Protein AF-A0A850LZK3-F1 (afdb_monomer)

Structure (mmCIF, N/CA/C/O backbone):
data_AF-A0A850LZK3-F1
#
_entry.id   AF-A0A850LZK3-F1
#
loop_
_atom_site.group_PDB
_atom_site.id
_atom_site.type_symbol
_atom_site.label_atom_id
_atom_site.label_alt_id
_atom_site.label_comp_id
_atom_site.label_asym_id
_atom_site.label_entity_id
_atom_site.label_seq_id
_atom_site.pdbx_PDB_ins_code
_atom_site.Cartn_x
_atom_site.Cartn_y
_atom_site.Cartn_z
_atom_site.occupancy
_atom_site.B_iso_or_equiv
_atom_site.auth_seq_id
_atom_site.auth_comp_id
_atom_site.auth_asym_id
_atom_site.auth_atom_id
_atom_site.pdbx_PDB_model_num
ATOM 1 N N . MET A 1 1 ? -70.711 -14.557 -32.798 1.00 45.50 1 MET A N 1
ATOM 2 C CA . MET A 1 1 ? -72.022 -15.246 -32.730 1.00 45.50 1 MET A CA 1
ATOM 3 C C . MET A 1 1 ? -72.463 -15.842 -34.086 1.00 45.50 1 MET A C 1
ATOM 5 O O . MET A 1 1 ? -73.583 -15.605 -34.508 1.00 45.50 1 MET A O 1
ATOM 9 N N . LYS A 1 2 ? -71.633 -16.660 -34.769 1.00 31.67 2 LYS A N 1
ATOM 10 C CA . LYS A 1 2 ? -72.102 -17.580 -35.842 1.0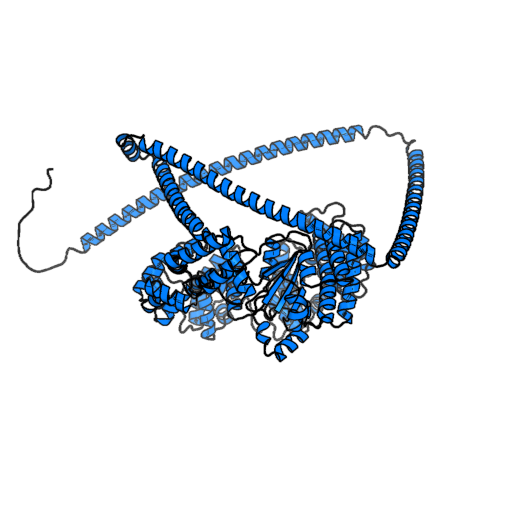0 31.67 2 LYS A CA 1
ATOM 11 C C . LYS A 1 2 ? -71.059 -18.641 -36.258 1.00 31.67 2 LYS A C 1
ATOM 13 O O . LYS A 1 2 ? -70.917 -18.945 -37.434 1.00 31.67 2 LYS A O 1
ATOM 18 N N . TRP A 1 3 ? -70.278 -19.153 -35.303 1.00 29.84 3 TRP A N 1
ATOM 19 C CA . TRP A 1 3 ? -69.275 -20.199 -35.582 1.00 29.84 3 TRP A CA 1
ATOM 20 C C . TRP A 1 3 ? -69.031 -21.139 -34.385 1.00 29.84 3 TRP A C 1
ATOM 22 O O . TRP A 1 3 ? -67.954 -21.688 -34.210 1.00 29.84 3 TRP A O 1
ATOM 32 N N . LEU A 1 4 ? -70.041 -21.278 -33.517 1.00 32.41 4 LEU A N 1
ATOM 33 C CA . LEU A 1 4 ? -69.989 -22.055 -32.269 1.00 32.41 4 LEU A CA 1
ATOM 34 C C . LEU A 1 4 ? -71.265 -22.896 -32.078 1.00 32.41 4 LEU A C 1
ATOM 36 O O . LEU A 1 4 ? -71.834 -22.929 -30.991 1.00 32.41 4 LEU A O 1
ATOM 40 N N . SER A 1 5 ? -71.763 -23.542 -33.137 1.00 36.53 5 SER A N 1
ATOM 41 C CA . SER A 1 5 ? -72.997 -24.339 -33.030 1.00 36.53 5 SER A CA 1
ATOM 42 C C . SER A 1 5 ? -72.999 -25.698 -33.718 1.00 36.53 5 SER A C 1
ATOM 44 O O . SER A 1 5 ? -74.019 -26.367 -33.646 1.00 36.53 5 SER A O 1
ATOM 46 N N . GLU A 1 6 ? -71.907 -26.172 -34.316 1.00 35.41 6 GLU A N 1
ATOM 47 C CA . GLU A 1 6 ? -71.921 -27.492 -34.960 1.00 35.41 6 GLU A CA 1
ATOM 48 C C . GLU A 1 6 ? -70.583 -28.199 -34.764 1.00 35.41 6 GLU A C 1
ATOM 50 O O . GLU A 1 6 ? -69.640 -27.951 -35.500 1.00 35.41 6 GLU A O 1
ATOM 55 N N . PHE A 1 7 ? -70.488 -29.014 -33.708 1.00 28.69 7 PHE A N 1
ATOM 56 C CA . PHE A 1 7 ? -70.006 -30.404 -33.772 1.00 28.69 7 PHE A CA 1
ATOM 57 C C . PHE A 1 7 ? -69.939 -30.992 -32.353 1.00 28.69 7 PHE A C 1
ATOM 59 O O . PHE A 1 7 ? -68.918 -30.968 -31.665 1.00 28.69 7 PHE A O 1
ATOM 66 N N . LYS A 1 8 ? -71.072 -31.537 -31.905 1.00 34.53 8 LYS A N 1
ATOM 67 C CA . LYS A 1 8 ? -71.104 -32.641 -30.946 1.00 34.53 8 LYS A CA 1
ATOM 68 C C . LYS A 1 8 ? -71.657 -33.859 -31.682 1.00 34.53 8 LYS A C 1
ATOM 70 O O . LYS A 1 8 ? -72.591 -33.723 -32.458 1.00 34.53 8 LYS A O 1
ATOM 75 N N . GLU A 1 9 ? -71.079 -35.006 -31.338 1.00 35.12 9 GLU A N 1
ATOM 76 C CA . GLU A 1 9 ? -71.478 -36.383 -31.662 1.00 35.12 9 GLU A CA 1
ATOM 77 C C . GLU A 1 9 ? -70.982 -36.986 -32.981 1.00 35.12 9 GLU A C 1
ATOM 79 O O . GLU A 1 9 ? -71.624 -36.914 -34.021 1.00 35.12 9 GLU A O 1
ATOM 84 N N . THR A 1 10 ? -69.909 -37.778 -32.877 1.00 29.41 10 THR A N 1
ATOM 85 C CA . THR A 1 10 ? -69.987 -39.195 -33.275 1.00 29.41 10 THR A CA 1
ATOM 86 C C . THR A 1 10 ? -68.928 -40.033 -32.545 1.00 29.41 10 THR A C 1
ATOM 88 O O . THR A 1 10 ? -67.729 -39.780 -32.634 1.00 29.41 10 THR A O 1
ATOM 91 N N . LYS A 1 11 ? -69.390 -41.037 -31.790 1.00 41.97 11 LYS A N 1
ATOM 92 C CA . LYS A 1 11 ? -68.617 -42.215 -31.358 1.00 41.97 11 LYS A CA 1
ATOM 93 C C . LYS A 1 11 ? -68.312 -43.074 -32.585 1.00 41.97 11 LYS A C 1
ATOM 95 O O . LYS A 1 11 ? -69.288 -43.404 -33.244 1.00 41.97 11 LYS A O 1
ATOM 100 N N . ILE A 1 12 ? -67.077 -43.556 -32.777 1.00 31.69 12 ILE A N 1
ATOM 101 C CA . ILE A 1 12 ? -66.782 -44.896 -33.336 1.00 31.69 12 ILE A CA 1
ATOM 102 C C . ILE A 1 12 ? -65.473 -45.434 -32.722 1.00 31.69 12 ILE A C 1
ATOM 104 O O . ILE A 1 12 ? -64.493 -44.711 -32.554 1.00 31.69 12 ILE A O 1
ATOM 108 N N . GLU A 1 13 ? -65.516 -46.711 -32.347 1.00 33.50 13 GLU A N 1
ATOM 109 C CA . GLU A 1 13 ? -64.462 -47.538 -31.759 1.00 33.50 13 GLU A CA 1
ATOM 110 C C . GLU A 1 13 ? -63.410 -48.034 -32.776 1.00 33.50 13 GLU A C 1
ATOM 112 O O . GLU A 1 13 ? -63.692 -48.201 -33.956 1.00 33.50 13 GLU A O 1
ATOM 117 N N . LYS A 1 14 ? -62.210 -48.321 -32.246 1.00 41.34 14 LYS A N 1
ATOM 118 C CA . LYS A 1 14 ? -61.139 -49.250 -32.684 1.00 41.34 14 LYS A CA 1
ATOM 119 C C . LYS A 1 14 ? -61.165 -49.827 -34.119 1.00 41.34 14 LYS A C 1
ATOM 121 O O . LYS A 1 14 ? -62.022 -50.651 -34.422 1.00 41.34 14 LYS A O 1
ATOM 126 N N . LYS A 1 15 ? -60.048 -49.647 -34.850 1.00 32.50 15 LYS A N 1
ATOM 127 C CA . LYS A 1 15 ? -59.153 -50.737 -35.326 1.00 32.50 15 LYS A CA 1
ATOM 128 C C . LYS A 1 15 ? -57.895 -50.216 -36.054 1.00 32.50 15 LYS A C 1
ATOM 130 O O . LYS A 1 15 ? -57.984 -49.301 -36.857 1.00 32.50 15 LYS A O 1
ATOM 135 N N . ASP A 1 16 ? -56.766 -50.826 -35.694 1.00 33.38 16 ASP A N 1
ATOM 136 C CA . ASP A 1 16 ? -55.547 -51.181 -36.442 1.00 33.38 16 ASP A CA 1
ATOM 137 C C . ASP A 1 16 ? -54.977 -50.275 -37.560 1.00 33.38 16 ASP A C 1
ATOM 139 O O . ASP A 1 16 ? -55.559 -50.135 -38.626 1.00 33.38 16 ASP A O 1
ATOM 143 N N . GLY A 1 17 ? -53.713 -49.860 -37.366 1.00 36.09 17 GLY A N 1
ATOM 144 C CA . GLY A 1 17 ? -52.654 -50.084 -38.364 1.00 36.09 17 GLY A CA 1
ATOM 145 C C . GLY A 1 17 ? -52.230 -48.946 -39.309 1.00 36.09 17 GLY A C 1
ATOM 146 O O . GLY A 1 17 ? -52.912 -48.658 -40.280 1.00 36.09 17 GLY A O 1
ATOM 147 N N . ILE A 1 18 ? -50.973 -48.515 -39.112 1.00 37.44 18 ILE A N 1
ATOM 148 C CA . ILE A 1 18 ? -49.975 -48.057 -40.110 1.00 37.44 18 ILE A CA 1
ATOM 149 C C . ILE A 1 18 ? -49.835 -46.537 -40.384 1.00 37.44 18 ILE A C 1
ATOM 151 O O . ILE A 1 18 ? -50.786 -45.809 -40.639 1.00 37.44 18 ILE A O 1
ATOM 155 N N . ASN A 1 19 ? -48.558 -46.132 -40.275 1.00 47.03 19 ASN A N 1
ATOM 156 C CA . ASN A 1 19 ? -47.835 -44.895 -40.598 1.00 47.03 19 ASN A CA 1
ATOM 157 C C . ASN A 1 19 ? -48.449 -43.948 -41.635 1.00 47.03 19 ASN A C 1
ATOM 159 O O . ASN A 1 19 ? -48.557 -44.337 -42.787 1.00 47.03 19 ASN A O 1
ATOM 163 N N . GLU A 1 20 ? -48.649 -42.678 -41.250 1.00 40.28 20 GLU A N 1
ATOM 164 C CA . GLU A 1 20 ? -48.544 -41.513 -42.165 1.00 40.28 20 GLU A CA 1
ATOM 165 C C . GLU A 1 20 ? -48.569 -40.138 -41.443 1.00 40.28 20 GLU A C 1
ATOM 167 O O . GLU A 1 20 ? -48.886 -39.106 -42.028 1.00 40.28 20 GLU A O 1
ATOM 172 N N . LYS A 1 21 ? -48.250 -40.072 -40.137 1.00 40.16 21 LYS A N 1
ATOM 173 C CA . LYS A 1 21 ? -48.418 -38.840 -39.327 1.00 40.16 21 LYS A CA 1
ATOM 174 C C . LYS A 1 21 ? -47.137 -38.148 -38.855 1.00 40.16 21 LYS A C 1
ATOM 176 O O . LYS A 1 21 ? -47.250 -37.116 -38.190 1.00 40.16 21 LYS A O 1
ATOM 181 N N . GLU A 1 22 ? -45.959 -38.668 -39.192 1.00 43.19 22 GLU A N 1
ATOM 182 C CA . GLU A 1 22 ? -44.680 -38.045 -38.811 1.00 43.19 22 GLU A CA 1
ATOM 183 C C . GLU A 1 22 ? -44.072 -37.175 -39.923 1.00 43.19 22 GLU A C 1
ATOM 185 O O . GLU A 1 22 ? -43.608 -36.082 -39.615 1.00 43.19 22 GLU A O 1
ATOM 190 N N . GLU A 1 23 ? -44.230 -37.520 -41.205 1.00 42.94 23 GLU A N 1
ATOM 191 C CA . GLU A 1 23 ? -43.674 -36.711 -42.310 1.00 42.94 23 GLU A CA 1
ATOM 192 C C . GLU A 1 23 ? -44.354 -35.334 -42.460 1.00 42.94 23 GLU A C 1
ATOM 194 O O . GLU A 1 23 ? -43.689 -34.316 -42.635 1.00 42.94 23 GLU A O 1
ATOM 199 N N . PHE A 1 24 ? -45.672 -35.240 -42.246 1.00 39.78 24 PHE A N 1
ATOM 200 C CA . PHE A 1 24 ? -46.406 -33.973 -42.411 1.00 39.78 24 PHE A CA 1
ATOM 201 C C . PHE A 1 24 ? -46.178 -32.952 -41.274 1.00 39.78 24 PHE A C 1
ATOM 203 O O . PHE A 1 24 ? -46.553 -31.777 -41.383 1.00 39.78 24 PHE A O 1
ATOM 210 N N . LYS A 1 25 ? -45.595 -33.392 -40.148 1.00 47.56 25 LYS A N 1
ATOM 211 C CA . LYS A 1 25 ? -45.276 -32.535 -38.992 1.00 47.56 25 LYS A CA 1
ATOM 212 C C . LYS A 1 25 ? -43.849 -32.001 -39.020 1.00 47.56 25 LYS A C 1
ATOM 214 O O . LYS A 1 25 ? -43.622 -30.935 -38.449 1.00 47.56 25 LYS A O 1
ATOM 219 N N . GLU A 1 26 ? -42.923 -32.693 -39.674 1.00 47.81 26 GLU A N 1
ATOM 220 C CA . GLU A 1 26 ? -41.546 -32.218 -39.838 1.00 47.81 26 GLU A CA 1
ATOM 221 C C . GLU A 1 26 ? -41.444 -31.166 -40.949 1.00 47.81 26 GLU A C 1
ATOM 223 O O . GLU A 1 26 ? -40.874 -30.098 -40.718 1.00 47.81 26 GLU A O 1
ATOM 228 N N . GLU A 1 27 ? -42.149 -31.359 -42.066 1.00 44.06 27 GLU A N 1
ATOM 229 C CA . GLU A 1 27 ? -42.139 -30.412 -43.192 1.00 44.06 27 GLU A CA 1
ATOM 230 C C . GLU A 1 27 ? -42.764 -29.047 -42.828 1.00 44.06 27 GLU A C 1
ATOM 232 O O . GLU A 1 27 ? -42.232 -27.985 -43.153 1.00 44.06 27 GLU A O 1
ATOM 237 N N . ASN A 1 28 ? -43.846 -29.039 -42.038 1.00 46.59 28 ASN A N 1
ATOM 238 C CA . ASN A 1 28 ? -44.460 -27.790 -41.566 1.00 46.59 28 ASN A CA 1
ATOM 239 C C . ASN A 1 28 ? -43.626 -27.068 -40.494 1.00 46.59 28 ASN A C 1
ATOM 241 O O . ASN A 1 28 ? -43.738 -25.848 -40.339 1.00 46.59 28 ASN A O 1
ATOM 245 N N . LYS A 1 29 ? -42.778 -27.790 -39.752 1.00 55.34 29 LYS A N 1
ATOM 246 C CA . LYS A 1 29 ? -41.906 -27.188 -38.739 1.00 55.34 29 LYS A CA 1
ATOM 247 C C . LYS A 1 29 ? -40.694 -26.515 -39.383 1.00 55.34 29 LYS A C 1
ATOM 249 O O . LYS A 1 29 ? -40.376 -25.389 -39.004 1.00 55.34 29 LYS A O 1
ATOM 254 N N . GLU A 1 30 ? -40.099 -27.136 -40.403 1.00 50.88 30 GLU A N 1
ATOM 255 C CA . GLU A 1 30 ? -39.008 -26.527 -41.175 1.00 50.88 30 GLU A CA 1
ATOM 256 C C . GLU A 1 30 ? -39.461 -25.273 -41.928 1.00 50.88 30 GLU A C 1
ATOM 258 O O . GLU A 1 30 ? -38.773 -24.253 -41.884 1.00 50.88 30 GLU A O 1
ATOM 263 N N . ILE A 1 31 ? -40.652 -25.279 -42.537 1.00 50.81 31 ILE A N 1
ATOM 264 C CA . ILE A 1 31 ? -41.169 -24.101 -43.256 1.00 50.81 31 ILE A CA 1
ATOM 265 C C . ILE A 1 31 ? -41.435 -22.931 -42.292 1.00 50.81 31 ILE A C 1
ATOM 267 O O . ILE A 1 31 ? -41.122 -21.779 -42.607 1.00 50.81 31 ILE A O 1
ATOM 271 N N . THR A 1 32 ? -41.944 -23.207 -41.087 1.00 51.22 32 THR A N 1
ATOM 272 C CA . THR A 1 32 ? -42.248 -22.159 -40.096 1.00 51.22 32 THR A CA 1
ATOM 273 C C . THR A 1 32 ? -40.978 -21.590 -39.444 1.00 51.22 32 THR A C 1
ATOM 275 O O . THR A 1 32 ? -40.886 -20.380 -39.220 1.00 51.22 32 THR A O 1
ATOM 278 N N . GLU A 1 33 ? -39.961 -22.422 -39.187 1.00 53.12 33 GLU A N 1
ATOM 279 C CA . GLU A 1 33 ? -38.666 -21.961 -38.662 1.00 53.12 33 GLU A CA 1
ATOM 280 C C . GLU A 1 33 ? -37.859 -21.183 -39.715 1.00 53.12 33 GLU A C 1
ATOM 282 O O . GLU A 1 33 ? -37.244 -20.165 -39.384 1.00 53.12 33 GLU A O 1
ATOM 287 N N . HIS A 1 34 ? -37.931 -21.576 -40.991 1.00 55.59 34 HIS A N 1
ATOM 288 C CA . HIS A 1 34 ? -37.198 -20.914 -42.073 1.00 55.59 34 HIS A CA 1
ATOM 289 C C . HIS A 1 34 ? -37.795 -19.550 -42.475 1.00 55.59 34 HIS A C 1
ATOM 291 O O . HIS A 1 34 ? -37.064 -18.637 -42.869 1.00 55.59 34 HIS A O 1
ATOM 297 N N . LEU A 1 35 ? -39.115 -19.371 -42.338 1.00 48.19 35 LEU A N 1
ATOM 298 C CA . LEU A 1 35 ? -39.772 -18.077 -42.566 1.00 48.19 35 LEU A CA 1
ATOM 299 C C . LEU A 1 35 ? -39.522 -17.094 -41.408 1.00 48.19 35 LEU A C 1
ATOM 301 O O . LEU A 1 35 ? -39.238 -15.921 -41.655 1.00 48.19 35 LEU A O 1
ATOM 305 N N . SER A 1 36 ? -39.502 -17.572 -40.155 1.00 53.59 36 SER A N 1
ATOM 306 C CA . SER A 1 36 ? -39.197 -16.722 -38.992 1.00 53.59 36 SER A CA 1
ATOM 307 C C . SER A 1 36 ? -37.738 -16.248 -38.950 1.00 53.59 36 SER A C 1
ATOM 309 O O . SER A 1 36 ? -37.473 -15.151 -38.446 1.00 53.59 36 SER A O 1
ATOM 311 N N . SER A 1 37 ? -36.785 -17.039 -39.458 1.00 52.47 37 SER A N 1
ATOM 312 C CA . SER A 1 37 ? -35.374 -16.640 -39.498 1.00 52.47 37 SER A CA 1
ATOM 313 C C . SER A 1 37 ? -35.107 -15.585 -40.573 1.00 52.47 37 SER A C 1
ATOM 315 O O . SER A 1 37 ? -34.412 -14.609 -40.296 1.00 52.47 37 SER A O 1
ATOM 317 N N . LYS A 1 38 ? -35.720 -15.713 -41.760 1.00 54.78 38 LYS A N 1
ATOM 318 C CA . LYS A 1 38 ? -35.546 -14.752 -42.863 1.00 54.78 38 LYS A CA 1
ATOM 319 C C . LYS A 1 38 ? -36.152 -13.377 -42.572 1.00 54.78 38 LYS A C 1
ATOM 321 O O . LYS A 1 38 ? -35.549 -12.373 -42.941 1.00 54.78 38 LYS A O 1
ATOM 326 N N . GLU A 1 39 ? -37.286 -13.298 -41.874 1.00 49.81 39 GLU A N 1
ATOM 327 C CA . GLU A 1 39 ? -37.854 -12.001 -41.463 1.00 49.81 39 GLU A CA 1
ATOM 328 C C . GLU A 1 39 ? -37.028 -11.310 -40.369 1.00 49.81 39 GLU A C 1
ATOM 330 O O . GLU A 1 39 ? -36.857 -10.091 -40.401 1.00 49.81 39 GLU A O 1
ATOM 335 N N . LYS A 1 40 ? -36.441 -12.070 -39.434 1.00 51.69 40 LYS A N 1
ATOM 336 C CA . LYS A 1 40 ? -35.540 -11.506 -38.412 1.00 51.69 40 LYS A CA 1
ATOM 337 C C . LYS A 1 40 ? -34.218 -11.022 -39.002 1.00 51.69 40 LYS A C 1
ATOM 339 O O . LYS A 1 40 ? -33.712 -9.985 -38.586 1.00 51.69 40 LYS A O 1
ATOM 344 N N . GLU A 1 41 ? -33.676 -11.742 -39.977 1.00 53.31 41 GLU A N 1
ATOM 345 C CA . GLU A 1 41 ? -32.428 -11.372 -40.648 1.00 53.31 41 GLU A CA 1
ATOM 346 C C . GLU A 1 41 ? -32.610 -10.148 -41.559 1.00 53.31 41 GLU A C 1
ATOM 348 O O . GLU A 1 41 ? -31.733 -9.288 -41.633 1.00 53.31 41 GLU A O 1
ATOM 353 N N . LYS A 1 42 ? -33.787 -10.001 -42.184 1.00 57.69 42 LYS A N 1
ATOM 354 C CA . LYS A 1 42 ? -34.125 -8.818 -42.985 1.00 57.69 42 LYS A CA 1
ATOM 355 C C . LYS A 1 42 ? -34.328 -7.567 -42.118 1.00 57.69 42 LYS A C 1
ATOM 357 O O . LYS A 1 42 ? -33.772 -6.524 -42.448 1.00 57.69 42 LYS A O 1
ATOM 362 N N . ASN A 1 43 ? -35.023 -7.691 -40.983 1.00 52.16 43 ASN A N 1
ATOM 363 C CA . ASN A 1 43 ? -35.255 -6.568 -40.066 1.00 52.16 43 ASN A CA 1
ATOM 364 C C . ASN A 1 43 ? -33.981 -6.112 -39.335 1.00 52.16 43 ASN A C 1
ATOM 366 O O . ASN A 1 43 ? -33.801 -4.916 -39.120 1.00 52.16 43 ASN A O 1
ATOM 370 N N . ASN A 1 44 ? -33.071 -7.030 -38.986 1.00 52.47 44 ASN A N 1
ATOM 371 C CA . ASN A 1 44 ? -31.794 -6.651 -38.370 1.00 52.47 44 ASN A CA 1
ATOM 372 C C . ASN A 1 44 ? -30.858 -5.957 -39.372 1.00 52.47 44 ASN A C 1
ATOM 374 O O . ASN A 1 44 ? -30.238 -4.958 -39.029 1.00 52.47 44 ASN A O 1
ATOM 378 N N . ASN A 1 45 ? -30.821 -6.415 -40.629 1.00 55.91 45 ASN A N 1
ATOM 379 C CA . ASN A 1 45 ? -30.001 -5.784 -41.667 1.00 55.91 45 ASN A CA 1
ATOM 380 C C . ASN A 1 45 ? -30.485 -4.377 -42.066 1.00 55.91 45 ASN A C 1
ATOM 382 O O . ASN A 1 45 ? -29.679 -3.573 -42.533 1.00 55.91 45 ASN A O 1
ATOM 386 N N . GLU A 1 46 ? -31.777 -4.064 -41.928 1.00 57.62 46 GLU A N 1
ATOM 387 C CA . GLU A 1 46 ? -32.286 -2.695 -42.115 1.00 57.62 46 GLU A CA 1
ATOM 388 C C . GLU A 1 46 ? -31.955 -1.792 -40.921 1.00 57.62 46 GLU A C 1
ATOM 390 O O . GLU A 1 46 ? -31.527 -0.655 -41.126 1.00 57.62 46 GLU A O 1
ATOM 395 N N . LEU A 1 47 ? -32.056 -2.315 -39.694 1.00 55.00 47 LEU A N 1
ATOM 396 C CA . LEU A 1 47 ? -31.718 -1.571 -38.480 1.00 55.00 47 LEU A CA 1
ATOM 397 C C . LEU A 1 47 ? -30.219 -1.228 -38.418 1.00 55.00 47 LEU A C 1
ATOM 399 O O . LEU A 1 47 ? -29.859 -0.091 -38.116 1.00 55.00 47 LEU A O 1
ATOM 403 N N . ASP A 1 48 ? -29.342 -2.172 -38.763 1.00 57.72 48 ASP A N 1
ATOM 404 C CA . ASP A 1 48 ? -27.891 -1.946 -38.766 1.00 57.72 48 ASP A CA 1
ATOM 405 C C . ASP A 1 48 ? -27.493 -0.894 -39.820 1.00 57.72 48 ASP A C 1
ATOM 407 O O . ASP A 1 48 ? -26.709 0.010 -39.533 1.00 57.72 48 ASP A O 1
ATOM 411 N N . LYS A 1 49 ? -28.136 -0.898 -40.998 1.00 65.56 49 LYS A N 1
ATOM 412 C CA . LYS A 1 49 ? -27.903 0.113 -42.049 1.00 65.56 49 LYS A CA 1
ATOM 413 C C . LYS A 1 49 ? -28.355 1.522 -41.664 1.00 65.56 49 LYS A C 1
ATOM 415 O O . LYS A 1 49 ? -27.710 2.491 -42.068 1.00 65.56 49 LYS A O 1
ATOM 420 N N . GLU A 1 50 ? -29.456 1.668 -40.926 1.00 64.06 50 GLU A N 1
ATOM 421 C CA . GLU A 1 50 ? -29.880 2.979 -40.411 1.00 64.06 50 GLU A CA 1
ATOM 422 C C . GLU A 1 50 ? -28.959 3.480 -39.295 1.00 64.06 50 GLU A C 1
ATOM 424 O O . GLU A 1 50 ? -28.660 4.676 -39.230 1.00 64.06 50 GLU A O 1
ATOM 429 N N . THR A 1 51 ? -28.463 2.568 -38.457 1.00 59.12 51 THR A N 1
ATOM 430 C CA . THR A 1 51 ? -27.561 2.906 -37.351 1.00 59.12 51 THR A CA 1
ATOM 431 C C . THR A 1 51 ? -26.195 3.361 -37.874 1.00 59.12 51 THR A C 1
ATOM 433 O O . THR A 1 51 ? -25.673 4.379 -37.415 1.00 59.12 51 THR A O 1
ATOM 436 N N . ASP A 1 52 ? -25.665 2.686 -38.897 1.00 65.62 52 ASP A N 1
ATOM 437 C CA . ASP A 1 52 ? -24.402 3.053 -39.545 1.00 65.62 52 ASP A CA 1
ATOM 438 C C . ASP A 1 52 ? -24.500 4.406 -40.267 1.00 65.62 52 ASP A C 1
ATOM 440 O O . ASP A 1 52 ? -23.631 5.262 -40.094 1.00 65.62 52 ASP A O 1
ATOM 444 N N . LYS A 1 53 ? -25.608 4.671 -40.978 1.00 74.81 53 LYS A N 1
ATOM 445 C CA . LYS A 1 53 ? -25.865 5.987 -41.597 1.00 74.81 53 LYS A CA 1
ATOM 446 C C . LYS A 1 53 ? -25.929 7.122 -40.576 1.00 74.81 53 LYS A C 1
ATOM 448 O O . LYS A 1 53 ? -25.449 8.223 -40.841 1.00 74.81 53 LYS A O 1
ATOM 453 N N . HIS A 1 54 ? -26.534 6.880 -39.414 1.00 62.31 54 HIS A N 1
ATOM 454 C CA . HIS A 1 54 ? -26.614 7.887 -38.357 1.00 62.31 54 HIS A CA 1
ATOM 455 C C . HIS A 1 54 ? -25.245 8.132 -37.697 1.00 62.31 54 HIS A C 1
ATOM 457 O O . HIS A 1 54 ? -24.932 9.264 -37.320 1.00 62.31 54 HIS A O 1
ATOM 463 N N . ALA A 1 55 ? -24.417 7.094 -37.553 1.00 59.22 55 ALA A N 1
ATOM 464 C CA . ALA A 1 55 ? -23.066 7.220 -37.014 1.00 59.22 55 ALA A CA 1
ATOM 465 C C . ALA A 1 55 ? -22.129 7.978 -37.971 1.00 59.22 55 ALA A C 1
ATOM 467 O O . ALA A 1 55 ? -21.339 8.809 -37.522 1.00 59.22 55 ALA A O 1
ATOM 468 N N . GLU A 1 56 ? -22.251 7.737 -39.278 1.00 70.88 56 GLU A N 1
ATOM 469 C CA . GLU A 1 56 ? -21.467 8.415 -40.315 1.00 70.88 56 GLU A CA 1
ATOM 470 C C . GLU A 1 56 ? -21.808 9.912 -40.387 1.00 70.88 56 GLU A C 1
ATOM 472 O O . GLU A 1 56 ? -20.910 10.752 -40.345 1.00 70.88 56 GLU A O 1
ATOM 477 N N . LYS A 1 57 ? -23.100 10.261 -40.314 1.00 75.38 57 LYS A N 1
ATOM 478 C CA . LYS A 1 57 ? -23.550 11.661 -40.264 1.00 75.38 57 LYS A CA 1
ATOM 479 C C . LYS A 1 57 ? -23.031 12.419 -39.031 1.00 75.38 57 LYS A C 1
ATOM 481 O O . LYS A 1 57 ? -22.559 13.546 -39.150 1.00 75.38 57 LYS A O 1
ATOM 486 N N . LEU A 1 58 ? -23.056 11.793 -37.850 1.00 59.69 58 LEU A N 1
ATOM 487 C CA . LEU A 1 58 ? -22.505 12.386 -36.620 1.00 59.69 58 LEU A CA 1
ATOM 488 C C . LEU A 1 58 ? -20.982 12.574 -36.680 1.00 59.69 58 LEU A C 1
ATOM 490 O O . LEU A 1 58 ? -20.435 13.441 -35.995 1.00 59.69 58 LEU A O 1
ATOM 494 N N . LYS A 1 59 ? -20.285 11.739 -37.455 1.00 68.50 59 LYS A N 1
ATOM 495 C CA . LYS A 1 59 ? -18.840 11.844 -37.650 1.00 68.50 59 LYS A CA 1
ATOM 496 C C . LYS A 1 59 ? -18.494 13.019 -38.568 1.00 68.50 59 LYS A C 1
ATOM 498 O O . LYS A 1 59 ? -17.612 13.796 -38.217 1.00 68.50 59 LYS A O 1
ATOM 503 N N . GLU A 1 60 ? -19.226 13.193 -39.667 1.00 73.69 60 GLU A N 1
ATOM 504 C CA . GLU A 1 60 ? -19.062 14.333 -40.582 1.00 73.69 60 GLU A CA 1
ATOM 505 C C . GLU A 1 60 ? -19.370 15.677 -39.901 1.00 73.69 60 GLU A C 1
ATOM 507 O O . GLU A 1 60 ? -18.624 16.644 -40.069 1.00 73.69 60 GLU A O 1
ATOM 512 N N . GLU A 1 61 ? -20.417 15.738 -39.069 1.00 71.44 61 GLU A N 1
ATOM 513 C CA . GLU A 1 61 ? -20.762 16.944 -38.301 1.00 71.44 61 GLU A CA 1
ATOM 514 C C . GLU A 1 61 ? -19.625 17.343 -37.338 1.00 71.44 61 GLU A C 1
ATOM 516 O O . GLU A 1 61 ? -19.225 18.508 -37.308 1.00 71.44 61 GLU A O 1
ATOM 521 N N . LYS A 1 62 ? -19.014 16.373 -36.640 1.00 61.44 62 LYS A N 1
ATOM 522 C CA . LYS A 1 62 ? -17.870 16.620 -35.741 1.00 61.44 62 LYS A CA 1
ATOM 523 C C . LYS A 1 62 ? -16.575 16.982 -36.462 1.00 61.44 62 LYS A C 1
ATOM 525 O O . LYS A 1 62 ? -15.797 17.787 -35.957 1.00 61.44 62 LYS A O 1
ATOM 530 N N . GLU A 1 63 ? -16.304 16.380 -37.617 1.00 67.31 63 GLU A N 1
ATOM 531 C CA . GLU A 1 63 ? -15.126 16.728 -38.422 1.00 67.31 63 GLU A CA 1
ATOM 532 C C . GLU A 1 63 ? -15.237 18.154 -38.982 1.00 67.31 63 GLU A C 1
ATOM 534 O O . GLU A 1 63 ? -14.237 18.869 -39.047 1.00 67.31 63 GLU A O 1
ATOM 539 N N . THR A 1 64 ? -16.454 18.597 -39.304 1.00 72.62 64 THR A N 1
ATOM 540 C CA . THR A 1 64 ? -16.721 19.966 -39.766 1.00 72.62 64 THR A CA 1
ATOM 541 C C . THR A 1 64 ? -16.589 20.987 -38.631 1.00 72.62 64 THR A C 1
ATOM 543 O O . THR A 1 64 ? -15.995 22.045 -38.829 1.00 72.62 64 THR A O 1
ATOM 546 N N . GLU A 1 65 ? -17.079 20.664 -37.430 1.00 63.25 65 GLU A N 1
ATOM 547 C CA . GLU A 1 65 ? -16.952 21.509 -36.232 1.00 63.25 65 GLU A CA 1
ATOM 548 C C . GLU A 1 65 ? -15.479 21.711 -35.831 1.00 63.25 65 GLU A C 1
ATOM 550 O O . GLU A 1 65 ? -15.020 22.847 -35.722 1.00 63.25 65 GLU A O 1
ATOM 555 N N . ASN A 1 66 ? -14.696 20.628 -35.763 1.00 61.19 66 ASN A N 1
ATOM 556 C CA . ASN A 1 66 ? -13.262 20.692 -35.446 1.00 61.19 66 ASN A CA 1
ATOM 557 C C . ASN A 1 66 ? -12.448 21.478 -36.485 1.00 61.19 66 ASN A C 1
ATOM 559 O O . ASN A 1 66 ? -11.459 22.124 -36.143 1.00 61.19 66 ASN A O 1
ATOM 563 N N . LYS A 1 67 ? -12.831 21.408 -37.766 1.00 74.81 67 LYS A N 1
ATOM 564 C CA . LYS A 1 67 ? -12.149 22.148 -38.833 1.00 74.81 67 LYS A CA 1
ATOM 565 C C . LYS A 1 67 ? -12.383 23.655 -38.709 1.00 74.81 67 LYS A C 1
ATOM 567 O O . LYS A 1 67 ? -11.441 24.424 -38.868 1.00 74.81 67 LYS A O 1
ATOM 572 N N . ASN A 1 68 ? -13.605 24.060 -38.369 1.00 71.00 68 ASN A N 1
ATOM 573 C CA . ASN A 1 68 ? -13.931 25.469 -38.155 1.00 71.00 68 ASN A CA 1
ATOM 574 C C . ASN A 1 68 ? -13.194 26.045 -36.934 1.00 71.00 68 ASN A C 1
ATOM 576 O O . ASN A 1 68 ? -12.686 27.161 -37.008 1.00 71.00 68 ASN A O 1
ATOM 580 N N . GLU A 1 69 ? -13.063 25.273 -35.847 1.00 62.25 69 GLU A N 1
ATOM 581 C CA . GLU A 1 69 ? -12.269 25.684 -34.678 1.00 62.25 69 GLU A CA 1
ATOM 582 C C . GLU A 1 69 ? -10.778 25.856 -35.011 1.00 62.25 69 GLU A C 1
ATOM 584 O O . GLU A 1 69 ? -10.146 26.803 -34.538 1.00 62.25 69 GLU A O 1
ATOM 589 N N . LEU A 1 70 ? -10.213 24.982 -35.854 1.00 62.81 70 LEU A N 1
ATOM 590 C CA . LEU A 1 70 ? -8.817 25.083 -36.292 1.00 62.81 70 LEU A CA 1
ATOM 591 C C . LEU A 1 70 ? -8.571 26.328 -37.158 1.00 62.81 70 LEU A C 1
ATOM 593 O O . LEU A 1 70 ? -7.591 27.043 -36.944 1.00 62.81 70 LEU A O 1
ATOM 597 N N . ASP A 1 71 ? -9.477 26.607 -38.097 1.00 74.12 71 ASP A N 1
ATOM 598 C CA . ASP A 1 71 ? -9.379 27.759 -38.999 1.00 74.12 71 ASP A CA 1
ATOM 599 C C . ASP A 1 71 ? -9.498 29.096 -38.238 1.00 74.12 71 ASP A C 1
ATOM 601 O O . ASP A 1 71 ? -8.854 30.088 -38.601 1.00 74.12 71 ASP A O 1
ATOM 605 N N . ASP A 1 72 ? -10.288 29.143 -37.160 1.00 70.31 72 ASP A N 1
ATOM 606 C CA . ASP A 1 72 ? -10.382 30.318 -36.288 1.00 70.31 72 ASP A CA 1
ATOM 607 C C . ASP A 1 72 ? -9.122 30.504 -35.423 1.00 70.31 72 ASP A C 1
ATOM 609 O O . ASP A 1 72 ? -8.668 31.641 -35.237 1.00 70.31 72 ASP A O 1
ATOM 613 N N . LEU A 1 73 ? -8.499 29.408 -34.971 1.00 60.16 73 LEU A N 1
ATOM 614 C CA . LEU A 1 73 ? -7.250 29.441 -34.203 1.00 60.16 73 LEU A CA 1
ATOM 615 C C . LEU A 1 73 ? -6.064 29.933 -35.051 1.00 60.16 73 LEU A C 1
ATOM 617 O O . LEU A 1 73 ? -5.290 30.788 -34.609 1.00 60.16 73 LEU A O 1
ATOM 621 N N . ASP A 1 74 ? -5.953 29.462 -36.295 1.00 67.25 74 ASP A N 1
ATOM 622 C CA . ASP A 1 74 ? -4.931 29.921 -37.244 1.00 67.25 74 ASP A CA 1
ATOM 623 C C . ASP A 1 74 ? -5.111 31.407 -37.591 1.00 67.25 74 ASP A C 1
ATOM 625 O O . ASP A 1 74 ? -4.136 32.162 -37.702 1.00 67.25 74 ASP A O 1
ATOM 629 N N . ARG A 1 75 ? -6.363 31.878 -37.673 1.00 74.12 75 ARG A N 1
ATOM 630 C CA . ARG A 1 75 ? -6.670 33.298 -37.888 1.00 74.12 75 ARG A CA 1
ATOM 631 C C . ARG A 1 75 ? -6.261 34.165 -36.689 1.00 74.12 75 ARG A C 1
ATOM 633 O O . ARG A 1 75 ? -5.813 35.299 -36.888 1.00 74.12 75 ARG A O 1
ATOM 640 N N . GLU A 1 76 ? -6.383 33.671 -35.456 1.00 68.38 76 GLU A N 1
ATOM 641 C CA . GLU A 1 76 ? -5.872 34.362 -34.261 1.00 68.38 76 GLU A CA 1
ATOM 642 C C . GLU A 1 76 ? -4.339 34.377 -34.190 1.00 68.38 76 GLU A C 1
ATOM 644 O O . GLU A 1 76 ? -3.748 35.412 -33.855 1.00 68.38 76 GLU A O 1
ATOM 649 N N . LEU A 1 77 ? -3.683 33.268 -34.540 1.00 63.16 77 LEU A N 1
ATOM 650 C CA . LEU A 1 77 ? -2.221 33.174 -34.565 1.00 63.16 77 LEU A CA 1
ATOM 651 C C . LEU A 1 77 ? -1.609 34.108 -35.615 1.00 63.16 77 LEU A C 1
ATOM 653 O O . LEU A 1 77 ? -0.631 34.798 -35.314 1.00 63.16 77 LEU A O 1
ATOM 657 N N . GLY A 1 78 ? -2.233 34.227 -36.791 1.00 78.12 78 GLY A N 1
ATOM 658 C CA . GLY A 1 78 ? -1.847 35.204 -37.812 1.00 78.12 78 GLY A CA 1
ATOM 659 C C . GLY A 1 78 ? -1.881 36.645 -37.288 1.00 78.12 78 GLY A C 1
ATOM 660 O O . GLY A 1 78 ? -0.890 37.368 -37.392 1.00 78.12 78 GLY A O 1
ATOM 661 N N . LYS A 1 79 ? -2.970 37.036 -36.608 1.00 71.81 79 LYS A N 1
ATOM 662 C CA . LYS A 1 79 ? -3.108 38.375 -35.996 1.00 71.81 79 LYS A CA 1
ATOM 663 C C . LYS A 1 79 ? -2.067 38.645 -34.902 1.00 71.81 79 LYS A C 1
ATOM 665 O O . LYS A 1 79 ? -1.636 39.786 -34.728 1.00 71.81 79 LYS A O 1
ATOM 670 N N . ARG A 1 80 ? -1.665 37.620 -34.140 1.00 62.41 80 ARG A N 1
ATOM 671 C CA . ARG A 1 80 ? -0.604 37.729 -33.120 1.00 62.41 80 ARG A CA 1
ATOM 672 C C . ARG A 1 80 ? 0.782 37.872 -33.743 1.00 62.41 80 ARG A C 1
ATOM 674 O O . ARG A 1 80 ? 1.560 38.698 -33.273 1.00 62.41 80 ARG A O 1
ATOM 681 N N . SER A 1 81 ? 1.069 37.118 -34.801 1.00 64.12 81 SER A N 1
ATOM 682 C CA . SER A 1 81 ? 2.342 37.203 -35.521 1.00 64.12 81 SER A CA 1
ATOM 683 C C . SER A 1 81 ? 2.533 38.563 -36.195 1.00 64.12 81 SER A C 1
ATOM 685 O O . SER A 1 81 ? 3.642 39.090 -36.202 1.00 64.12 81 SER A O 1
ATOM 687 N N . GLU A 1 82 ? 1.463 39.152 -36.727 1.00 66.75 82 GLU A N 1
ATOM 688 C CA . GLU A 1 82 ? 1.500 40.475 -37.359 1.00 66.75 82 GLU A CA 1
ATOM 689 C C . GLU A 1 82 ? 1.703 41.599 -36.326 1.00 66.75 82 GLU A C 1
ATOM 691 O O . GLU A 1 82 ? 2.480 42.524 -36.551 1.00 66.75 82 GLU A O 1
ATOM 696 N N . LYS A 1 83 ? 1.109 41.470 -35.128 1.00 67.62 83 LYS A N 1
ATOM 697 C CA . LYS A 1 83 ? 1.390 42.369 -33.994 1.00 67.62 83 LYS A CA 1
ATOM 698 C C . LYS A 1 83 ? 2.839 42.292 -33.504 1.00 67.62 83 LYS A C 1
ATOM 700 O O . LYS A 1 83 ? 3.383 43.321 -33.120 1.00 67.62 83 LYS A O 1
ATOM 705 N N . LEU A 1 84 ? 3.448 41.105 -33.513 1.00 60.47 84 LEU A N 1
ATOM 706 C CA . LEU A 1 84 ? 4.851 40.916 -33.124 1.00 60.47 84 LEU A CA 1
ATOM 707 C C . LEU A 1 84 ? 5.816 41.512 -34.155 1.00 60.47 84 LEU A C 1
ATOM 709 O O . LEU A 1 84 ? 6.729 42.230 -33.766 1.00 60.47 84 LEU A O 1
ATOM 713 N N . LYS A 1 85 ? 5.553 41.325 -35.454 1.00 67.12 85 LYS A N 1
ATOM 714 C CA . LYS A 1 85 ? 6.335 41.971 -36.522 1.00 67.12 85 LYS A CA 1
ATOM 715 C C . LYS A 1 85 ? 6.302 43.495 -36.439 1.00 67.12 85 LYS A C 1
ATOM 717 O O . LYS A 1 85 ? 7.337 44.138 -36.556 1.00 67.12 85 LYS A O 1
ATOM 722 N N . ASN A 1 86 ? 5.131 44.068 -36.168 1.00 61.59 86 ASN A N 1
ATOM 723 C CA . ASN A 1 86 ? 5.003 45.516 -36.013 1.00 61.59 86 ASN A CA 1
ATOM 724 C C . ASN A 1 86 ? 5.708 46.030 -34.742 1.00 61.59 86 ASN A C 1
ATOM 726 O O . ASN A 1 86 ? 6.187 47.161 -34.730 1.00 61.59 86 ASN A O 1
ATOM 730 N N . ALA A 1 87 ? 5.808 45.218 -33.683 1.00 56.44 87 ALA A N 1
ATOM 731 C CA . ALA A 1 87 ? 6.580 45.561 -32.487 1.00 56.44 87 ALA A CA 1
ATOM 732 C C . ALA A 1 87 ? 8.098 45.529 -32.758 1.00 56.44 87 ALA A C 1
ATOM 734 O O . ALA A 1 87 ? 8.789 46.475 -32.389 1.00 56.44 87 ALA A O 1
ATOM 735 N N . GLU A 1 88 ? 8.592 44.522 -33.487 1.00 52.94 88 GLU A N 1
ATOM 736 C CA . GLU A 1 88 ? 10.007 44.404 -33.884 1.00 52.94 88 GLU A CA 1
ATOM 737 C C . GLU A 1 88 ? 10.447 45.505 -34.871 1.00 52.94 88 GLU A C 1
ATOM 739 O O . GLU A 1 88 ? 11.560 46.022 -34.779 1.00 52.94 88 GLU A O 1
ATOM 744 N N . GLU A 1 89 ? 9.570 45.945 -35.781 1.00 53.53 89 GLU A N 1
ATOM 745 C CA . GLU A 1 89 ? 9.850 47.079 -36.682 1.00 53.53 89 GLU A CA 1
ATOM 746 C C . GLU A 1 89 ? 9.865 48.439 -35.962 1.00 53.53 89 GLU A C 1
ATOM 748 O O . GLU A 1 89 ? 10.469 49.395 -36.455 1.00 53.53 89 GLU A O 1
ATOM 753 N N . THR A 1 90 ? 9.246 48.532 -34.780 1.00 51.25 90 THR A N 1
ATOM 754 C CA . THR A 1 90 ? 9.282 49.746 -33.948 1.00 51.25 90 THR A CA 1
ATOM 755 C C . THR A 1 90 ? 10.554 49.810 -33.088 1.00 51.25 90 THR A C 1
ATOM 757 O O . THR A 1 90 ? 10.974 50.898 -32.697 1.00 51.25 90 THR A O 1
ATOM 760 N N . GLU A 1 91 ? 11.209 48.670 -32.844 1.00 46.06 91 GLU A N 1
ATOM 761 C CA . GLU A 1 91 ? 12.422 48.561 -32.019 1.00 46.06 91 GLU A CA 1
ATOM 762 C C . GLU A 1 91 ? 13.722 48.782 -32.827 1.00 46.06 91 GLU A C 1
ATOM 764 O O . GLU A 1 91 ? 14.717 49.255 -32.288 1.00 46.06 91 GLU A O 1
ATOM 769 N N . ASN A 1 92 ? 13.699 48.577 -34.150 1.00 42.72 92 ASN A N 1
ATOM 770 C CA . ASN A 1 92 ? 14.874 48.687 -35.036 1.00 42.72 92 ASN A CA 1
ATOM 771 C C . ASN A 1 92 ? 15.094 50.071 -35.691 1.00 42.72 92 ASN A C 1
ATOM 773 O O . ASN A 1 92 ? 15.595 50.156 -36.814 1.00 42.72 92 ASN A O 1
ATOM 777 N N . LYS A 1 93 ? 14.730 51.182 -35.032 1.00 46.25 93 LYS A N 1
ATOM 778 C CA . LYS A 1 93 ? 14.865 52.535 -35.625 1.00 46.25 93 LYS A CA 1
ATOM 779 C C . LYS A 1 93 ? 15.729 53.549 -34.874 1.00 46.25 93 LYS A C 1
ATOM 781 O O . LYS A 1 93 ? 15.630 54.739 -35.160 1.00 46.25 93 LYS A O 1
ATOM 786 N N . PHE A 1 94 ? 16.619 53.101 -33.992 1.00 43.41 94 PHE A N 1
ATOM 787 C CA . PHE A 1 94 ? 17.653 53.957 -33.400 1.00 43.41 94 PHE A CA 1
ATOM 788 C C . PHE A 1 94 ? 18.997 53.222 -33.313 1.00 43.41 94 PHE A C 1
ATOM 790 O O . PHE A 1 94 ? 19.335 52.641 -32.289 1.00 43.41 94 PHE A O 1
ATOM 797 N N . GLU A 1 95 ? 19.782 53.293 -34.388 1.00 47.41 95 GLU A N 1
ATOM 798 C CA . GLU A 1 95 ? 21.230 53.075 -34.340 1.00 47.41 95 GLU A CA 1
ATOM 799 C C . GLU A 1 95 ? 21.938 54.416 -34.578 1.00 47.41 95 GLU A C 1
ATOM 801 O O . GLU A 1 95 ? 21.826 55.021 -35.645 1.00 47.41 95 GLU A O 1
ATOM 806 N N . SER A 1 96 ? 22.673 54.883 -33.567 1.00 44.97 96 SER A N 1
ATOM 807 C CA . SER A 1 96 ? 23.817 55.777 -33.748 1.00 44.97 96 SER A CA 1
ATOM 808 C C . SER A 1 96 ? 24.893 55.399 -32.730 1.00 44.97 96 SER A C 1
ATOM 810 O O . SER A 1 96 ? 24.643 55.421 -31.523 1.00 44.97 96 SER A O 1
ATOM 812 N N . ASP A 1 97 ? 26.075 55.061 -33.239 1.00 46.88 97 ASP A N 1
ATOM 813 C CA . ASP A 1 97 ? 27.179 54.349 -32.579 1.00 46.88 97 ASP A CA 1
ATOM 814 C C . ASP A 1 97 ? 27.906 55.072 -31.423 1.00 46.88 97 ASP A C 1
ATOM 816 O O . ASP A 1 97 ? 28.901 54.559 -30.913 1.00 46.88 97 ASP A O 1
ATOM 820 N N . ASP A 1 98 ? 27.412 56.210 -30.930 1.00 50.53 98 ASP A N 1
ATOM 821 C CA . ASP A 1 98 ? 28.085 56.969 -29.861 1.00 50.53 98 ASP A CA 1
ATOM 822 C C . ASP A 1 98 ? 27.487 56.783 -28.448 1.00 50.53 98 ASP A C 1
ATOM 824 O O . ASP A 1 98 ? 28.079 57.241 -27.473 1.00 50.53 98 ASP A O 1
ATOM 828 N N . LEU A 1 99 ? 26.377 56.046 -28.280 1.00 46.25 99 LEU A N 1
ATOM 829 C CA . LEU A 1 99 ? 25.731 55.851 -26.963 1.00 46.25 99 LEU A CA 1
ATOM 830 C C . LEU A 1 99 ? 26.172 54.594 -26.184 1.00 46.25 99 LEU A C 1
ATOM 832 O O . LEU A 1 99 ? 25.991 54.529 -24.965 1.00 46.25 99 LEU A O 1
ATOM 836 N N . ASN A 1 100 ? 26.795 53.601 -26.825 1.00 51.09 100 ASN A N 1
ATOM 837 C CA . ASN A 1 100 ? 27.103 52.327 -26.154 1.00 51.09 100 ASN A CA 1
ATOM 838 C C . ASN A 1 100 ? 28.246 52.423 -25.127 1.00 51.09 100 ASN A C 1
ATOM 840 O O . ASN A 1 100 ? 28.254 51.686 -24.147 1.00 51.09 100 ASN A O 1
ATOM 844 N N . LYS A 1 101 ? 29.167 53.388 -25.254 1.00 51.69 101 LYS A N 1
ATOM 845 C CA . LYS A 1 101 ? 30.277 53.534 -24.290 1.00 51.69 101 LYS A CA 1
ATOM 846 C C . LYS A 1 101 ? 29.900 54.229 -22.982 1.00 51.69 101 LYS A C 1
ATOM 848 O O . LYS A 1 101 ? 30.550 53.976 -21.970 1.00 51.69 101 LYS A O 1
ATOM 853 N N . GLU A 1 102 ? 28.883 55.091 -22.971 1.00 48.94 102 GLU A N 1
ATOM 854 C CA . GLU A 1 102 ? 28.380 55.685 -21.722 1.00 48.94 102 GLU A CA 1
ATOM 855 C C . GLU A 1 102 ? 27.391 54.763 -21.010 1.00 48.94 102 GLU A C 1
ATOM 857 O O . GLU A 1 102 ? 27.412 54.683 -19.782 1.00 48.94 102 GLU A O 1
ATOM 862 N N . THR A 1 103 ? 26.592 54.008 -21.766 1.00 51.41 103 THR A N 1
ATOM 863 C CA . THR A 1 103 ? 25.586 53.098 -21.204 1.00 51.41 103 THR A CA 1
ATOM 864 C C . THR A 1 103 ? 26.233 51.917 -20.476 1.00 51.41 103 THR A C 1
ATOM 866 O O . THR A 1 103 ? 25.824 51.596 -19.360 1.00 51.41 103 THR A O 1
ATOM 869 N N . ASP A 1 104 ? 27.317 51.353 -21.019 1.00 55.62 104 ASP A N 1
ATOM 870 C CA . ASP A 1 104 ? 28.068 50.277 -20.356 1.00 55.62 104 ASP A CA 1
ATOM 871 C C . ASP A 1 104 ? 28.761 50.762 -19.074 1.00 55.62 104 ASP A C 1
ATOM 873 O O . ASP A 1 104 ? 28.731 50.088 -18.045 1.00 55.62 104 ASP A O 1
ATOM 877 N N . LYS A 1 105 ? 29.300 51.986 -19.086 1.00 63.34 105 LYS A N 1
ATOM 878 C CA . LYS A 1 105 ? 29.960 52.593 -17.920 1.00 63.34 105 LYS A CA 1
ATOM 879 C C . LYS A 1 105 ? 28.966 52.955 -16.810 1.00 63.34 105 LYS A C 1
ATOM 881 O O . LYS A 1 105 ? 29.295 52.880 -15.627 1.00 63.34 105 LYS A O 1
ATOM 886 N N . TYR A 1 106 ? 27.746 53.339 -17.186 1.00 54.84 106 TYR A N 1
ATOM 887 C CA . TYR A 1 106 ? 26.658 53.621 -16.251 1.00 54.84 106 TYR A CA 1
ATOM 888 C C . TYR A 1 106 ? 26.050 52.329 -15.682 1.00 54.84 106 TYR A C 1
ATOM 890 O O . TYR A 1 106 ? 25.729 52.277 -14.496 1.00 54.84 106 TYR A O 1
ATOM 898 N N . ALA A 1 107 ? 25.960 51.264 -16.485 1.00 57.00 107 ALA A N 1
ATOM 899 C CA . ALA A 1 107 ? 25.498 49.946 -16.051 1.00 57.00 107 ALA A CA 1
ATOM 900 C C . ALA A 1 107 ? 26.476 49.267 -15.078 1.00 57.00 107 ALA A C 1
ATOM 902 O O . ALA A 1 107 ? 26.036 48.651 -14.107 1.00 57.00 107 ALA A O 1
ATOM 903 N N . GLU A 1 108 ? 27.787 49.414 -15.290 1.00 68.00 108 GLU A N 1
ATOM 904 C CA . GLU A 1 108 ? 28.816 48.886 -14.383 1.00 68.00 108 GLU A CA 1
ATOM 905 C C . GLU A 1 108 ? 28.785 49.607 -13.025 1.00 68.00 108 GLU A C 1
ATOM 907 O O . GLU A 1 108 ? 28.774 48.963 -11.976 1.00 68.00 108 GLU A O 1
ATOM 912 N N . LYS A 1 109 ? 28.613 50.935 -13.040 1.00 68.75 109 LYS A N 1
ATOM 913 C CA . LYS A 1 109 ? 28.454 51.748 -11.828 1.00 68.75 109 LYS A CA 1
ATOM 914 C C . LYS A 1 109 ? 27.164 51.426 -11.058 1.00 68.75 109 LYS A C 1
ATOM 916 O O . LYS A 1 109 ? 27.202 51.276 -9.842 1.00 68.75 109 LYS A O 1
ATOM 921 N N . LEU A 1 110 ? 26.039 51.239 -11.755 1.00 56.56 110 LEU A N 1
ATOM 922 C CA . LEU A 1 110 ? 24.769 50.800 -11.154 1.00 56.56 110 LEU A CA 1
ATOM 923 C C . LEU A 1 110 ? 24.855 49.394 -10.550 1.00 56.56 110 LEU A C 1
ATOM 925 O O . LEU A 1 110 ? 24.131 49.082 -9.604 1.00 56.56 110 LEU A O 1
ATOM 929 N N . LYS A 1 111 ? 25.709 48.532 -11.107 1.00 67.19 111 LYS A N 1
ATOM 930 C CA . LYS A 1 111 ? 25.929 47.179 -10.600 1.00 67.19 111 LYS A CA 1
ATOM 931 C C . LYS A 1 111 ? 26.770 47.196 -9.325 1.00 67.19 111 LYS A C 1
ATOM 933 O O . LYS A 1 111 ? 26.388 46.536 -8.365 1.00 67.19 111 LYS A O 1
ATOM 938 N N . GLU A 1 112 ? 27.832 48.000 -9.281 1.00 66.94 112 GLU A N 1
ATOM 939 C CA . GLU A 1 112 ? 28.627 48.210 -8.063 1.00 66.94 112 GLU A CA 1
ATOM 940 C C . GLU A 1 112 ? 27.811 48.896 -6.958 1.00 66.94 112 GLU A C 1
ATOM 942 O O . GLU A 1 112 ? 27.846 48.460 -5.807 1.00 66.94 112 GLU A O 1
ATOM 947 N N . GLU A 1 113 ? 27.009 49.913 -7.289 1.00 62.66 113 GLU A N 1
ATOM 948 C CA . GLU A 1 113 ? 26.138 50.594 -6.322 1.00 62.66 113 GLU A CA 1
ATOM 949 C C . GLU A 1 113 ? 25.080 49.635 -5.748 1.00 62.66 113 GLU A C 1
ATOM 951 O O . GLU A 1 113 ? 24.935 49.560 -4.528 1.00 62.66 113 GLU A O 1
ATOM 956 N N . LYS A 1 114 ? 24.439 48.799 -6.582 1.00 59.31 114 LYS A N 1
ATOM 957 C CA . LYS A 1 114 ? 23.476 47.782 -6.116 1.00 59.31 114 LYS A CA 1
ATOM 958 C C . LYS A 1 114 ? 24.110 46.629 -5.342 1.00 59.31 114 LYS A C 1
ATOM 960 O O . LYS A 1 114 ? 23.476 46.086 -4.441 1.00 59.31 114 LYS A O 1
ATOM 965 N N . GLU A 1 115 ? 25.326 46.207 -5.679 1.00 63.84 115 GLU A N 1
ATOM 966 C CA . GLU A 1 115 ? 26.037 45.178 -4.907 1.00 63.84 115 GLU A CA 1
ATOM 967 C C . GLU A 1 115 ? 26.467 45.710 -3.534 1.00 63.84 115 GLU A C 1
ATOM 969 O O . GLU A 1 115 ? 26.417 44.975 -2.547 1.00 63.84 115 GLU A O 1
ATOM 974 N N . THR A 1 116 ? 26.811 46.996 -3.446 1.00 67.94 116 THR A N 1
ATOM 975 C CA . THR A 1 116 ? 27.171 47.646 -2.180 1.00 67.94 116 THR A CA 1
ATOM 976 C C . THR A 1 116 ? 25.937 47.914 -1.311 1.00 67.94 116 THR A C 1
ATOM 978 O O . THR A 1 116 ? 25.976 47.674 -0.106 1.00 67.94 116 THR A O 1
ATOM 981 N N . GLU A 1 117 ? 24.822 48.333 -1.915 1.00 62.09 117 GLU A N 1
ATOM 982 C CA . GLU A 1 117 ? 23.537 48.550 -1.236 1.00 62.09 117 GLU A CA 1
ATOM 983 C C . GLU A 1 117 ? 22.958 47.232 -0.693 1.00 62.09 117 GLU A C 1
ATOM 985 O O . GLU A 1 117 ? 22.675 47.139 0.500 1.00 62.09 117 GLU A O 1
ATOM 990 N N . ASN A 1 118 ? 22.938 46.163 -1.501 1.00 61.19 118 ASN A N 1
ATOM 991 C CA . ASN A 1 118 ? 22.498 44.833 -1.053 1.00 61.19 118 ASN A CA 1
ATOM 992 C C . ASN A 1 118 ? 23.393 44.246 0.049 1.00 61.19 118 ASN A C 1
ATOM 994 O O . ASN A 1 118 ? 22.915 43.515 0.916 1.00 61.19 118 ASN A O 1
ATOM 998 N N . LYS A 1 119 ? 24.702 44.530 0.027 1.00 72.56 119 LYS A N 1
ATOM 999 C CA . LYS A 1 119 ? 25.625 44.061 1.067 1.00 72.56 119 LYS A CA 1
ATOM 1000 C C . LYS A 1 119 ? 25.405 44.795 2.390 1.00 72.56 119 LYS A C 1
ATOM 1002 O O . LYS A 1 119 ? 25.428 44.156 3.437 1.00 72.56 119 LYS A O 1
ATOM 1007 N N . ASN A 1 120 ? 25.146 46.100 2.338 1.00 68.56 120 ASN A N 1
ATOM 1008 C CA . ASN A 1 120 ? 24.833 46.891 3.525 1.00 68.56 120 ASN A CA 1
ATOM 1009 C C . ASN A 1 120 ? 23.468 46.502 4.114 1.00 68.56 120 ASN A C 1
ATOM 1011 O O . ASN A 1 120 ? 23.373 46.323 5.325 1.00 68.56 120 ASN A O 1
ATOM 1015 N N . GLU A 1 121 ? 22.451 46.267 3.275 1.00 62.59 121 GLU A N 1
ATOM 1016 C CA . GLU A 1 121 ? 21.157 45.740 3.730 1.00 62.59 121 GLU A CA 1
ATOM 1017 C C . GLU A 1 121 ? 21.302 44.362 4.386 1.00 62.59 121 GLU A C 1
ATOM 1019 O O . GLU A 1 121 ? 20.701 44.116 5.429 1.00 62.59 121 GLU A O 1
ATOM 1024 N N . LEU A 1 122 ? 22.133 43.472 3.829 1.00 56.28 122 LEU A N 1
ATOM 1025 C CA . LEU A 1 122 ? 22.377 42.147 4.401 1.00 56.28 122 LEU A CA 1
ATOM 1026 C C . LEU A 1 122 ? 23.121 42.220 5.746 1.00 56.28 122 LEU A C 1
ATOM 1028 O O . LEU A 1 122 ? 22.782 41.485 6.674 1.00 56.28 122 LEU A O 1
ATOM 1032 N N . ASP A 1 123 ? 24.109 43.107 5.873 1.00 71.44 123 ASP A N 1
ATOM 1033 C CA . ASP A 1 123 ? 24.847 43.314 7.124 1.00 71.44 123 ASP A CA 1
ATOM 1034 C C . ASP A 1 123 ? 23.967 43.955 8.211 1.00 71.44 123 ASP A C 1
ATOM 1036 O O . ASP A 1 123 ? 24.071 43.585 9.386 1.00 71.44 123 ASP A O 1
ATOM 1040 N N . ASP A 1 124 ? 23.060 44.862 7.842 1.00 70.44 124 ASP A N 1
ATOM 1041 C CA . ASP A 1 124 ? 22.089 45.447 8.768 1.00 70.44 124 ASP A CA 1
ATOM 1042 C C . ASP A 1 124 ? 21.011 44.433 9.180 1.00 70.44 124 ASP A C 1
ATOM 1044 O O . ASP A 1 124 ? 20.666 44.357 10.365 1.00 70.44 124 ASP A O 1
ATOM 1048 N N . LEU A 1 125 ? 20.563 43.569 8.258 1.00 57.81 125 LEU A N 1
ATOM 1049 C CA . LEU A 1 125 ? 19.642 42.472 8.566 1.00 57.81 125 LEU A CA 1
ATOM 1050 C C . LEU A 1 125 ? 20.278 41.458 9.525 1.00 57.81 125 LEU A C 1
ATOM 1052 O O . LEU A 1 125 ? 19.625 41.012 10.467 1.00 57.81 125 LEU A O 1
ATOM 1056 N N . ASN A 1 126 ? 21.557 41.126 9.322 1.00 61.66 126 ASN A N 1
ATOM 1057 C CA . ASN A 1 126 ? 22.304 40.222 10.197 1.00 61.66 126 ASN A CA 1
ATOM 1058 C C . ASN A 1 126 ? 22.499 40.824 11.596 1.00 61.66 126 ASN A C 1
ATOM 1060 O O . ASN A 1 126 ? 22.269 40.139 12.591 1.00 61.66 126 ASN A O 1
ATOM 1064 N N . LYS A 1 127 ? 22.814 42.124 11.700 1.00 75.88 127 LYS A N 1
ATOM 1065 C CA . LYS A 1 127 ? 22.878 42.824 12.998 1.00 75.88 127 LYS A CA 1
ATOM 1066 C C . LYS A 1 127 ? 21.529 42.869 13.710 1.00 75.88 127 LYS A C 1
ATOM 1068 O O . LYS A 1 127 ? 21.483 42.791 14.940 1.00 75.88 127 LYS A O 1
ATOM 1073 N N . GLU A 1 128 ? 20.429 43.026 12.973 1.00 63.88 128 GLU A N 1
ATOM 1074 C CA . GLU A 1 128 ? 19.090 42.961 13.557 1.00 63.88 128 GLU A CA 1
ATOM 1075 C C . GLU A 1 128 ? 18.755 41.538 14.024 1.00 63.88 128 GLU A C 1
ATOM 1077 O O . GLU A 1 128 ? 18.179 41.371 15.104 1.00 63.88 128 GLU A O 1
ATOM 1082 N N . LEU A 1 129 ? 19.172 40.518 13.267 1.00 55.97 129 LEU A N 1
ATOM 1083 C CA . LEU A 1 129 ? 19.027 39.112 13.634 1.00 55.97 129 LEU A CA 1
ATOM 1084 C C . LEU A 1 129 ? 19.777 38.792 14.934 1.00 55.97 129 LEU A C 1
ATOM 1086 O O . LEU A 1 129 ? 19.184 38.231 15.854 1.00 55.97 129 LEU A O 1
ATOM 1090 N N . ASP A 1 130 ? 21.034 39.223 15.053 1.00 66.62 130 ASP A N 1
ATOM 1091 C CA . ASP A 1 130 ? 21.859 39.017 16.249 1.00 66.62 130 ASP A CA 1
ATOM 1092 C C . ASP A 1 130 ? 21.262 39.725 17.477 1.00 66.62 130 ASP A C 1
ATOM 1094 O O . ASP A 1 130 ? 21.183 39.151 18.565 1.00 66.62 130 ASP A O 1
ATOM 1098 N N . LYS A 1 131 ? 20.726 40.944 17.302 1.00 72.44 131 LYS A N 1
ATOM 1099 C CA . LYS A 1 131 ? 19.972 41.648 18.357 1.00 72.44 131 LYS A CA 1
ATOM 1100 C C . LYS A 1 131 ? 18.703 40.908 18.780 1.00 72.44 131 LYS A C 1
ATOM 1102 O O . LYS A 1 131 ? 18.330 40.974 19.952 1.00 72.44 131 LYS A O 1
ATOM 1107 N N . ARG A 1 132 ? 18.001 40.252 17.849 1.00 59.22 132 ARG A N 1
ATOM 1108 C CA . ARG A 1 132 ? 16.820 39.431 18.166 1.00 59.22 132 ARG A CA 1
ATOM 1109 C C . ARG A 1 132 ? 17.213 38.148 18.895 1.00 59.22 132 ARG A C 1
ATOM 1111 O O . ARG A 1 132 ? 16.498 37.763 19.814 1.00 59.22 132 ARG A O 1
ATOM 1118 N N . PHE A 1 133 ? 18.342 37.538 18.540 1.00 58.06 133 PHE A N 1
ATOM 1119 C CA . PHE A 1 133 ? 18.870 36.363 19.233 1.00 58.06 133 PHE A CA 1
ATOM 1120 C C . PHE A 1 133 ? 19.267 36.661 20.682 1.00 58.06 133 PHE A C 1
ATOM 1122 O O . PHE A 1 133 ? 18.869 35.909 21.566 1.00 58.06 133 PHE A O 1
ATOM 1129 N N . GLU A 1 134 ? 19.953 37.774 20.954 1.00 67.62 134 GLU A N 1
ATOM 1130 C CA . GLU A 1 134 ? 20.272 38.161 22.340 1.00 67.62 134 GLU A CA 1
ATOM 1131 C C . GLU A 1 134 ? 19.008 38.482 23.156 1.00 67.62 134 GLU A C 1
ATOM 1133 O O . GLU A 1 134 ? 18.860 38.000 24.274 1.00 67.62 134 GLU A O 1
ATOM 1138 N N . LYS A 1 135 ? 18.007 39.163 22.574 1.00 60.78 135 LYS A N 1
ATOM 1139 C CA . LYS A 1 135 ? 16.717 39.390 23.261 1.00 60.78 135 LYS A CA 1
ATOM 1140 C C . LYS A 1 135 ? 15.957 38.103 23.585 1.00 60.78 135 LYS A C 1
ATOM 1142 O O . LYS A 1 135 ? 15.255 38.054 24.590 1.00 60.78 135 LYS A O 1
ATOM 1147 N N . LEU A 1 136 ? 16.041 37.089 22.723 1.00 50.94 136 LEU A N 1
ATOM 1148 C CA . LEU A 1 136 ? 15.426 35.783 22.974 1.00 50.94 136 LEU A CA 1
ATOM 1149 C C . LEU A 1 136 ? 16.152 35.032 24.089 1.00 50.94 136 LEU A C 1
ATOM 1151 O O . LEU A 1 136 ? 15.502 34.385 24.900 1.00 50.94 136 LEU A O 1
ATOM 1155 N N . LYS A 1 137 ? 17.474 35.177 24.168 1.00 58.91 137 LYS A N 1
ATOM 1156 C CA . LYS A 1 137 ? 18.301 34.600 25.227 1.00 58.91 137 LYS A CA 1
ATOM 1157 C C . LYS A 1 137 ? 18.023 35.250 26.587 1.00 58.91 137 LYS A C 1
ATOM 1159 O O . LYS A 1 137 ? 17.856 34.541 27.574 1.00 58.91 137 LYS A O 1
ATOM 1164 N N . ASP A 1 138 ? 17.857 36.574 26.612 1.00 58.53 138 ASP A N 1
ATOM 1165 C CA . ASP A 1 138 ? 17.415 37.321 27.797 1.00 58.53 138 ASP A CA 1
ATOM 1166 C C . ASP A 1 138 ? 15.987 36.926 28.220 1.00 58.53 138 ASP A C 1
ATOM 1168 O O . ASP A 1 138 ? 15.687 36.812 29.411 1.00 58.53 138 ASP A O 1
ATOM 1172 N N . ALA A 1 139 ? 15.089 36.685 27.256 1.00 48.91 139 ALA A N 1
ATOM 1173 C CA . ALA A 1 139 ? 13.731 36.211 27.524 1.00 48.91 139 ALA A CA 1
ATOM 1174 C C . ALA A 1 139 ? 13.723 34.781 28.093 1.00 48.91 139 ALA A C 1
ATOM 1176 O O . ALA A 1 139 ? 12.999 34.525 29.050 1.00 48.91 139 ALA A O 1
ATOM 1177 N N . GLU A 1 140 ? 14.576 33.891 27.582 1.00 47.97 140 GLU A N 1
ATOM 1178 C CA . GLU A 1 140 ? 14.749 32.515 28.065 1.00 47.97 140 GLU A CA 1
ATOM 1179 C C . GLU A 1 140 ? 15.389 32.480 29.473 1.00 47.97 140 GLU A C 1
ATOM 1181 O O . GLU A 1 140 ? 15.007 31.675 30.324 1.00 47.97 140 GLU A O 1
ATOM 1186 N N . GLU A 1 141 ? 16.301 33.407 29.792 1.00 52.88 141 GLU A N 1
ATOM 1187 C CA . GLU A 1 141 ? 16.820 33.597 31.159 1.00 52.88 141 GLU A CA 1
ATOM 1188 C C . GLU A 1 141 ? 15.782 34.192 32.128 1.00 52.88 141 GLU A C 1
ATOM 1190 O O . GLU A 1 141 ? 15.819 33.904 33.329 1.00 52.88 141 GLU A O 1
ATOM 1195 N N . THR A 1 142 ? 14.842 34.996 31.622 1.00 48.88 142 THR A N 1
ATOM 1196 C CA . THR A 1 142 ? 13.743 35.578 32.411 1.00 48.88 142 THR A CA 1
ATOM 1197 C C . THR A 1 142 ? 12.621 34.559 32.648 1.00 48.88 142 THR A C 1
ATOM 1199 O O . THR A 1 142 ? 12.057 34.505 33.740 1.00 48.88 142 THR A O 1
ATOM 1202 N N . GLU A 1 143 ? 12.355 33.688 31.673 1.00 43.69 143 GLU A N 1
ATOM 1203 C CA . GLU A 1 143 ? 11.410 32.568 31.769 1.00 43.69 143 GLU A CA 1
ATOM 1204 C C . GLU A 1 143 ? 11.889 31.507 32.776 1.00 43.69 143 GLU A C 1
ATOM 1206 O O . GLU A 1 143 ? 11.088 30.942 33.515 1.00 43.69 143 GLU A O 1
ATOM 1211 N N . ASN A 1 144 ? 13.207 31.339 32.932 1.00 47.91 144 ASN A N 1
ATOM 1212 C CA . ASN A 1 144 ? 13.803 30.489 33.970 1.00 47.91 144 ASN A CA 1
ATOM 1213 C C . ASN A 1 144 ? 13.793 31.103 35.391 1.00 47.91 144 ASN A C 1
ATOM 1215 O O . ASN A 1 144 ? 14.240 30.452 36.338 1.00 47.91 144 ASN A O 1
ATOM 1219 N N . LYS A 1 145 ? 13.302 32.340 35.567 1.00 44.94 145 LYS A N 1
ATOM 1220 C CA . LYS A 1 145 ? 13.256 33.055 36.861 1.00 44.94 145 LYS A CA 1
ATOM 1221 C C . LYS A 1 145 ? 11.848 33.361 37.383 1.00 44.94 145 LYS A C 1
ATOM 1223 O O . LYS A 1 145 ? 11.736 33.922 38.472 1.00 44.94 145 LYS A O 1
ATOM 1228 N N . LEU A 1 146 ? 10.789 33.000 36.660 1.00 41.78 146 LEU A N 1
ATOM 1229 C CA . LEU A 1 146 ? 9.409 33.202 37.110 1.00 41.78 146 LEU A CA 1
ATOM 1230 C C . LEU A 1 146 ? 8.887 31.948 37.827 1.00 41.78 146 LEU A C 1
ATOM 1232 O O . LEU A 1 146 ? 8.769 30.875 37.239 1.00 41.78 146 LEU A O 1
ATOM 1236 N N . GLU A 1 147 ? 8.610 32.092 39.125 1.00 51.97 147 GLU A N 1
ATOM 1237 C CA . GLU A 1 147 ? 8.043 31.049 39.986 1.00 51.97 147 GLU A CA 1
ATOM 1238 C C . GLU A 1 147 ? 6.672 30.562 39.477 1.00 51.97 147 GLU A C 1
ATOM 1240 O O . GLU A 1 147 ? 5.878 31.315 38.911 1.00 51.97 147 GLU A O 1
ATOM 1245 N N . SER A 1 148 ? 6.397 29.274 39.706 1.00 54.03 148 SER A N 1
ATOM 1246 C CA . SER A 1 148 ? 5.337 28.459 39.091 1.00 54.03 148 SER A CA 1
ATOM 1247 C C . SER A 1 148 ? 3.889 28.922 39.287 1.00 54.03 148 SER A C 1
ATOM 1249 O O . SER A 1 148 ? 2.978 28.357 38.682 1.00 54.03 148 SER A O 1
ATOM 1251 N N . ASP A 1 149 ? 3.639 29.912 40.134 1.00 46.56 149 ASP A N 1
ATOM 1252 C CA . ASP A 1 149 ? 2.296 30.169 40.658 1.00 46.56 149 ASP A CA 1
ATOM 1253 C C . ASP A 1 149 ? 1.466 31.109 39.775 1.00 46.56 149 ASP A C 1
ATOM 1255 O O . ASP A 1 149 ? 0.240 30.967 39.702 1.00 46.56 149 ASP A O 1
ATOM 1259 N N . ASP A 1 150 ? 2.111 32.008 39.030 1.00 52.56 150 ASP A N 1
ATOM 1260 C CA . ASP A 1 150 ? 1.417 32.899 38.092 1.00 52.56 150 ASP A CA 1
ATOM 1261 C C . ASP A 1 150 ? 1.072 32.191 36.772 1.00 52.56 150 ASP A C 1
ATOM 1263 O O . ASP A 1 150 ? 0.009 32.433 36.193 1.00 52.56 150 ASP A O 1
ATOM 1267 N N . LEU A 1 151 ? 1.897 31.226 36.344 1.00 48.72 151 LEU A N 1
ATOM 1268 C CA . LEU A 1 151 ? 1.640 30.420 35.146 1.00 48.72 151 LEU A CA 1
ATOM 1269 C C . LEU A 1 151 ? 0.424 29.495 35.332 1.00 48.72 151 LEU A C 1
ATOM 1271 O O . LEU A 1 151 ? -0.402 29.359 34.429 1.00 48.72 151 LEU A O 1
ATOM 1275 N N . ASN A 1 152 ? 0.276 28.907 36.523 1.00 54.78 152 ASN A N 1
ATOM 1276 C CA . ASN A 1 152 ? -0.850 28.028 36.845 1.00 54.78 152 ASN A CA 1
ATOM 1277 C C . ASN A 1 152 ? -2.188 28.789 36.875 1.00 54.78 152 ASN A C 1
ATOM 1279 O O . ASN A 1 152 ? -3.186 28.299 36.350 1.00 54.78 152 ASN A O 1
ATOM 1283 N N . LYS A 1 153 ? -2.207 30.033 37.378 1.00 59.50 153 LYS A N 1
ATOM 1284 C CA . LYS A 1 153 ? -3.417 30.881 37.357 1.00 59.50 153 LYS A CA 1
ATOM 1285 C C . LYS A 1 153 ? -3.844 31.295 35.948 1.00 59.50 153 LYS A C 1
ATOM 1287 O O . LYS A 1 153 ? -5.042 31.411 35.681 1.00 59.50 153 LYS A O 1
ATOM 1292 N N . GLU A 1 154 ? -2.890 31.541 35.054 1.00 53.16 154 GLU A N 1
ATOM 1293 C CA . GLU A 1 154 ? -3.162 31.871 33.649 1.00 53.16 154 GLU A CA 1
ATOM 1294 C C . GLU A 1 154 ? -3.718 30.644 32.891 1.00 53.16 154 GLU A C 1
ATOM 1296 O O . GLU A 1 154 ? -4.641 30.771 32.079 1.00 53.16 154 GLU A O 1
ATOM 1301 N N . LEU A 1 155 ? -3.204 29.447 33.204 1.00 51.50 155 LEU A N 1
ATOM 1302 C CA . LEU A 1 155 ? -3.659 28.160 32.665 1.00 51.50 155 LEU A CA 1
ATOM 1303 C C . LEU A 1 155 ? -5.090 27.817 33.100 1.00 51.50 155 LEU A C 1
ATOM 1305 O O . LEU A 1 155 ? -5.920 27.525 32.238 1.00 51.50 155 LEU A O 1
ATOM 1309 N N . ASP A 1 156 ? -5.416 27.948 34.387 1.00 58.34 156 ASP A N 1
ATOM 1310 C CA . ASP A 1 156 ? -6.769 27.682 34.901 1.00 58.34 156 ASP A CA 1
ATOM 1311 C C . ASP A 1 156 ? -7.820 28.606 34.258 1.00 58.34 156 ASP A C 1
ATOM 1313 O O . ASP A 1 156 ? -8.910 28.175 33.875 1.00 58.34 156 ASP A O 1
ATOM 1317 N N . LYS A 1 157 ? -7.466 29.878 34.026 1.00 61.06 157 LYS A N 1
ATOM 1318 C CA . LYS A 1 157 ? -8.327 30.841 33.315 1.00 61.06 157 LYS A CA 1
ATOM 1319 C C . LYS A 1 157 ? -8.561 30.482 31.848 1.00 61.06 157 LYS A C 1
ATOM 1321 O O . LYS A 1 157 ? -9.610 30.823 31.298 1.00 61.06 157 LYS A O 1
ATOM 1326 N N . ARG A 1 158 ? -7.583 29.856 31.186 1.00 53.91 158 ARG A N 1
ATOM 1327 C CA . ARG A 1 158 ? -7.720 29.393 29.796 1.00 53.91 158 ARG A CA 1
ATOM 1328 C C . ARG A 1 158 ? -8.548 28.114 29.707 1.00 53.91 158 ARG A C 1
ATOM 1330 O O . ARG A 1 158 ? -9.312 27.986 28.755 1.00 53.91 158 ARG A O 1
ATOM 1337 N N . PHE A 1 159 ? -8.455 27.227 30.697 1.00 52.62 159 PHE A N 1
ATOM 1338 C CA . PHE A 1 159 ? -9.268 26.010 30.758 1.00 52.62 159 PHE A CA 1
ATOM 1339 C C . PHE A 1 159 ? -10.766 26.299 30.902 1.00 52.62 159 PHE A C 1
ATOM 1341 O O . PHE A 1 159 ? -11.556 25.704 30.173 1.00 52.62 159 PHE A O 1
ATOM 1348 N N . GLU A 1 160 ? -11.167 27.254 31.747 1.00 58.22 160 GLU A N 1
ATOM 1349 C CA . GLU A 1 160 ? -12.590 27.624 31.863 1.00 58.22 160 GLU A CA 1
ATOM 1350 C C . GLU A 1 160 ? -13.145 28.234 30.564 1.00 58.22 160 GLU A C 1
ATOM 1352 O O . GLU A 1 160 ? -14.222 27.861 30.108 1.00 58.22 160 GLU A O 1
ATOM 1357 N N . LYS A 1 161 ? -12.366 29.074 29.865 1.00 54.44 161 LYS A N 1
ATOM 1358 C CA . LYS A 1 161 ? -12.789 29.633 28.566 1.00 54.44 161 LYS A CA 1
ATOM 1359 C C . LYS A 1 161 ? -12.953 28.584 27.463 1.00 54.44 161 LYS A C 1
ATOM 1361 O O . LYS A 1 161 ? -13.760 28.781 26.559 1.00 54.44 161 LYS A O 1
ATOM 1366 N N . LEU A 1 162 ? -12.170 27.505 27.500 1.00 44.72 162 LEU A N 1
ATOM 1367 C CA . LEU A 1 162 ? -12.280 26.409 26.532 1.00 44.72 162 LEU A CA 1
ATOM 1368 C C . LEU A 1 162 ? -13.519 25.546 26.790 1.00 44.72 162 LEU A C 1
ATOM 1370 O O . LEU A 1 162 ? -14.154 25.099 25.841 1.00 44.72 162 LEU A O 1
ATOM 1374 N N . LYS A 1 163 ? -13.902 25.380 28.057 1.00 50.03 163 LYS A N 1
ATOM 1375 C CA . LYS A 1 163 ? -15.094 24.630 28.461 1.00 50.03 163 LYS A CA 1
ATOM 1376 C C . LYS A 1 163 ? -16.390 25.313 28.005 1.00 50.03 163 LYS A C 1
ATOM 1378 O O . LYS A 1 163 ? -17.272 24.653 27.462 1.00 50.03 163 LYS A O 1
ATOM 1383 N N . ASP A 1 164 ? -16.451 26.640 28.123 1.00 48.88 164 ASP A N 1
ATOM 1384 C CA . ASP A 1 164 ? -17.571 27.450 27.619 1.00 48.88 164 ASP A CA 1
ATOM 1385 C C . ASP A 1 164 ? -17.675 27.415 26.077 1.00 48.88 164 ASP A C 1
ATOM 1387 O O . ASP A 1 164 ? -18.770 27.445 25.503 1.00 48.88 164 ASP A O 1
ATOM 1391 N N . ALA A 1 165 ? -16.536 27.325 25.381 1.00 43.81 165 ALA A N 1
ATOM 1392 C CA . ALA A 1 165 ? -16.495 27.213 23.922 1.00 43.81 165 ALA A CA 1
ATOM 1393 C C . ALA A 1 165 ? -16.981 25.833 23.434 1.00 43.81 165 ALA A C 1
ATOM 1395 O O . ALA A 1 165 ? -17.759 25.764 22.483 1.00 43.81 165 ALA A O 1
ATOM 1396 N N . GLU A 1 166 ? -16.605 24.754 24.128 1.00 39.56 166 GLU A N 1
ATOM 1397 C CA . GLU A 1 166 ? -17.015 23.377 23.816 1.00 39.56 166 GLU A CA 1
ATOM 1398 C C . GLU A 1 166 ? -18.529 23.156 24.032 1.00 39.56 166 GLU A C 1
ATOM 1400 O O . GLU A 1 166 ? -19.187 22.477 23.239 1.00 39.56 166 GLU A O 1
ATOM 1405 N N . GLU A 1 167 ? -19.135 23.778 25.052 1.00 43.69 167 GLU A N 1
ATOM 1406 C CA . GLU A 1 167 ? -20.600 23.771 25.229 1.00 43.69 167 GLU A CA 1
ATOM 1407 C C . GLU A 1 167 ? -21.339 24.524 24.111 1.00 43.69 167 GLU A C 1
ATOM 1409 O O . GLU A 1 167 ? -22.452 24.145 23.731 1.00 43.69 167 GLU A O 1
ATOM 1414 N N . THR A 1 168 ? -20.717 25.559 23.545 1.00 46.88 168 THR A N 1
ATOM 1415 C CA . THR A 1 168 ? -21.293 26.352 22.450 1.00 46.88 168 THR A CA 1
ATOM 1416 C C . THR A 1 168 ? -21.211 25.606 21.110 1.00 46.88 168 THR A C 1
ATOM 1418 O O . THR A 1 168 ? -22.168 25.625 20.335 1.00 46.88 168 THR A O 1
ATOM 1421 N N . GLU A 1 169 ? -20.116 24.885 20.861 1.00 36.50 169 GLU A N 1
ATOM 1422 C CA . GLU A 1 169 ? -19.892 24.087 19.645 1.00 36.50 169 GLU A CA 1
ATOM 1423 C C . GLU A 1 169 ? -20.816 22.856 19.574 1.00 36.50 169 GLU A C 1
ATOM 1425 O O . GLU A 1 169 ? -21.470 22.627 18.557 1.00 36.50 169 GLU A O 1
ATOM 1430 N N . ASN A 1 170 ? -21.005 22.144 20.694 1.00 37.00 170 ASN A N 1
ATOM 1431 C CA . ASN A 1 170 ? -21.950 21.020 20.781 1.00 37.00 170 ASN A CA 1
ATOM 1432 C C . ASN A 1 170 ? -23.414 21.431 20.517 1.00 37.00 170 ASN A C 1
ATOM 1434 O O . ASN A 1 170 ? -24.233 20.614 20.087 1.00 37.00 170 ASN A O 1
ATOM 1438 N N . LYS A 1 171 ? -23.762 22.694 20.792 1.00 41.47 171 LYS A N 1
ATOM 1439 C CA . LYS A 1 171 ? -25.096 23.245 20.532 1.00 41.47 171 LYS A CA 1
ATOM 1440 C C . LYS A 1 171 ? -25.288 23.583 19.049 1.00 41.47 171 LYS A C 1
ATOM 1442 O O . LYS A 1 171 ? -26.356 23.317 18.508 1.00 41.47 171 LYS A O 1
ATOM 1447 N N . LEU A 1 172 ? -24.242 24.083 18.390 1.00 40.62 172 LEU A N 1
ATOM 1448 C CA . LEU A 1 172 ? -24.235 24.391 16.956 1.00 40.62 172 LEU A CA 1
ATOM 1449 C C . LEU A 1 172 ? -24.311 23.124 16.083 1.00 40.62 172 LEU A C 1
ATOM 1451 O O . LEU A 1 172 ? -25.110 23.085 15.151 1.00 40.62 172 LEU A O 1
ATOM 1455 N N . GLU A 1 173 ? -23.590 22.051 16.430 1.00 40.31 173 GLU A N 1
ATOM 1456 C CA . GLU A 1 173 ? -23.640 20.781 15.674 1.00 40.31 173 GLU A CA 1
ATOM 1457 C C . GLU A 1 173 ? -25.018 20.089 15.726 1.00 40.31 173 GLU A C 1
ATOM 1459 O O . GLU A 1 173 ? -25.439 19.425 14.775 1.00 40.31 173 GLU A O 1
ATOM 1464 N N . SER A 1 174 ? -25.743 20.245 16.838 1.00 42.94 174 SER A N 1
ATOM 1465 C CA . SER A 1 174 ? -27.124 19.768 16.989 1.00 42.94 174 SER A CA 1
ATOM 1466 C C . SER A 1 174 ? -28.077 20.482 16.025 1.00 42.94 174 SER A C 1
ATOM 1468 O O . SER A 1 174 ? -28.937 19.846 15.409 1.00 42.94 174 SER A O 1
ATOM 1470 N N . ASP A 1 175 ? -27.921 21.796 15.888 1.00 48.00 175 ASP A N 1
ATOM 1471 C CA . ASP A 1 175 ? -28.832 22.639 15.117 1.00 48.00 175 ASP A CA 1
ATOM 1472 C C . ASP A 1 175 ? -28.610 22.482 13.603 1.00 48.00 175 ASP A C 1
ATOM 1474 O O . ASP A 1 175 ? -29.584 22.409 12.849 1.00 48.00 175 ASP A O 1
ATOM 1478 N N . ASP A 1 176 ? -27.361 22.305 13.159 1.00 46.75 176 ASP A N 1
ATOM 1479 C CA . ASP A 1 176 ? -27.034 22.071 11.745 1.00 46.75 176 ASP A CA 1
ATOM 1480 C C . ASP A 1 176 ? -27.549 20.716 11.231 1.00 46.75 176 ASP A C 1
ATOM 1482 O O . ASP A 1 176 ? -28.055 20.622 10.109 1.00 46.75 176 ASP A O 1
ATOM 1486 N N . LEU A 1 177 ? -27.512 19.665 12.057 1.00 44.53 177 LEU A N 1
ATOM 1487 C CA . LEU A 1 177 ? -28.038 18.355 11.663 1.00 44.53 177 LEU A CA 1
ATOM 1488 C C . LEU A 1 177 ? -29.573 18.320 11.650 1.00 44.53 177 LEU A C 1
ATOM 1490 O O . LEU A 1 177 ? -30.170 17.686 10.777 1.00 44.53 177 LEU A O 1
ATOM 1494 N N . ASN A 1 178 ? -30.226 18.992 12.603 1.00 49.31 178 ASN A N 1
ATOM 1495 C CA . ASN A 1 178 ? -31.686 19.125 12.593 1.00 49.31 178 ASN A CA 1
ATOM 1496 C C . ASN A 1 178 ? -32.149 19.899 11.353 1.00 49.31 178 ASN A C 1
ATOM 1498 O O . ASN A 1 178 ? -33.114 19.497 10.706 1.00 49.31 178 ASN A O 1
ATOM 1502 N N . LYS A 1 179 ? -31.394 20.925 10.954 1.00 59.34 179 LYS A N 1
ATOM 1503 C CA . LYS A 1 179 ? -31.620 21.653 9.707 1.00 59.34 179 LYS A CA 1
ATOM 1504 C C . LYS A 1 179 ? -31.462 20.764 8.468 1.00 59.34 179 LYS A C 1
ATOM 1506 O O . LYS A 1 179 ? -32.305 20.827 7.579 1.00 59.34 179 LYS A O 1
ATOM 1511 N N . GLU A 1 180 ? -30.448 19.897 8.410 1.00 48.97 180 GLU A N 1
ATOM 1512 C CA . GLU A 1 180 ? -30.262 18.960 7.287 1.00 48.97 180 GLU A CA 1
ATOM 1513 C C . GLU A 1 180 ? -31.418 17.943 7.179 1.00 48.97 180 GLU A C 1
ATOM 1515 O O . GLU A 1 180 ? -31.883 17.627 6.079 1.00 48.97 180 GLU A O 1
ATOM 1520 N N . ILE A 1 181 ? -31.927 17.463 8.320 1.00 48.91 181 ILE A N 1
ATOM 1521 C CA . ILE A 1 181 ? -33.102 16.581 8.379 1.00 48.91 181 ILE A CA 1
ATOM 1522 C C . ILE A 1 181 ? -34.358 17.316 7.894 1.00 48.91 181 ILE A C 1
ATOM 1524 O O . ILE A 1 181 ? -35.095 16.777 7.063 1.00 48.91 181 ILE A O 1
ATOM 1528 N N . ASP A 1 182 ? -34.582 18.547 8.352 1.00 60.41 182 ASP A N 1
ATOM 1529 C CA . ASP A 1 182 ? -35.731 19.360 7.944 1.00 60.41 182 ASP A CA 1
ATOM 1530 C C . ASP A 1 182 ? -35.689 19.701 6.442 1.00 60.41 182 ASP A C 1
ATOM 1532 O O . ASP A 1 182 ? -36.710 19.618 5.752 1.00 60.41 182 ASP A O 1
ATOM 1536 N N . GLU A 1 183 ? -34.505 19.985 5.889 1.00 58.53 183 GLU A N 1
ATOM 1537 C CA . GLU A 1 183 ? -34.305 20.191 4.448 1.00 58.53 183 GLU A CA 1
ATOM 1538 C C . GLU A 1 183 ? -34.608 18.926 3.628 1.00 58.53 183 GLU A C 1
ATOM 1540 O O . GLU A 1 183 ? -35.171 19.005 2.529 1.00 58.53 183 GLU A O 1
ATOM 1545 N N . HIS A 1 184 ? -34.262 17.746 4.147 1.00 51.72 184 HIS A N 1
ATOM 1546 C CA . HIS A 1 184 ? -34.588 16.471 3.510 1.00 51.72 184 HIS A CA 1
ATOM 1547 C C . HIS A 1 184 ? -36.093 16.179 3.517 1.00 51.72 184 HIS A C 1
ATOM 1549 O O . HIS A 1 184 ? -36.636 15.753 2.491 1.00 51.72 184 HIS A O 1
ATOM 1555 N N . ILE A 1 185 ? -36.770 16.459 4.634 1.00 57.59 185 ILE A N 1
ATOM 1556 C CA . ILE A 1 185 ? -38.226 16.327 4.766 1.00 57.59 185 ILE A CA 1
ATOM 1557 C C . ILE A 1 185 ? -38.939 17.240 3.763 1.00 57.59 185 ILE A C 1
ATOM 1559 O O . ILE A 1 185 ? -39.903 16.823 3.115 1.00 57.59 185 ILE A O 1
ATOM 1563 N N . GLU A 1 186 ? -38.465 18.472 3.588 1.00 66.31 186 GLU A N 1
ATOM 1564 C CA . GLU A 1 186 ? -39.124 19.417 2.688 1.00 66.31 186 GLU A CA 1
ATOM 1565 C C . GLU A 1 186 ? -38.941 19.040 1.208 1.00 66.31 186 GLU A C 1
ATOM 1567 O O . GLU A 1 186 ? -39.914 19.055 0.449 1.00 66.31 186 GLU A O 1
ATOM 1572 N N . LYS A 1 187 ? -37.753 18.558 0.811 1.00 59.62 187 LYS A N 1
ATOM 1573 C CA . LYS A 1 187 ? -37.510 18.017 -0.544 1.00 59.62 187 LYS A CA 1
ATOM 1574 C C . LYS A 1 187 ? -38.427 16.839 -0.880 1.00 59.62 187 LYS A C 1
ATOM 1576 O O . LYS A 1 187 ? -38.875 16.710 -2.021 1.00 59.62 187 LYS A O 1
ATOM 1581 N N . LEU A 1 188 ? -38.730 15.981 0.094 1.00 55.25 188 LEU A N 1
ATOM 1582 C CA . LEU A 1 188 ? -39.655 14.862 -0.099 1.00 55.25 188 LEU A CA 1
ATOM 1583 C C . LEU A 1 188 ? -41.095 15.339 -0.310 1.00 55.25 188 LEU A C 1
ATOM 1585 O O . LEU A 1 188 ? -41.750 14.876 -1.245 1.00 55.25 188 LEU A O 1
ATOM 1589 N N . LYS A 1 189 ? -41.565 16.322 0.467 1.00 68.62 189 LYS A N 1
ATOM 1590 C CA . LYS A 1 189 ? -42.895 16.925 0.265 1.00 68.62 189 LYS A CA 1
ATOM 1591 C C . LYS A 1 189 ? -43.035 17.589 -1.106 1.00 68.62 189 LYS A C 1
ATOM 1593 O O . LYS A 1 189 ? -44.111 17.547 -1.706 1.00 68.62 189 LYS A O 1
ATOM 1598 N N . GLU A 1 190 ? -41.976 18.210 -1.624 1.00 66.00 190 GLU A N 1
ATOM 1599 C CA . GLU A 1 190 ? -41.978 18.767 -2.983 1.00 66.00 190 GLU A CA 1
ATOM 1600 C C . GLU A 1 190 ? -42.105 17.676 -4.052 1.00 66.00 190 GLU A C 1
ATOM 1602 O O . GLU A 1 190 ? -42.884 17.816 -5.001 1.00 66.00 190 GLU A O 1
ATOM 1607 N N . LEU A 1 191 ? -41.396 16.560 -3.869 1.00 60.41 191 LEU A N 1
ATOM 1608 C CA . LEU A 1 191 ? -41.470 15.401 -4.757 1.00 60.41 191 LEU A CA 1
ATOM 1609 C C . LEU A 1 191 ? -42.868 14.764 -4.747 1.00 60.41 191 LEU A C 1
ATOM 1611 O O . LEU A 1 191 ? -43.387 14.393 -5.801 1.00 60.41 191 LEU A O 1
ATOM 1615 N N . GLU A 1 192 ? -43.510 14.702 -3.581 1.00 63.53 192 GLU A N 1
ATOM 1616 C CA . GLU A 1 192 ? -44.892 14.236 -3.429 1.00 63.53 192 GLU A CA 1
ATOM 1617 C C . GLU A 1 192 ? -45.880 15.135 -4.171 1.00 63.53 192 GLU A C 1
ATOM 1619 O O . GLU A 1 192 ? -46.669 14.647 -4.981 1.00 63.53 192 GLU A O 1
ATOM 1624 N N . LYS A 1 193 ? -45.776 16.459 -3.997 1.00 71.31 193 LYS A N 1
ATOM 1625 C CA . LYS A 1 193 ? -46.599 17.422 -4.748 1.00 71.31 193 LYS A CA 1
ATOM 1626 C C . LYS A 1 193 ? -46.425 17.259 -6.258 1.00 71.31 193 LYS A C 1
ATOM 1628 O O . LYS A 1 193 ? -47.401 17.371 -7.005 1.00 71.31 193 LYS A O 1
ATOM 1633 N N . ALA A 1 194 ? -45.204 16.992 -6.724 1.00 65.81 194 ALA A N 1
ATOM 1634 C CA . ALA A 1 194 ? -44.932 16.761 -8.138 1.00 65.81 194 ALA A CA 1
ATOM 1635 C C . ALA A 1 194 ? -45.601 15.472 -8.650 1.00 65.81 194 ALA A C 1
ATOM 1637 O O . ALA A 1 194 ? -46.230 15.487 -9.711 1.00 65.81 194 ALA A O 1
ATOM 1638 N N . VAL A 1 195 ? -45.528 14.377 -7.888 1.00 62.59 195 VAL A N 1
ATOM 1639 C CA . VAL A 1 195 ? -46.165 13.099 -8.247 1.00 62.59 195 VAL A CA 1
ATOM 1640 C C . VAL A 1 195 ? -47.688 13.189 -8.204 1.00 62.59 195 VAL A C 1
ATOM 1642 O O . VAL A 1 195 ? -48.342 12.728 -9.140 1.00 62.59 195 VAL A O 1
ATOM 1645 N N . ASP A 1 196 ? -48.265 13.848 -7.204 1.00 68.88 196 ASP A N 1
ATOM 1646 C CA . ASP A 1 196 ? -49.714 14.046 -7.109 1.00 68.88 196 ASP A CA 1
ATOM 1647 C C . ASP A 1 196 ? -50.248 14.926 -8.241 1.00 68.88 196 ASP A C 1
ATOM 1649 O O . ASP A 1 196 ? -51.312 14.651 -8.801 1.00 68.88 196 ASP A O 1
ATOM 1653 N N . LYS A 1 197 ? -49.490 15.950 -8.654 1.00 71.56 197 LYS A N 1
ATOM 1654 C CA . LYS A 1 197 ? -49.828 16.768 -9.826 1.00 71.56 197 LYS A CA 1
ATOM 1655 C C . LYS A 1 197 ? -49.847 15.925 -11.104 1.00 71.56 197 LYS A C 1
ATOM 1657 O O . LYS A 1 197 ? -50.770 16.063 -11.905 1.00 71.56 197 LYS A O 1
ATOM 1662 N N . LEU A 1 198 ? -48.880 15.021 -11.274 1.00 65.25 198 LEU A N 1
ATOM 1663 C CA . LEU A 1 198 ? -48.815 14.104 -12.417 1.00 65.25 198 LEU A CA 1
ATOM 1664 C C . LEU A 1 198 ? -49.935 13.051 -12.390 1.00 65.25 198 LEU A C 1
ATOM 1666 O O . LEU A 1 198 ? -50.525 12.750 -13.429 1.00 65.25 198 LEU A O 1
ATOM 1670 N N . LEU A 1 199 ? -50.289 12.532 -11.213 1.00 64.31 199 LEU A N 1
ATOM 1671 C CA . LEU A 1 199 ? -51.411 11.606 -11.053 1.00 64.31 199 LEU A CA 1
ATOM 1672 C C . LEU A 1 199 ? -52.755 12.293 -11.316 1.00 64.31 199 LEU A C 1
ATOM 1674 O O . LEU A 1 199 ? -53.593 11.730 -12.014 1.00 64.31 199 LEU A O 1
ATOM 1678 N N . ASN A 1 200 ? -52.952 13.527 -10.851 1.00 69.75 200 ASN A N 1
ATOM 1679 C CA . ASN A 1 200 ? -54.154 14.305 -11.162 1.00 69.75 200 ASN A CA 1
ATOM 1680 C C . ASN A 1 200 ? -54.305 14.589 -12.661 1.00 69.75 200 ASN A C 1
ATOM 1682 O O . ASN A 1 200 ? -55.427 14.643 -13.159 1.00 69.75 200 ASN A O 1
ATOM 1686 N N . ILE A 1 201 ? -53.197 14.739 -13.394 1.00 66.88 201 ILE A N 1
ATOM 1687 C CA . ILE A 1 201 ? -53.229 14.822 -14.859 1.00 66.88 201 ILE A CA 1
ATOM 1688 C C . ILE A 1 201 ? -53.684 13.478 -15.450 1.00 66.88 201 ILE A C 1
ATOM 1690 O O . ILE A 1 201 ? -54.583 13.473 -16.285 1.00 66.88 201 ILE A O 1
ATOM 1694 N N . LYS A 1 202 ? -53.166 12.339 -14.960 1.00 65.81 202 LYS A N 1
ATOM 1695 C CA . LYS A 1 202 ? -53.601 10.987 -15.377 1.00 65.81 202 LYS A CA 1
ATOM 1696 C C . LYS A 1 202 ? -55.103 10.756 -15.149 1.00 65.81 202 LYS A C 1
ATOM 1698 O O . LYS A 1 202 ? -55.757 10.193 -16.018 1.00 65.81 202 LYS A O 1
ATOM 1703 N N . TYR A 1 203 ? -55.656 11.205 -14.018 1.00 63.12 203 TYR A N 1
ATOM 1704 C CA . TYR A 1 203 ? -57.074 11.008 -13.670 1.00 63.12 203 TYR A CA 1
ATOM 1705 C C . TYR A 1 203 ? -58.046 11.990 -14.343 1.00 63.12 203 TYR A C 1
ATOM 1707 O O . TYR A 1 203 ? -59.249 11.746 -14.334 1.00 63.12 203 TYR A O 1
ATOM 1715 N N . LYS A 1 204 ? -57.551 13.084 -14.936 1.00 65.56 204 LYS A N 1
ATOM 1716 C CA . LYS A 1 204 ? -58.371 14.033 -15.710 1.00 65.56 204 LYS A CA 1
ATOM 1717 C C . LYS A 1 204 ? -58.477 13.686 -17.193 1.00 65.56 204 LYS A C 1
ATOM 1719 O O . LYS A 1 204 ? -59.274 14.308 -17.889 1.00 65.56 204 LYS A O 1
ATOM 1724 N N . ILE A 1 205 ? -57.699 12.719 -17.677 1.00 63.59 205 ILE A N 1
ATOM 1725 C CA . ILE A 1 205 ? -57.827 12.209 -19.042 1.00 63.59 205 ILE A CA 1
ATOM 1726 C C . ILE A 1 205 ? -59.003 11.219 -19.054 1.00 63.59 205 ILE A C 1
ATOM 1728 O O . ILE A 1 205 ? -58.939 10.217 -18.336 1.00 63.59 205 ILE A O 1
ATOM 1732 N N . PRO A 1 206 ? -60.074 11.468 -19.835 1.00 74.81 206 PRO A N 1
ATOM 1733 C CA . PRO A 1 206 ? -61.185 10.530 -19.959 1.00 74.81 206 PRO A CA 1
ATOM 1734 C C . PRO A 1 206 ? -60.675 9.147 -20.370 1.00 74.81 206 PRO A C 1
ATOM 1736 O O . PRO A 1 206 ? -59.788 9.030 -21.218 1.00 74.81 206 PRO A O 1
ATOM 1739 N N . THR A 1 207 ? -61.225 8.085 -19.778 1.00 65.81 207 THR A N 1
ATOM 1740 C CA . THR A 1 207 ? -60.772 6.703 -20.019 1.00 65.81 207 THR A CA 1
ATOM 1741 C C . THR A 1 207 ? -60.830 6.326 -21.504 1.00 65.81 207 THR A C 1
ATOM 1743 O O . THR A 1 207 ? -59.964 5.602 -21.988 1.00 65.81 207 THR A O 1
ATOM 1746 N N . GLU A 1 208 ? -61.783 6.891 -22.247 1.00 69.88 208 GLU A N 1
ATOM 1747 C CA . GLU A 1 208 ? -61.906 6.751 -23.703 1.00 69.88 208 GLU A CA 1
ATOM 1748 C C . GLU A 1 208 ? -60.722 7.382 -24.455 1.00 69.88 208 GLU A C 1
ATOM 1750 O O . GLU A 1 208 ? -60.163 6.754 -25.352 1.00 69.88 208 GLU A O 1
ATOM 1755 N N . THR A 1 209 ? -60.257 8.565 -24.039 1.00 64.62 209 THR A N 1
ATOM 1756 C CA . THR A 1 209 ? -59.063 9.217 -24.603 1.00 64.62 209 THR A CA 1
ATOM 1757 C C . THR A 1 209 ? -57.796 8.418 -24.293 1.00 64.62 209 THR A C 1
ATOM 1759 O O . THR A 1 209 ? -56.961 8.217 -25.172 1.00 64.62 209 THR A O 1
ATOM 1762 N N . LEU A 1 210 ? -57.669 7.892 -23.070 1.00 60.47 210 LEU A N 1
ATOM 1763 C CA . LEU A 1 210 ? -56.522 7.069 -22.675 1.00 60.47 210 LEU A CA 1
ATOM 1764 C C . LEU A 1 210 ? -56.444 5.758 -23.478 1.00 60.47 210 LEU A C 1
ATOM 1766 O O . LEU A 1 210 ? -55.352 5.323 -23.836 1.00 60.47 210 LEU A O 1
ATOM 1770 N N . ASN A 1 211 ? -57.589 5.141 -23.777 1.00 66.62 211 ASN A N 1
ATOM 1771 C CA . ASN A 1 211 ? -57.649 3.928 -24.591 1.00 66.62 211 ASN A CA 1
ATOM 1772 C C . ASN A 1 211 ? -57.358 4.227 -26.069 1.00 66.62 211 ASN A C 1
ATOM 1774 O O . ASN A 1 211 ? -56.556 3.519 -26.671 1.00 66.62 211 ASN A O 1
ATOM 1778 N N . SER A 1 212 ? -57.881 5.333 -26.613 1.00 63.75 212 SER A N 1
ATOM 1779 C CA . SER A 1 212 ? -57.560 5.762 -27.984 1.00 63.75 212 SER A CA 1
ATOM 1780 C C . SER A 1 212 ? -56.070 6.091 -28.186 1.00 63.75 212 SER A C 1
ATOM 1782 O O . SER A 1 212 ? -55.514 5.806 -29.241 1.00 63.75 212 SER A O 1
ATOM 1784 N N . LEU A 1 213 ? -55.394 6.617 -27.154 1.00 59.41 213 LEU A N 1
ATOM 1785 C CA . LEU A 1 213 ? -53.951 6.899 -27.170 1.00 59.41 213 LEU A CA 1
ATOM 1786 C C . LEU A 1 213 ? -53.080 5.640 -27.027 1.00 59.41 213 LEU A C 1
ATOM 1788 O O . LEU A 1 213 ? -51.936 5.632 -27.467 1.00 59.41 213 LEU A O 1
ATOM 1792 N N . LYS A 1 214 ? -53.597 4.569 -26.415 1.00 61.50 214 LYS A N 1
ATOM 1793 C CA . LYS A 1 214 ? -52.919 3.261 -26.407 1.00 61.50 214 LYS A CA 1
ATOM 1794 C C . LYS A 1 214 ? -53.055 2.552 -27.751 1.00 61.50 214 LYS A C 1
ATOM 1796 O O . LYS A 1 214 ? -52.130 1.882 -28.195 1.00 61.50 214 LYS A O 1
ATOM 1801 N N . GLU A 1 215 ? -54.191 2.732 -28.418 1.00 64.12 215 GLU A N 1
ATOM 1802 C CA . GLU A 1 215 ? -54.442 2.183 -29.752 1.00 64.12 215 GLU A CA 1
ATOM 1803 C C . GLU A 1 215 ? -53.685 2.939 -30.860 1.00 64.12 215 GLU A C 1
ATOM 1805 O O . GLU A 1 215 ? -53.397 2.353 -31.903 1.00 64.12 215 GLU A O 1
ATOM 1810 N N . SER A 1 216 ? -53.281 4.199 -30.635 1.00 60.44 216 SER A N 1
ATOM 1811 C CA . SER A 1 216 ? -52.556 5.014 -31.624 1.00 60.44 216 SER A CA 1
ATOM 1812 C C . SER A 1 216 ? -51.069 4.661 -31.805 1.00 60.44 216 SER A C 1
ATOM 1814 O O . SER A 1 216 ? -50.391 5.295 -32.612 1.00 60.44 216 SER A O 1
ATOM 1816 N N . ASN A 1 217 ? -50.542 3.633 -31.122 1.00 52.06 217 ASN A N 1
ATOM 1817 C CA . ASN A 1 217 ? -49.142 3.179 -31.229 1.00 52.06 217 ASN A CA 1
ATOM 1818 C C . ASN A 1 217 ? -48.080 4.252 -30.881 1.00 52.06 217 ASN A C 1
ATOM 1820 O O . ASN A 1 217 ? -46.888 4.087 -31.173 1.00 52.06 217 ASN A O 1
ATOM 1824 N N . GLU A 1 218 ? -48.469 5.340 -30.213 1.00 52.88 218 GLU A N 1
ATOM 1825 C CA . GLU A 1 218 ? -47.547 6.374 -29.749 1.00 52.88 218 GLU A CA 1
ATOM 1826 C C . GLU A 1 218 ? -46.778 5.900 -28.498 1.00 52.88 218 GLU A C 1
ATOM 1828 O O . GLU A 1 218 ? -47.084 6.236 -27.350 1.00 52.88 218 GLU A O 1
ATOM 1833 N N . LYS A 1 219 ? -45.680 5.168 -28.744 1.00 55.28 219 LYS A N 1
ATOM 1834 C CA . LYS A 1 219 ? -44.661 4.745 -27.756 1.00 55.28 219 LYS A CA 1
ATOM 1835 C C . LYS A 1 219 ? -44.230 5.804 -26.712 1.00 55.28 219 LYS A C 1
ATOM 1837 O O . LYS A 1 219 ? -43.805 5.389 -25.629 1.00 55.28 219 LYS A O 1
ATOM 1842 N N . PRO A 1 220 ? -44.253 7.132 -26.967 1.00 65.62 220 PRO A N 1
ATOM 1843 C CA . PRO A 1 220 ? -43.832 8.117 -25.971 1.00 65.62 220 PRO A CA 1
ATOM 1844 C C . PRO A 1 220 ? -44.706 8.154 -24.711 1.00 65.62 220 PRO A C 1
ATOM 1846 O O . PRO A 1 220 ? -44.169 8.348 -23.621 1.00 65.62 220 PRO A O 1
ATOM 1849 N N . ILE A 1 221 ? -46.022 7.950 -24.832 1.00 60.59 221 ILE A N 1
ATOM 1850 C CA . ILE A 1 221 ? -46.959 8.122 -23.708 1.00 60.59 221 ILE A CA 1
ATOM 1851 C C . ILE A 1 221 ? -46.940 6.901 -22.786 1.00 60.59 221 ILE A C 1
ATOM 1853 O O . ILE A 1 221 ? -46.875 7.058 -21.567 1.00 60.59 221 ILE A O 1
ATOM 1857 N N . GLU A 1 222 ? -46.899 5.686 -23.341 1.00 61.41 222 GLU A N 1
ATOM 1858 C CA . GLU A 1 222 ? -46.749 4.463 -22.540 1.00 61.41 222 GLU A CA 1
ATOM 1859 C C . GLU A 1 222 ? -45.451 4.479 -21.730 1.00 61.41 222 GLU A C 1
ATOM 1861 O O . GLU A 1 222 ? -45.485 4.227 -20.528 1.00 61.41 222 GLU A O 1
ATOM 1866 N N . LYS A 1 223 ? -44.331 4.908 -22.332 1.00 67.38 223 LYS A N 1
ATOM 1867 C CA . LYS A 1 223 ? -43.062 5.094 -21.608 1.00 67.38 223 LYS A CA 1
ATOM 1868 C C . LYS A 1 223 ? -43.162 6.126 -20.486 1.00 67.38 223 LYS A C 1
ATOM 1870 O O . LYS A 1 223 ? -42.513 5.965 -19.454 1.00 67.38 223 LYS A O 1
ATOM 1875 N N . GLN A 1 224 ? -43.939 7.196 -20.662 1.00 67.56 224 GLN A N 1
ATOM 1876 C CA . GLN A 1 224 ? -44.146 8.192 -19.606 1.00 67.56 224 GLN A CA 1
ATOM 1877 C C . GLN A 1 224 ? -44.996 7.634 -18.457 1.00 67.56 224 GLN A C 1
ATOM 1879 O O . GLN A 1 224 ? -44.661 7.868 -17.296 1.00 67.56 224 GLN A O 1
ATOM 1884 N N . ILE A 1 225 ? -46.036 6.849 -18.756 1.00 68.31 225 ILE A N 1
ATOM 1885 C CA . ILE A 1 225 ? -46.856 6.164 -17.744 1.00 68.31 225 ILE A CA 1
ATOM 1886 C C . ILE A 1 225 ? -46.017 5.133 -16.980 1.00 68.31 225 ILE A C 1
ATOM 1888 O O . ILE A 1 225 ? -46.046 5.118 -15.750 1.00 68.31 225 ILE A O 1
ATOM 1892 N N . GLU A 1 226 ? -45.215 4.336 -17.686 1.00 71.44 226 GLU A N 1
ATOM 1893 C CA . GLU A 1 226 ? -44.319 3.337 -17.099 1.00 71.44 226 GLU A CA 1
ATOM 1894 C C . GLU A 1 226 ? -43.263 4.003 -16.200 1.00 71.44 226 GLU A C 1
ATOM 1896 O O . GLU A 1 226 ? -42.996 3.542 -15.089 1.00 71.44 226 GLU A O 1
ATOM 1901 N N . LYS A 1 227 ? -42.732 5.163 -16.616 1.00 71.00 227 LYS A N 1
ATOM 1902 C CA . LYS A 1 227 ? -41.820 5.983 -15.805 1.00 71.00 227 LYS A CA 1
ATOM 1903 C C . LYS A 1 227 ? -42.499 6.524 -14.543 1.00 71.00 227 LYS A C 1
ATOM 1905 O O . LYS A 1 227 ? -41.877 6.522 -13.485 1.00 71.00 227 LYS A O 1
ATOM 1910 N N . ILE A 1 228 ? -43.761 6.952 -14.621 1.00 69.81 228 ILE A N 1
ATOM 1911 C CA . ILE A 1 228 ? -44.532 7.423 -13.457 1.00 69.81 228 ILE A CA 1
ATOM 1912 C C . ILE A 1 228 ? -44.810 6.271 -12.480 1.00 69.81 228 ILE A C 1
ATOM 1914 O O . ILE A 1 228 ? -44.626 6.434 -11.275 1.00 69.81 228 ILE A O 1
ATOM 1918 N N . GLU A 1 229 ? -45.210 5.098 -12.972 1.00 71.75 229 GLU A N 1
ATOM 1919 C CA . GLU A 1 229 ? -45.479 3.917 -12.138 1.00 71.75 229 GLU A CA 1
ATOM 1920 C C . GLU A 1 229 ? -44.198 3.360 -11.499 1.00 71.75 229 GLU A C 1
ATOM 1922 O O . GLU A 1 229 ? -44.200 2.977 -10.323 1.00 71.75 229 GLU A O 1
ATOM 1927 N N . HIS A 1 230 ? -43.077 3.408 -12.223 1.00 71.12 230 HIS A N 1
ATOM 1928 C CA . HIS A 1 230 ? -41.758 3.085 -11.687 1.00 71.12 230 HIS A CA 1
ATOM 1929 C C . HIS A 1 230 ? -41.334 4.067 -10.586 1.00 71.12 230 HIS A C 1
ATOM 1931 O O . HIS A 1 230 ? -40.935 3.633 -9.504 1.00 71.12 230 HIS A O 1
ATOM 1937 N N . SER A 1 231 ? -41.479 5.376 -10.819 1.00 67.25 231 SER A N 1
ATOM 1938 C CA . SER A 1 231 ? -41.180 6.414 -9.824 1.00 67.25 231 SER A CA 1
ATOM 1939 C C . SER A 1 231 ? -42.062 6.299 -8.583 1.00 67.25 231 SER A C 1
ATOM 1941 O O . SER A 1 231 ? -41.559 6.444 -7.473 1.00 67.25 231 SER A O 1
ATOM 1943 N N . LYS A 1 232 ? -43.348 5.960 -8.740 1.00 71.75 232 LYS A N 1
ATOM 1944 C CA . LYS A 1 232 ? -44.260 5.710 -7.615 1.00 71.75 232 LYS A CA 1
ATOM 1945 C C . LYS A 1 232 ? -43.834 4.487 -6.804 1.00 71.75 232 LYS A C 1
ATOM 1947 O O . LYS A 1 232 ? -43.703 4.573 -5.593 1.00 71.75 232 LYS A O 1
ATOM 1952 N N . THR A 1 233 ? -43.514 3.380 -7.473 1.00 70.94 233 THR A N 1
ATOM 1953 C CA . THR A 1 233 ? -43.008 2.166 -6.808 1.00 70.94 233 THR A CA 1
ATOM 1954 C C . THR A 1 233 ? -41.681 2.424 -6.086 1.00 70.94 233 THR A C 1
ATOM 1956 O O . THR A 1 233 ? -41.400 1.825 -5.048 1.00 70.94 233 THR A O 1
ATOM 1959 N N . HIS A 1 234 ? -40.833 3.295 -6.637 1.00 66.56 234 HIS A N 1
ATOM 1960 C CA . HIS A 1 234 ? -39.590 3.716 -6.000 1.00 66.56 234 HIS A CA 1
ATOM 1961 C C . HIS A 1 234 ? -39.851 4.590 -4.765 1.00 66.56 234 HIS A C 1
ATOM 1963 O O . HIS A 1 234 ? -39.261 4.329 -3.722 1.00 66.56 234 HIS A O 1
ATOM 1969 N N . LEU A 1 235 ? -40.781 5.546 -4.850 1.00 61.50 235 LEU A N 1
ATOM 1970 C CA . LEU A 1 235 ? -41.235 6.374 -3.727 1.00 61.50 235 LEU A CA 1
ATOM 1971 C C . LEU A 1 235 ? -41.886 5.557 -2.611 1.00 61.50 235 LEU A C 1
ATOM 1973 O O . LEU A 1 235 ? -41.560 5.768 -1.451 1.00 61.50 235 LEU A O 1
ATOM 1977 N N . ASP A 1 236 ? -42.731 4.580 -2.938 1.00 66.00 236 ASP A N 1
ATOM 1978 C CA . ASP A 1 236 ? -43.349 3.693 -1.946 1.00 66.00 236 ASP A CA 1
ATOM 1979 C C . ASP A 1 236 ? -42.285 2.853 -1.215 1.00 66.00 236 ASP A C 1
ATOM 1981 O O . ASP A 1 236 ? -42.362 2.661 -0.003 1.00 66.00 236 ASP A O 1
ATOM 1985 N N . LYS A 1 237 ? -41.232 2.413 -1.923 1.00 66.19 237 LYS A N 1
ATOM 1986 C CA . LYS A 1 237 ? -40.070 1.736 -1.317 1.00 66.19 237 LYS A CA 1
ATOM 1987 C C . LYS A 1 237 ? -39.203 2.673 -0.482 1.00 66.19 237 LYS A C 1
ATOM 1989 O O . LYS A 1 237 ? -38.632 2.227 0.510 1.00 66.19 237 LYS A O 1
ATOM 1994 N N . LEU A 1 238 ? -39.065 3.934 -0.892 1.00 59.72 238 LEU A N 1
ATOM 1995 C CA . LEU A 1 238 ? -38.371 4.955 -0.112 1.00 59.72 238 LEU A CA 1
ATOM 1996 C C . LEU A 1 238 ? -39.149 5.258 1.167 1.00 59.72 238 LEU A C 1
ATOM 1998 O O . LEU A 1 238 ? -38.537 5.192 2.220 1.00 59.72 238 LEU A O 1
ATOM 2002 N N . ARG A 1 239 ? -40.477 5.419 1.107 1.00 55.94 239 ARG A N 1
ATOM 2003 C CA . ARG A 1 239 ? -41.363 5.547 2.276 1.00 55.94 239 ARG A CA 1
ATOM 2004 C C . ARG A 1 239 ? -41.309 4.328 3.186 1.00 55.94 239 ARG A C 1
ATOM 2006 O O . ARG A 1 239 ? -41.152 4.485 4.385 1.00 55.94 239 ARG A O 1
ATOM 2013 N N . GLU A 1 240 ? -41.361 3.107 2.652 1.00 59.22 240 GLU A N 1
ATOM 2014 C CA . GLU A 1 240 ? -41.190 1.901 3.474 1.00 59.22 240 GLU A CA 1
ATOM 2015 C C . GLU A 1 240 ? -39.804 1.830 4.121 1.00 59.22 240 GLU A C 1
ATOM 2017 O O . GLU A 1 240 ? -39.684 1.336 5.240 1.00 59.22 240 GLU A O 1
ATOM 2022 N N . ASN A 1 241 ? -38.754 2.293 3.438 1.00 56.47 241 ASN A N 1
ATOM 2023 C CA . ASN A 1 241 ? -37.423 2.393 4.025 1.00 56.47 241 ASN A CA 1
ATOM 2024 C C . ASN A 1 241 ? -37.331 3.541 5.024 1.00 56.47 241 ASN A C 1
ATOM 2026 O O . ASN A 1 241 ? -36.620 3.385 6.002 1.00 56.47 241 ASN A O 1
ATOM 2030 N N . GLU A 1 242 ? -38.029 4.649 4.822 1.00 51.66 242 GLU A N 1
ATOM 2031 C CA . GLU A 1 242 ? -37.979 5.853 5.644 1.00 51.66 242 GLU A CA 1
ATOM 2032 C C . GLU A 1 242 ? -38.846 5.704 6.892 1.00 51.66 242 GLU A C 1
ATOM 2034 O O . GLU A 1 242 ? -38.311 5.835 7.975 1.00 51.66 242 GLU A O 1
ATOM 2039 N N . ASP A 1 243 ? -40.100 5.253 6.803 1.00 49.50 243 ASP A N 1
ATOM 2040 C CA . ASP A 1 243 ? -40.932 4.863 7.956 1.00 49.50 243 ASP A CA 1
ATOM 2041 C C . ASP A 1 243 ? -40.253 3.787 8.809 1.00 49.50 243 ASP A C 1
ATOM 2043 O O . ASP A 1 243 ? -40.439 3.701 10.027 1.00 49.50 243 ASP A O 1
ATOM 2047 N N . ARG A 1 244 ? -39.455 2.932 8.166 1.00 51.28 244 ARG A N 1
ATOM 2048 C CA . ARG A 1 244 ? -38.659 1.908 8.834 1.00 51.28 244 ARG A CA 1
ATOM 2049 C C . ARG A 1 244 ? -37.357 2.461 9.395 1.00 51.28 244 ARG A C 1
ATOM 2051 O O . ARG A 1 244 ? -37.004 2.054 10.489 1.00 51.28 244 ARG A O 1
ATOM 2058 N N . THR A 1 245 ? -36.698 3.395 8.716 1.00 46.84 245 THR A N 1
ATOM 2059 C CA . THR A 1 245 ? -35.508 4.111 9.201 1.00 46.84 245 THR A CA 1
ATOM 2060 C C . THR A 1 245 ? -35.886 5.017 10.370 1.00 46.84 245 THR A C 1
ATOM 2062 O O . THR A 1 245 ? -35.198 5.002 11.372 1.00 46.84 245 THR A O 1
ATOM 2065 N N . ILE A 1 246 ? -37.036 5.686 10.326 1.00 44.22 246 ILE A N 1
ATOM 2066 C CA . ILE A 1 246 ? -37.661 6.476 11.394 1.00 44.22 246 ILE A CA 1
ATOM 2067 C C . ILE A 1 246 ? -38.046 5.569 12.573 1.00 44.22 246 ILE A C 1
ATOM 2069 O O . ILE A 1 246 ? -37.754 5.906 13.717 1.00 44.22 246 ILE A O 1
ATOM 2073 N N . LYS A 1 247 ? -38.592 4.366 12.325 1.00 47.53 247 LYS A N 1
ATOM 2074 C CA . LYS A 1 247 ? -38.804 3.343 13.375 1.00 47.53 247 LYS A CA 1
ATOM 2075 C C . LYS A 1 247 ? -37.506 2.726 13.914 1.00 47.53 247 LYS A C 1
ATOM 2077 O O . LYS A 1 247 ? -37.467 2.331 15.075 1.00 47.53 247 LYS A O 1
ATOM 2082 N N . GLU A 1 248 ? -36.452 2.633 13.105 1.00 49.34 248 GLU A N 1
ATOM 2083 C CA . GLU A 1 248 ? -35.114 2.149 13.488 1.00 49.34 248 GLU A CA 1
ATOM 2084 C C . GLU A 1 248 ? -34.282 3.243 14.196 1.00 49.34 248 GLU A C 1
ATOM 2086 O O . GLU A 1 248 ? -33.430 2.916 15.022 1.00 49.34 248 GLU A O 1
ATOM 2091 N N . ILE A 1 249 ? -34.589 4.523 13.958 1.00 47.72 249 ILE A N 1
ATOM 2092 C CA . ILE A 1 249 ? -34.109 5.723 14.671 1.00 47.72 249 ILE A CA 1
ATOM 2093 C C . ILE A 1 249 ? -34.838 5.900 16.015 1.00 47.72 249 ILE A C 1
ATOM 2095 O O . ILE A 1 249 ? -34.371 6.615 16.899 1.00 47.72 249 ILE A O 1
ATOM 2099 N N . GLU A 1 250 ? -35.956 5.205 16.221 1.00 51.12 250 GLU A N 1
ATOM 2100 C CA . GLU A 1 250 ? -36.808 5.405 17.390 1.00 51.12 250 GLU A CA 1
ATOM 2101 C C . GLU A 1 250 ? -36.307 4.715 18.673 1.00 51.12 250 GLU A C 1
ATOM 2103 O O . GLU A 1 250 ? -36.870 4.937 19.746 1.00 51.12 250 GLU A O 1
ATOM 2108 N N . ILE A 1 251 ? -35.211 3.945 18.630 1.00 57.88 251 ILE A N 1
ATOM 2109 C CA . ILE A 1 251 ? -34.350 3.890 19.818 1.00 57.88 251 ILE A CA 1
ATOM 2110 C C . ILE A 1 251 ? -33.588 5.205 19.788 1.00 57.88 251 ILE A C 1
ATOM 2112 O O . ILE A 1 251 ? -32.580 5.304 19.087 1.00 57.88 251 ILE A O 1
ATOM 2116 N N . SER A 1 252 ? -34.109 6.211 20.501 1.00 66.94 252 SER A N 1
ATOM 2117 C CA . SER A 1 252 ? -33.518 7.548 20.501 1.00 66.94 252 SER A CA 1
ATOM 2118 C C . SER A 1 252 ? -32.002 7.435 20.655 1.00 66.94 252 SER A C 1
ATOM 2120 O O . SER A 1 252 ? -31.508 6.626 21.451 1.00 66.94 252 SER A O 1
ATOM 2122 N N . ARG A 1 253 ? -31.243 8.199 19.859 1.00 74.31 253 ARG A N 1
ATOM 2123 C CA . ARG A 1 253 ? -29.770 8.217 19.946 1.00 74.31 253 ARG A CA 1
ATOM 2124 C C . ARG A 1 253 ? -29.311 8.373 21.400 1.00 74.31 253 ARG A C 1
ATOM 2126 O O . ARG A 1 253 ? -28.340 7.735 21.802 1.00 74.31 253 ARG A O 1
ATOM 2133 N N . ASP A 1 254 ? -30.083 9.117 22.187 1.00 81.44 254 ASP A N 1
ATOM 2134 C CA . ASP A 1 254 ? -29.955 9.258 23.635 1.00 81.44 254 ASP A CA 1
ATOM 2135 C C . ASP A 1 254 ? -30.021 7.916 24.373 1.00 81.44 254 ASP A C 1
ATOM 2137 O O . ASP A 1 254 ? -29.100 7.580 25.114 1.00 81.44 254 ASP A O 1
ATOM 2141 N N . LEU A 1 255 ? -31.048 7.092 24.140 1.00 86.56 255 LEU A N 1
ATOM 2142 C CA . LEU A 1 255 ? -31.164 5.775 24.767 1.00 86.56 255 LEU A CA 1
ATOM 2143 C C . LEU A 1 255 ? -30.025 4.834 24.341 1.00 86.56 255 LEU A C 1
ATOM 2145 O O . LEU A 1 255 ? -29.490 4.109 25.179 1.00 86.56 255 LEU A O 1
ATOM 2149 N N . LEU A 1 256 ? -29.585 4.879 23.078 1.00 85.50 256 LEU A N 1
ATOM 2150 C CA . LEU A 1 256 ? -28.402 4.126 22.627 1.00 85.50 256 LEU A CA 1
ATOM 2151 C C . LEU A 1 256 ? -27.123 4.592 23.338 1.00 85.50 256 LEU A C 1
ATOM 2153 O O . LEU A 1 256 ? -26.295 3.765 23.736 1.00 85.50 256 LEU A O 1
ATOM 2157 N N . LYS A 1 257 ? -26.955 5.909 23.514 1.00 88.44 257 LYS A N 1
ATOM 2158 C CA . LYS A 1 257 ? -25.841 6.511 24.259 1.00 88.44 257 LYS A CA 1
ATOM 2159 C C . LYS A 1 257 ? -25.873 6.050 25.718 1.00 88.44 257 LYS A C 1
ATOM 2161 O O . LYS A 1 257 ? -24.848 5.601 26.228 1.00 88.44 257 LYS A O 1
ATOM 2166 N N . LEU A 1 258 ? -27.050 6.029 26.344 1.00 92.12 258 LEU A N 1
ATOM 2167 C CA . LEU A 1 258 ? -27.249 5.517 27.702 1.00 92.12 258 LEU A CA 1
ATOM 2168 C C . LEU A 1 258 ? -26.922 4.027 27.828 1.00 92.12 258 LEU A C 1
ATOM 2170 O O . LEU A 1 258 ? -26.220 3.642 28.758 1.00 92.12 258 LEU A O 1
ATOM 2174 N N . MET A 1 259 ? -27.353 3.185 26.884 1.00 92.94 259 MET A N 1
ATOM 2175 C CA . MET A 1 259 ? -27.017 1.754 26.893 1.00 92.94 259 MET A CA 1
ATOM 2176 C C . MET A 1 259 ? -25.506 1.518 26.792 1.00 92.94 259 MET A C 1
ATOM 2178 O O . MET A 1 259 ? -24.960 0.654 27.484 1.00 92.94 259 MET A O 1
ATOM 2182 N N . LYS A 1 260 ? -24.815 2.303 25.955 1.00 89.25 260 LYS A N 1
ATOM 2183 C CA . LYS A 1 260 ? -23.353 2.252 25.832 1.00 89.25 260 LYS A CA 1
ATOM 2184 C C . LYS A 1 260 ? -22.667 2.723 27.114 1.00 89.25 260 LYS A C 1
ATOM 2186 O O . LYS A 1 260 ? -21.731 2.059 27.552 1.00 89.25 260 LYS A O 1
ATOM 2191 N N . ASN A 1 261 ? -23.137 3.811 27.724 1.00 90.88 261 ASN A N 1
ATOM 2192 C CA . ASN A 1 261 ? -22.595 4.327 28.984 1.00 90.88 261 ASN A CA 1
ATOM 2193 C C . ASN A 1 261 ? -22.782 3.323 30.126 1.00 90.88 261 ASN A C 1
ATOM 2195 O O . ASN A 1 261 ? -21.815 2.983 30.799 1.00 90.88 261 ASN A O 1
ATOM 2199 N N . TYR A 1 262 ? -23.976 2.742 30.256 1.00 94.31 262 TYR A N 1
ATOM 2200 C CA . TYR A 1 262 ? -24.253 1.690 31.233 1.00 94.31 262 TYR A CA 1
ATOM 2201 C C . TYR A 1 262 ? -23.295 0.503 31.110 1.00 94.31 262 TYR A C 1
ATOM 2203 O O . TYR A 1 262 ? -22.795 -0.002 32.118 1.00 94.31 262 TYR A O 1
ATOM 2211 N N . TYR A 1 263 ? -22.997 0.064 29.882 1.00 91.88 263 TYR A N 1
ATOM 2212 C CA . TYR A 1 263 ? -22.035 -1.014 29.666 1.00 91.88 263 TYR A CA 1
ATOM 2213 C C . TYR A 1 263 ? -20.610 -0.624 30.069 1.00 91.88 263 TYR A C 1
ATOM 2215 O O . TYR A 1 263 ? -19.920 -1.442 30.677 1.00 91.88 263 TYR A O 1
ATOM 2223 N N . ARG A 1 264 ? -20.176 0.608 29.769 1.00 87.19 264 ARG A N 1
ATOM 2224 C CA . ARG A 1 264 ? -18.854 1.111 30.180 1.00 87.19 264 ARG A CA 1
ATOM 2225 C C . ARG A 1 264 ? -18.721 1.163 31.700 1.00 87.19 264 ARG A C 1
ATOM 2227 O O . ARG A 1 264 ? -17.722 0.692 32.226 1.00 87.19 264 ARG A O 1
ATOM 2234 N N . GLU A 1 265 ? -19.736 1.681 32.386 1.00 92.00 265 GLU A N 1
ATOM 2235 C CA . GLU A 1 265 ? -19.711 1.869 33.839 1.00 92.00 265 GLU A CA 1
ATOM 2236 C C . GLU A 1 265 ? -19.846 0.552 34.613 1.00 92.00 265 GLU A C 1
ATOM 2238 O O . GLU A 1 265 ? -19.186 0.352 35.628 1.00 92.00 265 GLU A O 1
ATOM 2243 N N . THR A 1 266 ? -20.702 -0.365 34.153 1.00 93.81 266 THR A N 1
ATOM 2244 C CA . THR A 1 266 ? -21.077 -1.550 34.948 1.00 93.81 266 THR A CA 1
ATOM 2245 C C . THR A 1 266 ? -20.511 -2.868 34.423 1.00 93.81 266 THR A C 1
ATOM 2247 O O . THR A 1 266 ? -20.612 -3.896 35.098 1.00 93.81 266 THR A O 1
ATOM 2250 N N . GLY A 1 267 ? -19.996 -2.892 33.190 1.00 90.50 267 GLY A N 1
ATOM 2251 C CA . GLY A 1 267 ? -19.645 -4.120 32.468 1.00 90.50 267 GLY A CA 1
ATOM 2252 C C . GLY A 1 267 ? -20.848 -5.010 32.112 1.00 90.50 267 GLY A C 1
ATOM 2253 O O . GLY A 1 267 ? -20.671 -6.120 31.596 1.00 90.50 267 GLY A O 1
ATOM 2254 N N . LYS A 1 268 ? -22.082 -4.560 32.384 1.00 93.56 268 LYS A N 1
ATOM 2255 C CA . LYS A 1 268 ? -23.332 -5.287 32.126 1.00 93.56 268 LYS A CA 1
ATOM 2256 C C . LYS A 1 268 ? -24.055 -4.683 30.926 1.00 93.56 268 LYS A C 1
ATOM 2258 O O . LYS A 1 268 ? -23.999 -3.489 30.676 1.00 93.56 268 LYS A O 1
ATOM 2263 N N . TRP A 1 269 ? -24.729 -5.528 30.153 1.00 93.19 269 TRP A N 1
ATOM 2264 C CA . TRP A 1 269 ? -25.482 -5.083 28.978 1.00 93.19 269 TRP A CA 1
ATOM 2265 C C . TRP A 1 269 ? -26.890 -4.661 29.377 1.00 93.19 269 TRP A C 1
ATOM 2267 O O . TRP A 1 269 ? -27.489 -5.285 30.254 1.00 93.19 269 TRP A O 1
ATOM 2277 N N . ALA A 1 270 ? -27.429 -3.646 28.699 1.00 92.38 270 ALA A N 1
ATOM 2278 C CA . ALA A 1 270 ? -28.760 -3.114 28.981 1.00 92.38 270 ALA A CA 1
ATOM 2279 C C . ALA A 1 270 ? -29.877 -4.158 28.799 1.00 92.38 270 ALA A C 1
ATOM 2281 O O . ALA A 1 270 ? -30.926 -4.077 29.436 1.00 92.38 270 ALA A O 1
ATOM 2282 N N . ASN A 1 271 ? -29.639 -5.177 27.969 1.00 95.75 271 ASN A N 1
ATOM 2283 C CA . ASN A 1 271 ? -30.569 -6.256 27.671 1.00 95.75 271 ASN A CA 1
ATOM 2284 C C . ASN A 1 271 ? -30.023 -7.646 28.059 1.00 95.75 271 ASN A C 1
ATOM 2286 O O . ASN A 1 271 ? -28.819 -7.907 28.080 1.00 95.75 271 ASN A O 1
ATOM 2290 N N . ARG A 1 272 ? -30.946 -8.589 28.275 1.00 94.12 272 ARG A N 1
ATOM 2291 C CA . ARG A 1 272 ? -30.674 -10.028 28.372 1.00 94.12 272 ARG A CA 1
ATOM 2292 C C . ARG A 1 272 ? -31.457 -10.756 27.284 1.00 94.12 272 ARG A C 1
ATOM 2294 O O . ARG A 1 272 ? -32.640 -11.057 27.433 1.00 94.12 272 ARG A O 1
ATOM 2301 N N . GLY A 1 273 ? -30.786 -11.067 26.175 1.00 94.00 273 GLY A N 1
ATOM 2302 C CA . GLY A 1 273 ? -31.439 -11.687 25.023 1.00 94.00 273 GLY A CA 1
ATOM 2303 C C . GLY A 1 273 ? -32.356 -10.689 24.316 1.00 94.00 273 GLY A C 1
ATOM 2304 O O . GLY A 1 273 ? -31.877 -9.679 23.821 1.00 94.00 273 GLY A O 1
ATOM 2305 N N . LEU A 1 274 ? -33.659 -10.962 24.261 1.00 95.12 274 LEU A N 1
ATOM 2306 C CA . LEU A 1 274 ? -34.630 -10.129 23.532 1.00 95.12 274 LEU A CA 1
ATOM 2307 C C . LEU A 1 274 ? -35.306 -9.054 24.400 1.00 95.12 274 LEU A C 1
ATOM 2309 O O . LEU A 1 274 ? -36.228 -8.407 23.918 1.00 95.12 274 LEU A O 1
ATOM 2313 N N . LYS A 1 275 ? -34.897 -8.899 25.669 1.00 96.38 275 LYS A N 1
ATOM 2314 C CA . LYS A 1 275 ? -35.531 -7.976 26.622 1.00 96.38 275 LYS A CA 1
ATOM 2315 C C . LYS A 1 275 ? -34.528 -7.042 27.289 1.00 96.38 275 LYS A C 1
ATOM 2317 O O . LYS A 1 275 ? -33.475 -7.512 27.726 1.00 96.38 275 LYS A O 1
ATOM 2322 N N . ILE A 1 276 ? -34.875 -5.765 27.411 1.00 95.38 276 ILE A N 1
ATOM 2323 C CA . ILE A 1 276 ? -34.219 -4.792 28.289 1.00 95.38 276 ILE A CA 1
ATOM 2324 C C . ILE A 1 276 ? -34.370 -5.251 29.742 1.00 95.38 276 ILE A C 1
ATOM 2326 O O . ILE A 1 276 ? -35.377 -5.853 30.115 1.00 95.38 276 ILE A O 1
ATOM 2330 N N . THR A 1 277 ? -33.325 -5.059 30.541 1.00 96.50 277 THR A N 1
ATOM 2331 C CA . THR A 1 277 ? -33.273 -5.528 31.927 1.00 96.50 277 THR A CA 1
ATOM 2332 C C . THR A 1 277 ? -33.744 -4.456 32.899 1.00 96.50 277 THR A C 1
ATOM 2334 O O . THR A 1 277 ? -33.378 -3.291 32.760 1.00 96.50 277 THR A O 1
ATOM 2337 N N . LYS A 1 278 ? -34.436 -4.871 33.969 1.00 97.06 278 LYS A N 1
ATOM 2338 C CA . LYS A 1 278 ? -34.830 -3.952 35.046 1.00 97.06 278 LYS A CA 1
ATOM 2339 C C . LYS A 1 278 ? -33.625 -3.291 35.726 1.00 97.06 278 LYS A C 1
ATOM 2341 O O . LYS A 1 278 ? -33.704 -2.168 36.191 1.00 97.06 278 LYS A O 1
ATOM 2346 N N . THR A 1 279 ? -32.469 -3.959 35.730 1.00 96.69 279 THR A N 1
ATOM 2347 C CA . THR A 1 279 ? -31.217 -3.391 36.249 1.00 96.69 279 THR A CA 1
ATOM 2348 C C . THR A 1 279 ? -30.752 -2.162 35.464 1.00 96.69 279 THR A C 1
ATOM 2350 O O . THR A 1 279 ? -30.182 -1.257 36.063 1.00 96.69 279 THR A O 1
ATOM 2353 N N . PHE A 1 280 ? -30.988 -2.114 34.150 1.00 96.94 280 PHE A N 1
ATOM 2354 C CA . PHE A 1 280 ? -30.676 -0.938 33.337 1.00 96.94 280 PHE A CA 1
ATOM 2355 C C . PHE A 1 280 ? -31.671 0.201 33.581 1.00 96.94 280 PHE A C 1
ATOM 2357 O O . PHE A 1 280 ? -31.251 1.339 33.752 1.00 96.94 280 PHE A O 1
ATOM 2364 N N . GLU A 1 281 ? -32.965 -0.104 33.685 1.00 97.19 281 GLU A N 1
ATOM 2365 C CA . GLU A 1 281 ? -33.991 0.886 34.052 1.00 97.19 281 GLU A CA 1
ATOM 2366 C C . GLU A 1 281 ? -33.708 1.511 35.424 1.00 97.19 281 GLU A C 1
ATOM 2368 O O . GLU A 1 281 ? -33.687 2.731 35.547 1.00 97.19 281 GLU A O 1
ATOM 2373 N N . ASN A 1 282 ? -33.367 0.694 36.426 1.00 97.38 282 ASN A N 1
ATOM 2374 C CA . ASN A 1 282 ? -32.980 1.187 37.749 1.00 97.38 282 ASN A CA 1
ATOM 2375 C C . ASN A 1 282 ? -31.704 2.047 37.687 1.00 97.38 282 ASN A C 1
ATOM 2377 O O . ASN A 1 282 ? -31.544 2.978 38.472 1.00 97.38 282 ASN A O 1
ATOM 2381 N N . TRP A 1 283 ? -30.766 1.746 36.783 1.00 97.62 283 TRP A N 1
ATOM 2382 C CA . TRP A 1 283 ? -29.587 2.595 36.585 1.00 97.62 283 TRP A CA 1
ATOM 2383 C C . TRP A 1 283 ? -29.973 3.948 35.976 1.00 97.62 283 TRP A C 1
ATOM 2385 O O . TRP A 1 283 ? -29.465 4.961 36.440 1.00 97.62 283 TRP A O 1
ATOM 2395 N N . ILE A 1 284 ? -30.914 3.992 35.023 1.00 96.81 284 ILE A N 1
ATOM 2396 C CA . ILE A 1 284 ? -31.462 5.253 34.490 1.00 96.81 284 ILE A CA 1
ATOM 2397 C C . ILE A 1 284 ? -32.131 6.063 35.611 1.00 96.81 284 ILE A C 1
ATOM 2399 O O . ILE A 1 284 ? -31.830 7.245 35.764 1.00 96.81 284 ILE A O 1
ATOM 2403 N N . GLU A 1 285 ? -32.988 5.433 36.420 1.00 97.00 285 GLU A N 1
ATOM 2404 C CA . GLU A 1 285 ? -33.664 6.045 37.580 1.00 97.00 285 GLU A CA 1
ATOM 2405 C C . GLU A 1 285 ? -32.678 6.743 38.530 1.00 97.00 285 GLU A C 1
ATOM 2407 O O . GLU A 1 285 ? -32.907 7.878 38.955 1.00 97.00 285 GLU A O 1
ATOM 2412 N N . ASN A 1 286 ? -31.549 6.091 38.809 1.00 96.62 286 ASN A N 1
ATOM 2413 C CA . ASN A 1 286 ? -30.550 6.568 39.765 1.00 96.62 286 ASN A CA 1
ATOM 2414 C C . ASN A 1 286 ? -29.441 7.431 39.138 1.00 96.62 286 ASN A C 1
ATOM 2416 O O . ASN A 1 286 ? -28.588 7.933 39.862 1.00 96.62 286 ASN A O 1
ATOM 2420 N N . ASN A 1 287 ? -29.422 7.628 37.816 1.00 94.25 287 ASN A N 1
ATOM 2421 C CA . ASN A 1 287 ? -28.365 8.405 37.170 1.00 94.25 287 ASN A CA 1
ATOM 2422 C C . ASN A 1 287 ? -28.593 9.913 37.376 1.00 94.25 287 ASN A C 1
ATOM 2424 O O . ASN A 1 287 ? -29.513 10.492 36.802 1.00 94.25 287 ASN A O 1
ATOM 2428 N N . GLU A 1 288 ? -27.760 10.558 38.191 1.00 94.12 288 GLU A N 1
ATOM 2429 C CA . GLU A 1 288 ? -27.869 11.990 38.520 1.00 94.12 288 GLU A CA 1
ATOM 2430 C C . GLU A 1 288 ? -27.668 12.916 37.311 1.00 94.12 288 GLU A C 1
ATOM 2432 O O . GLU A 1 288 ? -28.153 14.043 37.313 1.00 94.12 288 GLU A O 1
ATOM 2437 N N . LYS A 1 289 ? -27.016 12.434 36.243 1.00 92.56 289 LYS A N 1
ATOM 2438 C CA . LYS A 1 289 ? -26.748 13.217 35.026 1.00 92.56 289 LYS A CA 1
ATOM 2439 C C . LYS A 1 289 ? -27.954 13.316 34.085 1.00 92.56 289 LYS A C 1
ATOM 2441 O O . LYS A 1 289 ? -27.871 13.994 33.066 1.00 92.56 289 LYS A O 1
ATOM 2446 N N . ILE A 1 290 ? -29.051 12.612 34.373 1.00 92.00 290 ILE A N 1
ATOM 2447 C CA . ILE A 1 290 ? -30.259 12.584 33.538 1.00 92.00 290 ILE A CA 1
ATOM 2448 C C . ILE A 1 290 ? -31.368 13.348 34.264 1.00 92.00 290 ILE A C 1
ATOM 2450 O O . ILE A 1 290 ? -31.656 13.067 35.427 1.00 92.00 290 ILE A O 1
ATOM 2454 N N . SER A 1 291 ? -32.033 14.286 33.585 1.00 94.06 291 SER A N 1
ATOM 2455 C CA . SER A 1 291 ? -33.180 14.989 34.172 1.00 94.06 291 SER A CA 1
ATOM 2456 C C . SER A 1 291 ? -34.331 14.022 34.479 1.00 94.06 291 SER A C 1
ATOM 2458 O O . SER A 1 291 ? -34.518 13.015 33.793 1.00 94.06 291 SER A O 1
ATOM 2460 N N . ASN A 1 292 ? -35.140 14.321 35.501 1.00 94.88 292 ASN A N 1
ATOM 2461 C CA . ASN A 1 292 ? -36.253 13.450 35.907 1.00 94.88 292 ASN A CA 1
ATOM 2462 C C . ASN A 1 292 ? -37.254 13.189 34.767 1.00 94.88 292 ASN A C 1
ATOM 2464 O O . ASN A 1 292 ? -37.731 12.067 34.608 1.00 94.88 292 ASN A O 1
ATOM 2468 N N . GLU A 1 293 ? -37.522 14.195 33.935 1.00 93.12 293 GLU A N 1
ATOM 2469 C CA . GLU A 1 293 ? -38.377 14.071 32.748 1.00 93.12 293 GLU A CA 1
ATOM 2470 C C . GLU A 1 293 ? -37.797 13.069 31.741 1.00 93.12 293 GLU A C 1
ATOM 2472 O O . GLU A 1 293 ? -38.495 12.151 31.300 1.00 93.12 293 GLU A O 1
ATOM 2477 N N . LYS A 1 294 ? -36.493 13.177 31.449 1.00 92.75 294 LYS A N 1
ATOM 2478 C CA . LYS A 1 294 ? -35.787 12.260 30.545 1.00 92.75 294 LYS A CA 1
ATOM 2479 C C . LYS A 1 294 ? -35.702 10.843 31.104 1.00 92.75 294 LYS A C 1
ATOM 2481 O O . LYS A 1 294 ? -35.854 9.888 30.346 1.00 92.75 294 LYS A O 1
ATOM 2486 N N . LYS A 1 295 ? -35.535 10.669 32.420 1.00 95.50 295 LYS A N 1
ATOM 2487 C CA . LYS A 1 295 ? -35.574 9.341 33.062 1.00 95.50 295 LYS A CA 1
ATOM 2488 C C . LYS A 1 295 ? -36.895 8.627 32.778 1.00 95.50 295 LYS A C 1
ATOM 2490 O O . LYS A 1 295 ? -36.885 7.489 32.309 1.00 95.50 295 LYS A O 1
ATOM 2495 N N . ILE A 1 296 ? -38.020 9.310 33.005 1.00 94.25 296 ILE A N 1
ATOM 2496 C CA . ILE A 1 296 ? -39.365 8.767 32.758 1.00 94.25 296 ILE A CA 1
ATOM 2497 C C . ILE A 1 296 ? -39.546 8.426 31.273 1.00 94.25 296 ILE A C 1
ATOM 2499 O O . ILE A 1 296 ? -40.071 7.360 30.946 1.00 94.25 296 ILE A O 1
ATOM 2503 N N . GLU A 1 297 ? -39.101 9.306 30.372 1.00 93.06 297 GLU A N 1
ATOM 2504 C CA . GLU A 1 297 ? -39.153 9.087 28.922 1.00 93.06 297 GLU A CA 1
ATOM 2505 C C . GLU A 1 297 ? -38.377 7.823 28.507 1.00 93.06 297 GLU A C 1
ATOM 2507 O O . GLU A 1 297 ? -38.915 6.945 27.824 1.00 93.06 297 GLU A O 1
ATOM 2512 N N . HIS A 1 298 ? -37.130 7.687 28.964 1.00 94.19 298 HIS A N 1
ATOM 2513 C CA . HIS A 1 298 ? -36.269 6.554 28.627 1.00 94.19 298 HIS A CA 1
ATOM 2514 C C . HIS A 1 298 ? -36.784 5.226 29.185 1.00 94.19 298 HIS A C 1
ATOM 2516 O O . HIS A 1 298 ? -36.707 4.208 28.493 1.00 94.19 298 HIS A O 1
ATOM 2522 N N . ILE A 1 299 ? -37.346 5.223 30.395 1.00 95.62 299 ILE A N 1
ATOM 2523 C CA . ILE A 1 299 ? -37.928 4.017 31.001 1.00 95.62 299 ILE A CA 1
ATOM 2524 C C . ILE A 1 299 ? -39.162 3.572 30.220 1.00 95.62 299 ILE A C 1
ATOM 2526 O O . ILE A 1 299 ? -39.218 2.423 29.785 1.00 95.62 299 ILE A O 1
ATOM 2530 N N . LYS A 1 300 ? -40.078 4.497 29.896 1.00 93.44 300 LYS A N 1
ATOM 2531 C CA . LYS A 1 300 ? -41.230 4.196 29.028 1.00 93.44 300 LYS A CA 1
ATOM 2532 C C . LYS A 1 300 ? -40.801 3.640 27.668 1.00 93.44 300 LYS A C 1
ATOM 2534 O O . LYS A 1 300 ? -41.493 2.798 27.094 1.00 93.44 300 LYS A O 1
ATOM 2539 N N . ARG A 1 301 ? -39.662 4.088 27.124 1.00 91.62 301 ARG A N 1
ATOM 2540 C CA . ARG A 1 301 ? -39.119 3.529 25.878 1.00 91.62 301 ARG A CA 1
ATOM 2541 C C . ARG A 1 301 ? -38.557 2.118 26.068 1.00 91.62 301 ARG A C 1
ATOM 2543 O O . ARG A 1 301 ? -38.760 1.282 25.189 1.00 91.62 301 ARG A O 1
ATOM 2550 N N . CYS A 1 302 ? -37.895 1.834 27.188 1.00 93.50 302 CYS A N 1
ATOM 2551 C CA . CYS A 1 302 ? -37.446 0.479 27.527 1.00 93.50 302 CYS A CA 1
ATOM 2552 C C . CYS A 1 302 ? -38.630 -0.498 27.604 1.00 93.50 302 CYS A C 1
ATOM 2554 O O . CYS A 1 302 ? -38.572 -1.574 26.998 1.00 93.50 302 CYS A O 1
ATOM 2556 N N . ASP A 1 303 ? -39.721 -0.086 28.255 1.00 92.62 303 ASP A N 1
ATOM 2557 C CA . ASP A 1 303 ? -40.970 -0.852 28.329 1.00 92.62 303 ASP A CA 1
ATOM 2558 C C . ASP A 1 303 ? -41.546 -1.104 26.933 1.00 92.62 303 ASP A C 1
ATOM 2560 O O . ASP A 1 303 ? -41.789 -2.251 26.555 1.00 92.62 303 ASP A O 1
ATOM 2564 N N . ARG A 1 304 ? -41.641 -0.058 26.103 1.00 90.81 304 ARG A N 1
ATOM 2565 C CA . ARG A 1 304 ? -42.128 -0.168 24.721 1.00 90.81 304 ARG A CA 1
ATOM 2566 C C . ARG A 1 304 ? -41.313 -1.161 23.886 1.00 90.81 304 ARG A C 1
ATOM 2568 O O . ARG A 1 304 ? -41.901 -2.000 23.206 1.00 90.81 304 ARG A O 1
ATOM 2575 N N . ILE A 1 305 ? -39.978 -1.115 23.958 1.00 90.62 305 ILE A N 1
ATOM 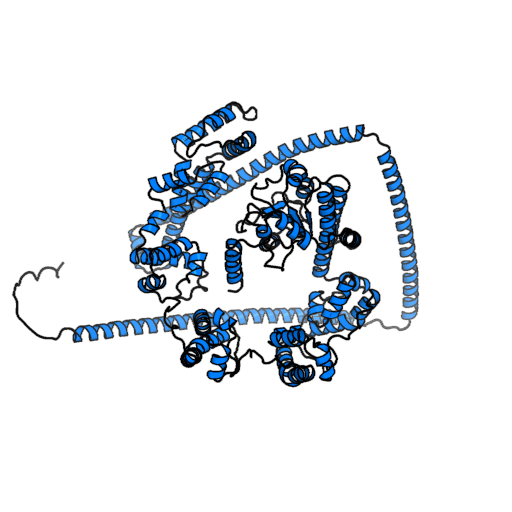2576 C CA . ILE A 1 305 ? -39.087 -2.055 23.247 1.00 90.62 305 ILE A CA 1
ATOM 2577 C C . ILE A 1 305 ? -39.409 -3.504 23.637 1.00 90.62 305 ILE A C 1
ATOM 2579 O O . ILE A 1 305 ? -39.469 -4.392 22.774 1.00 90.62 305 ILE A O 1
ATOM 2583 N N . ASN A 1 306 ? -39.627 -3.741 24.934 1.00 93.44 306 ASN A N 1
ATOM 2584 C CA . ASN A 1 306 ? -39.969 -5.049 25.486 1.00 93.44 306 ASN A CA 1
ATOM 2585 C C . ASN A 1 306 ? -41.362 -5.520 25.046 1.00 93.44 306 ASN A C 1
ATOM 2587 O O . ASN A 1 306 ? -41.499 -6.654 24.575 1.00 93.44 306 ASN A O 1
ATOM 2591 N N . GLU A 1 307 ? -42.377 -4.665 25.175 1.00 92.12 307 GLU A N 1
ATOM 2592 C CA . GLU A 1 307 ? -43.772 -4.943 24.813 1.00 92.12 307 GLU A CA 1
ATOM 2593 C C . GLU A 1 307 ? -43.917 -5.229 23.314 1.00 92.12 307 GLU A C 1
ATOM 2595 O O . GLU A 1 307 ? -44.497 -6.242 22.909 1.00 92.12 307 GLU A O 1
ATOM 2600 N N . ASN A 1 308 ? -43.291 -4.399 22.478 1.00 91.00 308 ASN A N 1
ATOM 2601 C CA . ASN A 1 308 ? -43.348 -4.515 21.025 1.00 91.00 308 ASN A CA 1
ATOM 2602 C C . ASN A 1 308 ? -42.423 -5.592 20.452 1.00 91.00 308 ASN A C 1
ATOM 2604 O O . ASN A 1 308 ? -42.486 -5.853 19.242 1.00 91.00 308 ASN A O 1
ATOM 2608 N N . LYS A 1 309 ? -41.582 -6.221 21.286 1.00 93.88 309 LYS A N 1
ATOM 2609 C CA . LYS A 1 309 ? -40.560 -7.203 20.888 1.00 93.88 309 LYS A CA 1
ATOM 2610 C C . LYS A 1 309 ? -39.655 -6.670 19.771 1.00 93.88 309 LYS A C 1
ATOM 2612 O O . LYS A 1 309 ? -39.373 -7.382 18.804 1.00 93.88 309 LYS A O 1
ATOM 2617 N N . GLU A 1 310 ? -39.215 -5.417 19.878 1.00 91.38 310 GLU A N 1
ATOM 2618 C CA . GLU A 1 310 ? -38.496 -4.724 18.794 1.00 91.38 310 GLU A CA 1
ATOM 2619 C C . GLU A 1 310 ? -37.193 -5.446 18.422 1.00 91.38 310 GLU A C 1
ATOM 2621 O O . GLU A 1 310 ? -36.967 -5.714 17.247 1.00 91.38 310 GLU A O 1
ATOM 2626 N N . ILE A 1 311 ? -36.412 -5.914 19.407 1.00 92.75 311 ILE A N 1
ATOM 2627 C CA . ILE A 1 311 ? -35.173 -6.683 19.164 1.00 92.75 311 ILE A CA 1
ATOM 2628 C C . ILE A 1 311 ? -35.451 -7.961 18.345 1.00 92.75 311 ILE A C 1
ATOM 2630 O O . ILE A 1 311 ? -34.698 -8.302 17.433 1.00 92.75 311 ILE A O 1
ATOM 2634 N N . GLU A 1 312 ? -36.544 -8.677 18.642 1.00 95.12 312 GLU A N 1
ATOM 2635 C CA . GLU A 1 312 ? -36.943 -9.882 17.897 1.00 95.12 312 GLU A CA 1
ATOM 2636 C C . GLU A 1 312 ? -37.319 -9.539 16.451 1.00 95.12 312 GLU A C 1
ATOM 2638 O O . GLU A 1 312 ? -36.858 -10.201 15.518 1.00 95.12 312 GLU A O 1
ATOM 2643 N N . LYS A 1 313 ? -38.122 -8.484 16.264 1.00 92.12 313 LYS A N 1
ATOM 2644 C CA . LYS A 1 313 ? -38.548 -8.003 14.943 1.00 92.12 313 LYS A CA 1
ATOM 2645 C C . LYS A 1 313 ? -37.357 -7.559 14.097 1.00 92.12 313 LYS A C 1
ATOM 2647 O O . LYS A 1 313 ? -37.308 -7.911 12.921 1.00 92.12 313 LYS A O 1
ATOM 2652 N N . THR A 1 314 ? -36.373 -6.886 14.690 1.00 88.44 314 THR A N 1
ATOM 2653 C CA . THR A 1 314 ? -35.132 -6.492 14.011 1.00 88.44 314 THR A CA 1
ATOM 2654 C C . THR A 1 314 ? -34.344 -7.713 13.539 1.00 88.44 314 THR A C 1
ATOM 2656 O O . THR A 1 314 ? -33.919 -7.758 12.387 1.00 88.44 314 THR A O 1
ATOM 2659 N N . ILE A 1 315 ? -34.212 -8.761 14.363 1.00 91.56 315 ILE A N 1
ATOM 2660 C CA . ILE A 1 315 ? -33.553 -10.015 13.949 1.00 91.56 315 ILE A CA 1
ATOM 2661 C C . ILE A 1 315 ? -34.269 -10.641 12.745 1.00 91.56 315 ILE A C 1
ATOM 2663 O O . ILE A 1 315 ? -33.627 -10.965 11.745 1.00 91.56 315 ILE A O 1
ATOM 2667 N N . VAL A 1 316 ? -35.594 -10.804 12.829 1.00 91.06 316 VAL A N 1
ATOM 2668 C CA . VAL A 1 316 ? -36.425 -11.363 11.745 1.00 91.06 316 VAL A CA 1
ATOM 2669 C C . VAL A 1 316 ? -36.260 -10.545 10.474 1.00 91.06 316 VAL A C 1
ATOM 2671 O O . VAL A 1 316 ? -36.045 -11.101 9.398 1.00 91.06 316 VAL A O 1
ATOM 2674 N N . TYR A 1 317 ? -36.326 -9.224 10.607 1.00 84.88 317 TYR A N 1
ATOM 2675 C CA . TYR A 1 317 ? -36.189 -8.297 9.503 1.00 84.88 317 TYR A CA 1
ATOM 2676 C C . TYR A 1 317 ? -34.847 -8.467 8.785 1.00 84.88 317 TYR A C 1
ATOM 2678 O O . TYR A 1 317 ? -34.827 -8.683 7.568 1.00 84.88 317 TYR A O 1
ATOM 2686 N N . ARG A 1 318 ? -33.745 -8.450 9.544 1.00 83.81 318 ARG A N 1
ATOM 2687 C CA . ARG A 1 318 ? -32.387 -8.556 9.002 1.00 83.81 318 ARG A CA 1
ATOM 2688 C C . ARG A 1 318 ? -32.140 -9.891 8.305 1.00 83.81 318 ARG A C 1
ATOM 2690 O O . ARG A 1 318 ? -31.638 -9.925 7.181 1.00 83.81 318 ARG A O 1
ATOM 2697 N N . LEU A 1 319 ? -32.567 -10.986 8.933 1.00 84.50 319 LEU A N 1
ATOM 2698 C CA . LEU A 1 319 ? -32.443 -12.326 8.360 1.00 84.50 319 LEU A CA 1
ATOM 2699 C C . LEU A 1 319 ? -33.282 -12.490 7.084 1.00 84.50 319 LEU A C 1
ATOM 2701 O O . LEU A 1 319 ? -32.795 -13.059 6.110 1.00 84.50 319 LEU A O 1
ATOM 2705 N N . LYS A 1 320 ? -34.521 -11.982 7.066 1.00 80.38 320 LYS A N 1
ATOM 2706 C CA . LYS A 1 320 ? -35.456 -12.166 5.946 1.00 80.38 320 LYS A CA 1
ATOM 2707 C C . LYS A 1 320 ? -35.118 -11.299 4.730 1.00 80.38 320 LYS A C 1
ATOM 2709 O O . LYS A 1 320 ? -35.218 -11.785 3.608 1.00 80.38 320 LYS A O 1
ATOM 2714 N N . ASN A 1 321 ? -34.746 -10.035 4.938 1.00 72.25 321 ASN A N 1
ATOM 2715 C CA . ASN A 1 321 ? -34.667 -9.054 3.846 1.00 72.25 321 ASN A CA 1
ATOM 2716 C C . ASN A 1 321 ? -33.243 -8.826 3.339 1.00 72.25 321 ASN A C 1
ATOM 2718 O O . ASN A 1 321 ? -33.056 -8.595 2.148 1.00 72.25 321 ASN A O 1
ATOM 2722 N N . PHE A 1 322 ? -32.233 -8.957 4.204 1.00 68.38 322 PHE A N 1
ATOM 2723 C CA . PHE A 1 322 ? -30.833 -8.754 3.815 1.00 68.38 322 PHE A CA 1
ATOM 2724 C C . PHE A 1 322 ? -30.046 -10.056 3.667 1.00 68.38 322 PHE A C 1
ATOM 2726 O O . PHE A 1 322 ? -28.889 -10.025 3.252 1.00 68.38 322 PHE A O 1
ATOM 2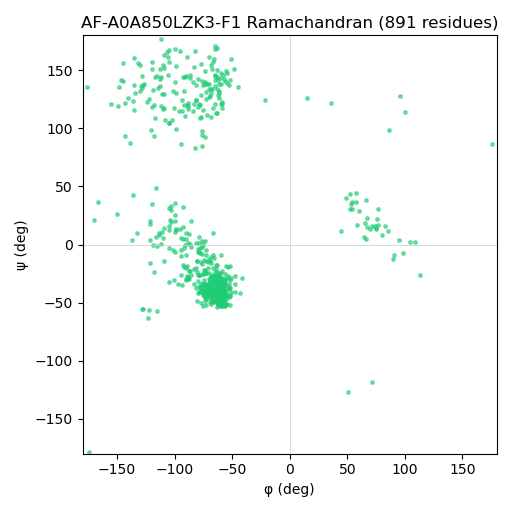733 N N . ASN A 1 323 ? -30.661 -11.211 3.964 1.00 70.62 323 ASN A N 1
ATOM 2734 C CA . ASN A 1 323 ? -29.972 -12.506 3.989 1.00 70.62 323 ASN A CA 1
ATOM 2735 C C . ASN A 1 323 ? -28.736 -12.487 4.911 1.00 70.62 323 ASN A C 1
ATOM 2737 O O . ASN A 1 323 ? -27.743 -13.182 4.667 1.00 70.62 323 ASN A O 1
ATOM 2741 N N . ASP A 1 324 ? -28.780 -11.668 5.964 1.00 76.31 324 ASP A N 1
ATOM 2742 C CA . ASP A 1 324 ? -27.644 -11.504 6.856 1.00 76.31 324 ASP A CA 1
ATOM 2743 C C . ASP A 1 324 ? -27.303 -12.816 7.559 1.00 76.31 324 ASP A C 1
ATOM 2745 O O . ASP A 1 324 ? -28.160 -13.617 7.937 1.00 76.31 324 ASP A O 1
ATOM 2749 N N . SER A 1 325 ? -26.007 -13.042 7.765 1.00 82.00 325 SER A N 1
ATOM 2750 C CA . SER A 1 325 ? -25.583 -14.129 8.639 1.00 82.00 325 SER A CA 1
ATOM 2751 C C . SER A 1 325 ? -25.980 -13.826 10.086 1.00 82.00 325 SER A C 1
ATOM 2753 O O . SER A 1 325 ? -25.996 -12.669 10.497 1.00 82.00 325 SER A O 1
ATOM 2755 N N . GLN A 1 326 ? -26.230 -14.862 10.889 1.00 85.38 326 GLN A N 1
ATOM 2756 C CA . GLN A 1 326 ? -26.523 -14.685 12.317 1.00 85.38 326 GLN A CA 1
ATOM 2757 C C . GLN A 1 326 ? -25.400 -13.935 13.057 1.00 85.38 326 GLN A C 1
ATOM 2759 O O . GLN A 1 326 ? -25.690 -13.162 13.964 1.00 85.38 326 GLN A O 1
ATOM 2764 N N . ILE A 1 327 ? -24.142 -14.116 12.628 1.00 82.31 327 ILE A N 1
ATOM 2765 C CA . ILE A 1 327 ? -22.975 -13.373 13.130 1.00 82.31 327 ILE A CA 1
ATOM 2766 C C . ILE A 1 327 ? -23.119 -11.881 12.824 1.00 82.31 327 ILE A C 1
ATOM 2768 O O . ILE A 1 327 ? -23.011 -11.068 13.728 1.00 82.31 327 ILE A O 1
ATOM 2772 N N . ARG A 1 328 ? -23.457 -11.519 11.582 1.00 80.56 328 ARG A N 1
ATOM 2773 C CA . ARG A 1 328 ? -23.659 -10.113 11.205 1.00 80.56 328 ARG A CA 1
ATOM 2774 C C . ARG A 1 328 ? -24.813 -9.470 11.975 1.00 80.56 328 ARG A C 1
ATOM 2776 O O . ARG A 1 328 ? -24.650 -8.381 12.501 1.00 80.56 328 ARG A O 1
ATOM 2783 N N . VAL A 1 329 ? -25.946 -10.166 12.103 1.00 84.81 329 VAL A N 1
ATOM 2784 C CA . VAL A 1 329 ? -27.084 -9.680 12.907 1.00 84.81 329 VAL A CA 1
ATOM 2785 C C . VAL A 1 329 ? -26.675 -9.464 14.364 1.00 84.81 329 VAL A C 1
ATOM 2787 O O . VAL A 1 329 ? -27.063 -8.471 14.971 1.00 84.81 329 VAL A O 1
ATOM 2790 N N . LYS A 1 330 ? -25.879 -10.376 14.932 1.00 91.88 330 LYS A N 1
ATOM 2791 C CA . LYS A 1 330 ? -25.325 -10.225 16.280 1.00 91.88 330 LYS A CA 1
ATOM 2792 C C . LYS A 1 330 ? -24.442 -8.982 16.378 1.00 91.88 330 LYS A C 1
ATOM 2794 O O . LYS A 1 330 ? -24.640 -8.203 17.304 1.00 91.88 330 LYS A O 1
ATOM 2799 N N . ASP A 1 331 ? -23.495 -8.813 15.461 1.00 81.06 331 ASP A N 1
ATOM 2800 C CA . ASP A 1 331 ? -22.541 -7.703 15.489 1.00 81.06 331 ASP A CA 1
ATOM 2801 C C . ASP A 1 331 ? -23.264 -6.352 15.356 1.00 81.06 331 ASP A C 1
ATOM 2803 O O . ASP A 1 331 ? -22.990 -5.426 16.117 1.00 81.06 331 ASP A O 1
ATOM 2807 N N . ASP A 1 332 ? -24.263 -6.258 14.474 1.00 82.00 332 ASP A N 1
ATOM 2808 C CA . ASP A 1 332 ? -25.078 -5.050 14.306 1.00 82.00 332 ASP A CA 1
ATOM 2809 C C . ASP A 1 332 ? -25.884 -4.720 15.569 1.00 82.00 332 ASP A C 1
ATOM 2811 O O . ASP A 1 332 ? -25.889 -3.575 16.022 1.00 82.00 332 ASP A O 1
ATOM 2815 N N . LEU A 1 333 ? -26.501 -5.723 16.200 1.00 88.44 333 LEU A N 1
ATOM 2816 C CA . LEU A 1 333 ? -27.189 -5.538 17.479 1.00 88.44 333 LEU A CA 1
ATOM 2817 C C . LEU A 1 333 ? -26.219 -5.098 18.583 1.00 88.44 333 LEU A C 1
ATOM 2819 O O . LEU A 1 333 ? -26.561 -4.223 19.374 1.00 88.44 333 LEU A O 1
ATOM 2823 N N . GLN A 1 334 ? -24.994 -5.633 18.612 1.00 86.81 334 GLN A N 1
ATOM 2824 C CA . GLN A 1 334 ? -23.964 -5.201 19.564 1.00 86.81 334 GLN A CA 1
ATOM 2825 C C . GLN A 1 334 ? -23.537 -3.751 19.336 1.00 86.81 334 GLN A C 1
ATOM 2827 O O . GLN A 1 334 ? -23.358 -3.015 20.307 1.00 86.81 334 GLN A O 1
ATOM 2832 N N . ASN A 1 335 ? -23.444 -3.312 18.081 1.00 77.56 335 ASN A N 1
ATOM 2833 C CA . ASN A 1 335 ? -23.159 -1.916 17.739 1.00 77.56 335 ASN A CA 1
ATOM 2834 C C . ASN A 1 335 ? -24.290 -0.966 18.175 1.00 77.56 335 ASN A C 1
ATOM 2836 O O . ASN A 1 335 ? -24.027 0.179 18.558 1.00 77.56 335 ASN A O 1
ATOM 2840 N N . MET A 1 336 ? -25.527 -1.469 18.193 1.00 78.69 336 MET A N 1
ATOM 2841 C CA . MET A 1 336 ? -26.704 -0.811 18.775 1.00 78.69 336 MET A CA 1
ATOM 2842 C C . MET A 1 336 ? -26.771 -0.935 20.312 1.00 78.69 336 MET A C 1
ATOM 2844 O O . MET A 1 336 ? -27.761 -0.550 20.917 1.00 78.69 336 MET A O 1
ATOM 2848 N N . GLY A 1 337 ? -25.746 -1.471 20.982 1.00 81.69 337 GLY A N 1
ATOM 2849 C CA . GLY A 1 337 ? -25.736 -1.610 22.443 1.00 81.69 337 GLY A CA 1
ATOM 2850 C C . GLY A 1 337 ? -26.522 -2.814 22.979 1.00 81.69 337 GLY A C 1
ATOM 2851 O O . GLY A 1 337 ? -26.657 -2.960 24.193 1.00 81.69 337 GLY A O 1
ATOM 2852 N N . PHE A 1 338 ? -26.994 -3.712 22.109 1.00 88.44 338 PHE A N 1
ATOM 2853 C CA . PHE A 1 338 ? -27.681 -4.943 22.495 1.00 88.44 338 PHE A CA 1
ATOM 2854 C C . PHE A 1 338 ? -26.759 -6.161 22.465 1.00 88.44 338 PHE A C 1
ATOM 2856 O O . PHE A 1 338 ? -26.153 -6.497 21.451 1.00 88.44 338 PHE A O 1
ATOM 2863 N N . ARG A 1 339 ? -26.751 -6.953 23.537 1.00 93.69 339 ARG A N 1
ATOM 2864 C CA . ARG A 1 339 ? -26.129 -8.281 23.534 1.00 93.69 339 ARG A CA 1
ATOM 2865 C C . ARG A 1 339 ? -27.157 -9.373 23.322 1.00 93.69 339 ARG A C 1
ATOM 2867 O O . ARG A 1 339 ? -27.816 -9.832 24.256 1.00 93.69 339 ARG A O 1
ATOM 2874 N N . VAL A 1 340 ? -27.239 -9.848 22.086 1.00 93.38 340 VAL A N 1
ATOM 2875 C CA . VAL A 1 340 ? -28.039 -11.023 21.731 1.00 93.38 340 VAL A CA 1
ATOM 2876 C C . VAL A 1 340 ? -27.106 -12.180 21.391 1.00 93.38 340 VAL A C 1
ATOM 2878 O O . VAL A 1 340 ? -26.309 -12.107 20.462 1.00 93.38 340 VAL A O 1
ATOM 2881 N N . ALA A 1 341 ? -27.173 -13.264 22.165 1.00 92.12 341 ALA A N 1
ATOM 2882 C CA . ALA A 1 341 ? -26.384 -14.458 21.874 1.00 92.12 341 ALA A CA 1
ATOM 2883 C C . ALA A 1 341 ? -26.830 -15.093 20.546 1.00 92.12 341 ALA A C 1
ATOM 2885 O O . ALA A 1 341 ? -28.024 -15.144 20.249 1.00 92.12 341 ALA A O 1
ATOM 2886 N N . GLU A 1 342 ? -25.894 -15.666 19.787 1.00 89.19 342 GLU A N 1
ATOM 2887 C CA . GLU A 1 342 ? -26.193 -16.327 18.507 1.00 89.19 342 GLU A CA 1
ATOM 2888 C C . GLU A 1 342 ? -27.233 -17.448 18.667 1.00 89.19 342 GLU A C 1
ATOM 2890 O O . GLU A 1 342 ? -28.125 -17.592 17.839 1.00 89.19 342 GLU A O 1
ATOM 2895 N N . GLY A 1 343 ? -27.219 -18.165 19.797 1.00 90.38 343 GLY A N 1
ATOM 2896 C CA . GLY A 1 343 ? -28.248 -19.156 20.125 1.00 90.38 343 GLY A CA 1
ATOM 2897 C C . GLY A 1 343 ? -29.668 -18.575 20.232 1.00 90.38 343 GLY A C 1
ATOM 2898 O O . GLY A 1 343 ? -30.632 -19.261 19.893 1.00 90.38 343 GLY A O 1
ATOM 2899 N N . VAL A 1 344 ? -29.816 -17.315 20.657 1.00 95.12 344 VAL A N 1
ATOM 2900 C CA . VAL A 1 344 ? -31.106 -16.601 20.682 1.00 95.12 344 VAL A CA 1
ATOM 2901 C C . VAL A 1 344 ? -31.513 -16.209 19.265 1.00 95.12 344 VAL A C 1
ATOM 2903 O O . VAL A 1 344 ? -32.644 -16.487 18.877 1.00 95.12 344 VAL A O 1
ATOM 2906 N N . ILE A 1 345 ? -30.586 -15.674 18.463 1.00 92.75 345 ILE A N 1
ATOM 2907 C CA . ILE A 1 345 ? -30.824 -15.366 17.041 1.00 92.75 345 ILE A CA 1
ATOM 2908 C C . ILE A 1 345 ? -31.243 -16.633 16.286 1.00 92.75 345 ILE A C 1
ATOM 2910 O O . ILE A 1 345 ? -32.232 -16.618 15.569 1.00 92.75 345 ILE A O 1
ATOM 2914 N N . SER A 1 346 ? -30.568 -17.759 16.517 1.00 88.38 346 SER A N 1
ATOM 2915 C CA . SER A 1 346 ? -30.926 -19.079 15.987 1.00 88.38 346 SER A CA 1
ATOM 2916 C C . SER A 1 346 ? -32.318 -19.551 16.419 1.00 88.38 346 SER A C 1
ATOM 2918 O O . SER A 1 346 ? -33.018 -20.200 15.642 1.00 88.38 346 SER A O 1
ATOM 2920 N N . LYS A 1 347 ? -32.738 -19.280 17.662 1.00 92.44 347 LYS A N 1
ATOM 2921 C CA . LYS A 1 347 ? -34.100 -19.598 18.129 1.00 92.44 347 LYS A CA 1
ATOM 2922 C C . LYS A 1 347 ? -35.142 -18.730 17.421 1.00 92.44 347 LYS A C 1
ATOM 2924 O O . LYS A 1 347 ? -36.146 -19.272 16.976 1.00 92.44 347 LYS A O 1
ATOM 2929 N N . VAL A 1 348 ? -34.881 -17.429 17.267 1.00 94.00 348 VAL A N 1
ATOM 2930 C CA . VAL A 1 348 ? -35.742 -16.517 16.495 1.00 94.00 348 VAL A CA 1
ATOM 2931 C C . VAL A 1 348 ? -35.803 -16.965 15.035 1.00 94.00 348 VAL A C 1
ATOM 2933 O O . VAL A 1 348 ? -36.888 -17.167 14.511 1.00 94.00 348 VAL A O 1
ATOM 2936 N N . ALA A 1 349 ? -34.663 -17.239 14.402 1.00 89.12 349 ALA A N 1
ATOM 2937 C CA . ALA A 1 349 ? -34.606 -17.716 13.025 1.00 89.12 349 ALA A CA 1
ATOM 2938 C C . ALA A 1 349 ? -35.451 -18.982 12.822 1.00 89.12 349 ALA A C 1
ATOM 2940 O O . ALA A 1 349 ? -36.253 -19.031 11.899 1.00 89.12 349 ALA A O 1
ATOM 2941 N N . ARG A 1 350 ? -35.334 -19.975 13.714 1.00 86.50 350 ARG A N 1
ATOM 2942 C CA . ARG A 1 350 ? -36.153 -21.199 13.663 1.00 86.50 350 ARG A CA 1
ATOM 2943 C C . ARG A 1 350 ? -37.641 -20.932 13.876 1.00 86.50 350 ARG A C 1
ATOM 2945 O O . ARG A 1 350 ? -38.455 -21.510 13.170 1.00 86.50 350 ARG A O 1
ATOM 2952 N N . LYS A 1 351 ? -37.996 -20.043 14.809 1.00 93.12 351 LYS A N 1
ATOM 2953 C CA . LYS A 1 351 ? -39.392 -19.669 15.086 1.00 93.12 351 LYS A CA 1
ATOM 2954 C C . LYS A 1 351 ? -40.112 -19.111 13.849 1.00 93.12 351 LYS A C 1
ATOM 2956 O O . LYS A 1 351 ? -41.311 -19.322 13.725 1.00 93.12 351 LYS A O 1
ATOM 2961 N N . TYR A 1 352 ? -39.396 -18.424 12.956 1.00 88.62 352 TYR A N 1
ATOM 2962 C CA . TYR A 1 352 ? -39.956 -17.817 11.739 1.00 88.62 352 TYR A CA 1
ATOM 2963 C C . TYR A 1 352 ? -39.537 -18.527 10.438 1.00 88.62 352 TYR A C 1
ATOM 2965 O O . TYR A 1 352 ? -39.687 -17.947 9.368 1.00 88.62 352 TYR A O 1
ATOM 2973 N N . ASP A 1 353 ? -38.988 -19.745 10.520 1.00 83.69 353 ASP A N 1
ATOM 2974 C CA . ASP A 1 353 ? -38.492 -20.519 9.366 1.00 83.69 353 ASP A CA 1
ATOM 2975 C C . ASP A 1 353 ? -37.466 -19.761 8.486 1.00 83.69 353 ASP A C 1
ATOM 2977 O O . ASP A 1 353 ? -37.416 -19.860 7.263 1.00 83.69 353 ASP A O 1
ATOM 2981 N N . LEU A 1 354 ? -36.611 -18.962 9.133 1.00 79.50 354 LEU A N 1
ATOM 2982 C CA . LEU A 1 354 ? -35.544 -18.165 8.511 1.00 79.50 354 LEU A CA 1
ATOM 2983 C C . LEU A 1 354 ? -34.168 -18.835 8.616 1.00 79.50 354 LEU A C 1
ATOM 2985 O O . LEU A 1 354 ? -33.132 -18.203 8.385 1.00 79.50 354 LEU A O 1
ATOM 2989 N N . ASN A 1 355 ? -34.112 -20.102 9.029 1.00 67.12 355 ASN A N 1
ATOM 2990 C CA . ASN A 1 355 ? -32.846 -20.778 9.254 1.00 67.12 355 ASN A CA 1
ATOM 2991 C C . ASN A 1 355 ? -32.213 -21.177 7.916 1.00 67.12 355 ASN A C 1
ATOM 2993 O O . ASN A 1 355 ? -32.520 -22.213 7.330 1.00 67.12 355 ASN A O 1
ATOM 2997 N N . ILE A 1 356 ? -31.277 -20.350 7.446 1.00 62.41 356 ILE A N 1
ATOM 2998 C CA . ILE A 1 356 ? -30.563 -20.560 6.181 1.00 62.41 356 ILE A CA 1
ATOM 2999 C C . ILE A 1 356 ? -29.943 -21.968 6.122 1.00 62.41 356 ILE A C 1
ATOM 3001 O O . ILE A 1 356 ? -29.924 -22.554 5.049 1.00 62.41 356 ILE A O 1
ATOM 3005 N N . ARG A 1 357 ? -29.484 -22.545 7.249 1.00 59.03 357 ARG A N 1
ATOM 3006 C CA . ARG A 1 357 ? -28.921 -23.912 7.298 1.00 59.03 357 ARG A CA 1
ATOM 3007 C C . ARG A 1 357 ? -29.920 -24.993 6.865 1.00 59.03 357 ARG A C 1
ATOM 3009 O O . ARG A 1 357 ? -29.560 -25.821 6.034 1.00 59.03 357 ARG A O 1
ATOM 3016 N N . ASP A 1 358 ? -31.166 -24.920 7.326 1.00 61.91 358 ASP A N 1
ATOM 3017 C CA . ASP A 1 358 ? -32.191 -25.930 7.020 1.00 61.91 358 ASP A CA 1
ATOM 3018 C C . ASP A 1 358 ? -32.605 -25.884 5.538 1.00 61.91 358 ASP A C 1
ATOM 3020 O O . ASP A 1 358 ? -32.916 -26.916 4.939 1.00 61.91 358 ASP A O 1
ATOM 3024 N N . LYS A 1 359 ? -32.506 -24.704 4.904 1.00 66.88 359 LYS A N 1
ATOM 3025 C CA . LYS A 1 359 ? -32.712 -24.537 3.455 1.00 66.88 359 LYS A CA 1
ATOM 3026 C C . LYS A 1 359 ? -31.682 -25.318 2.625 1.00 66.88 359 LYS A C 1
ATOM 3028 O O . LYS A 1 359 ? -32.023 -25.840 1.568 1.00 66.88 359 LYS A O 1
ATOM 3033 N N . TRP A 1 360 ? -30.435 -25.415 3.092 1.00 71.06 360 TRP A N 1
ATOM 3034 C CA . TRP A 1 360 ? -29.346 -26.112 2.389 1.00 71.06 360 TRP A CA 1
ATOM 3035 C C . TRP A 1 360 ? -29.278 -27.604 2.708 1.00 71.06 360 TRP A C 1
ATOM 3037 O O . TRP A 1 360 ? -28.881 -28.403 1.861 1.00 71.06 360 TRP A O 1
ATOM 3047 N N . ASP A 1 361 ? -29.698 -28.006 3.906 1.00 72.69 361 ASP A N 1
ATOM 3048 C CA . ASP A 1 361 ? -29.718 -29.418 4.291 1.00 72.69 361 ASP A CA 1
ATOM 3049 C C . ASP A 1 361 ? -30.784 -30.225 3.533 1.00 72.69 361 ASP A C 1
ATOM 3051 O O . ASP A 1 361 ? -30.690 -31.451 3.475 1.00 72.69 361 ASP A O 1
ATOM 3055 N N . LYS A 1 362 ? -31.738 -29.563 2.871 1.00 81.44 362 LYS A N 1
ATOM 3056 C CA . LYS A 1 362 ? -32.709 -30.180 1.950 1.00 81.44 362 LYS A CA 1
ATOM 3057 C C . LYS A 1 362 ? -32.402 -29.917 0.470 1.00 81.44 362 LYS A C 1
ATOM 3059 O O . LYS A 1 362 ? -33.255 -30.164 -0.377 1.00 81.44 362 LYS A O 1
ATOM 3064 N N . LEU A 1 363 ? -31.209 -29.408 0.152 1.00 86.69 363 LEU A N 1
ATOM 3065 C CA . LEU A 1 363 ? -30.838 -29.086 -1.223 1.00 86.69 363 LEU A CA 1
ATOM 3066 C C . LEU A 1 363 ? -30.780 -30.364 -2.077 1.00 86.69 363 LEU A C 1
ATOM 3068 O O . LEU A 1 363 ? -30.013 -31.285 -1.797 1.00 86.69 363 LEU A O 1
ATOM 3072 N N . THR A 1 364 ? -31.598 -30.387 -3.121 1.00 93.56 364 THR A N 1
ATOM 3073 C CA . THR A 1 364 ? -31.623 -31.369 -4.212 1.00 93.56 364 THR A CA 1
ATOM 3074 C C . THR A 1 364 ? -31.052 -30.730 -5.478 1.00 93.56 364 THR A C 1
ATOM 3076 O O . THR A 1 364 ? -30.938 -29.505 -5.549 1.00 93.56 364 THR A O 1
ATOM 3079 N N . LEU A 1 365 ? -30.720 -31.520 -6.506 1.00 94.69 365 LEU A N 1
ATOM 3080 C CA . LEU A 1 365 ? -30.281 -30.969 -7.797 1.00 94.69 365 LEU A CA 1
ATOM 3081 C C . LEU A 1 365 ? -31.314 -29.974 -8.357 1.00 94.69 365 LEU A C 1
ATOM 3083 O O . LEU A 1 365 ? -30.959 -28.876 -8.767 1.00 94.69 365 LEU A O 1
ATOM 3087 N N . GLU A 1 366 ? -32.598 -30.316 -8.295 1.00 95.12 366 GLU A N 1
ATOM 3088 C CA . GLU A 1 366 ? -33.691 -29.498 -8.827 1.00 95.12 366 GLU A CA 1
ATOM 3089 C C . GLU A 1 366 ? -33.848 -28.158 -8.084 1.00 95.12 366 GLU A C 1
ATOM 3091 O O . GLU A 1 366 ? -33.941 -27.090 -8.697 1.00 95.12 366 GLU A O 1
ATOM 3096 N N . THR A 1 367 ? -33.786 -28.180 -6.748 1.00 92.06 367 THR A N 1
ATOM 3097 C CA . THR A 1 367 ? -33.836 -26.949 -5.938 1.00 92.06 367 THR A CA 1
ATOM 3098 C C . THR A 1 367 ? -32.561 -26.118 -6.077 1.00 92.06 367 THR A C 1
ATOM 3100 O O . THR A 1 367 ? -32.644 -24.888 -6.114 1.00 92.06 367 THR A O 1
ATOM 3103 N N . ALA A 1 368 ? -31.397 -26.757 -6.239 1.00 93.81 368 ALA A N 1
ATOM 3104 C CA . ALA A 1 368 ? -30.148 -26.081 -6.569 1.00 93.81 368 ALA A CA 1
ATOM 3105 C C . ALA A 1 368 ? -30.220 -25.379 -7.930 1.00 93.81 368 ALA A C 1
ATOM 3107 O O . ALA A 1 368 ? -29.834 -24.218 -8.018 1.00 93.81 368 ALA A O 1
ATOM 3108 N N . VAL A 1 369 ? -30.756 -26.039 -8.962 1.00 94.81 369 VAL A N 1
ATOM 3109 C CA . VAL A 1 369 ? -30.950 -25.479 -10.311 1.00 94.81 369 VAL A CA 1
ATOM 3110 C C . VAL A 1 369 ? -31.885 -24.276 -10.276 1.00 94.81 369 VAL A C 1
ATOM 3112 O O . VAL A 1 369 ? -31.571 -23.237 -10.860 1.00 94.81 369 VAL A O 1
ATOM 3115 N N . LYS A 1 370 ? -33.008 -24.380 -9.555 1.00 93.38 370 LYS A N 1
ATOM 3116 C CA . LYS A 1 370 ? -33.961 -23.275 -9.396 1.00 93.38 370 LYS A CA 1
ATOM 3117 C C . LYS A 1 370 ? -33.322 -22.068 -8.707 1.00 93.38 370 LYS A C 1
ATOM 3119 O O . LYS A 1 370 ? -33.467 -20.944 -9.182 1.00 93.38 370 LYS A O 1
ATOM 3124 N N . ASP A 1 371 ? -32.595 -22.292 -7.613 1.00 89.25 371 ASP A N 1
ATOM 3125 C CA . ASP A 1 371 ? -31.903 -21.222 -6.884 1.00 89.25 371 ASP A CA 1
ATOM 3126 C C . ASP A 1 371 ? -30.768 -20.609 -7.723 1.00 89.25 371 ASP A C 1
ATOM 3128 O O . ASP A 1 371 ? -30.578 -19.391 -7.736 1.00 89.25 371 ASP A O 1
ATOM 3132 N N . PHE A 1 372 ? -30.064 -21.442 -8.494 1.00 92.81 372 PHE A N 1
ATOM 3133 C CA . PHE A 1 372 ? -29.011 -21.013 -9.404 1.00 92.81 372 PHE A CA 1
ATOM 3134 C C . PHE A 1 372 ? -29.539 -20.090 -10.509 1.00 92.81 372 PHE A C 1
ATOM 3136 O O . PHE A 1 372 ? -29.024 -18.983 -10.673 1.00 92.81 372 PHE A O 1
ATOM 3143 N N . LYS A 1 373 ? -30.606 -20.509 -11.206 1.00 92.81 373 LYS A N 1
ATOM 3144 C CA . LYS A 1 373 ? -31.270 -19.741 -12.273 1.00 92.81 373 LYS A CA 1
ATOM 3145 C C . LYS A 1 373 ? -31.867 -18.432 -11.778 1.00 92.81 373 LYS A C 1
ATOM 3147 O O . LYS A 1 373 ? -31.648 -17.392 -12.387 1.00 92.81 373 LYS A O 1
ATOM 3152 N N . ASN A 1 374 ? -32.634 -18.494 -10.694 1.00 89.12 374 ASN A N 1
ATOM 3153 C CA . ASN A 1 374 ? -33.532 -17.397 -10.336 1.00 89.12 374 ASN A CA 1
ATOM 3154 C C . ASN A 1 374 ? -32.888 -16.379 -9.397 1.00 89.12 374 ASN A C 1
ATOM 3156 O O . ASN A 1 374 ? -33.391 -15.267 -9.271 1.00 89.12 374 ASN A O 1
ATOM 3160 N N . ARG A 1 375 ? -31.806 -16.752 -8.705 1.00 89.75 375 ARG A N 1
ATOM 3161 C CA . ARG A 1 375 ? -31.193 -15.902 -7.680 1.00 89.75 375 ARG A CA 1
ATOM 3162 C C . ARG A 1 375 ? -29.706 -15.693 -7.903 1.00 89.75 375 ARG A C 1
ATOM 3164 O O . ARG A 1 375 ? -29.269 -14.552 -7.988 1.00 89.75 375 ARG A O 1
ATOM 3171 N N . ILE A 1 376 ? -28.937 -16.776 -8.003 1.00 88.62 376 ILE A N 1
ATOM 3172 C CA . ILE A 1 376 ? -27.469 -16.691 -8.014 1.00 88.62 376 ILE A CA 1
ATOM 3173 C C . ILE A 1 376 ? -26.967 -16.035 -9.298 1.00 88.62 376 ILE A C 1
ATOM 3175 O O . ILE A 1 376 ? -26.209 -15.073 -9.223 1.00 88.62 376 ILE A O 1
ATOM 3179 N N . ILE A 1 377 ? -27.405 -16.514 -10.466 1.00 89.12 377 ILE A N 1
ATOM 3180 C CA . ILE A 1 377 ? -26.983 -15.940 -11.749 1.00 89.12 377 ILE A CA 1
ATOM 3181 C C . ILE A 1 377 ? -27.386 -14.464 -11.876 1.00 89.12 377 ILE A C 1
ATOM 3183 O O . ILE A 1 377 ? -26.492 -13.665 -12.148 1.00 89.12 377 ILE A O 1
ATOM 3187 N N . PRO A 1 378 ? -28.655 -14.061 -11.658 1.00 86.56 378 PRO A N 1
ATOM 3188 C CA . PRO A 1 378 ? -29.051 -12.659 -11.776 1.00 86.56 378 PRO A CA 1
ATOM 3189 C C . PRO A 1 378 ? -28.285 -11.736 -10.825 1.00 86.56 378 PRO A C 1
ATOM 3191 O O . PRO A 1 378 ? -27.848 -10.662 -11.229 1.00 86.56 378 PRO A O 1
ATOM 3194 N N . ASP A 1 379 ? -28.066 -12.155 -9.576 1.00 81.88 379 ASP A N 1
ATOM 3195 C CA . ASP A 1 379 ? -27.334 -11.337 -8.608 1.00 81.88 379 ASP A CA 1
ATOM 3196 C C . ASP A 1 379 ? -25.846 -11.210 -8.955 1.00 81.88 379 ASP A C 1
ATOM 3198 O O . ASP A 1 379 ? -25.288 -10.119 -8.859 1.00 81.88 379 ASP A O 1
ATOM 3202 N N . ILE A 1 380 ? -25.204 -12.296 -9.401 1.00 83.50 380 ILE A N 1
ATOM 3203 C CA . ILE A 1 380 ? -23.809 -12.246 -9.856 1.00 83.50 380 ILE A CA 1
ATOM 3204 C C . ILE A 1 380 ? -23.689 -11.403 -11.130 1.00 83.50 380 ILE A C 1
ATOM 3206 O O . ILE A 1 380 ? -22.784 -10.579 -11.214 1.00 83.50 380 ILE A O 1
ATOM 3210 N N . ARG A 1 381 ? -24.626 -11.539 -12.079 1.00 84.00 381 ARG A N 1
ATOM 3211 C CA . ARG A 1 381 ? -24.694 -10.710 -13.294 1.00 84.00 381 ARG A CA 1
ATOM 3212 C C . ARG A 1 381 ? -24.859 -9.232 -12.989 1.00 84.00 381 ARG A C 1
ATOM 3214 O O . ARG A 1 381 ? -24.220 -8.425 -13.636 1.00 84.00 381 ARG A O 1
ATOM 3221 N N . ARG A 1 382 ? -25.664 -8.879 -11.988 1.00 79.75 382 ARG A N 1
ATOM 3222 C CA . ARG A 1 382 ? -25.825 -7.489 -11.542 1.00 79.75 382 ARG A CA 1
ATOM 3223 C C . ARG A 1 382 ? -24.553 -6.926 -10.898 1.00 79.75 382 ARG A C 1
ATOM 3225 O O . ARG A 1 382 ? -24.317 -5.726 -10.962 1.00 79.75 382 ARG A O 1
ATOM 3232 N N . LYS A 1 383 ? -23.772 -7.772 -10.218 1.00 78.31 383 LYS A N 1
ATOM 3233 C CA . LYS A 1 383 ? -22.549 -7.373 -9.498 1.00 78.31 383 LYS A CA 1
ATOM 3234 C C . LYS A 1 383 ? -21.302 -7.348 -10.382 1.00 78.31 383 LYS A C 1
ATOM 3236 O O . LYS A 1 383 ? -20.351 -6.642 -10.056 1.00 78.31 383 LYS A O 1
ATOM 3241 N N . LEU A 1 384 ? -21.275 -8.141 -11.446 1.00 76.00 384 LEU A N 1
ATOM 3242 C CA . LEU A 1 384 ? -20.262 -8.062 -12.493 1.00 76.00 384 LEU A CA 1
ATOM 3243 C C . LEU A 1 384 ? -20.688 -6.976 -13.482 1.00 76.00 384 LEU A C 1
ATOM 3245 O O . LEU A 1 384 ? -21.871 -6.859 -13.789 1.00 76.00 384 LEU A O 1
ATOM 3249 N N . LYS A 1 385 ? -19.758 -6.155 -13.980 1.00 66.12 385 LYS A N 1
ATOM 3250 C CA . LYS A 1 385 ? -20.107 -5.283 -15.108 1.00 66.12 385 LYS A CA 1
ATOM 3251 C C . LYS A 1 385 ? -20.490 -6.215 -16.258 1.00 66.12 385 LYS A C 1
ATOM 3253 O O . LYS A 1 385 ? -19.838 -7.234 -16.458 1.00 66.12 385 LYS A O 1
ATOM 3258 N N . GLU A 1 386 ? -21.542 -5.889 -17.004 1.00 53.66 386 GLU A N 1
ATOM 3259 C CA . GLU A 1 386 ? -22.134 -6.758 -18.043 1.00 53.66 386 GLU A CA 1
ATOM 3260 C C . GLU A 1 386 ? -21.113 -7.260 -19.091 1.00 53.66 386 GLU A C 1
ATOM 3262 O O . GLU A 1 386 ? -21.325 -8.273 -19.744 1.00 53.66 386 GLU A O 1
ATOM 3267 N N . LYS A 1 387 ? -19.964 -6.580 -19.191 1.00 52.97 387 LYS A N 1
ATOM 3268 C CA . LYS A 1 387 ? -18.813 -6.895 -20.046 1.00 52.97 387 LYS A CA 1
ATOM 3269 C C . LYS A 1 387 ? -17.971 -8.093 -19.561 1.00 52.97 387 LYS A C 1
ATOM 3271 O O . LYS A 1 387 ? -17.296 -8.720 -20.371 1.00 52.97 387 LYS A O 1
ATOM 3276 N N . ASP A 1 388 ? -18.011 -8.424 -18.268 1.00 59.38 388 ASP A N 1
ATOM 3277 C CA . ASP A 1 388 ? -17.121 -9.418 -17.638 1.00 59.38 388 ASP A CA 1
ATOM 3278 C C . ASP A 1 388 ? -17.686 -10.846 -17.663 1.00 59.38 388 ASP A C 1
ATOM 3280 O O . ASP A 1 388 ? -16.949 -11.829 -17.539 1.00 59.38 388 ASP A O 1
ATOM 3284 N N . LEU A 1 389 ? -19.002 -10.978 -17.835 1.00 60.00 389 LEU A N 1
ATOM 3285 C CA . LEU A 1 389 ? -19.645 -12.240 -18.171 1.00 60.00 389 LEU A CA 1
ATOM 3286 C C . LEU A 1 389 ? -19.915 -12.212 -19.669 1.00 60.00 389 LEU A C 1
ATOM 3288 O O . LEU A 1 389 ? -20.691 -11.387 -20.137 1.00 60.00 389 LEU A O 1
ATOM 3292 N N . LYS A 1 390 ? -19.311 -13.134 -20.433 1.00 57.66 390 LYS A N 1
ATOM 3293 C CA . LYS A 1 390 ? -19.743 -13.366 -21.821 1.00 57.66 390 LYS A CA 1
ATOM 3294 C C . LYS A 1 390 ? -21.273 -13.516 -21.842 1.00 57.66 390 LYS A C 1
ATOM 3296 O O . LYS A 1 390 ? -21.843 -14.007 -20.867 1.00 57.66 390 LYS A O 1
ATOM 3301 N N . LYS A 1 391 ? -21.925 -13.150 -22.950 1.00 49.09 391 LYS A N 1
ATOM 3302 C CA . LYS A 1 391 ? -23.393 -13.207 -23.137 1.00 49.09 391 LYS A CA 1
ATOM 3303 C C . LYS A 1 391 ? -24.009 -14.558 -22.694 1.00 49.09 391 LYS A C 1
ATOM 3305 O O . LYS A 1 391 ? -25.113 -14.586 -22.156 1.00 49.09 391 LYS A O 1
ATOM 3310 N N . ASP A 1 392 ? -23.208 -15.630 -22.754 1.00 58.91 392 ASP A N 1
ATOM 3311 C CA . ASP A 1 392 ? -23.567 -17.010 -22.378 1.00 58.91 392 ASP A CA 1
ATOM 3312 C C . ASP A 1 392 ? -22.768 -17.572 -21.179 1.00 58.91 392 ASP A C 1
ATOM 3314 O O . ASP A 1 392 ? -22.846 -18.755 -20.844 1.00 58.91 392 ASP A O 1
ATOM 3318 N N . GLY A 1 393 ? -21.957 -16.735 -20.534 1.00 67.75 393 GLY A N 1
ATOM 3319 C CA . GLY A 1 393 ? -21.042 -17.108 -19.464 1.00 67.75 393 GLY A CA 1
ATOM 3320 C C . GLY A 1 393 ? -21.772 -17.425 -18.164 1.00 67.75 393 GLY A C 1
ATOM 3321 O O . GLY A 1 393 ? -22.526 -16.612 -17.622 1.00 67.75 393 GLY A O 1
ATOM 3322 N N . VAL A 1 394 ? -21.507 -18.613 -17.635 1.00 84.12 394 VAL A N 1
ATOM 3323 C CA . VAL A 1 394 ? -21.909 -19.014 -16.288 1.00 84.12 394 VAL A CA 1
ATOM 3324 C C . VAL A 1 394 ? -20.825 -18.563 -15.311 1.00 84.12 394 VAL A C 1
ATOM 3326 O O . VAL A 1 394 ? -19.648 -18.656 -15.655 1.00 84.12 394 VAL A O 1
ATOM 3329 N N . PRO A 1 395 ? -21.147 -18.118 -14.087 1.00 83.81 395 PRO A N 1
ATOM 3330 C CA . PRO A 1 395 ? -20.128 -17.846 -13.077 1.00 83.81 395 PRO A CA 1
ATOM 3331 C C . PRO A 1 395 ? -19.241 -19.077 -12.806 1.00 83.81 395 PRO A C 1
ATOM 3333 O O . PRO A 1 395 ? -19.719 -20.211 -12.753 1.00 83.81 395 PRO A O 1
ATOM 3336 N N . ARG A 1 396 ? -17.935 -18.901 -12.606 1.00 82.38 396 ARG A N 1
ATOM 3337 C CA . ARG A 1 396 ? -17.049 -19.968 -12.104 1.00 82.38 396 ARG A CA 1
ATOM 3338 C C . ARG A 1 396 ? -17.365 -20.271 -10.634 1.00 82.38 396 ARG A C 1
ATOM 3340 O O . ARG A 1 396 ? -17.947 -19.444 -9.929 1.00 82.38 396 ARG A O 1
ATOM 3347 N N . LYS A 1 397 ? -16.950 -21.443 -10.131 1.00 84.50 397 LYS A N 1
ATOM 3348 C CA . LYS A 1 397 ? -17.135 -21.814 -8.710 1.00 84.50 397 LYS A CA 1
ATOM 3349 C C . LYS A 1 397 ? -16.536 -20.758 -7.777 1.00 84.50 397 LYS A C 1
ATOM 3351 O O . LYS A 1 397 ? -17.107 -20.451 -6.732 1.00 84.50 397 LYS A O 1
ATOM 3356 N N . GLU A 1 398 ? -15.394 -20.208 -8.169 1.00 76.88 398 GLU A N 1
ATOM 3357 C CA . GLU A 1 398 ? -14.663 -19.160 -7.463 1.00 76.88 398 GLU A CA 1
ATOM 3358 C C . GLU A 1 398 ? -15.470 -17.860 -7.434 1.00 76.88 398 GLU A C 1
ATOM 3360 O O . GLU A 1 398 ? -15.604 -17.250 -6.378 1.00 76.88 398 GLU A O 1
ATOM 3365 N N . GLU A 1 399 ? -16.097 -17.485 -8.551 1.00 79.81 399 GLU A N 1
ATOM 3366 C CA . GLU A 1 399 ? -16.940 -16.288 -8.655 1.00 79.81 399 GLU A CA 1
ATOM 3367 C C . GLU A 1 399 ? -18.201 -16.430 -7.789 1.00 79.81 399 GLU A C 1
ATOM 3369 O O . GLU A 1 399 ? -18.533 -15.528 -7.024 1.00 79.81 399 GLU A O 1
ATOM 3374 N N . ILE A 1 400 ? -18.847 -17.600 -7.788 1.00 84.56 400 ILE A N 1
ATOM 3375 C CA . ILE A 1 400 ? -19.982 -17.892 -6.892 1.00 84.56 400 ILE A CA 1
ATOM 3376 C C . ILE A 1 400 ? -19.566 -17.751 -5.425 1.00 84.56 400 ILE A C 1
ATOM 3378 O O . ILE A 1 400 ? -20.253 -17.097 -4.636 1.00 84.56 400 ILE A O 1
ATOM 3382 N N . LYS A 1 401 ? -18.417 -18.327 -5.046 1.00 80.75 401 LYS A N 1
ATOM 3383 C CA . LYS A 1 401 ? -17.871 -18.209 -3.683 1.00 80.75 401 LYS A CA 1
ATOM 3384 C C . LYS A 1 401 ? -17.589 -16.741 -3.328 1.00 80.75 401 LYS A C 1
ATOM 3386 O O . LYS A 1 401 ? -18.008 -16.309 -2.254 1.00 80.75 401 LYS A O 1
ATOM 3391 N N . LYS A 1 402 ? -16.959 -15.990 -4.236 1.00 75.62 402 LYS A N 1
ATOM 3392 C CA . LYS A 1 402 ? -16.606 -14.570 -4.088 1.00 75.62 402 LYS A CA 1
ATOM 3393 C C . LYS A 1 402 ? -17.832 -13.679 -3.868 1.00 75.62 402 LYS A C 1
ATOM 3395 O O . LYS A 1 402 ? -17.814 -12.824 -2.991 1.00 75.62 402 LYS A O 1
ATOM 3400 N N . TYR A 1 403 ? -18.923 -13.905 -4.598 1.00 78.31 403 TYR A N 1
ATOM 3401 C CA . TYR A 1 403 ? -20.124 -13.059 -4.531 1.00 78.31 403 TYR A CA 1
ATOM 3402 C C . TYR A 1 403 ? -21.120 -13.438 -3.420 1.00 78.31 403 TYR A C 1
ATOM 3404 O O . TYR A 1 403 ? -22.283 -13.033 -3.459 1.00 78.31 403 TYR A O 1
ATOM 3412 N N . GLY A 1 404 ? -20.661 -14.171 -2.398 1.00 76.44 404 GLY A N 1
ATOM 3413 C CA . GLY A 1 404 ? -21.432 -14.467 -1.185 1.00 76.44 404 GLY A CA 1
ATOM 3414 C C . GLY A 1 404 ? -22.186 -15.799 -1.206 1.00 76.44 404 GLY A C 1
ATOM 3415 O O . GLY A 1 404 ? -22.861 -16.139 -0.235 1.00 76.44 404 GLY A O 1
ATOM 3416 N N . TYR A 1 405 ? -22.032 -16.607 -2.258 1.00 86.88 405 TYR A N 1
ATOM 3417 C CA . TYR A 1 405 ? -22.713 -17.898 -2.409 1.00 86.88 405 TYR A CA 1
ATOM 3418 C C . TYR A 1 405 ? -21.827 -19.094 -2.032 1.00 86.88 405 TYR A C 1
ATOM 3420 O O . TYR A 1 405 ? -22.112 -20.239 -2.383 1.00 86.88 405 TYR A O 1
ATOM 3428 N N . GLY A 1 406 ? -20.766 -18.871 -1.249 1.00 81.81 406 GLY A N 1
ATOM 3429 C CA . GLY A 1 406 ? -19.878 -19.948 -0.805 1.00 81.81 406 GLY A CA 1
ATOM 3430 C C . GLY A 1 406 ? -20.573 -21.036 0.021 1.00 81.81 406 GLY A C 1
ATOM 3431 O O . GLY A 1 406 ? -20.221 -22.206 -0.101 1.00 81.81 406 GLY A O 1
ATOM 3432 N N . LYS A 1 407 ? -21.607 -20.679 0.795 1.00 81.31 407 LYS A N 1
ATOM 3433 C CA . LYS A 1 407 ? -22.432 -21.653 1.533 1.00 81.31 407 LYS A CA 1
ATOM 3434 C C . LYS A 1 407 ? -23.302 -22.514 0.608 1.00 81.31 407 LYS A C 1
ATOM 3436 O O . LYS A 1 407 ? -23.456 -23.694 0.896 1.00 81.31 407 LYS A O 1
ATOM 3441 N N . TRP A 1 408 ? -23.808 -21.956 -0.500 1.00 89.88 408 TRP A N 1
ATOM 3442 C CA . TRP A 1 408 ? -24.522 -22.720 -1.538 1.00 89.88 408 TRP A CA 1
ATOM 3443 C C . TRP A 1 408 ? -23.578 -23.745 -2.178 1.00 89.88 408 TRP A C 1
ATOM 3445 O O . TRP A 1 408 ? -23.898 -24.927 -2.233 1.00 89.88 408 TRP A O 1
ATOM 3455 N N . MET A 1 409 ? -22.365 -23.320 -2.554 1.00 91.00 409 MET A N 1
ATOM 3456 C CA . MET A 1 409 ? -21.343 -24.223 -3.102 1.00 91.00 409 MET A CA 1
ATOM 3457 C C . MET A 1 409 ? -20.951 -25.336 -2.129 1.00 91.00 409 MET A C 1
ATOM 3459 O O . MET A 1 409 ? -20.854 -26.492 -2.525 1.00 91.00 409 MET A O 1
ATOM 3463 N N . TRP A 1 410 ? -20.748 -25.001 -0.855 1.00 83.81 410 TRP A N 1
ATOM 3464 C CA . TRP A 1 410 ? -20.446 -25.997 0.171 1.00 83.81 410 TRP A CA 1
ATOM 3465 C C . TRP A 1 410 ? -21.602 -26.986 0.374 1.00 83.81 410 TRP A C 1
ATOM 3467 O O . TRP A 1 410 ? -21.370 -28.176 0.571 1.00 83.81 410 TRP A O 1
ATOM 3477 N N . ALA A 1 411 ? -22.851 -26.518 0.287 1.00 86.94 411 ALA A N 1
ATOM 3478 C CA . ALA A 1 411 ? -24.023 -27.382 0.357 1.00 86.94 411 ALA A CA 1
ATOM 3479 C C . ALA A 1 411 ? -24.087 -28.361 -0.824 1.00 86.94 411 ALA A C 1
ATOM 3481 O O . ALA A 1 411 ? -24.340 -29.543 -0.599 1.00 86.94 411 ALA A O 1
ATOM 3482 N N . LEU A 1 412 ? -23.792 -27.907 -2.050 1.00 91.62 412 LEU A N 1
ATOM 3483 C CA . LEU A 1 412 ? -23.663 -28.794 -3.211 1.00 91.62 412 LEU A CA 1
ATOM 3484 C C . LEU A 1 412 ? -22.622 -29.889 -2.969 1.00 91.62 412 LEU A C 1
ATOM 3486 O O . LEU A 1 412 ? -22.933 -31.070 -3.104 1.00 91.62 412 LEU A O 1
ATOM 3490 N N . GLU A 1 413 ? -21.414 -29.492 -2.556 1.00 86.88 413 GLU A N 1
ATOM 3491 C CA . GLU A 1 413 ? -20.299 -30.403 -2.271 1.00 86.88 413 GLU A CA 1
ATOM 3492 C C . GLU A 1 413 ? -20.697 -31.442 -1.204 1.00 86.88 413 GLU A C 1
ATOM 3494 O O . GLU A 1 413 ? -20.511 -32.640 -1.405 1.00 86.88 413 GLU A O 1
ATOM 3499 N N . ARG A 1 414 ? -21.336 -31.010 -0.107 1.00 87.12 414 ARG A N 1
ATOM 3500 C CA . ARG A 1 414 ? -21.800 -31.897 0.975 1.00 87.12 414 ARG A CA 1
ATOM 3501 C C . ARG A 1 414 ? -22.904 -32.863 0.534 1.00 87.12 414 ARG A C 1
ATOM 3503 O O . ARG A 1 414 ? -22.999 -33.960 1.078 1.00 87.12 414 ARG A O 1
ATOM 3510 N N . LYS A 1 415 ? -23.756 -32.454 -0.407 1.00 91.44 415 LYS A N 1
ATOM 3511 C CA . LYS A 1 415 ? -24.838 -33.283 -0.958 1.00 91.44 415 LYS A CA 1
ATOM 3512 C C . LYS A 1 415 ? -24.391 -34.161 -2.127 1.00 91.44 415 LYS A C 1
ATOM 3514 O O . LYS A 1 415 ? -25.220 -34.877 -2.675 1.00 91.44 415 LYS A O 1
ATOM 3519 N N . GLY A 1 416 ? -23.114 -34.103 -2.512 1.00 90.19 416 GLY A N 1
ATOM 3520 C CA . GLY A 1 416 ? -22.607 -34.810 -3.687 1.00 90.19 416 GLY A CA 1
ATOM 3521 C C . GLY A 1 416 ? -23.204 -34.297 -5.002 1.00 90.19 416 GLY A C 1
ATOM 3522 O O . GLY A 1 416 ? -23.148 -34.994 -6.008 1.00 90.19 416 GLY A O 1
ATOM 3523 N N . ILE A 1 417 ? -23.785 -33.093 -5.012 1.00 93.19 417 ILE A N 1
ATOM 3524 C CA . ILE A 1 417 ? -24.355 -32.492 -6.217 1.00 93.19 417 ILE A CA 1
ATOM 3525 C C . ILE A 1 417 ? -23.215 -31.815 -6.975 1.00 93.19 417 ILE A C 1
ATOM 3527 O O . ILE A 1 417 ? -22.616 -30.847 -6.496 1.00 93.19 417 ILE A O 1
ATOM 3531 N N . ASN A 1 418 ? -22.902 -32.302 -8.174 1.00 89.19 418 ASN A N 1
ATOM 3532 C CA . ASN A 1 418 ? -21.869 -31.683 -8.989 1.00 89.19 418 ASN A CA 1
ATOM 3533 C C .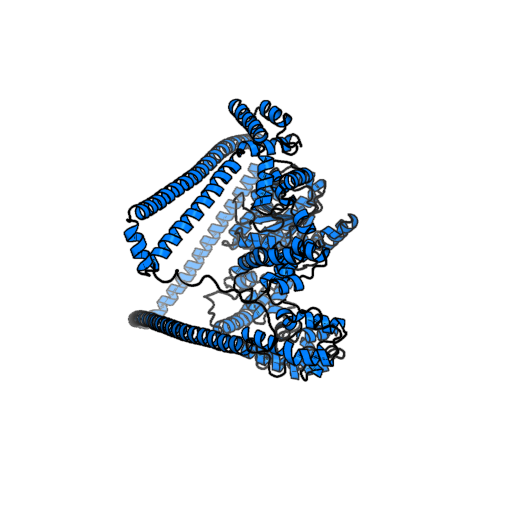 ASN A 1 418 ? -22.358 -30.320 -9.498 1.00 89.19 418 ASN A C 1
ATOM 3535 O O . ASN A 1 418 ? -23.406 -30.206 -10.128 1.00 89.19 418 ASN A O 1
ATOM 3539 N N . TYR A 1 419 ? -21.568 -29.274 -9.261 1.00 91.19 419 TYR A N 1
ATOM 3540 C CA . TYR A 1 419 ? -21.842 -27.936 -9.786 1.00 91.19 419 TYR A CA 1
ATOM 3541 C C . TYR A 1 419 ? -22.101 -27.935 -11.297 1.00 91.19 419 TYR A C 1
ATOM 3543 O O . TYR A 1 419 ? -23.019 -27.268 -11.758 1.00 91.19 419 TYR A O 1
ATOM 3551 N N . ASN A 1 420 ? -21.333 -28.706 -12.068 1.00 87.81 420 ASN A N 1
ATOM 3552 C CA . ASN A 1 420 ? -21.521 -28.768 -13.513 1.00 87.81 420 ASN A CA 1
ATOM 3553 C C . ASN A 1 420 ? -22.875 -29.376 -13.891 1.00 87.81 420 ASN A C 1
ATOM 3555 O O . ASN A 1 420 ? -23.448 -28.954 -14.889 1.00 87.81 420 ASN A O 1
ATOM 3559 N N . ASP A 1 421 ? -23.410 -30.301 -13.093 1.00 90.88 421 ASP A N 1
ATOM 3560 C CA . ASP A 1 421 ? -24.742 -30.867 -13.323 1.00 90.88 421 ASP A CA 1
ATOM 3561 C C . ASP A 1 421 ? -25.819 -29.822 -13.045 1.00 90.88 421 ASP A C 1
ATOM 3563 O O . ASP A 1 421 ? -26.768 -29.706 -13.816 1.00 90.88 421 ASP A O 1
ATOM 3567 N N . VAL A 1 422 ? -25.637 -28.988 -12.014 1.00 92.81 422 VAL A N 1
ATOM 3568 C CA . VAL A 1 422 ? -26.511 -27.830 -11.767 1.00 92.81 422 VAL A CA 1
ATOM 3569 C C . VAL A 1 422 ? -26.488 -26.879 -12.961 1.00 92.81 422 VAL A C 1
ATOM 3571 O O . VAL A 1 422 ? -27.540 -26.465 -13.435 1.00 92.81 422 VAL A O 1
ATOM 3574 N N . VAL A 1 423 ? -25.302 -26.550 -13.475 1.00 90.88 423 VAL A N 1
ATOM 3575 C CA . VAL A 1 423 ? -25.136 -25.628 -14.607 1.00 90.88 423 VAL A CA 1
ATOM 3576 C C . VAL A 1 423 ? -25.764 -26.183 -15.889 1.00 90.88 423 VAL A C 1
ATOM 3578 O O . VAL A 1 423 ? -26.551 -25.485 -16.530 1.00 90.88 423 VAL A O 1
ATOM 3581 N N . LYS A 1 424 ? -25.480 -27.451 -16.217 1.00 89.44 424 LYS A N 1
ATOM 3582 C CA . LYS A 1 424 ? -26.045 -28.152 -17.380 1.00 89.44 424 LYS A CA 1
ATOM 3583 C C . LYS A 1 424 ? -27.564 -28.258 -17.289 1.00 89.44 424 LYS A C 1
ATOM 3585 O O . LYS A 1 424 ? -28.261 -27.883 -18.224 1.00 89.44 424 LYS A O 1
ATOM 3590 N N . THR A 1 425 ? -28.089 -28.702 -16.146 1.00 93.25 425 THR A N 1
ATOM 3591 C CA . THR A 1 425 ? -29.541 -28.824 -15.909 1.00 93.25 425 THR A CA 1
ATOM 3592 C C . THR A 1 425 ? -30.218 -27.451 -15.900 1.00 93.25 425 THR A C 1
ATOM 3594 O O . THR A 1 425 ? -31.380 -27.298 -16.276 1.00 93.25 425 THR A O 1
ATOM 3597 N N . ALA A 1 426 ? -29.478 -26.404 -15.534 1.00 91.88 426 ALA A N 1
ATOM 3598 C CA . ALA A 1 426 ? -29.924 -25.031 -15.675 1.00 91.88 426 ALA A CA 1
ATOM 3599 C C . ALA A 1 426 ? -29.915 -24.518 -17.137 1.00 91.88 426 ALA A C 1
ATOM 3601 O O . ALA A 1 426 ? -30.293 -23.374 -17.370 1.00 91.88 426 ALA A O 1
ATOM 3602 N N . GLY A 1 427 ? -29.571 -25.340 -18.129 1.00 91.56 427 GLY A N 1
ATOM 3603 C CA . GLY A 1 427 ? -29.577 -24.956 -19.542 1.00 91.56 427 GLY A CA 1
ATOM 3604 C C . GLY A 1 427 ? -28.392 -24.082 -19.946 1.00 91.56 427 GLY A C 1
ATOM 3605 O O . GLY A 1 427 ? -28.447 -23.436 -20.986 1.00 91.56 427 GLY A O 1
ATOM 3606 N N . TYR A 1 428 ? -27.331 -24.046 -19.137 1.00 87.56 428 TYR A N 1
ATOM 3607 C CA . TYR A 1 428 ? -26.115 -23.321 -19.475 1.00 87.56 428 TYR A CA 1
ATOM 3608 C C . TYR A 1 428 ? -24.954 -24.273 -19.779 1.00 87.56 428 TYR A C 1
ATOM 3610 O O . TYR A 1 428 ? -24.881 -25.391 -19.262 1.00 87.56 428 TYR A O 1
ATOM 3618 N N . LYS A 1 429 ? -23.991 -23.803 -20.578 1.00 81.31 429 LYS A N 1
ATOM 3619 C CA . LYS A 1 429 ? -22.759 -24.542 -20.863 1.00 81.31 429 LYS A CA 1
ATOM 3620 C C . LYS A 1 429 ? -21.794 -24.410 -19.672 1.00 81.31 429 LYS A C 1
ATOM 3622 O O . LYS A 1 429 ? -21.433 -23.288 -19.316 1.00 81.31 429 LYS A O 1
ATOM 3627 N N . PRO A 1 430 ? -21.376 -25.507 -19.016 1.00 77.31 430 PRO A N 1
ATOM 3628 C CA . PRO A 1 430 ? -20.419 -25.423 -17.921 1.00 77.31 430 PRO A CA 1
ATOM 3629 C C . PRO A 1 430 ? -19.069 -24.915 -18.425 1.00 77.31 430 PRO A C 1
ATOM 3631 O O . PRO A 1 430 ? -18.593 -25.323 -19.480 1.00 77.31 430 PRO A O 1
ATOM 3634 N N . ASN A 1 431 ? -18.418 -24.076 -17.620 1.00 66.94 431 ASN A N 1
ATOM 3635 C CA . ASN A 1 431 ? -17.080 -23.555 -17.924 1.00 66.94 431 ASN A CA 1
ATOM 3636 C C . ASN A 1 431 ? -15.988 -24.642 -17.929 1.00 66.94 431 ASN A C 1
ATOM 3638 O O . ASN A 1 431 ? -14.865 -24.360 -18.331 1.00 66.94 431 ASN A O 1
ATOM 3642 N N . TYR A 1 432 ? -16.297 -25.851 -17.443 1.00 67.12 432 TYR A N 1
ATOM 3643 C CA . TYR A 1 432 ? -15.357 -26.959 -17.289 1.00 67.12 432 TYR A CA 1
ATOM 3644 C C . TYR A 1 432 ? -16.008 -28.290 -17.672 1.00 67.12 432 TYR A C 1
ATOM 3646 O O . TYR A 1 432 ? -17.010 -28.686 -17.072 1.00 67.12 432 TYR A O 1
ATOM 3654 N N . GLU A 1 433 ? -15.390 -29.037 -18.584 1.00 61.19 433 GLU A N 1
ATOM 3655 C CA . GLU A 1 433 ? -15.711 -30.445 -18.837 1.00 61.19 433 GLU A CA 1
ATOM 3656 C C . GLU A 1 433 ? -14.763 -31.334 -18.023 1.00 61.19 433 GLU A C 1
ATOM 3658 O O . GLU A 1 433 ? -13.697 -31.748 -18.481 1.00 61.19 433 GLU A O 1
ATOM 3663 N N . PHE A 1 434 ? -15.133 -31.604 -16.766 1.00 49.66 434 PHE A N 1
ATOM 3664 C CA . PHE A 1 434 ? -14.423 -32.585 -15.939 1.00 49.66 434 PHE A CA 1
ATOM 3665 C C . PHE A 1 434 ? -14.483 -33.952 -16.644 1.00 49.66 434 PHE A C 1
ATOM 3667 O O . PHE A 1 434 ? -15.574 -34.424 -16.952 1.00 49.66 434 PHE A O 1
ATOM 3674 N N . GLY A 1 435 ? -13.319 -34.533 -16.950 1.00 64.19 435 GLY A N 1
ATOM 3675 C CA . GLY A 1 435 ? -13.181 -35.795 -17.692 1.00 64.19 435 GLY A CA 1
ATOM 3676 C C . GLY A 1 435 ? -12.535 -35.658 -19.076 1.00 64.19 435 GLY A C 1
ATOM 3677 O O . GLY A 1 435 ? -11.852 -36.580 -19.516 1.00 64.19 435 GLY A O 1
ATOM 3678 N N . LYS A 1 436 ? -12.630 -34.490 -19.735 1.00 75.00 436 LYS A N 1
ATOM 3679 C CA . LYS A 1 436 ? -12.056 -34.276 -21.084 1.00 75.00 436 LYS A CA 1
ATOM 3680 C C . LYS A 1 436 ? -10.544 -34.545 -21.152 1.00 75.00 436 LYS A C 1
ATOM 3682 O O . LYS A 1 436 ? -10.011 -34.963 -22.180 1.00 75.00 436 LYS A O 1
ATOM 3687 N N . TRP A 1 437 ? -9.861 -34.322 -20.030 1.00 78.94 437 TRP A N 1
ATOM 3688 C CA . TRP A 1 437 ? -8.406 -34.375 -19.900 1.00 78.94 437 TRP A CA 1
ATOM 3689 C C . TRP A 1 437 ? -7.888 -35.558 -19.067 1.00 78.94 437 TRP A C 1
ATOM 3691 O O . TRP A 1 437 ? -6.715 -35.573 -18.684 1.00 78.94 437 TRP A O 1
ATOM 3701 N N . GLU A 1 438 ? -8.743 -36.528 -18.737 1.00 76.62 438 GLU A N 1
ATOM 3702 C CA . GLU A 1 438 ? -8.305 -37.747 -18.053 1.00 76.62 438 GLU A CA 1
ATOM 3703 C C . GLU A 1 438 ? -7.480 -38.625 -19.009 1.00 76.62 438 GLU A C 1
ATOM 3705 O O . GLU A 1 438 ? -7.800 -38.760 -20.191 1.00 76.62 438 GLU A O 1
ATOM 3710 N N . ASN A 1 439 ? -6.384 -39.207 -18.509 1.00 85.44 439 ASN A N 1
ATOM 3711 C CA . ASN A 1 439 ? -5.472 -40.063 -19.283 1.00 85.44 439 ASN A CA 1
ATOM 3712 C C . ASN A 1 439 ? -4.865 -39.374 -20.527 1.00 85.44 439 ASN A C 1
ATOM 3714 O O . ASN A 1 439 ? -4.813 -39.944 -21.628 1.00 85.44 439 ASN A O 1
ATOM 3718 N N . LEU A 1 440 ? -4.414 -38.125 -20.366 1.00 92.38 440 LEU A N 1
ATOM 3719 C CA . LEU A 1 440 ? -3.660 -37.409 -21.394 1.00 92.38 440 LEU A CA 1
ATOM 3720 C C . LEU A 1 440 ? -2.302 -38.082 -21.611 1.00 92.38 440 LEU A C 1
ATOM 3722 O O . LEU A 1 440 ? -1.456 -38.092 -20.726 1.00 92.38 440 LEU A O 1
ATOM 3726 N N . THR A 1 441 ? -2.074 -38.587 -22.822 1.00 95.44 441 THR A N 1
ATOM 3727 C CA . THR A 1 441 ? -0.734 -38.924 -23.320 1.00 95.44 441 THR A CA 1
ATOM 3728 C C . THR A 1 441 ? -0.123 -37.707 -24.014 1.00 95.44 441 THR A C 1
ATOM 3730 O O . THR A 1 441 ? -0.860 -36.814 -24.439 1.00 95.44 441 THR A O 1
ATOM 3733 N N . LEU A 1 442 ? 1.204 -37.673 -24.201 1.00 95.94 442 LEU A N 1
ATOM 3734 C CA . LEU A 1 442 ? 1.872 -36.580 -24.926 1.00 95.94 442 LEU A CA 1
ATOM 3735 C C . LEU A 1 442 ? 1.226 -36.335 -26.302 1.00 95.94 442 LEU A C 1
ATOM 3737 O O . LEU A 1 442 ? 0.903 -35.200 -26.635 1.00 95.94 442 LEU A O 1
ATOM 3741 N N . LYS A 1 443 ? 0.927 -37.401 -27.059 1.00 96.75 443 LYS A N 1
ATOM 3742 C CA . LYS A 1 443 ? 0.252 -37.315 -28.367 1.00 96.75 443 LYS A CA 1
ATOM 3743 C C . LYS A 1 443 ? -1.129 -36.652 -28.280 1.00 96.75 443 LYS A C 1
ATOM 3745 O O . LYS A 1 443 ? -1.445 -35.792 -29.099 1.00 96.75 443 LYS A O 1
ATOM 3750 N N . LYS A 1 444 ? -1.953 -37.028 -27.292 1.00 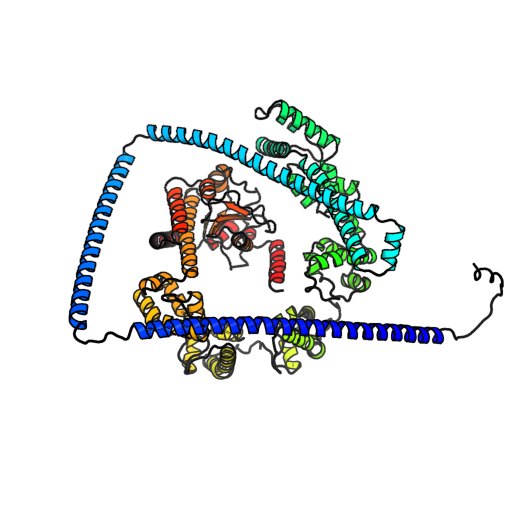95.88 444 LYS A N 1
ATOM 3751 C CA . LYS A 1 444 ? -3.270 -36.400 -27.081 1.00 95.88 444 LYS A CA 1
ATOM 3752 C C . LYS A 1 444 ? -3.115 -34.939 -26.661 1.00 95.88 444 LYS A C 1
ATOM 3754 O O . LYS A 1 444 ? -3.798 -34.084 -27.212 1.00 95.88 444 LYS A O 1
ATOM 3759 N N . ALA A 1 445 ? -2.190 -34.650 -25.745 1.00 95.88 445 ALA A N 1
ATOM 3760 C CA . ALA A 1 445 ? -1.898 -33.293 -25.291 1.00 95.88 445 ALA A CA 1
ATOM 3761 C C . ALA A 1 445 ? -1.476 -32.377 -26.448 1.00 95.88 445 ALA A C 1
ATOM 3763 O O . ALA A 1 445 ? -1.992 -31.270 -26.543 1.00 95.88 445 ALA A O 1
ATOM 3764 N N . VAL A 1 446 ? -0.613 -32.857 -27.350 1.00 96.56 446 VAL A N 1
ATOM 3765 C CA . VAL A 1 446 ? -0.186 -32.150 -28.572 1.00 96.56 446 VAL A CA 1
ATOM 3766 C C . VAL A 1 446 ? -1.360 -31.879 -29.504 1.00 96.56 446 VAL A C 1
ATOM 3768 O O . VAL A 1 446 ? -1.549 -30.743 -29.927 1.00 96.56 446 VAL A O 1
ATOM 3771 N N . ASN A 1 447 ? -2.191 -32.889 -29.771 1.00 95.75 447 ASN A N 1
ATOM 3772 C CA . ASN A 1 447 ? -3.362 -32.731 -30.633 1.00 95.75 447 ASN A CA 1
ATOM 3773 C C . ASN A 1 447 ? -4.348 -31.691 -30.072 1.00 95.75 447 ASN A C 1
ATOM 3775 O O . ASN A 1 447 ? -4.830 -30.844 -30.816 1.00 95.75 447 ASN A O 1
ATOM 3779 N N . TYR A 1 448 ? -4.609 -31.708 -28.763 1.00 94.69 448 TYR A N 1
ATOM 3780 C CA . TYR A 1 448 ? -5.450 -30.695 -28.120 1.00 94.69 448 TYR A CA 1
ATOM 3781 C C . TYR A 1 448 ? -4.802 -29.315 -28.092 1.00 94.69 448 TYR A C 1
ATOM 3783 O O . TYR A 1 448 ? -5.482 -28.310 -28.296 1.00 94.69 448 TYR A O 1
ATOM 3791 N N . PHE A 1 449 ? -3.487 -29.263 -27.879 1.00 95.44 449 PHE A N 1
ATOM 3792 C CA . PHE A 1 449 ? -2.746 -28.017 -27.935 1.00 95.44 449 PHE A CA 1
ATOM 3793 C C . PHE A 1 449 ? -2.901 -27.355 -29.305 1.00 95.44 449 PHE A C 1
ATOM 3795 O O . PHE A 1 449 ? -3.311 -26.206 -29.370 1.00 95.44 449 PHE A O 1
ATOM 3802 N N . GLN A 1 450 ? -2.661 -28.094 -30.389 1.00 95.31 450 GLN A N 1
ATOM 3803 C CA . GLN A 1 450 ? -2.737 -27.575 -31.757 1.00 95.31 450 GLN A CA 1
ATOM 3804 C C . GLN A 1 450 ? -4.165 -27.243 -32.208 1.00 95.31 450 GLN A C 1
ATOM 3806 O O . GLN A 1 450 ? -4.359 -26.246 -32.896 1.00 95.31 450 GLN A O 1
ATOM 3811 N N . LYS A 1 451 ? -5.158 -28.068 -31.850 1.00 95.62 451 LYS A N 1
ATOM 3812 C CA . LYS A 1 451 ? -6.529 -27.927 -32.371 1.00 95.62 451 LYS A CA 1
ATOM 3813 C C . LYS A 1 451 ? -7.427 -27.008 -31.557 1.00 95.62 451 LYS A C 1
ATOM 3815 O O . LYS A 1 451 ? -8.375 -26.471 -32.112 1.00 95.62 451 LYS A O 1
ATOM 3820 N N . GLU A 1 452 ? -7.168 -26.858 -30.261 1.00 93.44 452 GLU A N 1
ATOM 3821 C CA . GLU A 1 452 ? -8.092 -26.162 -29.360 1.00 93.44 452 GLU A CA 1
ATOM 3822 C C . GLU A 1 452 ? -7.403 -25.066 -28.552 1.00 93.44 452 GLU A C 1
ATOM 3824 O O . GLU A 1 452 ? -7.816 -23.911 -28.604 1.00 93.44 452 GLU A O 1
ATOM 3829 N N . VAL A 1 453 ? -6.341 -25.408 -27.818 1.00 93.06 453 VAL A N 1
ATOM 3830 C CA . VAL A 1 453 ? -5.716 -24.481 -26.861 1.00 93.06 453 VAL A CA 1
ATOM 3831 C C . VAL A 1 453 ? -5.005 -23.339 -27.584 1.00 93.06 453 VAL A C 1
ATOM 3833 O O . VAL A 1 453 ? -5.192 -22.174 -27.247 1.00 93.06 453 VAL A O 1
ATOM 3836 N N . LEU A 1 454 ? -4.174 -23.659 -28.575 1.00 93.56 454 LEU A N 1
ATOM 3837 C CA . LEU A 1 454 ? -3.353 -22.683 -29.280 1.00 93.56 454 LEU A CA 1
ATOM 3838 C C . LEU A 1 454 ? -4.190 -21.713 -30.137 1.00 93.56 454 LEU A C 1
ATOM 3840 O O . LEU A 1 454 ? -3.968 -20.511 -29.984 1.00 93.56 454 LEU A O 1
ATOM 3844 N N . PRO A 1 455 ? -5.161 -22.159 -30.965 1.00 94.25 455 PRO A N 1
ATOM 3845 C CA . PRO A 1 455 ? -5.988 -21.245 -31.757 1.00 94.25 455 PRO A CA 1
ATOM 3846 C C . PRO A 1 455 ? -6.781 -20.254 -30.897 1.00 94.25 455 PRO A C 1
ATOM 3848 O O . PRO A 1 455 ? -6.710 -19.052 -31.143 1.00 94.25 455 PRO A O 1
ATOM 3851 N N . ASP A 1 456 ? -7.447 -20.734 -29.839 1.00 90.62 456 ASP A N 1
ATOM 3852 C CA . ASP A 1 456 ? -8.249 -19.887 -28.943 1.00 90.62 456 ASP A CA 1
ATOM 3853 C C . ASP A 1 456 ? -7.385 -18.855 -28.195 1.00 90.62 456 ASP A C 1
ATOM 3855 O O . ASP A 1 456 ? -7.792 -17.710 -27.996 1.00 90.62 456 ASP A O 1
ATOM 3859 N N . ILE A 1 457 ? -6.157 -19.215 -27.803 1.00 89.88 457 ILE A N 1
ATOM 3860 C CA . ILE A 1 457 ? -5.256 -18.254 -27.157 1.00 89.88 457 ILE A CA 1
ATOM 3861 C C . ILE A 1 457 ? -4.691 -17.246 -28.158 1.00 89.88 457 ILE A C 1
ATOM 3863 O O . ILE A 1 457 ? -4.550 -16.078 -27.804 1.00 89.88 457 ILE A O 1
ATOM 3867 N N . ILE A 1 458 ? -4.356 -17.664 -29.383 1.00 90.69 458 ILE A N 1
ATOM 3868 C CA . ILE A 1 458 ? -3.880 -16.746 -30.427 1.00 90.69 458 ILE A CA 1
ATOM 3869 C C . ILE A 1 458 ? -4.948 -15.696 -30.730 1.00 90.69 458 ILE A C 1
ATOM 3871 O O . ILE A 1 458 ? -4.621 -14.514 -30.800 1.00 90.69 458 ILE A O 1
ATOM 3875 N N . GLU A 1 459 ? -6.207 -16.107 -30.873 1.00 89.94 459 GLU A N 1
ATOM 3876 C CA . GLU A 1 459 ? -7.336 -15.199 -31.092 1.00 89.94 459 GLU A CA 1
ATOM 3877 C C . GLU A 1 459 ? -7.445 -14.171 -29.958 1.00 89.94 459 GLU A C 1
ATOM 3879 O O . GLU A 1 459 ? -7.359 -12.968 -30.198 1.00 89.94 459 GLU A O 1
ATOM 3884 N N . LYS A 1 460 ? -7.466 -14.632 -28.702 1.00 84.62 460 LYS A N 1
ATOM 3885 C CA . LYS A 1 460 ? -7.529 -13.747 -27.527 1.00 84.62 460 LYS A CA 1
ATOM 3886 C C . LYS A 1 460 ? -6.309 -12.844 -27.375 1.00 84.62 460 LYS A C 1
ATOM 3888 O O . LYS A 1 460 ? -6.417 -11.729 -26.871 1.00 84.62 460 LYS A O 1
ATOM 3893 N N . LEU A 1 461 ? -5.120 -13.303 -27.755 1.00 82.19 461 LEU A N 1
ATOM 3894 C CA . LEU A 1 461 ? -3.922 -12.465 -27.743 1.00 82.19 461 LEU A CA 1
ATOM 3895 C C . LEU A 1 461 ? -4.012 -11.375 -28.816 1.00 82.19 461 LEU A C 1
ATOM 3897 O O . LEU A 1 461 ? -3.714 -10.223 -28.502 1.00 82.19 461 LEU A O 1
ATOM 3901 N N . LYS A 1 462 ? -4.509 -11.697 -30.018 1.00 87.19 462 LYS A N 1
ATOM 3902 C CA . LYS A 1 462 ? -4.760 -10.718 -31.087 1.00 87.19 462 LYS A CA 1
ATOM 3903 C C . LYS A 1 462 ? -5.789 -9.666 -30.675 1.00 87.19 462 LYS A C 1
ATOM 3905 O O . LYS A 1 462 ? -5.525 -8.485 -30.876 1.00 87.19 462 LYS A O 1
ATOM 3910 N N . GLU A 1 463 ? -6.886 -10.065 -30.029 1.00 81.88 463 GLU A N 1
ATOM 3911 C CA . GLU A 1 463 ? -7.883 -9.137 -29.458 1.00 81.88 463 GLU A CA 1
ATOM 3912 C C . GLU A 1 463 ? -7.259 -8.143 -28.460 1.00 81.88 463 GLU A C 1
ATOM 3914 O O . GLU A 1 463 ? -7.716 -7.013 -28.332 1.00 81.88 463 GLU A O 1
ATOM 3919 N N . ASN A 1 464 ? -6.178 -8.540 -27.780 1.00 75.06 464 ASN A N 1
ATOM 3920 C CA . ASN A 1 464 ? -5.430 -7.701 -26.840 1.00 75.06 464 ASN A CA 1
ATOM 3921 C C . ASN A 1 464 ? -4.212 -6.995 -27.476 1.00 75.06 464 ASN A C 1
ATOM 3923 O O . ASN A 1 464 ? -3.340 -6.508 -26.755 1.00 75.06 464 ASN A O 1
ATOM 3927 N N . GLY A 1 465 ? -4.105 -6.971 -28.809 1.00 82.00 465 GLY A N 1
ATOM 3928 C CA . GLY A 1 465 ? -2.994 -6.339 -29.531 1.00 82.00 465 GLY A CA 1
ATOM 3929 C C . GLY A 1 465 ? -1.655 -7.082 -29.423 1.00 82.00 465 GLY A C 1
ATOM 3930 O O . GLY A 1 465 ? -0.605 -6.516 -29.725 1.00 82.00 465 GLY A O 1
ATOM 3931 N N . ILE A 1 466 ? -1.658 -8.345 -28.988 1.00 76.38 466 ILE A N 1
ATOM 3932 C CA . ILE A 1 466 ? -0.459 -9.180 -28.861 1.00 76.38 466 ILE A CA 1
ATOM 3933 C C . ILE A 1 466 ? -0.407 -10.146 -30.044 1.00 76.38 466 ILE A C 1
ATOM 3935 O O . ILE A 1 466 ? -1.139 -11.132 -30.098 1.00 76.38 466 ILE A O 1
ATOM 3939 N N . ASN A 1 467 ? 0.503 -9.896 -30.982 1.00 81.62 467 ASN A N 1
ATOM 3940 C CA . ASN A 1 467 ? 0.741 -10.810 -32.092 1.00 81.62 467 ASN A CA 1
ATOM 3941 C C . ASN A 1 467 ? 1.847 -11.812 -31.722 1.00 81.62 467 ASN A C 1
ATOM 3943 O O . ASN A 1 467 ? 3.018 -11.442 -31.584 1.00 81.62 467 ASN A O 1
ATOM 3947 N N . LEU A 1 468 ? 1.482 -13.083 -31.536 1.00 75.81 468 LEU A N 1
ATOM 3948 C CA . LEU A 1 468 ? 2.464 -14.160 -31.463 1.00 75.81 468 LEU A CA 1
ATOM 3949 C C . LEU A 1 468 ? 3.008 -14.371 -32.878 1.00 75.81 468 LEU A C 1
ATOM 3951 O O . LEU A 1 468 ? 2.274 -14.801 -33.760 1.00 75.81 468 LEU A O 1
ATOM 3955 N N . GLY A 1 469 ? 4.281 -14.030 -33.104 1.00 73.06 469 GLY A N 1
ATOM 3956 C CA . GLY A 1 469 ? 4.949 -14.334 -34.374 1.00 73.06 469 GLY A CA 1
ATOM 3957 C C . GLY A 1 469 ? 4.802 -15.813 -34.759 1.00 73.06 469 GLY A C 1
ATOM 3958 O O . GLY A 1 469 ? 4.563 -16.651 -33.894 1.00 73.06 469 GLY A O 1
ATOM 3959 N N . GLU A 1 470 ? 4.991 -16.124 -36.040 1.00 66.44 470 GLU A N 1
ATOM 3960 C CA . GLU A 1 470 ? 4.644 -17.400 -36.702 1.00 66.44 470 GLU A CA 1
ATOM 3961 C C . GLU A 1 470 ? 5.172 -18.682 -36.013 1.00 66.44 470 GLU A C 1
ATOM 3963 O O . GLU A 1 470 ? 4.622 -19.763 -36.196 1.00 66.44 470 GLU A O 1
ATOM 3968 N N . TYR A 1 471 ? 6.179 -18.557 -35.141 1.00 68.50 471 TYR A N 1
ATOM 3969 C CA . TYR A 1 471 ? 6.804 -19.664 -34.406 1.00 68.50 471 TYR A CA 1
ATOM 3970 C C . TYR A 1 471 ? 6.753 -19.535 -32.875 1.00 68.50 471 TYR A C 1
ATOM 3972 O O . TYR A 1 471 ? 7.318 -20.375 -32.171 1.00 68.50 471 TYR A O 1
ATOM 3980 N N . ASN A 1 472 ? 6.101 -18.497 -32.344 1.00 77.44 472 ASN A N 1
ATOM 3981 C CA . ASN A 1 472 ? 5.975 -18.272 -30.907 1.00 77.44 472 ASN A CA 1
ATOM 3982 C C . ASN A 1 472 ? 4.694 -18.921 -30.377 1.00 77.44 472 ASN A C 1
ATOM 3984 O O . ASN A 1 472 ? 3.607 -18.704 -30.905 1.00 77.44 472 ASN A O 1
ATOM 3988 N N . VAL A 1 473 ? 4.806 -19.672 -29.283 1.00 88.38 473 VAL A N 1
ATOM 3989 C CA . VAL A 1 473 ? 3.637 -20.212 -28.570 1.00 88.38 473 VAL A CA 1
ATOM 3990 C C . VAL A 1 473 ? 3.235 -19.307 -27.407 1.00 88.38 473 VAL A C 1
ATOM 3992 O O . VAL A 1 473 ? 4.009 -18.444 -27.007 1.00 88.38 473 VAL A O 1
ATOM 3995 N N . PRO A 1 474 ? 2.054 -19.475 -26.802 1.00 88.44 474 PRO A N 1
ATOM 3996 C CA . PRO A 1 474 ? 1.718 -18.790 -25.565 1.00 88.44 474 PRO A CA 1
ATOM 3997 C C . PRO A 1 474 ? 2.615 -19.229 -24.397 1.00 88.44 474 PRO A C 1
ATOM 3999 O O . PRO A 1 474 ? 3.005 -20.394 -24.266 1.00 88.44 474 PRO A O 1
ATOM 4002 N N . LYS A 1 475 ? 2.923 -18.317 -23.478 1.00 86.06 475 LYS A N 1
ATOM 4003 C CA . LYS A 1 475 ? 3.518 -18.649 -22.176 1.00 86.06 475 LYS A CA 1
ATOM 4004 C C . LYS A 1 475 ? 2.492 -19.389 -21.319 1.00 86.06 475 LYS A C 1
ATOM 4006 O O . LYS A 1 475 ? 1.291 -19.153 -21.410 1.00 86.06 475 LYS A O 1
ATOM 4011 N N . ARG A 1 476 ? 2.958 -20.204 -20.366 1.00 85.69 476 ARG A N 1
ATOM 4012 C CA . ARG A 1 476 ? 2.075 -20.921 -19.421 1.00 85.69 476 ARG A CA 1
ATOM 4013 C C . ARG A 1 476 ? 1.075 -19.997 -18.711 1.00 85.69 476 ARG A C 1
ATOM 4015 O O . ARG A 1 476 ? -0.074 -20.372 -18.509 1.00 85.69 476 ARG A O 1
ATOM 4022 N N . ASN A 1 477 ? 1.493 -18.779 -18.367 1.00 76.25 477 ASN A N 1
ATOM 4023 C CA . ASN A 1 477 ? 0.614 -17.796 -17.733 1.00 76.25 477 ASN A CA 1
ATOM 4024 C C . ASN A 1 477 ? -0.468 -17.260 -18.681 1.00 76.25 477 ASN A C 1
ATOM 4026 O O . ASN A 1 477 ? -1.573 -16.998 -18.222 1.00 76.25 477 ASN A O 1
ATOM 4030 N N . GLU A 1 478 ? -0.188 -17.141 -19.979 1.00 85.06 478 GLU A N 1
ATOM 4031 C CA . GLU A 1 478 ? -1.177 -16.740 -20.989 1.00 85.06 478 GLU A CA 1
ATOM 4032 C C . GLU A 1 478 ? -2.213 -17.854 -21.177 1.00 85.06 478 GLU A C 1
ATOM 4034 O O . GLU A 1 478 ? -3.409 -17.588 -21.118 1.00 85.06 478 GLU A O 1
ATOM 4039 N N . ILE A 1 479 ? -1.775 -19.117 -21.245 1.00 88.69 479 ILE A N 1
ATOM 4040 C CA . ILE A 1 479 ? -2.670 -20.287 -21.290 1.00 88.69 479 ILE A CA 1
ATOM 4041 C C . ILE A 1 479 ? -3.610 -20.317 -20.075 1.00 88.69 479 ILE A C 1
ATOM 4043 O O . ILE A 1 479 ? -4.820 -20.494 -20.225 1.00 88.69 479 ILE A O 1
ATOM 4047 N N . ARG A 1 480 ? -3.084 -20.071 -18.864 1.00 81.06 480 ARG A N 1
ATOM 4048 C CA . ARG A 1 480 ? -3.916 -19.954 -17.651 1.00 81.06 480 ARG A CA 1
ATOM 4049 C C . ARG A 1 480 ? -4.884 -18.774 -17.728 1.00 81.06 480 ARG A C 1
ATOM 4051 O O . ARG A 1 480 ? -6.059 -18.946 -17.407 1.00 81.06 480 ARG A O 1
ATOM 4058 N N . LYS A 1 481 ? -4.396 -17.596 -18.137 1.00 79.12 481 LYS A N 1
ATOM 4059 C CA . LYS A 1 481 ? -5.182 -16.354 -18.229 1.00 79.12 481 LYS A CA 1
ATOM 4060 C C . LYS A 1 481 ? -6.386 -16.533 -19.154 1.00 79.12 481 LYS A C 1
ATOM 4062 O O . LYS A 1 481 ? -7.488 -16.121 -18.804 1.00 79.12 481 LYS A O 1
ATOM 4067 N N . TYR A 1 482 ? -6.188 -17.197 -20.287 1.00 82.25 482 TYR A N 1
ATOM 4068 C CA . TYR A 1 482 ? -7.191 -17.313 -21.342 1.00 82.25 482 TYR A CA 1
ATOM 4069 C C . TYR A 1 482 ? -8.081 -18.559 -21.254 1.00 82.25 482 TYR A C 1
ATOM 4071 O O . TYR A 1 482 ? -8.842 -18.827 -22.178 1.00 82.25 482 TYR A O 1
ATOM 4079 N N . GLY A 1 483 ? -8.085 -19.249 -20.109 1.00 79.38 483 GLY A N 1
ATOM 4080 C CA . GLY A 1 483 ? -9.111 -20.245 -19.777 1.00 79.38 483 GLY A CA 1
ATOM 4081 C C . GLY A 1 483 ? -8.685 -21.708 -19.890 1.00 79.38 483 GLY A C 1
ATOM 4082 O O . GLY A 1 483 ? -9.496 -22.564 -19.574 1.00 79.38 483 GLY A O 1
ATOM 4083 N N . HIS A 1 484 ? -7.424 -21.997 -20.223 1.00 88.00 484 HIS A N 1
ATOM 4084 C CA . HIS A 1 484 ? -6.895 -23.363 -20.396 1.00 88.00 484 HIS A CA 1
ATOM 4085 C C . HIS A 1 484 ? -6.015 -23.814 -19.217 1.00 88.00 484 HIS A C 1
ATOM 4087 O O . HIS A 1 484 ? -5.024 -24.537 -19.364 1.00 88.00 484 HIS A O 1
ATOM 4093 N N . CYS A 1 485 ? -6.326 -23.329 -18.012 1.00 83.06 485 CYS A N 1
ATOM 4094 C CA . CYS A 1 485 ? -5.605 -23.710 -16.792 1.00 83.06 485 CYS A CA 1
ATOM 4095 C C . CYS A 1 485 ? -5.780 -25.204 -16.474 1.00 83.06 485 CYS A C 1
ATOM 4097 O O . CYS A 1 485 ? -4.853 -25.858 -16.006 1.00 83.06 485 CYS A O 1
ATOM 4099 N N . ASP A 1 486 ? -6.957 -25.744 -16.773 1.00 81.00 486 ASP A N 1
ATOM 4100 C CA . ASP A 1 486 ? -7.318 -27.149 -16.621 1.00 81.00 486 ASP A CA 1
ATOM 4101 C C . ASP A 1 486 ? -6.481 -28.066 -17.519 1.00 81.00 486 ASP A C 1
ATOM 4103 O O . ASP A 1 486 ? -5.945 -29.058 -17.025 1.00 81.00 486 ASP A O 1
ATOM 4107 N N . TRP A 1 487 ? -6.293 -27.702 -18.791 1.00 92.50 487 TRP A N 1
ATOM 4108 C CA . TRP A 1 487 ? -5.409 -28.418 -19.706 1.00 92.50 487 TRP A CA 1
ATOM 4109 C C . TRP A 1 487 ? -3.965 -28.421 -19.189 1.00 92.50 487 TRP A C 1
ATOM 4111 O O . TRP A 1 487 ? -3.338 -29.479 -19.118 1.00 92.50 487 TRP A O 1
ATOM 4121 N N . LEU A 1 488 ? -3.458 -27.269 -18.723 1.00 90.94 488 LEU A N 1
ATOM 4122 C CA . LEU A 1 488 ? -2.124 -27.180 -18.115 1.00 90.94 488 LEU A CA 1
ATOM 4123 C C . LEU A 1 488 ? -1.977 -28.072 -16.880 1.00 90.94 488 LEU A C 1
ATOM 4125 O O . LEU A 1 488 ? -0.994 -28.799 -16.755 1.00 90.94 488 LEU A O 1
ATOM 4129 N N . SER A 1 489 ? -2.941 -28.024 -15.963 1.00 84.50 489 SER A N 1
ATOM 4130 C CA . SER A 1 489 ? -2.932 -28.881 -14.779 1.00 84.50 489 SER A CA 1
ATOM 4131 C C . SER A 1 489 ? -3.070 -30.356 -15.146 1.00 84.50 489 SER A C 1
ATOM 4133 O O . SER A 1 489 ? -2.547 -31.219 -14.445 1.00 84.50 489 SER A O 1
ATOM 4135 N N . ALA A 1 490 ? -3.770 -30.680 -16.231 1.00 88.94 490 ALA A N 1
ATOM 4136 C CA . ALA A 1 490 ? -3.920 -32.050 -16.680 1.00 88.94 490 ALA A CA 1
ATOM 4137 C C . ALA A 1 490 ? -2.630 -32.600 -17.300 1.00 88.94 490 ALA A C 1
ATOM 4139 O O . ALA A 1 490 ? -2.234 -33.701 -16.922 1.00 88.94 490 ALA A O 1
ATOM 4140 N N . ILE A 1 491 ? -1.922 -31.848 -18.153 1.00 94.19 491 ILE A N 1
ATOM 4141 C CA . ILE A 1 491 ? -0.612 -32.300 -18.656 1.00 94.19 491 ILE A CA 1
ATOM 4142 C C . ILE A 1 491 ? 0.390 -32.484 -17.503 1.00 94.19 491 ILE A C 1
ATOM 4144 O O . ILE A 1 491 ? 1.072 -33.503 -17.459 1.00 94.19 491 ILE A O 1
ATOM 4148 N N . GLU A 1 492 ? 0.399 -31.588 -16.506 1.00 88.19 492 GLU A N 1
ATOM 4149 C CA . GLU A 1 492 ? 1.277 -31.706 -15.331 1.00 88.19 492 GLU A CA 1
ATOM 4150 C C . GLU A 1 492 ? 0.965 -32.937 -14.480 1.00 88.19 492 GLU A C 1
ATOM 4152 O O . GLU A 1 492 ? 1.881 -33.670 -14.110 1.00 88.19 492 GLU A O 1
ATOM 4157 N N . ARG A 1 493 ? -0.318 -33.201 -14.197 1.00 88.00 493 ARG A N 1
ATOM 4158 C CA . ARG A 1 493 ? -0.740 -34.396 -13.444 1.00 88.00 493 ARG A CA 1
ATOM 4159 C C . ARG A 1 493 ? -0.358 -35.702 -14.140 1.00 88.00 493 ARG A C 1
ATOM 4161 O O . ARG A 1 493 ? -0.135 -36.692 -13.457 1.00 88.00 493 ARG A O 1
ATOM 4168 N N . ASN A 1 494 ? -0.269 -35.698 -15.470 1.00 91.19 494 ASN A N 1
ATOM 4169 C CA . ASN A 1 494 ? 0.167 -36.849 -16.265 1.00 91.19 494 ASN A CA 1
ATOM 4170 C C . ASN A 1 494 ? 1.693 -36.864 -16.506 1.00 91.19 494 ASN A C 1
ATOM 4172 O O . ASN A 1 494 ? 2.174 -37.641 -17.325 1.00 91.19 494 ASN A O 1
ATOM 4176 N N . GLY A 1 495 ? 2.466 -36.000 -15.832 1.00 91.56 495 GLY A N 1
ATOM 4177 C CA . GLY A 1 495 ? 3.926 -35.942 -15.966 1.00 91.56 495 GLY A CA 1
ATOM 4178 C C . GLY A 1 495 ? 4.425 -35.403 -17.313 1.00 91.56 495 GLY A C 1
ATOM 4179 O O . GLY A 1 495 ? 5.607 -35.529 -17.624 1.00 91.56 495 GLY A O 1
ATOM 4180 N N . ILE A 1 496 ? 3.552 -34.796 -18.119 1.00 94.31 496 ILE A N 1
ATOM 4181 C CA . ILE A 1 496 ? 3.887 -34.241 -19.432 1.00 94.31 496 ILE A CA 1
ATOM 4182 C C . ILE A 1 496 ? 4.350 -32.794 -19.256 1.00 94.31 496 ILE A C 1
ATOM 4184 O O . ILE A 1 496 ? 3.590 -31.929 -18.807 1.00 94.31 496 ILE A O 1
ATOM 4188 N N . LYS A 1 497 ? 5.591 -32.489 -19.650 1.00 90.62 497 LYS A N 1
ATOM 4189 C CA . LYS A 1 497 ? 6.095 -31.113 -19.600 1.00 90.62 497 LYS A CA 1
ATOM 4190 C C . LYS A 1 497 ? 5.490 -30.300 -20.741 1.00 90.62 497 LYS A C 1
ATOM 4192 O O . LYS A 1 497 ? 5.462 -30.738 -21.888 1.00 90.62 497 LYS A O 1
ATOM 4197 N N . TYR A 1 498 ? 5.084 -29.065 -20.446 1.00 92.06 498 TYR A N 1
ATOM 4198 C CA . TYR A 1 498 ? 4.595 -28.125 -21.463 1.00 92.06 498 TYR A CA 1
ATOM 4199 C C . TYR A 1 498 ? 5.586 -27.952 -22.627 1.00 92.06 498 TYR A C 1
ATOM 4201 O O . TYR A 1 498 ? 5.183 -27.899 -23.784 1.00 92.06 498 TYR A O 1
ATOM 4209 N N . THR A 1 499 ? 6.888 -27.936 -22.332 1.00 88.56 499 THR A N 1
ATOM 4210 C CA . THR A 1 499 ? 7.950 -27.856 -23.343 1.00 88.56 499 THR A CA 1
ATOM 4211 C C . THR A 1 499 ? 7.924 -29.024 -24.319 1.00 88.56 499 THR A C 1
ATOM 4213 O O . THR A 1 499 ? 8.170 -28.820 -25.502 1.00 88.56 499 THR A O 1
ATOM 4216 N N . ASP A 1 500 ? 7.596 -30.226 -23.849 1.00 93.12 500 ASP A N 1
ATOM 4217 C CA . ASP A 1 500 ? 7.571 -31.428 -24.683 1.00 93.12 500 ASP A CA 1
ATOM 4218 C C . ASP A 1 500 ? 6.362 -31.390 -25.615 1.00 93.12 500 ASP A C 1
ATOM 4220 O O . ASP A 1 500 ? 6.482 -31.732 -26.790 1.00 93.12 500 ASP A O 1
ATOM 4224 N N . VAL A 1 501 ? 5.221 -30.883 -25.128 1.00 94.25 501 VAL A N 1
ATOM 4225 C CA . VAL A 1 501 ? 4.039 -30.626 -25.963 1.00 94.25 501 VAL A CA 1
ATOM 4226 C C . VAL A 1 501 ? 4.379 -29.640 -27.077 1.00 94.25 501 VAL A C 1
ATOM 4228 O O . VAL A 1 501 ? 4.129 -29.927 -28.241 1.00 94.25 501 VAL A O 1
ATOM 4231 N N . VAL A 1 502 ? 4.983 -28.502 -26.734 1.00 92.75 502 VAL A N 1
ATOM 4232 C CA . VAL A 1 502 ? 5.326 -27.441 -27.692 1.00 92.75 502 VAL A CA 1
ATOM 4233 C C . VAL A 1 502 ? 6.318 -27.935 -28.748 1.00 92.75 502 VAL A C 1
ATOM 4235 O O . VAL A 1 502 ? 6.063 -27.757 -29.938 1.00 92.75 502 VAL A O 1
ATOM 4238 N N . LYS A 1 503 ? 7.397 -28.617 -28.329 1.00 90.12 503 LYS A N 1
ATOM 4239 C CA . LYS A 1 503 ? 8.391 -29.205 -29.246 1.00 90.12 503 LYS A CA 1
ATOM 4240 C C . LYS A 1 503 ? 7.754 -30.234 -30.177 1.00 90.12 503 LYS A C 1
ATOM 4242 O O . LYS A 1 503 ? 7.958 -30.181 -31.384 1.00 90.12 503 LYS A O 1
ATOM 4247 N N . THR A 1 504 ? 6.956 -31.148 -29.624 1.00 95.00 504 THR A N 1
ATOM 4248 C CA . THR A 1 504 ? 6.295 -32.210 -30.404 1.00 95.00 504 THR A CA 1
ATOM 4249 C C . THR A 1 504 ? 5.238 -31.642 -31.356 1.00 95.00 504 THR A C 1
ATOM 4251 O O . THR A 1 504 ? 5.001 -32.207 -32.418 1.00 95.00 504 THR A O 1
ATOM 4254 N N . ALA A 1 505 ? 4.631 -30.505 -31.011 1.00 93.56 505 ALA A N 1
ATOM 4255 C CA . ALA A 1 505 ? 3.701 -29.773 -31.865 1.00 93.56 505 ALA A CA 1
ATOM 4256 C C . ALA A 1 505 ? 4.385 -28.989 -33.008 1.00 93.56 505 ALA A C 1
ATOM 4258 O O . ALA A 1 505 ? 3.683 -28.348 -33.787 1.00 93.56 505 ALA A O 1
ATOM 4259 N N . GLY A 1 506 ? 5.719 -29.031 -33.118 1.00 92.19 506 GLY A N 1
ATOM 4260 C CA . GLY A 1 506 ? 6.481 -28.347 -34.168 1.00 92.19 506 GLY A CA 1
ATOM 4261 C C . GLY A 1 506 ? 6.810 -26.883 -33.866 1.00 92.19 506 GLY A C 1
ATOM 4262 O O . GLY A 1 506 ? 7.274 -26.171 -34.751 1.00 92.19 506 GLY A O 1
ATOM 4263 N N . TYR A 1 507 ? 6.598 -26.425 -32.630 1.00 88.62 507 TYR A N 1
ATOM 4264 C CA . TYR A 1 507 ? 6.880 -25.049 -32.230 1.00 88.62 507 TYR A CA 1
ATOM 4265 C C . TYR A 1 507 ? 8.152 -24.943 -31.385 1.00 88.62 507 TYR A C 1
ATOM 4267 O O . TYR A 1 507 ? 8.563 -25.884 -30.698 1.00 88.62 507 TYR A O 1
ATOM 4275 N N . LYS A 1 508 ? 8.757 -23.751 -31.374 1.00 81.25 508 LYS A N 1
ATOM 4276 C CA . LYS A 1 508 ? 9.905 -23.453 -30.516 1.00 81.25 508 LYS A CA 1
ATOM 4277 C C . LYS A 1 508 ? 9.414 -23.098 -29.104 1.00 81.25 508 LYS A C 1
ATOM 4279 O O . LYS A 1 508 ? 8.607 -22.181 -28.959 1.00 81.25 508 LYS A O 1
ATOM 4284 N N . PRO A 1 509 ? 9.879 -23.775 -28.039 1.00 76.88 509 PRO A N 1
ATOM 4285 C CA . PRO A 1 509 ? 9.530 -23.390 -26.680 1.00 76.88 509 PRO A CA 1
ATOM 4286 C C . PRO A 1 509 ? 10.021 -21.988 -26.360 1.00 76.88 509 PRO A C 1
ATOM 4288 O O . PRO A 1 509 ? 11.200 -21.681 -26.507 1.00 76.88 509 PRO A O 1
ATOM 4291 N N . ASN A 1 510 ? 9.136 -21.175 -25.795 1.00 67.56 510 ASN A N 1
ATOM 4292 C CA . ASN A 1 510 ? 9.507 -19.874 -25.235 1.00 67.56 510 ASN A CA 1
ATOM 4293 C C . ASN A 1 510 ? 10.416 -19.991 -23.999 1.00 67.56 510 ASN A C 1
ATOM 4295 O O . ASN A 1 510 ? 10.864 -18.980 -23.465 1.00 67.56 510 ASN A O 1
ATOM 4299 N N . TYR A 1 511 ? 10.597 -21.207 -23.481 1.00 66.06 511 TYR A N 1
ATOM 4300 C CA . TYR A 1 511 ? 11.396 -21.516 -22.308 1.00 66.06 511 TYR A CA 1
ATOM 4301 C C . TYR A 1 511 ? 11.977 -22.922 -22.458 1.00 66.06 511 TYR A C 1
ATOM 4303 O O . TYR A 1 511 ? 11.228 -23.896 -22.557 1.00 66.06 511 TYR A O 1
ATOM 4311 N N . GLU A 1 512 ? 13.301 -23.034 -22.477 1.00 64.12 512 GLU A N 1
ATOM 4312 C CA . GLU A 1 512 ? 14.008 -24.311 -22.545 1.00 64.12 512 GLU A CA 1
ATOM 4313 C C . GLU A 1 512 ? 14.661 -24.606 -21.194 1.00 64.12 512 GLU A C 1
ATOM 4315 O O . GLU A 1 512 ? 15.647 -23.980 -20.804 1.00 64.12 512 GLU A O 1
ATOM 4320 N N . PHE A 1 513 ? 14.095 -25.570 -20.464 1.00 56.62 513 PHE A N 1
ATOM 4321 C CA . PHE A 1 513 ? 14.703 -26.069 -19.233 1.00 56.62 513 PHE A CA 1
ATOM 4322 C C . PHE A 1 513 ? 16.074 -26.672 -19.574 1.00 56.62 513 PHE A C 1
ATOM 4324 O O . PHE A 1 513 ? 16.162 -27.502 -20.478 1.00 56.62 513 PHE A O 1
ATOM 4331 N N . GLY A 1 514 ? 17.129 -26.226 -18.892 1.00 64.88 514 GLY A N 1
ATOM 4332 C CA . GLY A 1 514 ? 18.499 -26.687 -19.129 1.00 64.88 514 GLY A CA 1
ATOM 4333 C C . GLY A 1 514 ? 19.316 -25.888 -20.154 1.00 64.88 514 GLY A C 1
ATOM 4334 O O . GLY A 1 514 ? 20.530 -26.061 -20.193 1.00 64.88 514 GLY A O 1
ATOM 4335 N N . LYS A 1 515 ? 18.721 -24.947 -20.915 1.00 77.25 515 LYS A N 1
ATOM 4336 C CA . LYS A 1 515 ? 19.444 -24.135 -21.933 1.00 77.25 515 LYS A CA 1
ATOM 4337 C C . LYS A 1 515 ? 20.682 -23.416 -21.375 1.00 77.25 515 LYS A C 1
ATOM 4339 O O . LYS A 1 515 ? 21.625 -23.126 -22.105 1.00 77.25 515 LYS A O 1
ATOM 4344 N N . TRP A 1 516 ? 20.671 -23.127 -20.076 1.00 83.25 516 TRP A N 1
ATOM 4345 C CA . TRP A 1 516 ? 21.702 -22.355 -19.390 1.00 83.25 516 TRP A CA 1
ATOM 4346 C C . TRP A 1 516 ? 22.509 -23.163 -18.359 1.00 83.25 516 TRP A C 1
ATOM 4348 O O . TRP A 1 516 ? 23.258 -22.579 -17.573 1.00 83.25 516 TRP A O 1
ATOM 4358 N N . GLU A 1 517 ? 22.356 -24.491 -18.309 1.00 82.06 517 GLU A N 1
ATOM 4359 C CA . GLU A 1 517 ? 23.037 -25.331 -17.309 1.00 82.06 517 GLU A CA 1
ATOM 4360 C C . GLU A 1 517 ? 24.563 -25.296 -17.444 1.00 82.06 517 GLU A C 1
ATOM 4362 O O . GLU A 1 517 ? 25.275 -25.265 -16.437 1.00 82.06 517 GLU A O 1
ATOM 4367 N N . ASP A 1 518 ? 25.068 -25.208 -18.671 1.00 88.56 518 ASP A N 1
ATOM 4368 C CA . ASP A 1 518 ? 26.489 -25.190 -19.020 1.00 88.56 518 ASP A CA 1
ATOM 4369 C C . ASP A 1 518 ? 27.002 -23.782 -19.381 1.00 88.56 518 ASP A C 1
ATOM 4371 O O . ASP A 1 518 ? 28.035 -23.632 -20.045 1.00 88.56 518 ASP A O 1
ATOM 4375 N N . LEU A 1 519 ? 26.270 -22.743 -18.963 1.00 92.81 519 LEU A N 1
ATOM 4376 C CA . LEU A 1 519 ? 26.558 -21.356 -19.304 1.00 92.81 519 LEU A CA 1
ATOM 4377 C C . LEU A 1 519 ? 27.910 -20.915 -18.715 1.00 92.81 519 LEU A C 1
ATOM 4379 O O . LEU A 1 519 ? 28.071 -20.799 -17.500 1.00 92.81 519 LEU A O 1
ATOM 4383 N N . THR A 1 520 ? 28.877 -20.651 -19.595 1.00 96.19 520 THR A N 1
ATOM 4384 C CA . THR A 1 520 ? 30.173 -20.022 -19.289 1.00 96.19 520 THR A CA 1
ATOM 4385 C C . THR A 1 520 ? 30.177 -18.571 -19.764 1.00 96.19 520 THR A C 1
ATOM 4387 O O . THR A 1 520 ? 29.319 -18.191 -20.559 1.00 96.19 520 THR A O 1
ATOM 4390 N N . LEU A 1 521 ? 31.163 -17.762 -19.353 1.00 96.25 521 LEU A N 1
ATOM 4391 C CA . LEU A 1 521 ? 31.304 -16.386 -19.848 1.00 96.25 521 LEU A CA 1
ATOM 4392 C C . LEU A 1 521 ? 31.322 -16.335 -21.391 1.00 96.25 521 LEU A C 1
ATOM 4394 O O . LEU A 1 521 ? 30.575 -15.562 -21.974 1.00 96.25 521 LEU A O 1
ATOM 4398 N N . ASN A 1 522 ? 32.070 -17.221 -22.063 1.00 96.94 522 ASN A N 1
ATOM 4399 C CA . ASN A 1 522 ? 32.119 -17.280 -23.536 1.00 96.94 522 ASN A CA 1
ATOM 4400 C C . ASN A 1 522 ? 30.755 -17.589 -24.164 1.00 96.94 522 ASN A C 1
ATOM 4402 O O . ASN A 1 522 ? 30.364 -16.956 -25.147 1.00 96.94 522 ASN A O 1
ATOM 4406 N N . LYS A 1 523 ? 30.029 -18.566 -23.606 1.00 95.75 523 LYS A N 1
ATOM 4407 C CA . LYS A 1 523 ? 28.694 -18.928 -24.095 1.00 95.75 523 LYS A CA 1
ATOM 4408 C C . LYS A 1 523 ? 27.708 -17.794 -23.846 1.00 95.75 523 LYS A C 1
ATOM 4410 O O . LYS A 1 523 ? 26.972 -17.436 -24.755 1.00 95.75 523 LYS A O 1
ATOM 4415 N N . ALA A 1 524 ? 27.741 -17.182 -22.664 1.00 95.81 524 ALA A N 1
ATOM 4416 C CA . ALA A 1 524 ? 26.910 -16.032 -22.328 1.00 95.81 524 ALA A CA 1
ATOM 4417 C C . ALA A 1 524 ? 27.168 -14.845 -23.271 1.00 95.81 524 ALA A C 1
ATOM 4419 O O . ALA A 1 524 ? 26.207 -14.292 -23.791 1.00 95.81 524 ALA A O 1
ATOM 4420 N N . THR A 1 525 ? 28.432 -14.517 -23.565 1.00 96.81 525 THR A N 1
ATOM 4421 C CA . THR A 1 525 ? 28.828 -13.511 -24.571 1.00 96.81 525 THR A CA 1
ATOM 4422 C C . THR A 1 525 ? 28.308 -13.860 -25.959 1.00 96.81 525 THR A C 1
ATOM 4424 O O . THR A 1 525 ? 27.726 -13.010 -26.626 1.00 96.81 525 THR A O 1
ATOM 4427 N N . THR A 1 526 ? 28.442 -15.120 -26.375 1.00 96.00 526 THR A N 1
ATOM 4428 C CA . THR A 1 526 ? 27.958 -15.577 -27.685 1.00 96.00 526 THR A CA 1
ATOM 4429 C C . THR A 1 526 ? 26.440 -15.441 -27.797 1.00 96.00 526 THR A C 1
ATOM 4431 O O . THR A 1 526 ? 25.948 -14.890 -28.779 1.00 96.00 526 THR A O 1
ATOM 4434 N N . TYR A 1 527 ? 25.692 -15.893 -26.785 1.00 94.25 527 TYR A N 1
ATOM 4435 C CA . TYR A 1 527 ? 24.238 -15.729 -26.725 1.00 94.25 527 TYR A CA 1
ATOM 4436 C C . TYR A 1 527 ? 23.842 -14.257 -26.715 1.00 94.25 527 TYR A C 1
ATOM 4438 O O . TYR A 1 527 ? 22.919 -13.858 -27.424 1.00 94.25 527 TYR A O 1
ATOM 4446 N N . PHE A 1 528 ? 24.565 -13.443 -25.948 1.00 95.44 528 PHE A N 1
ATOM 4447 C CA . PHE A 1 528 ? 24.327 -12.016 -25.887 1.00 95.44 528 PHE A CA 1
ATOM 4448 C C . PHE A 1 528 ? 24.478 -11.361 -27.265 1.00 95.44 528 PHE A C 1
ATOM 4450 O O . PHE A 1 528 ? 23.547 -10.711 -27.721 1.00 95.44 528 PHE A O 1
ATOM 4457 N N . GLN A 1 529 ? 25.588 -11.592 -27.968 1.00 96.00 529 GLN A N 1
ATOM 4458 C CA . GLN A 1 529 ? 25.849 -11.000 -29.285 1.00 96.00 529 GLN A CA 1
ATOM 4459 C C . GLN A 1 529 ? 24.922 -11.524 -30.388 1.00 96.00 529 GLN A C 1
ATOM 4461 O O . GLN A 1 529 ? 24.496 -10.749 -31.239 1.00 96.00 529 GLN A O 1
ATOM 4466 N N . LYS A 1 530 ? 24.647 -12.835 -30.411 1.00 95.31 530 LYS A N 1
ATOM 4467 C CA . LYS A 1 530 ? 23.950 -13.482 -31.535 1.00 95.31 530 LYS A CA 1
ATOM 4468 C C . LYS A 1 530 ? 22.432 -13.510 -31.393 1.00 95.31 530 LYS A C 1
ATOM 4470 O O . LYS A 1 530 ? 21.744 -13.504 -32.405 1.00 95.31 530 LYS A O 1
ATOM 4475 N N . GLU A 1 531 ? 21.915 -13.573 -30.167 1.00 92.12 531 GLU A N 1
ATOM 4476 C CA . GLU A 1 531 ? 20.475 -13.719 -29.912 1.00 92.12 531 GLU A CA 1
ATOM 4477 C C . GLU A 1 531 ? 19.910 -12.491 -29.194 1.00 92.12 531 GLU A C 1
ATOM 4479 O O . GLU A 1 531 ? 19.001 -11.837 -29.703 1.00 92.12 531 GLU A O 1
ATOM 4484 N N . ILE A 1 532 ? 20.460 -12.154 -28.025 1.00 93.06 532 ILE A N 1
ATOM 4485 C CA . ILE A 1 532 ? 19.833 -11.188 -27.111 1.00 93.06 532 ILE A CA 1
ATOM 4486 C C . ILE A 1 532 ? 19.955 -9.761 -27.643 1.00 93.06 532 ILE A C 1
ATOM 4488 O O . ILE A 1 532 ? 18.960 -9.048 -27.723 1.00 93.06 532 ILE A O 1
ATOM 4492 N N . LEU A 1 533 ? 21.160 -9.323 -28.000 1.00 94.69 533 LEU A N 1
ATOM 4493 C CA . LEU A 1 533 ? 21.419 -7.950 -28.414 1.00 94.69 533 LEU A CA 1
ATOM 4494 C C . LEU A 1 533 ? 20.640 -7.575 -29.687 1.00 94.69 533 LEU A C 1
ATOM 4496 O O . LEU A 1 533 ? 19.971 -6.543 -29.638 1.00 94.69 533 LEU A O 1
ATOM 4500 N N . PRO A 1 534 ? 20.620 -8.375 -30.774 1.00 93.81 534 PRO A N 1
ATOM 4501 C CA . PRO A 1 534 ? 19.830 -8.049 -31.963 1.00 93.81 534 PRO A CA 1
ATOM 4502 C C . PRO A 1 534 ? 18.321 -7.988 -31.680 1.00 93.81 534 PRO A C 1
ATOM 4504 O O . PRO A 1 534 ? 17.659 -7.033 -32.088 1.00 93.81 534 PRO A O 1
ATOM 4507 N N . ASP A 1 535 ? 17.781 -8.960 -30.936 1.00 89.88 535 ASP A N 1
ATOM 4508 C CA . ASP A 1 535 ? 16.348 -9.025 -30.618 1.00 89.88 535 ASP A CA 1
ATOM 4509 C C . ASP A 1 535 ? 15.910 -7.876 -29.698 1.00 89.88 535 ASP A C 1
ATOM 4511 O O . ASP A 1 535 ? 14.946 -7.159 -29.983 1.00 89.88 535 ASP A O 1
ATOM 4515 N N . VAL A 1 536 ? 16.639 -7.651 -28.601 1.00 89.56 536 VAL A N 1
ATOM 4516 C CA . VAL A 1 536 ? 16.318 -6.583 -27.649 1.00 89.56 536 VAL A CA 1
ATOM 4517 C C . VAL A 1 536 ? 16.489 -5.214 -28.307 1.00 89.56 536 VAL A C 1
ATOM 4519 O O . VAL A 1 536 ? 15.591 -4.387 -28.180 1.00 89.56 536 VAL A O 1
ATOM 4522 N N . SER A 1 537 ? 17.566 -4.981 -29.063 1.00 89.94 537 SER A N 1
ATOM 4523 C CA . SER A 1 537 ? 17.774 -3.711 -29.779 1.00 89.94 537 SER A CA 1
ATOM 4524 C C . SER A 1 537 ? 16.665 -3.433 -30.793 1.00 89.94 537 SER A C 1
ATOM 4526 O O . SER A 1 537 ? 16.154 -2.316 -30.845 1.00 89.94 537 SER A O 1
ATOM 4528 N N . GLY A 1 538 ? 16.229 -4.448 -31.549 1.00 86.19 538 GLY A N 1
ATOM 4529 C CA . GLY A 1 538 ? 15.109 -4.315 -32.484 1.00 86.19 538 GLY A CA 1
ATOM 4530 C C . GLY A 1 538 ? 13.804 -3.927 -31.781 1.00 86.19 538 GLY A C 1
ATOM 4531 O O . GLY A 1 538 ? 13.123 -2.985 -32.188 1.00 86.19 538 GLY A O 1
ATOM 4532 N N . LYS A 1 539 ? 13.485 -4.590 -30.662 1.00 84.44 539 LYS A N 1
ATOM 4533 C CA . LYS A 1 539 ? 12.301 -4.271 -29.843 1.00 84.44 539 LYS A CA 1
ATOM 4534 C C . LYS A 1 539 ? 12.374 -2.889 -29.195 1.00 84.44 539 LYS A C 1
ATOM 4536 O O . LYS A 1 539 ? 11.339 -2.242 -29.047 1.00 84.44 539 LYS A O 1
ATOM 4541 N N . LEU A 1 540 ? 13.561 -2.445 -28.783 1.00 81.50 540 LEU A N 1
ATOM 4542 C CA . LEU A 1 540 ? 13.773 -1.109 -28.224 1.00 81.50 540 LEU A CA 1
ATOM 4543 C C . LEU A 1 540 ? 13.593 -0.029 -29.291 1.00 81.50 540 LEU A C 1
ATOM 4545 O O . LEU A 1 540 ? 12.860 0.928 -29.047 1.00 81.50 540 LEU A O 1
ATOM 4549 N N . LYS A 1 541 ? 14.145 -0.233 -30.492 1.00 84.44 541 LYS A N 1
ATOM 4550 C CA . LYS A 1 541 ? 13.967 0.680 -31.628 1.00 84.44 541 LYS A CA 1
ATOM 4551 C C . LYS A 1 541 ? 12.488 0.874 -31.965 1.00 84.44 541 LYS A C 1
ATOM 4553 O O . LYS A 1 541 ? 12.041 2.007 -32.103 1.00 84.44 541 LYS A O 1
ATOM 4558 N N . ASN A 1 542 ? 11.707 -0.207 -31.981 1.00 74.56 542 ASN A N 1
ATOM 4559 C CA . ASN A 1 542 ? 10.255 -0.151 -32.207 1.00 74.56 542 ASN A CA 1
ATOM 4560 C C . ASN A 1 542 ? 9.484 0.598 -31.103 1.00 74.56 542 ASN A C 1
ATOM 4562 O O . ASN A 1 542 ? 8.345 0.997 -31.314 1.00 74.56 542 ASN A O 1
ATOM 4566 N N . LYS A 1 543 ? 10.091 0.790 -29.926 1.00 73.69 543 LYS A N 1
ATOM 4567 C CA . LYS A 1 543 ? 9.551 1.582 -28.808 1.00 73.69 543 LYS A CA 1
ATOM 4568 C C . LYS A 1 543 ? 10.137 3.000 -28.752 1.00 73.69 543 LYS A C 1
ATOM 4570 O O . LYS A 1 543 ? 10.007 3.663 -27.726 1.00 73.69 543 LYS A O 1
ATOM 4575 N N . GLY A 1 544 ? 10.826 3.441 -29.807 1.00 74.75 544 GLY A N 1
ATOM 4576 C CA . GLY A 1 544 ? 11.479 4.749 -29.866 1.00 74.75 544 GLY A CA 1
ATOM 4577 C C . GLY A 1 544 ? 12.763 4.854 -29.038 1.00 74.75 544 GLY A C 1
ATOM 4578 O O . GLY A 1 544 ? 13.210 5.958 -28.755 1.00 74.75 544 GLY A O 1
ATOM 4579 N N . ARG A 1 545 ? 13.367 3.732 -28.616 1.00 79.12 545 ARG A N 1
ATOM 4580 C CA . ARG A 1 545 ? 14.672 3.718 -27.941 1.00 79.12 545 ARG A CA 1
ATOM 4581 C C . ARG A 1 545 ? 15.755 3.224 -28.893 1.00 79.12 545 ARG A C 1
ATOM 4583 O O . ARG A 1 545 ? 15.864 2.027 -29.152 1.00 79.12 545 ARG A O 1
ATOM 4590 N N . ILE A 1 546 ? 16.561 4.154 -29.393 1.00 79.31 546 ILE A N 1
ATOM 4591 C CA . ILE A 1 546 ? 17.701 3.873 -30.267 1.00 79.31 546 ILE A CA 1
ATOM 4592 C C . ILE A 1 546 ? 18.951 3.748 -29.390 1.00 79.31 546 ILE A C 1
ATOM 4594 O O . ILE A 1 546 ? 19.247 4.642 -28.605 1.00 79.31 546 ILE A O 1
ATOM 4598 N N . LEU A 1 547 ? 19.656 2.619 -29.484 1.00 78.56 547 LEU A N 1
ATOM 4599 C CA . LEU A 1 547 ? 20.956 2.443 -28.833 1.00 78.56 547 LEU A CA 1
ATOM 4600 C C . LEU A 1 547 ? 22.044 3.097 -29.695 1.00 78.56 547 LEU A C 1
ATOM 4602 O O . LEU A 1 547 ? 22.027 2.936 -30.918 1.00 78.56 547 LEU A O 1
ATOM 4606 N N . GLY A 1 548 ? 22.981 3.818 -29.076 1.00 76.19 548 GLY A N 1
ATOM 4607 C CA . GLY A 1 548 ? 24.143 4.374 -29.761 1.00 76.19 548 GLY A CA 1
ATOM 4608 C C . GLY A 1 548 ? 25.062 3.295 -30.346 1.00 76.19 548 GLY A C 1
ATOM 4609 O O . GLY A 1 548 ? 24.945 2.109 -30.042 1.00 76.19 548 GLY A O 1
ATOM 4610 N N . LYS A 1 549 ? 26.023 3.715 -31.182 1.00 74.75 549 LYS A N 1
ATOM 4611 C CA . LYS A 1 549 ? 26.905 2.836 -31.985 1.00 74.75 549 LYS A CA 1
ATOM 4612 C C . LYS A 1 549 ? 27.692 1.788 -31.172 1.00 74.75 549 LYS A C 1
ATOM 4614 O O . LYS A 1 549 ? 28.138 0.810 -31.755 1.00 74.75 549 LYS A O 1
ATOM 4619 N N . ASN A 1 550 ? 27.826 1.965 -29.856 1.00 81.62 550 ASN A N 1
ATOM 4620 C CA . ASN A 1 550 ? 28.488 1.030 -28.938 1.00 81.62 550 ASN A CA 1
ATOM 4621 C C . ASN A 1 550 ? 27.668 0.741 -27.667 1.00 81.62 550 ASN A C 1
ATOM 4623 O O . ASN A 1 550 ? 28.198 0.137 -26.731 1.00 81.62 550 ASN A O 1
ATOM 4627 N N . ASP A 1 551 ? 26.412 1.186 -27.620 1.00 82.06 551 ASP A N 1
ATOM 4628 C CA . ASP A 1 551 ? 25.553 0.993 -26.458 1.00 82.06 551 ASP A CA 1
ATOM 4629 C C . ASP A 1 551 ? 24.907 -0.385 -26.495 1.00 82.06 551 ASP A C 1
ATOM 4631 O O . ASP A 1 551 ? 24.644 -0.960 -27.555 1.00 82.06 551 ASP A O 1
ATOM 4635 N N . VAL A 1 552 ? 24.587 -0.901 -25.314 1.00 91.44 552 VAL A N 1
ATOM 4636 C CA . VAL A 1 552 ? 23.896 -2.176 -25.166 1.00 91.44 552 VAL A CA 1
ATOM 4637 C C . VAL A 1 552 ? 22.695 -2.046 -24.225 1.00 91.44 552 VAL A C 1
ATOM 4639 O O . VAL A 1 552 ? 22.675 -1.181 -23.350 1.00 91.44 552 VAL A O 1
ATOM 4642 N N . PRO A 1 553 ? 21.666 -2.904 -24.344 1.00 89.75 553 PRO A N 1
ATOM 4643 C CA . PRO A 1 553 ? 20.508 -2.855 -23.458 1.00 89.75 553 PRO A CA 1
ATOM 4644 C C . PRO A 1 553 ? 20.911 -3.002 -21.987 1.00 89.75 553 PRO A C 1
ATOM 4646 O O . PRO A 1 553 ? 21.783 -3.801 -21.646 1.00 89.75 553 PRO A O 1
ATOM 4649 N N . SER A 1 554 ? 20.255 -2.284 -21.079 1.00 85.62 554 SER A N 1
ATOM 4650 C CA . SER A 1 554 ? 20.393 -2.521 -19.637 1.00 85.62 554 SER A CA 1
ATOM 4651 C C . SER A 1 554 ? 19.839 -3.897 -19.243 1.00 85.62 554 SER A C 1
ATOM 4653 O O . SER A 1 554 ? 18.999 -4.469 -19.940 1.00 85.62 554 SER A O 1
ATOM 4655 N N . MET A 1 555 ? 20.247 -4.429 -18.083 1.00 87.12 555 MET A N 1
ATOM 4656 C CA . MET A 1 555 ? 19.677 -5.686 -17.565 1.00 87.12 555 MET A CA 1
ATOM 4657 C C . MET A 1 555 ? 18.147 -5.626 -17.447 1.00 87.12 555 MET A C 1
ATOM 4659 O O . MET A 1 555 ? 17.468 -6.624 -17.676 1.00 87.12 555 MET A O 1
ATOM 4663 N N . ASP A 1 556 ? 17.583 -4.467 -17.107 1.00 79.94 556 ASP A N 1
ATOM 4664 C CA . ASP A 1 556 ? 16.133 -4.293 -17.007 1.00 79.94 556 ASP A CA 1
ATOM 4665 C C . ASP A 1 556 ? 15.449 -4.371 -18.372 1.00 79.94 556 ASP A C 1
ATOM 4667 O O . ASP A 1 556 ? 14.366 -4.945 -18.489 1.00 79.94 556 ASP A O 1
ATOM 4671 N N . GLU A 1 557 ? 16.082 -3.858 -19.422 1.00 86.56 557 GLU A N 1
ATOM 4672 C CA . GLU A 1 557 ? 15.577 -3.977 -20.789 1.00 86.56 557 GLU A CA 1
ATOM 4673 C C . GLU A 1 557 ? 15.691 -5.400 -21.317 1.00 86.56 557 GLU A C 1
ATOM 4675 O O . GLU A 1 557 ? 14.732 -5.904 -21.900 1.00 86.56 557 GLU A O 1
ATOM 4680 N N . VAL A 1 558 ? 16.805 -6.083 -21.046 1.00 89.69 558 VAL A N 1
ATOM 4681 C CA . VAL A 1 558 ? 16.965 -7.515 -21.337 1.00 89.69 558 VAL A CA 1
ATOM 4682 C C . VAL A 1 558 ? 15.857 -8.318 -20.640 1.00 89.69 558 VAL A C 1
ATOM 4684 O O . VAL A 1 558 ? 15.179 -9.134 -21.271 1.00 89.69 558 VAL A O 1
ATOM 4687 N N . ARG A 1 559 ? 15.572 -8.016 -19.364 1.00 86.88 559 ARG A N 1
ATOM 4688 C CA . ARG A 1 559 ? 14.497 -8.655 -18.588 1.00 86.88 559 ARG A CA 1
ATOM 4689 C C . ARG A 1 559 ? 13.116 -8.395 -19.192 1.00 86.88 559 ARG A C 1
ATOM 4691 O O . ARG A 1 559 ? 12.361 -9.342 -19.410 1.00 86.88 559 ARG A O 1
ATOM 4698 N N . LYS A 1 560 ? 12.783 -7.129 -19.473 1.00 80.50 560 LYS A N 1
ATOM 4699 C CA . LYS A 1 560 ? 11.483 -6.709 -20.033 1.00 80.50 560 LYS A CA 1
ATOM 4700 C C . LYS A 1 560 ? 11.222 -7.288 -21.425 1.00 80.50 560 LYS A C 1
ATOM 4702 O O . LYS A 1 560 ? 10.065 -7.428 -21.807 1.00 80.50 560 LYS A O 1
ATOM 4707 N N . ASN A 1 561 ? 12.272 -7.648 -22.162 1.00 82.88 561 ASN A N 1
ATOM 4708 C CA . ASN A 1 561 ? 12.168 -8.209 -23.509 1.00 82.88 561 ASN A CA 1
ATOM 4709 C C . ASN A 1 561 ? 12.277 -9.744 -23.564 1.00 82.88 561 ASN A C 1
ATOM 4711 O O . ASN A 1 561 ? 12.361 -10.300 -24.657 1.00 82.88 561 ASN A O 1
ATOM 4715 N N . GLY A 1 562 ? 12.173 -10.428 -22.416 1.00 80.62 562 GLY A N 1
ATOM 4716 C CA . GLY A 1 562 ? 11.938 -11.876 -22.353 1.00 80.62 562 GLY A CA 1
ATOM 4717 C C . GLY A 1 562 ? 13.117 -12.729 -21.890 1.00 80.62 562 GLY A C 1
ATOM 4718 O O . GLY A 1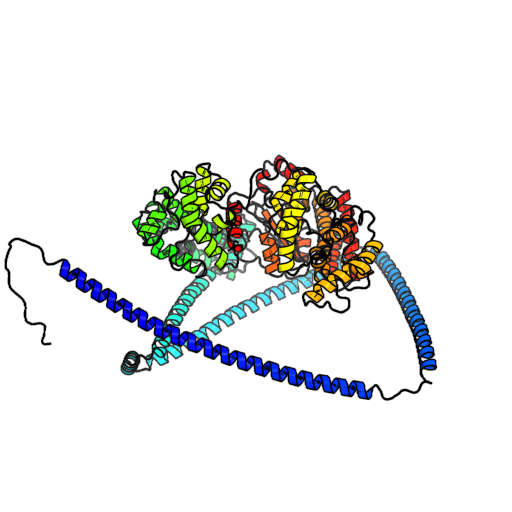 562 ? 12.946 -13.936 -21.791 1.00 80.62 562 GLY A O 1
ATOM 4719 N N . TYR A 1 563 ? 14.256 -12.128 -21.541 1.00 88.50 563 TYR A N 1
ATOM 4720 C CA . TYR A 1 563 ? 15.486 -12.844 -21.164 1.00 88.50 563 TYR A CA 1
ATOM 4721 C C . TYR A 1 563 ? 15.735 -12.847 -19.647 1.00 88.50 563 TYR A C 1
ATOM 4723 O O . TYR A 1 563 ? 16.871 -12.771 -19.172 1.00 88.50 563 TYR A O 1
ATOM 4731 N N . SER A 1 564 ? 14.666 -12.881 -18.845 1.00 85.06 564 SER A N 1
ATOM 4732 C CA . SER A 1 564 ? 14.774 -12.923 -17.381 1.00 85.06 564 SER A CA 1
ATOM 4733 C C . SER A 1 564 ? 15.475 -14.187 -16.880 1.00 85.06 564 SER A C 1
ATOM 4735 O O . SER A 1 564 ? 16.195 -14.141 -15.890 1.00 85.06 564 SER A O 1
ATOM 4737 N N . ASP A 1 565 ? 15.268 -15.303 -17.570 1.00 83.31 565 ASP A N 1
ATOM 4738 C CA . ASP A 1 565 ? 15.869 -16.604 -17.292 1.00 83.31 565 ASP A CA 1
ATOM 4739 C C . ASP A 1 565 ? 17.378 -16.619 -17.568 1.00 83.31 565 ASP A C 1
ATOM 4741 O O . ASP A 1 565 ? 18.140 -17.098 -16.730 1.00 83.31 565 ASP A O 1
ATOM 4745 N N . TRP A 1 566 ? 17.819 -16.023 -18.679 1.00 92.50 566 TRP A N 1
ATOM 4746 C CA . TRP A 1 566 ? 19.240 -15.845 -18.978 1.00 92.50 566 TRP A CA 1
ATOM 4747 C C . TRP A 1 566 ? 19.923 -14.961 -17.928 1.00 92.50 566 TRP A C 1
ATOM 4749 O O . TRP A 1 566 ? 20.984 -15.319 -17.419 1.00 92.50 566 TRP A O 1
ATOM 4759 N N . LEU A 1 567 ? 19.281 -13.855 -17.522 1.00 90.81 567 LEU A N 1
ATOM 4760 C CA . LEU A 1 567 ? 19.783 -12.991 -16.445 1.00 90.81 567 LEU A CA 1
ATOM 4761 C C . LEU A 1 567 ? 19.901 -13.739 -15.109 1.00 90.81 567 LEU A C 1
ATOM 4763 O O . LEU A 1 567 ? 20.885 -13.578 -14.385 1.00 90.81 567 LEU A O 1
ATOM 4767 N N . SER A 1 568 ? 18.914 -14.573 -14.776 1.00 84.56 568 SER A N 1
ATOM 4768 C CA . SER A 1 568 ? 18.991 -15.449 -13.606 1.00 84.56 568 SER A CA 1
ATOM 4769 C C . SER A 1 568 ? 20.129 -16.461 -13.732 1.00 84.56 568 SER A C 1
ATOM 4771 O O . SER A 1 568 ? 20.841 -16.691 -12.757 1.00 84.56 568 SER A O 1
ATOM 4773 N N . ALA A 1 569 ? 20.346 -17.030 -14.918 1.00 89.75 569 ALA A N 1
ATOM 4774 C CA . ALA A 1 569 ? 21.400 -18.008 -15.145 1.00 89.75 569 ALA A CA 1
ATOM 4775 C C . ALA A 1 569 ? 22.807 -17.407 -15.018 1.00 89.75 569 ALA A C 1
ATOM 4777 O O . ALA A 1 569 ? 23.623 -17.966 -14.285 1.00 89.75 569 ALA A O 1
ATOM 4778 N N . ILE A 1 570 ? 23.088 -16.255 -15.645 1.00 94.88 570 ILE A N 1
ATOM 4779 C CA . ILE A 1 570 ? 24.401 -15.595 -15.504 1.00 94.88 570 ILE A CA 1
ATOM 4780 C C . ILE A 1 570 ? 24.675 -15.241 -14.038 1.00 94.88 570 ILE A C 1
ATOM 4782 O O . ILE A 1 570 ? 25.770 -15.499 -13.543 1.00 94.88 570 ILE A O 1
ATOM 4786 N N . LYS A 1 571 ? 23.652 -14.773 -13.303 1.00 89.56 571 LYS A N 1
ATOM 4787 C CA . LYS A 1 571 ? 23.754 -14.473 -11.870 1.00 89.56 571 LYS A CA 1
ATOM 4788 C C . LYS A 1 5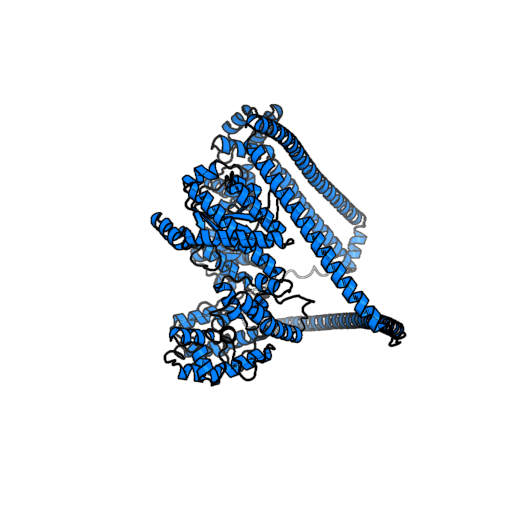71 ? 24.083 -15.726 -11.058 1.00 89.56 571 LYS A C 1
ATOM 4790 O O . LYS A 1 571 ? 24.995 -15.688 -10.238 1.00 89.56 571 LYS A O 1
ATOM 4795 N N . ASN A 1 572 ? 23.384 -16.835 -11.304 1.00 85.56 572 ASN A N 1
ATOM 4796 C CA . ASN A 1 572 ? 23.614 -18.106 -10.609 1.00 85.56 572 ASN A CA 1
ATOM 4797 C C . ASN A 1 572 ? 25.002 -18.697 -10.898 1.00 85.56 572 ASN A C 1
ATOM 4799 O O . ASN A 1 572 ? 25.544 -19.422 -10.069 1.00 85.56 572 ASN A O 1
ATOM 4803 N N . LYS A 1 573 ? 25.586 -18.380 -12.058 1.00 92.25 573 LYS A N 1
ATOM 4804 C CA . LYS A 1 573 ? 26.948 -18.776 -12.441 1.00 92.25 573 LYS A CA 1
ATOM 4805 C C . LYS A 1 573 ? 28.025 -17.778 -11.998 1.00 92.25 573 LYS A C 1
ATOM 4807 O O . LYS A 1 573 ? 29.193 -17.986 -12.307 1.00 92.25 573 LYS A O 1
ATOM 4812 N N . GLY A 1 574 ? 27.654 -16.695 -11.309 1.00 90.31 574 GLY A N 1
ATOM 4813 C CA . GLY A 1 574 ? 28.585 -15.636 -10.908 1.00 90.31 574 GLY A CA 1
ATOM 4814 C C . GLY A 1 574 ? 29.169 -14.835 -12.079 1.00 90.31 574 GLY A C 1
ATOM 4815 O O . GLY A 1 574 ? 30.153 -14.125 -11.896 1.00 90.31 574 GLY A O 1
ATOM 4816 N N . ILE A 1 575 ? 28.579 -14.934 -13.274 1.00 93.38 575 ILE A N 1
ATOM 4817 C CA . ILE A 1 575 ? 29.003 -14.197 -14.465 1.00 93.38 575 ILE A CA 1
ATOM 4818 C C . ILE A 1 575 ? 28.379 -12.802 -14.401 1.00 93.38 575 ILE A C 1
ATOM 4820 O O . ILE A 1 575 ? 27.152 -12.663 -14.364 1.00 93.38 575 ILE A O 1
ATOM 4824 N N . LYS A 1 576 ? 29.204 -11.751 -14.395 1.00 90.62 576 LYS A N 1
ATOM 4825 C CA . LYS A 1 576 ? 28.696 -10.376 -14.367 1.00 90.62 576 LYS A CA 1
ATOM 4826 C C . LYS A 1 576 ? 28.254 -9.955 -15.763 1.00 90.62 576 LYS A C 1
ATOM 4828 O O . LYS A 1 576 ? 28.905 -10.260 -16.756 1.00 90.62 576 LYS A O 1
ATOM 4833 N N . TYR A 1 577 ? 27.163 -9.196 -15.827 1.00 92.38 577 TYR A N 1
ATOM 4834 C CA . TYR A 1 577 ? 26.642 -8.668 -17.087 1.00 92.38 577 TYR A CA 1
ATOM 4835 C C . TYR A 1 577 ? 27.670 -7.790 -17.822 1.00 92.38 577 TYR A C 1
ATOM 4837 O O . TYR A 1 577 ? 27.810 -7.905 -19.032 1.00 92.38 577 TYR A O 1
ATOM 4845 N N . ASN A 1 578 ? 28.454 -6.989 -17.093 1.00 89.44 578 ASN A N 1
ATOM 4846 C CA . ASN A 1 578 ? 29.510 -6.173 -17.697 1.00 89.44 578 ASN A CA 1
ATOM 4847 C C . ASN A 1 578 ? 30.637 -7.014 -18.305 1.00 89.44 578 ASN A C 1
ATOM 4849 O O . ASN A 1 578 ? 31.053 -6.706 -19.411 1.00 89.44 578 ASN A O 1
ATOM 4853 N N . ASP A 1 579 ? 31.059 -8.108 -17.662 1.00 93.25 579 ASP A N 1
ATOM 4854 C CA . ASP A 1 579 ? 32.087 -8.997 -18.224 1.00 93.25 579 ASP A CA 1
ATOM 4855 C C . ASP A 1 579 ? 31.627 -9.571 -19.581 1.00 93.25 579 ASP A C 1
ATOM 4857 O O . ASP A 1 579 ? 32.423 -9.755 -20.499 1.00 93.25 579 ASP A O 1
ATOM 4861 N N . ILE A 1 580 ? 30.320 -9.835 -19.724 1.00 95.00 580 ILE A N 1
ATOM 4862 C CA . ILE A 1 580 ? 29.705 -10.296 -20.978 1.00 95.00 580 ILE A CA 1
ATOM 4863 C C . ILE A 1 580 ? 29.769 -9.197 -22.044 1.00 95.00 580 ILE A C 1
ATOM 4865 O O . ILE A 1 580 ? 30.126 -9.498 -23.183 1.00 95.00 580 ILE A O 1
ATOM 4869 N N . ILE A 1 581 ? 29.431 -7.956 -21.677 1.00 93.88 581 ILE A N 1
ATOM 4870 C CA . ILE A 1 581 ? 29.427 -6.778 -22.558 1.00 93.88 581 ILE A CA 1
ATOM 4871 C C . ILE A 1 581 ? 30.846 -6.436 -23.031 1.00 93.88 581 ILE A C 1
ATOM 4873 O O . ILE A 1 581 ? 31.069 -6.305 -24.234 1.00 93.88 581 ILE A O 1
ATOM 4877 N N . GLU A 1 582 ? 31.806 -6.356 -22.107 1.00 92.50 582 GLU A N 1
ATOM 4878 C CA . GLU A 1 582 ? 33.219 -6.081 -22.403 1.00 92.50 582 GLU A CA 1
ATOM 4879 C C . GLU A 1 582 ? 33.784 -7.141 -23.337 1.00 92.50 582 GLU A C 1
ATOM 4881 O O . GLU A 1 582 ? 34.361 -6.832 -24.378 1.00 92.50 582 GLU A O 1
ATOM 4886 N N . LYS A 1 583 ? 33.547 -8.418 -23.013 1.00 95.75 583 LYS A N 1
ATOM 4887 C CA . LYS A 1 583 ? 33.985 -9.530 -23.856 1.00 95.75 583 LYS A CA 1
ATOM 4888 C C . LYS A 1 583 ? 33.302 -9.544 -25.222 1.00 95.75 583 LYS A C 1
ATOM 4890 O O . LYS A 1 583 ? 33.868 -10.064 -26.179 1.00 95.75 583 LYS A O 1
ATOM 4895 N N . ALA A 1 584 ? 32.099 -8.982 -25.318 1.00 95.31 584 ALA A N 1
ATOM 4896 C CA . ALA A 1 584 ? 31.385 -8.807 -26.573 1.00 95.31 584 ALA A CA 1
ATOM 4897 C C . ALA A 1 584 ? 31.909 -7.624 -27.415 1.00 95.31 584 ALA A C 1
ATOM 4899 O O . ALA A 1 584 ? 31.419 -7.438 -28.529 1.00 95.31 584 ALA A O 1
ATOM 4900 N N . GLY A 1 585 ? 32.890 -6.859 -26.921 1.00 94.25 585 GLY A N 1
ATOM 4901 C CA . GLY A 1 585 ? 33.480 -5.714 -27.618 1.00 94.25 585 GLY A CA 1
ATOM 4902 C C . GLY A 1 585 ? 32.687 -4.413 -27.477 1.00 94.25 585 GLY A C 1
ATOM 4903 O O . GLY A 1 585 ? 32.914 -3.486 -28.249 1.00 94.25 585 GLY A O 1
ATOM 4904 N N . TYR A 1 586 ? 31.760 -4.337 -26.520 1.00 91.75 586 TYR A N 1
ATOM 4905 C CA . TYR A 1 586 ? 30.943 -3.149 -26.267 1.00 91.75 586 TYR A CA 1
ATOM 4906 C C . TYR A 1 586 ? 31.402 -2.416 -25.008 1.00 91.75 586 TYR A C 1
ATOM 4908 O O . TYR A 1 586 ? 32.068 -2.985 -24.137 1.00 91.75 586 TYR A O 1
ATOM 4916 N N . LYS A 1 587 ? 31.007 -1.146 -24.885 1.00 83.25 587 LYS A N 1
ATOM 4917 C CA . LYS A 1 587 ? 31.264 -0.374 -23.671 1.00 83.25 587 LYS A CA 1
ATOM 4918 C C . LYS A 1 587 ? 30.330 -0.874 -22.556 1.00 83.25 587 LYS A C 1
ATOM 4920 O O . LYS A 1 587 ? 29.130 -1.001 -22.800 1.00 83.25 587 LYS A O 1
ATOM 4925 N N . PRO A 1 588 ? 30.832 -1.162 -21.340 1.00 79.44 588 PRO A N 1
ATOM 4926 C CA . PRO A 1 588 ? 29.976 -1.496 -20.208 1.00 79.44 588 PRO A CA 1
ATOM 4927 C C . PRO A 1 588 ? 28.906 -0.430 -19.999 1.00 79.44 588 PRO A C 1
ATOM 4929 O O . PRO A 1 588 ? 29.216 0.759 -19.965 1.00 79.44 588 PRO A O 1
ATOM 4932 N N . ASN A 1 589 ? 27.672 -0.857 -19.737 1.00 67.31 589 ASN A N 1
ATOM 4933 C CA . ASN A 1 589 ? 26.595 0.061 -19.348 1.00 67.31 589 ASN A CA 1
ATOM 4934 C C . ASN A 1 589 ? 26.862 0.783 -18.020 1.00 67.31 589 ASN A C 1
ATOM 4936 O O . ASN A 1 589 ? 26.207 1.768 -17.711 1.00 67.31 589 ASN A O 1
ATOM 4940 N N . TYR A 1 590 ? 27.787 0.258 -17.220 1.00 68.62 590 TYR A N 1
ATOM 4941 C CA . TYR A 1 590 ? 28.255 0.850 -15.977 1.00 68.62 590 TYR A CA 1
ATOM 4942 C C . TYR A 1 590 ? 29.778 0.752 -15.960 1.00 68.62 590 TYR A C 1
ATOM 4944 O O . TYR A 1 590 ? 30.326 -0.353 -15.927 1.00 68.62 590 TYR A O 1
ATOM 4952 N N . GLU A 1 591 ? 30.460 1.893 -15.968 1.00 65.69 591 GLU A N 1
ATOM 4953 C CA . GLU A 1 591 ? 31.897 1.953 -15.714 1.00 65.69 591 GLU A CA 1
ATOM 4954 C C . GLU A 1 591 ? 32.145 1.593 -14.243 1.00 65.69 591 GLU A C 1
ATOM 4956 O O . GLU A 1 591 ? 31.774 2.327 -13.319 1.00 65.69 591 GLU A O 1
ATOM 4961 N N . ARG A 1 592 ? 32.742 0.419 -14.009 1.00 61.47 592 ARG A N 1
ATOM 4962 C CA . ARG A 1 592 ? 33.052 -0.051 -12.657 1.00 61.47 592 ARG A CA 1
ATOM 4963 C C . ARG A 1 592 ? 33.960 0.962 -11.967 1.00 61.47 592 ARG A C 1
ATOM 4965 O O . ARG A 1 592 ? 35.016 1.291 -12.486 1.00 61.47 592 ARG A O 1
ATOM 4972 N N . GLY A 1 593 ? 33.523 1.467 -10.817 1.00 68.62 593 GLY A N 1
ATOM 4973 C CA . GLY A 1 593 ? 34.243 2.502 -10.076 1.00 68.62 593 GLY A CA 1
ATOM 4974 C C . GLY A 1 593 ? 33.889 3.954 -10.421 1.00 68.62 593 GLY A C 1
ATOM 4975 O O . GLY A 1 593 ? 34.207 4.817 -9.611 1.00 68.62 593 GLY A O 1
ATOM 4976 N N . LYS A 1 594 ? 33.154 4.251 -11.514 1.00 80.69 594 LYS A N 1
ATOM 4977 C CA . LYS A 1 594 ? 32.832 5.643 -11.940 1.00 80.69 594 LYS A CA 1
ATOM 4978 C C . LYS A 1 594 ? 32.215 6.497 -10.828 1.00 80.69 594 LYS A C 1
ATOM 4980 O O . LYS A 1 594 ? 32.401 7.708 -10.784 1.00 80.69 594 LYS A O 1
ATOM 4985 N N . TRP A 1 595 ? 31.483 5.852 -9.920 1.00 85.12 595 TRP A N 1
ATOM 4986 C CA . TRP A 1 595 ? 30.777 6.501 -8.817 1.00 85.12 595 TRP A CA 1
ATOM 4987 C C . TRP A 1 595 ? 31.317 6.145 -7.420 1.00 85.12 595 TRP A C 1
ATOM 4989 O O . TRP A 1 595 ? 30.668 6.454 -6.419 1.00 85.12 595 TRP A O 1
ATOM 4999 N N . GLU A 1 596 ? 32.451 5.444 -7.312 1.00 85.06 596 GLU A N 1
ATOM 5000 C CA . GLU A 1 596 ? 32.986 5.014 -6.008 1.00 85.06 596 GLU A CA 1
ATOM 5001 C C . GLU A 1 596 ? 33.425 6.198 -5.138 1.00 85.06 596 GLU A C 1
ATOM 5003 O O . GLU A 1 596 ? 33.206 6.186 -3.923 1.00 85.06 596 GLU A O 1
ATOM 5008 N N . ASP A 1 597 ? 33.952 7.250 -5.755 1.00 89.50 597 ASP A N 1
ATOM 5009 C CA . ASP A 1 597 ? 34.446 8.476 -5.126 1.00 89.50 597 ASP A CA 1
ATOM 5010 C C . ASP A 1 597 ? 33.476 9.664 -5.291 1.00 89.50 597 ASP A C 1
ATOM 5012 O O . ASP A 1 597 ? 33.876 10.829 -5.188 1.00 89.50 597 ASP A O 1
ATOM 5016 N N . LEU A 1 598 ? 32.199 9.367 -5.566 1.00 93.06 598 LEU A N 1
ATOM 5017 C CA . LEU A 1 598 ? 31.165 10.363 -5.822 1.00 93.06 598 LEU A CA 1
ATOM 5018 C C . LEU A 1 598 ? 30.937 11.244 -4.582 1.00 93.06 598 LEU A C 1
ATOM 5020 O O . LEU A 1 598 ? 30.448 10.777 -3.552 1.00 93.06 598 LEU A O 1
ATOM 5024 N N . THR A 1 599 ? 31.284 12.525 -4.704 1.00 96.00 599 THR A N 1
ATOM 5025 C CA . THR A 1 599 ? 30.955 13.600 -3.756 1.00 96.00 599 THR A CA 1
ATOM 5026 C C . THR A 1 599 ? 29.760 14.401 -4.268 1.00 96.00 599 THR A C 1
ATOM 5028 O O . THR A 1 599 ? 29.386 14.275 -5.435 1.00 96.00 599 THR A O 1
ATOM 5031 N N . LEU A 1 600 ? 29.175 15.264 -3.429 1.00 95.62 600 LEU A N 1
ATOM 5032 C CA . LEU A 1 600 ? 28.105 16.166 -3.868 1.00 95.62 600 LEU A CA 1
ATOM 5033 C C . LEU A 1 600 ? 28.552 17.034 -5.060 1.00 95.62 600 LEU A C 1
ATOM 5035 O O . LEU A 1 600 ? 27.823 17.123 -6.039 1.00 95.62 600 LEU A O 1
ATOM 5039 N N . ASP A 1 601 ? 29.758 17.610 -5.029 1.00 97.12 601 ASP A N 1
ATOM 5040 C CA . ASP A 1 601 ? 30.279 18.431 -6.136 1.00 97.12 601 ASP A CA 1
ATOM 5041 C C . ASP A 1 601 ? 30.468 17.638 -7.429 1.00 97.12 601 ASP A C 1
ATOM 5043 O O . ASP A 1 601 ? 30.073 18.093 -8.502 1.00 97.12 601 ASP A O 1
ATOM 5047 N N . LYS A 1 602 ? 31.012 16.417 -7.337 1.00 96.56 602 LYS A N 1
ATOM 5048 C CA . LYS A 1 602 ? 31.129 15.530 -8.501 1.00 96.56 602 LYS A CA 1
ATOM 5049 C C . LYS A 1 602 ? 29.753 15.148 -9.037 1.00 96.56 602 LYS A C 1
ATOM 5051 O O . LYS A 1 602 ? 29.557 15.166 -10.245 1.00 96.56 602 LYS A O 1
ATOM 5056 N N . ALA A 1 603 ? 28.794 14.844 -8.163 1.00 96.56 603 ALA A N 1
ATOM 5057 C CA . ALA A 1 603 ? 27.428 14.527 -8.563 1.00 96.56 603 ALA A CA 1
ATOM 5058 C C . ALA A 1 603 ? 26.750 15.709 -9.274 1.00 96.56 603 ALA A C 1
ATOM 5060 O O . ALA A 1 603 ? 26.136 15.498 -10.314 1.00 96.56 603 ALA A O 1
ATOM 5061 N N . VAL A 1 604 ? 26.922 16.940 -8.776 1.00 97.44 604 VAL A N 1
ATOM 5062 C CA . VAL A 1 604 ? 26.451 18.175 -9.432 1.00 97.44 604 VAL A CA 1
ATOM 5063 C C . VAL A 1 604 ? 27.094 18.356 -10.798 1.00 97.44 604 VAL A C 1
ATOM 5065 O O . VAL A 1 604 ? 26.384 18.625 -11.764 1.00 97.44 604 VAL A O 1
ATOM 5068 N N . LYS A 1 605 ? 28.412 18.161 -10.897 1.00 96.81 605 LYS A N 1
ATOM 5069 C CA . LYS A 1 605 ? 29.138 18.245 -12.165 1.00 96.81 605 LYS A CA 1
ATOM 5070 C C . LYS A 1 605 ? 28.609 17.232 -13.183 1.00 96.81 605 LYS A C 1
ATOM 5072 O O . LYS A 1 605 ? 28.199 17.623 -14.266 1.00 96.81 605 LYS A O 1
ATOM 5077 N N . TYR A 1 606 ? 28.531 15.951 -12.818 1.00 95.31 606 TYR A N 1
ATOM 5078 C CA . TYR A 1 606 ? 27.974 14.918 -13.698 1.00 95.31 606 TYR A CA 1
ATOM 5079 C C . TYR A 1 606 ? 26.526 15.214 -14.085 1.00 95.31 606 TYR A C 1
ATOM 5081 O O . TYR A 1 606 ? 26.147 15.021 -15.238 1.00 95.31 606 TYR A O 1
ATOM 5089 N N . PHE A 1 607 ? 25.721 15.706 -13.140 1.00 96.25 607 PHE A N 1
ATOM 5090 C CA . PHE A 1 607 ? 24.343 16.061 -13.426 1.00 96.25 607 PHE A CA 1
ATOM 5091 C C . PHE A 1 607 ? 24.249 17.178 -14.471 1.00 96.25 607 PHE A C 1
ATOM 5093 O O . PHE A 1 607 ? 23.531 17.012 -15.450 1.00 96.25 607 PHE A O 1
ATOM 5100 N N . LYS A 1 608 ? 24.999 18.274 -14.302 1.00 96.00 608 LYS A N 1
ATOM 5101 C CA . LYS A 1 608 ? 25.010 19.410 -15.237 1.00 96.00 608 LYS A CA 1
ATOM 5102 C C . LYS A 1 608 ? 25.593 19.072 -16.603 1.00 96.00 608 LYS A C 1
ATOM 5104 O O . LYS A 1 608 ? 25.006 19.447 -17.610 1.00 96.00 608 LYS A O 1
ATOM 5109 N N . ASP A 1 609 ? 26.744 18.407 -16.614 1.00 95.31 609 ASP A N 1
ATOM 5110 C CA . ASP A 1 609 ? 27.582 18.302 -17.809 1.00 95.31 609 ASP A CA 1
ATOM 5111 C C . ASP A 1 609 ? 27.191 17.102 -18.684 1.00 95.31 609 ASP A C 1
ATOM 5113 O O . ASP A 1 609 ? 27.388 17.130 -19.895 1.00 95.31 609 ASP A O 1
ATOM 5117 N N . GLU A 1 610 ? 26.649 16.037 -18.082 1.00 93.31 610 GLU A N 1
ATOM 5118 C CA . GLU A 1 610 ? 26.381 14.765 -18.769 1.00 93.31 610 GLU A CA 1
ATOM 5119 C C . GLU A 1 610 ? 24.897 14.380 -18.690 1.00 93.31 610 GLU A C 1
ATOM 5121 O O . GLU A 1 610 ? 24.248 14.167 -19.711 1.00 93.31 610 GLU A O 1
ATOM 5126 N N . ILE A 1 611 ? 24.334 14.284 -17.484 1.00 93.25 611 ILE A N 1
ATOM 5127 C CA . ILE A 1 611 ? 23.029 13.636 -17.277 1.00 93.25 611 ILE A CA 1
ATOM 5128 C C . ILE A 1 611 ? 21.874 14.522 -17.746 1.00 93.25 611 ILE A C 1
ATOM 5130 O O . ILE A 1 611 ? 21.023 14.077 -18.514 1.00 93.25 611 ILE A O 1
ATOM 5134 N N . PHE A 1 612 ? 21.811 15.765 -17.272 1.00 94.94 612 PHE A N 1
ATOM 5135 C CA . PHE A 1 612 ? 20.700 16.670 -17.547 1.00 94.94 612 PHE A CA 1
ATOM 5136 C C . PHE A 1 612 ? 20.573 17.019 -19.037 1.00 94.94 612 PHE A C 1
ATOM 5138 O O . PHE A 1 612 ? 19.452 16.904 -19.538 1.00 94.94 612 PHE A O 1
ATOM 5145 N N . PRO A 1 613 ? 21.653 17.349 -19.781 1.00 94.38 613 PRO A N 1
ATOM 5146 C CA . PRO A 1 613 ? 21.566 17.593 -21.221 1.00 94.38 613 PRO A CA 1
ATOM 5147 C C . PRO A 1 613 ? 21.052 16.368 -21.984 1.00 94.38 613 PRO A C 1
ATOM 5149 O O . PRO A 1 613 ? 20.109 16.483 -22.764 1.00 94.38 613 PRO A O 1
ATOM 5152 N N . ASN A 1 614 ? 21.592 15.181 -21.686 1.00 89.75 614 ASN A N 1
ATOM 5153 C CA . ASN A 1 614 ? 21.207 13.948 -22.373 1.00 89.75 614 ASN A CA 1
ATOM 5154 C C . ASN A 1 614 ? 19.750 13.559 -22.093 1.00 89.75 614 ASN A C 1
ATOM 5156 O O . ASN A 1 614 ? 19.004 13.236 -23.015 1.00 89.75 614 ASN A O 1
ATOM 5160 N N . VAL A 1 615 ? 19.313 13.604 -20.828 1.00 89.69 615 VAL A N 1
ATOM 5161 C CA . VAL A 1 615 ? 17.917 13.290 -20.479 1.00 89.69 615 VAL A CA 1
ATOM 5162 C C . VAL A 1 615 ? 16.964 14.330 -21.067 1.00 89.69 615 VAL A C 1
ATOM 5164 O O . VAL A 1 615 ? 15.889 13.959 -21.534 1.00 89.69 615 VAL A O 1
ATOM 5167 N N . SER A 1 616 ? 17.342 15.611 -21.076 1.00 91.56 616 SER A N 1
ATOM 5168 C CA . SER A 1 616 ? 16.511 16.682 -21.636 1.00 91.56 616 SER A CA 1
ATOM 5169 C C . SER A 1 616 ? 16.328 16.539 -23.145 1.00 91.56 616 SER A C 1
ATOM 5171 O O . SER A 1 616 ? 15.201 16.675 -23.618 1.00 91.56 616 SER A O 1
ATOM 5173 N N . GLU A 1 617 ? 17.381 16.191 -23.890 1.00 89.50 617 GLU A N 1
ATOM 5174 C CA . GLU A 1 617 ? 17.276 15.961 -25.337 1.00 89.50 617 GLU A CA 1
ATOM 5175 C C . GLU A 1 617 ? 16.369 14.760 -25.645 1.00 89.50 617 GLU A C 1
ATOM 5177 O O . GLU A 1 617 ? 15.452 14.872 -26.454 1.00 89.50 617 GLU A O 1
ATOM 5182 N N . ILE A 1 618 ? 16.503 13.655 -24.900 1.00 83.50 618 ILE A N 1
ATOM 5183 C CA . ILE A 1 618 ? 15.610 12.489 -25.041 1.00 83.50 618 ILE A CA 1
ATOM 5184 C C . ILE A 1 618 ? 14.143 12.856 -24.754 1.00 83.50 618 ILE A C 1
ATOM 5186 O O . ILE A 1 618 ? 13.223 12.315 -25.372 1.00 83.50 618 ILE A O 1
ATOM 5190 N N . LEU A 1 619 ? 13.886 13.734 -23.780 1.00 87.62 619 LEU A N 1
ATOM 5191 C CA . LEU A 1 619 ? 12.527 14.192 -23.480 1.00 87.62 619 LEU A CA 1
ATOM 5192 C C . LEU A 1 619 ? 11.982 15.099 -24.584 1.00 87.62 619 LEU A C 1
ATOM 5194 O O . LEU A 1 619 ? 10.823 14.936 -24.972 1.00 87.62 619 LEU A O 1
ATOM 5198 N N . LYS A 1 620 ? 12.823 15.975 -25.136 1.00 89.31 620 LYS A N 1
ATOM 5199 C CA . LYS A 1 620 ? 12.489 16.843 -26.266 1.00 89.31 620 LYS A CA 1
ATOM 5200 C C . LYS A 1 620 ? 12.141 16.032 -27.515 1.00 89.31 620 LYS A C 1
ATOM 5202 O O . LYS A 1 620 ? 11.106 16.291 -28.122 1.00 89.31 620 LYS A O 1
ATOM 5207 N N . GLU A 1 621 ? 12.915 14.995 -27.837 1.00 83.69 621 GLU A N 1
ATOM 5208 C CA . GLU A 1 621 ? 12.616 14.046 -28.924 1.00 83.69 621 GLU A CA 1
ATOM 5209 C C . GLU A 1 621 ? 11.267 13.328 -28.732 1.00 83.69 621 GLU A C 1
ATOM 5211 O O . GLU A 1 621 ? 10.595 12.978 -29.699 1.00 83.69 621 GLU A O 1
ATOM 5216 N N . LYS A 1 622 ? 10.833 13.144 -27.478 1.00 84.06 622 LYS A N 1
ATOM 5217 C CA . LYS A 1 622 ? 9.526 12.564 -27.117 1.00 84.06 622 LYS A CA 1
ATOM 5218 C C . LYS A 1 622 ? 8.396 13.597 -27.035 1.00 84.06 622 LYS A C 1
ATOM 5220 O O . LYS A 1 622 ? 7.314 13.266 -26.552 1.00 84.06 622 LYS A O 1
ATOM 5225 N N . GLY A 1 623 ? 8.635 14.837 -27.461 1.00 88.19 623 GLY A N 1
ATOM 5226 C CA . GLY A 1 623 ? 7.652 15.921 -27.427 1.00 88.19 623 GLY A CA 1
ATOM 5227 C C . GLY A 1 623 ? 7.409 16.515 -26.036 1.00 88.19 623 GLY A C 1
ATOM 5228 O O . GLY A 1 623 ? 6.434 17.235 -25.844 1.00 88.19 623 GLY A O 1
ATOM 5229 N N . ARG A 1 624 ? 8.271 16.230 -25.050 1.00 88.31 624 ARG A N 1
ATOM 5230 C CA . ARG A 1 624 ? 8.192 16.816 -23.707 1.00 88.31 624 ARG A CA 1
ATOM 5231 C C . ARG A 1 624 ? 9.270 17.881 -23.538 1.00 88.31 624 ARG A C 1
ATOM 5233 O O . ARG A 1 624 ? 10.436 17.569 -23.321 1.00 88.31 624 ARG A O 1
ATOM 5240 N N . ILE A 1 625 ? 8.854 19.140 -23.591 1.00 85.25 625 ILE A N 1
ATOM 5241 C CA . ILE A 1 625 ? 9.724 20.292 -23.351 1.00 85.25 625 ILE A CA 1
ATOM 5242 C C . ILE A 1 625 ? 9.705 20.595 -21.848 1.00 85.25 625 ILE A C 1
ATOM 5244 O O . ILE A 1 625 ? 8.636 20.794 -21.276 1.00 85.25 625 ILE A O 1
ATOM 5248 N N . LEU A 1 626 ? 10.873 20.579 -21.204 1.00 85.31 626 LEU A N 1
ATOM 5249 C CA . LEU A 1 626 ? 11.023 21.013 -19.811 1.00 85.31 626 LEU A CA 1
ATOM 5250 C C . LEU A 1 626 ? 10.996 22.546 -19.745 1.00 85.31 626 LEU A C 1
ATOM 5252 O O . LEU A 1 626 ? 11.569 23.212 -20.609 1.00 85.31 626 LEU A O 1
ATOM 5256 N N . GLY A 1 627 ? 10.347 23.107 -18.726 1.00 83.81 627 GLY A N 1
ATOM 5257 C CA . GLY A 1 627 ? 10.346 24.546 -18.480 1.00 83.81 627 GLY A CA 1
ATOM 5258 C C . GLY A 1 627 ? 11.731 25.103 -18.129 1.00 83.81 627 GLY A C 1
ATOM 5259 O O . GLY A 1 627 ? 12.680 24.376 -17.827 1.00 83.81 627 GLY A O 1
ATOM 5260 N N . ILE A 1 628 ? 11.850 26.433 -18.123 1.00 79.06 628 ILE A N 1
ATOM 5261 C CA . ILE A 1 628 ? 13.085 27.127 -17.735 1.00 79.06 628 ILE A CA 1
ATOM 5262 C C . ILE A 1 628 ? 13.458 26.726 -16.298 1.00 79.06 628 ILE A C 1
ATOM 5264 O O . ILE A 1 628 ? 12.684 26.946 -15.367 1.00 79.06 628 ILE A O 1
ATOM 5268 N N . LYS A 1 629 ? 14.658 26.151 -16.127 1.00 86.06 629 LYS A N 1
ATOM 5269 C CA . LYS A 1 629 ? 15.192 25.599 -14.861 1.00 86.06 629 LYS A CA 1
ATOM 5270 C C . LYS A 1 629 ? 14.436 24.385 -14.299 1.00 86.06 629 LYS A C 1
ATOM 5272 O O . LYS A 1 629 ? 14.765 23.951 -13.193 1.00 86.06 629 LYS A O 1
ATOM 5277 N N . GLU A 1 630 ? 13.462 23.835 -15.021 1.00 88.38 630 GLU A N 1
ATOM 5278 C CA . GLU A 1 630 ? 12.802 22.586 -14.642 1.00 88.38 630 GLU A CA 1
ATOM 5279 C C . GLU A 1 630 ? 13.740 21.404 -14.902 1.00 88.38 630 GLU A C 1
ATOM 5281 O O . GLU A 1 630 ? 14.415 21.336 -15.930 1.00 88.38 630 GLU A O 1
ATOM 5286 N N . VAL A 1 631 ? 13.770 20.453 -13.969 1.00 93.31 631 VAL A N 1
ATOM 5287 C CA . VAL A 1 631 ? 14.547 19.219 -14.110 1.00 93.31 631 VAL A CA 1
ATOM 5288 C C . VAL A 1 631 ? 13.643 17.998 -14.240 1.00 93.31 631 VAL A C 1
ATOM 5290 O O . VAL A 1 631 ? 12.541 17.977 -13.678 1.00 93.31 631 VAL A O 1
ATOM 5293 N N . PRO A 1 632 ? 14.093 16.943 -14.943 1.00 92.75 632 PRO A N 1
ATOM 5294 C CA . PRO A 1 632 ? 13.366 15.688 -14.980 1.00 92.75 632 PRO A CA 1
ATOM 5295 C C . PRO A 1 632 ? 13.234 15.106 -13.562 1.00 92.75 632 PRO A C 1
ATOM 5297 O O . PRO A 1 632 ? 14.191 15.170 -12.782 1.00 92.75 632 PRO A O 1
ATOM 5300 N N . PRO A 1 633 ? 12.092 14.476 -13.232 1.00 93.38 633 PRO A N 1
ATOM 5301 C CA . PRO A 1 633 ? 11.963 13.727 -11.992 1.00 93.38 633 PRO A CA 1
ATOM 5302 C C . PRO A 1 633 ? 13.050 12.653 -11.862 1.00 93.38 633 PRO A C 1
ATOM 5304 O O . PRO A 1 633 ? 13.440 12.035 -12.860 1.00 93.38 633 PRO A O 1
ATOM 5307 N N . LYS A 1 634 ? 13.465 12.330 -10.635 1.00 94.50 634 LYS A N 1
ATOM 5308 C CA . LYS A 1 634 ? 14.452 11.281 -10.320 1.00 94.50 634 LYS A CA 1
ATOM 5309 C C . LYS A 1 634 ? 14.162 9.961 -11.042 1.00 94.50 634 LYS A C 1
ATOM 5311 O O . LYS A 1 634 ? 15.061 9.289 -11.555 1.00 94.50 634 LYS A O 1
ATOM 5316 N N . ARG A 1 635 ? 12.880 9.587 -11.116 1.00 90.62 635 ARG A N 1
ATOM 5317 C CA . ARG A 1 635 ? 12.407 8.393 -11.834 1.00 90.62 635 ARG A CA 1
ATOM 5318 C C . ARG A 1 635 ? 12.696 8.458 -13.336 1.00 90.62 635 ARG A C 1
ATOM 5320 O O . ARG A 1 635 ? 13.116 7.458 -13.907 1.00 90.62 635 ARG A O 1
ATOM 5327 N N . VAL A 1 636 ? 12.507 9.617 -13.959 1.00 90.38 636 VAL A N 1
ATOM 5328 C CA . VAL A 1 636 ? 12.771 9.821 -15.389 1.00 90.38 636 VAL A CA 1
ATOM 5329 C C . VAL A 1 636 ? 14.269 9.721 -15.671 1.00 90.38 636 VAL A C 1
ATOM 5331 O O . VAL A 1 636 ? 14.659 9.067 -16.634 1.00 90.38 636 VAL A O 1
ATOM 5334 N N . VAL A 1 637 ? 15.122 10.263 -14.797 1.00 91.31 637 VAL A N 1
ATOM 5335 C CA . VAL A 1 637 ? 16.583 10.085 -14.894 1.00 91.31 637 VAL A CA 1
ATOM 5336 C C . VAL A 1 637 ? 16.958 8.598 -14.837 1.00 91.31 637 VAL A C 1
ATOM 5338 O O . VAL A 1 637 ? 17.695 8.101 -15.690 1.00 91.31 637 VAL A O 1
ATOM 5341 N N . LYS A 1 638 ? 16.370 7.849 -13.894 1.00 88.12 638 LYS A N 1
ATOM 5342 C CA . LYS A 1 638 ? 16.564 6.396 -13.763 1.00 88.12 638 LYS A CA 1
ATOM 5343 C C . LYS A 1 638 ? 16.133 5.622 -15.017 1.00 88.12 638 LYS A C 1
ATOM 5345 O O . LYS A 1 638 ? 16.835 4.709 -15.446 1.00 88.12 638 LYS A O 1
ATOM 5350 N N . GLU A 1 639 ? 14.985 5.970 -15.597 1.00 82.69 639 GLU A N 1
ATOM 5351 C CA . GLU A 1 639 ? 14.419 5.310 -16.782 1.00 82.69 639 GLU A CA 1
ATOM 5352 C C . GLU A 1 639 ? 15.212 5.591 -18.071 1.00 82.69 639 GLU A C 1
ATOM 5354 O O . GLU A 1 639 ? 15.207 4.757 -18.981 1.00 82.69 639 GLU A O 1
ATOM 5359 N N . ASN A 1 640 ? 15.942 6.711 -18.129 1.00 82.12 640 ASN A N 1
ATOM 5360 C CA . ASN A 1 640 ? 16.762 7.119 -19.275 1.00 82.12 640 ASN A CA 1
ATOM 5361 C C . ASN A 1 640 ? 18.260 6.807 -19.085 1.00 82.12 640 ASN A C 1
ATOM 5363 O O . ASN A 1 640 ? 19.116 7.549 -19.546 1.00 82.12 640 ASN A O 1
ATOM 5367 N N . GLY A 1 641 ? 18.579 5.687 -18.429 1.00 78.75 641 GLY A N 1
ATOM 5368 C CA . GLY A 1 641 ? 19.929 5.107 -18.446 1.00 78.75 641 GLY A CA 1
ATOM 5369 C C . GLY A 1 641 ? 20.814 5.430 -17.242 1.00 78.75 641 GLY A C 1
ATOM 5370 O O . GLY A 1 641 ? 21.841 4.785 -17.085 1.00 78.75 641 GLY A O 1
ATOM 5371 N N . TYR A 1 642 ? 20.390 6.316 -16.337 1.00 88.19 642 TYR A N 1
ATOM 5372 C CA . TYR A 1 642 ? 21.205 6.771 -15.199 1.00 88.19 642 TYR A CA 1
ATOM 5373 C C . TYR A 1 642 ? 20.814 6.124 -13.862 1.00 88.19 642 TYR A C 1
ATOM 5375 O O . TYR A 1 642 ? 20.935 6.720 -12.789 1.00 88.19 642 TYR A O 1
ATOM 5383 N N . SER A 1 643 ? 20.301 4.889 -13.896 1.00 85.19 643 SER A N 1
ATOM 5384 C CA . SER A 1 643 ? 19.894 4.178 -12.675 1.00 85.19 643 SER A CA 1
ATOM 5385 C C . SER A 1 643 ? 21.057 3.895 -11.726 1.00 85.19 643 SER A C 1
ATOM 5387 O O . SER A 1 643 ? 20.851 3.822 -10.518 1.00 85.19 643 SER A O 1
ATOM 5389 N N . ASP A 1 644 ? 22.251 3.685 -12.259 1.00 82.94 644 ASP A N 1
ATOM 5390 C CA . ASP A 1 644 ? 23.473 3.419 -11.509 1.00 82.94 644 ASP A CA 1
ATOM 5391 C C . ASP A 1 644 ? 23.974 4.666 -10.768 1.00 82.94 644 ASP A C 1
ATOM 5393 O O . ASP A 1 644 ? 24.336 4.563 -9.595 1.00 82.94 644 ASP A O 1
ATOM 5397 N N . TRP A 1 645 ? 23.919 5.835 -11.414 1.00 92.56 645 TRP A N 1
ATOM 5398 C CA . TRP A 1 645 ? 24.213 7.126 -10.799 1.00 92.56 645 TRP A CA 1
ATOM 5399 C C . TRP A 1 645 ? 23.216 7.441 -9.683 1.00 92.56 645 TRP A C 1
ATOM 5401 O O . TRP A 1 645 ? 23.631 7.770 -8.573 1.00 92.56 645 TRP A O 1
ATOM 5411 N N . ILE A 1 646 ? 21.913 7.228 -9.923 1.00 93.12 646 ILE A N 1
ATOM 5412 C CA . ILE A 1 646 ? 20.876 7.370 -8.889 1.00 93.12 646 ILE A CA 1
ATOM 5413 C C . ILE A 1 646 ? 21.166 6.459 -7.687 1.00 93.12 646 ILE A C 1
ATOM 5415 O O . ILE A 1 646 ? 21.173 6.913 -6.545 1.00 93.12 646 ILE A O 1
ATOM 5419 N N . SER A 1 647 ? 21.480 5.184 -7.922 1.00 88.19 647 SER A N 1
ATOM 5420 C CA . SER A 1 647 ? 21.857 4.270 -6.838 1.00 88.19 647 SER A CA 1
ATOM 5421 C C . SER A 1 647 ? 23.184 4.642 -6.168 1.00 88.19 647 SER A C 1
ATOM 5423 O O . SER A 1 647 ? 23.414 4.296 -5.009 1.00 88.19 647 SER A O 1
ATOM 5425 N N . ALA A 1 648 ? 24.095 5.322 -6.864 1.00 91.00 648 ALA A N 1
ATOM 5426 C CA . ALA A 1 648 ? 25.335 5.802 -6.275 1.00 91.00 648 ALA A CA 1
ATOM 5427 C C . ALA A 1 648 ? 25.109 6.995 -5.342 1.00 91.00 648 ALA A C 1
ATOM 5429 O O . ALA A 1 648 ? 25.598 6.945 -4.214 1.00 91.00 648 ALA A O 1
ATOM 5430 N N . ILE A 1 649 ? 24.335 8.007 -5.756 1.00 94.94 649 ILE A N 1
ATOM 5431 C CA . ILE A 1 649 ? 24.004 9.145 -4.883 1.00 94.94 649 ILE A CA 1
ATOM 5432 C C . ILE A 1 649 ? 23.247 8.667 -3.635 1.00 94.94 649 ILE A C 1
ATOM 5434 O O . ILE A 1 649 ? 23.590 9.072 -2.530 1.00 94.94 649 ILE A O 1
ATOM 5438 N N . GLU A 1 650 ? 22.333 7.698 -3.771 1.00 90.50 650 GLU A N 1
ATOM 5439 C CA . GLU A 1 650 ? 21.617 7.090 -2.640 1.00 90.50 650 GLU A CA 1
ATOM 5440 C C . GLU A 1 650 ? 22.567 6.384 -1.661 1.00 90.50 650 GLU A C 1
ATOM 5442 O O . GLU A 1 650 ? 22.510 6.632 -0.459 1.00 90.50 650 GLU A O 1
ATOM 5447 N N . ARG A 1 651 ? 23.495 5.553 -2.160 1.00 87.75 651 ARG A N 1
ATOM 5448 C CA . ARG A 1 651 ? 24.504 4.877 -1.318 1.00 87.75 651 ARG A CA 1
ATOM 5449 C C . ARG A 1 651 ? 25.441 5.849 -0.605 1.00 87.75 651 ARG A C 1
ATOM 5451 O O . ARG A 1 651 ? 25.993 5.504 0.435 1.00 87.75 651 ARG A O 1
ATOM 5458 N N . LYS A 1 652 ? 25.643 7.039 -1.171 1.00 90.75 652 LYS A N 1
ATOM 5459 C CA . LYS A 1 652 ? 26.447 8.114 -0.581 1.00 90.75 652 LYS A CA 1
ATOM 5460 C C . LYS A 1 652 ? 25.626 9.061 0.301 1.00 90.75 652 LYS A C 1
ATOM 5462 O O . LYS A 1 652 ? 26.187 10.034 0.790 1.00 90.75 652 LYS A O 1
ATOM 5467 N N . ASN A 1 653 ? 24.334 8.783 0.521 1.00 87.94 653 ASN A N 1
ATOM 5468 C CA . ASN A 1 653 ? 23.395 9.674 1.211 1.00 87.94 653 ASN A CA 1
ATOM 5469 C C . ASN A 1 653 ? 23.366 11.097 0.610 1.00 87.94 653 ASN A C 1
ATOM 5471 O O . ASN A 1 653 ? 23.216 12.082 1.325 1.00 87.94 653 ASN A O 1
ATOM 5475 N N . ILE A 1 654 ? 23.525 11.218 -0.709 1.00 92.19 654 ILE A N 1
ATOM 5476 C CA . ILE A 1 654 ? 23.420 12.486 -1.433 1.00 92.19 654 ILE A CA 1
ATOM 5477 C C . ILE A 1 654 ? 21.996 12.596 -1.990 1.00 92.19 654 ILE A C 1
ATOM 5479 O O . ILE A 1 654 ? 21.590 11.806 -2.844 1.00 92.19 654 ILE A O 1
ATOM 5483 N N . SER A 1 655 ? 21.234 13.579 -1.506 1.00 91.62 655 SER A N 1
ATOM 5484 C CA . SER A 1 655 ? 19.878 13.853 -1.996 1.00 91.62 655 SER A CA 1
ATOM 5485 C C . SER A 1 655 ? 19.902 14.319 -3.456 1.00 91.62 655 SER A C 1
ATOM 5487 O O . SER A 1 655 ? 20.714 15.165 -3.834 1.00 91.62 655 SER A O 1
ATOM 5489 N N . TYR A 1 656 ? 18.985 13.783 -4.271 1.00 95.12 656 TYR A N 1
ATOM 5490 C CA . TYR A 1 656 ? 18.795 14.229 -5.653 1.00 95.12 656 TYR A CA 1
ATOM 5491 C C . TYR A 1 656 ? 18.467 15.723 -5.687 1.00 95.12 656 TYR A C 1
ATOM 5493 O O . TYR A 1 656 ? 19.143 16.469 -6.383 1.00 95.12 656 TYR A O 1
ATOM 5501 N N . ASN A 1 657 ? 17.537 16.189 -4.850 1.00 92.94 657 ASN A N 1
ATOM 5502 C CA . ASN A 1 657 ? 17.160 17.602 -4.795 1.00 92.94 657 ASN A CA 1
ATOM 5503 C C . ASN A 1 657 ? 18.338 18.493 -4.386 1.00 92.94 657 ASN A C 1
ATOM 5505 O O . ASN A 1 657 ? 18.530 19.535 -4.998 1.00 92.94 657 ASN A O 1
ATOM 5509 N N . LYS A 1 658 ? 19.203 18.043 -3.465 1.00 92.56 658 LYS A N 1
ATOM 5510 C CA . LYS A 1 658 ? 20.427 18.775 -3.088 1.00 92.56 658 LYS A CA 1
ATOM 5511 C C . LYS A 1 658 ? 21.402 18.941 -4.259 1.00 92.56 658 LYS A C 1
ATOM 5513 O O . LYS A 1 658 ? 22.082 19.961 -4.360 1.00 92.56 658 LYS A O 1
ATOM 5518 N N . ILE A 1 659 ? 21.468 17.958 -5.160 1.00 95.94 659 ILE A N 1
ATOM 5519 C CA . ILE A 1 659 ? 22.236 18.062 -6.410 1.00 95.94 659 ILE A CA 1
ATOM 5520 C C . ILE A 1 659 ? 21.605 19.110 -7.334 1.00 95.94 659 ILE A C 1
ATOM 5522 O O . ILE A 1 659 ? 22.323 19.944 -7.878 1.00 95.94 659 ILE A O 1
ATOM 5526 N N . ILE A 1 660 ? 20.278 19.098 -7.483 1.00 95.56 660 ILE A N 1
ATOM 5527 C CA . ILE A 1 660 ? 1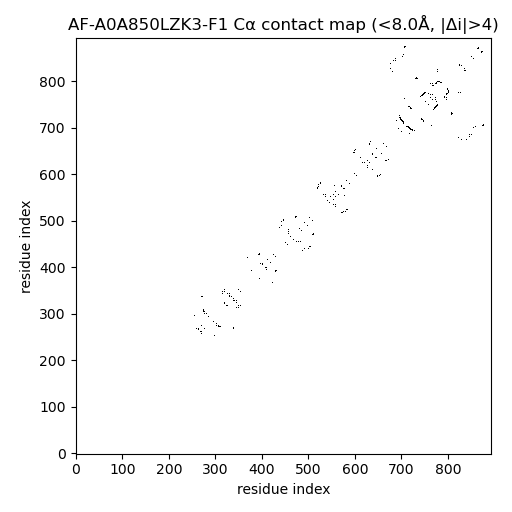9.542 20.056 -8.322 1.00 95.56 660 ILE A CA 1
ATOM 5528 C C . ILE A 1 660 ? 19.681 21.494 -7.798 1.00 95.56 660 ILE A C 1
ATOM 5530 O O . ILE A 1 660 ? 20.030 22.398 -8.556 1.00 95.56 660 ILE A O 1
ATOM 5534 N N . GLU A 1 661 ? 19.479 21.696 -6.497 1.00 92.25 661 GLU A N 1
ATOM 5535 C CA . GLU A 1 661 ? 19.608 22.987 -5.811 1.00 92.25 661 GLU A CA 1
ATOM 5536 C C . GLU A 1 661 ? 21.023 23.543 -5.974 1.00 92.25 661 GLU A C 1
ATOM 5538 O O . GLU A 1 661 ? 21.207 24.663 -6.450 1.00 92.25 661 GLU A O 1
ATOM 5543 N N . LYS A 1 662 ? 22.046 22.730 -5.675 1.00 95.31 662 LYS A N 1
ATOM 5544 C CA . LYS A 1 662 ? 23.449 23.128 -5.849 1.00 95.31 662 LYS A CA 1
ATOM 5545 C C . LYS A 1 662 ? 23.824 23.327 -7.318 1.00 95.31 662 LYS A C 1
ATOM 5547 O O . LYS A 1 662 ? 24.780 24.038 -7.628 1.00 95.31 662 LYS A O 1
ATOM 5552 N N . ALA A 1 663 ? 23.058 22.745 -8.239 1.00 95.38 663 ALA A N 1
ATOM 5553 C CA . ALA A 1 663 ? 23.192 23.028 -9.652 1.00 95.38 663 ALA A CA 1
ATOM 5554 C C . ALA A 1 663 ? 22.589 24.384 -10.077 1.00 95.38 663 ALA A C 1
ATOM 5556 O O . ALA A 1 663 ? 22.835 24.814 -11.204 1.00 95.38 663 ALA A O 1
ATOM 5557 N N . GLY A 1 664 ? 21.871 25.093 -9.203 1.00 94.44 664 GLY A N 1
ATOM 5558 C CA . GLY A 1 664 ? 21.157 26.328 -9.546 1.00 94.44 664 GLY A CA 1
ATOM 5559 C C . GLY A 1 664 ? 19.873 26.072 -10.341 1.00 94.44 664 GLY A C 1
ATOM 5560 O O . GLY A 1 664 ? 19.404 26.949 -11.069 1.00 94.44 664 GLY A O 1
ATOM 5561 N N . LEU A 1 665 ? 19.330 24.858 -10.240 1.00 93.50 665 LEU A N 1
ATOM 5562 C CA . LEU A 1 665 ? 18.118 24.410 -10.918 1.00 93.50 665 LEU A CA 1
ATOM 5563 C C . LEU A 1 665 ? 16.980 24.244 -9.901 1.00 93.50 665 LEU A C 1
ATOM 5565 O O . LEU A 1 665 ? 17.221 24.177 -8.695 1.00 93.50 665 LEU A O 1
ATOM 5569 N N . LYS A 1 666 ? 15.729 24.187 -10.373 1.00 91.31 666 LYS A N 1
ATOM 5570 C CA . LYS A 1 666 ? 14.558 24.018 -9.503 1.00 91.31 666 LYS A CA 1
ATOM 5571 C C . LYS A 1 666 ? 14.227 22.526 -9.363 1.00 91.31 666 LYS A C 1
ATOM 5573 O O . LYS A 1 666 ? 13.931 21.898 -10.381 1.00 91.31 666 LYS A O 1
ATOM 5578 N N . PRO A 1 667 ? 14.239 21.949 -8.146 1.00 90.94 667 PRO A N 1
ATOM 5579 C CA . PRO A 1 667 ? 13.808 20.572 -7.916 1.00 90.94 667 PRO A CA 1
ATOM 5580 C C . PRO A 1 667 ? 12.397 20.295 -8.429 1.00 90.94 667 PRO A C 1
ATOM 5582 O O . PRO A 1 667 ? 11.520 21.162 -8.395 1.00 90.94 667 PRO A O 1
ATOM 5585 N N . ASN A 1 668 ? 12.167 19.062 -8.878 1.00 91.38 668 ASN A N 1
ATOM 5586 C CA . ASN A 1 668 ? 10.835 18.626 -9.262 1.00 91.38 668 ASN A CA 1
ATOM 5587 C C . ASN A 1 668 ? 9.938 18.497 -8.018 1.00 91.38 668 ASN A C 1
ATOM 5589 O O . ASN A 1 668 ? 10.335 17.891 -7.025 1.00 91.38 668 ASN A O 1
ATOM 5593 N N . GLU A 1 669 ? 8.711 19.018 -8.078 1.00 88.81 669 GLU A N 1
ATOM 5594 C CA . GLU A 1 669 ? 7.791 19.056 -6.931 1.00 88.81 669 GLU A CA 1
ATOM 5595 C C . GLU A 1 669 ? 7.492 17.664 -6.345 1.00 88.81 669 GLU A C 1
ATOM 5597 O O . GLU A 1 669 ? 7.400 17.507 -5.128 1.00 88.81 669 GLU A O 1
ATOM 5602 N N . LEU A 1 670 ? 7.388 16.629 -7.188 1.00 86.88 670 LEU A N 1
ATOM 5603 C CA . LEU A 1 670 ? 7.144 15.260 -6.721 1.00 86.88 670 LEU A CA 1
ATOM 5604 C C . LEU A 1 670 ? 8.344 14.701 -5.950 1.00 86.88 670 LEU A C 1
ATOM 5606 O O . LEU A 1 670 ? 8.164 14.011 -4.943 1.00 86.88 670 LEU A O 1
ATOM 5610 N N . ASP A 1 671 ? 9.562 15.014 -6.397 1.00 88.38 671 ASP A N 1
ATOM 5611 C CA . ASP A 1 671 ? 10.786 14.602 -5.710 1.00 88.38 671 ASP A CA 1
ATOM 5612 C C . ASP A 1 671 ? 10.955 15.365 -4.390 1.00 88.38 671 ASP A C 1
ATOM 5614 O O . ASP A 1 671 ? 11.399 14.777 -3.404 1.00 88.38 671 ASP A O 1
ATOM 5618 N N . VAL A 1 672 ? 10.553 16.641 -4.332 1.00 89.88 672 VAL A N 1
ATOM 5619 C CA . VAL A 1 672 ? 10.509 17.436 -3.090 1.00 89.88 672 VAL A CA 1
ATOM 5620 C C . VAL A 1 672 ? 9.524 16.828 -2.095 1.00 89.88 672 VAL A C 1
ATOM 5622 O O . VAL A 1 672 ? 9.912 16.521 -0.972 1.00 89.88 672 VAL A O 1
ATOM 5625 N N . LYS A 1 673 ? 8.278 16.558 -2.504 1.00 90.81 673 LYS A N 1
ATOM 5626 C CA . LYS A 1 673 ? 7.271 15.922 -1.631 1.00 90.81 673 LYS A CA 1
ATOM 5627 C C . LYS A 1 673 ? 7.729 14.556 -1.120 1.00 90.81 673 LYS A C 1
ATOM 5629 O O . LYS A 1 673 ? 7.527 14.236 0.049 1.00 90.81 673 LYS A O 1
ATOM 5634 N N . THR A 1 674 ? 8.371 13.766 -1.981 1.00 90.50 674 THR A N 1
ATOM 5635 C CA . THR A 1 674 ? 8.921 12.456 -1.605 1.00 90.50 674 THR A CA 1
ATOM 5636 C C . THR A 1 674 ? 10.062 12.595 -0.594 1.00 90.50 674 THR A C 1
ATOM 5638 O O . THR A 1 674 ? 10.109 11.845 0.379 1.00 90.50 674 THR A O 1
ATOM 5641 N N . GLU A 1 675 ? 10.977 13.549 -0.793 1.00 93.19 675 GLU A N 1
ATOM 5642 C CA . GLU A 1 675 ? 12.058 13.830 0.158 1.00 93.19 675 GLU A CA 1
ATOM 5643 C C . GLU A 1 675 ? 11.515 14.296 1.514 1.00 93.19 675 GLU A C 1
ATOM 5645 O O . GLU A 1 675 ? 11.924 13.754 2.539 1.00 93.19 675 GLU A O 1
ATOM 5650 N N . ILE A 1 676 ? 10.557 15.230 1.519 1.00 94.31 676 ILE A N 1
ATOM 5651 C CA . ILE A 1 676 ? 9.891 15.709 2.738 1.00 94.31 676 ILE A CA 1
ATOM 5652 C C . ILE A 1 676 ? 9.268 14.533 3.486 1.00 94.31 676 ILE A C 1
ATOM 5654 O O . ILE A 1 676 ? 9.558 14.351 4.665 1.00 94.31 676 ILE A O 1
ATOM 5658 N N . GLY A 1 677 ? 8.483 13.695 2.798 1.00 93.88 677 GLY A N 1
ATOM 5659 C CA . GLY A 1 677 ? 7.892 12.497 3.393 1.00 93.88 677 GLY A CA 1
ATOM 5660 C C . GLY A 1 677 ? 8.947 11.624 4.078 1.00 93.88 677 GLY A C 1
ATOM 5661 O O . GLY A 1 677 ? 8.824 11.330 5.264 1.00 93.88 677 GLY A O 1
ATOM 5662 N N . ASN A 1 678 ? 10.030 11.284 3.373 1.00 92.69 678 ASN A N 1
ATOM 5663 C CA . ASN A 1 678 ? 11.111 10.461 3.926 1.00 92.69 678 ASN A CA 1
ATOM 5664 C C . ASN A 1 678 ? 11.785 11.098 5.156 1.00 92.69 678 ASN A C 1
ATOM 5666 O O . ASN A 1 678 ? 12.037 10.408 6.144 1.00 92.69 678 ASN A O 1
ATOM 5670 N N . ASN A 1 679 ? 12.069 12.402 5.114 1.00 95.69 679 ASN A N 1
ATOM 5671 C CA . ASN A 1 679 ? 12.721 13.110 6.218 1.00 95.69 679 ASN A CA 1
ATOM 5672 C C . ASN A 1 679 ? 11.828 13.167 7.468 1.00 95.69 679 ASN A C 1
ATOM 5674 O O . ASN A 1 679 ? 12.303 13.007 8.598 1.00 95.69 679 ASN A O 1
ATOM 5678 N N . VAL A 1 680 ? 10.524 13.349 7.259 1.00 96.69 680 VAL A N 1
ATOM 5679 C CA . VAL A 1 680 ? 9.525 13.327 8.326 1.00 96.69 680 VAL A CA 1
ATOM 5680 C C . VAL A 1 680 ? 9.422 11.941 8.950 1.00 96.69 680 VAL A C 1
ATOM 5682 O O . VAL A 1 680 ? 9.515 11.842 10.171 1.00 96.69 680 VAL A O 1
ATOM 5685 N N . HIS A 1 681 ? 9.315 10.879 8.143 1.00 95.56 681 HIS A N 1
ATOM 5686 C CA . HIS A 1 681 ? 9.258 9.500 8.644 1.00 95.56 681 HIS A CA 1
ATOM 5687 C C . HIS A 1 681 ? 10.448 9.186 9.558 1.00 95.56 681 HIS A C 1
ATOM 5689 O O . HIS A 1 681 ? 10.243 8.799 10.703 1.00 95.56 681 HIS A O 1
ATOM 5695 N N . ILE A 1 682 ? 11.682 9.459 9.116 1.00 95.06 682 ILE A N 1
ATOM 5696 C CA . ILE A 1 682 ? 12.895 9.209 9.918 1.00 95.06 682 ILE A CA 1
ATOM 5697 C C . ILE A 1 682 ? 12.826 9.908 11.286 1.00 95.06 682 ILE A C 1
ATOM 5699 O O . ILE A 1 682 ? 13.228 9.345 12.308 1.00 95.06 682 ILE A O 1
ATOM 5703 N N . THR A 1 683 ? 12.329 11.143 11.313 1.00 97.38 683 THR A N 1
ATOM 5704 C CA . THR A 1 683 ? 12.256 11.937 12.541 1.00 97.38 683 THR A CA 1
ATOM 5705 C C . THR A 1 683 ? 11.152 11.447 13.475 1.00 97.38 683 THR A C 1
ATOM 5707 O O . THR A 1 683 ? 11.416 11.213 14.657 1.00 97.38 683 THR A O 1
ATOM 5710 N N . LEU A 1 684 ? 9.942 11.233 12.955 1.00 97.56 684 LEU A N 1
ATOM 5711 C CA . LEU A 1 684 ? 8.804 10.759 13.745 1.00 97.56 684 LEU A CA 1
ATOM 5712 C C . LEU A 1 684 ? 9.030 9.339 14.273 1.00 97.56 684 LEU A C 1
ATOM 5714 O O . LEU A 1 684 ? 8.753 9.075 15.441 1.00 97.56 684 LEU A O 1
ATOM 5718 N N . GLU A 1 685 ? 9.630 8.458 13.471 1.00 96.06 685 GLU A N 1
ATOM 5719 C CA . GLU A 1 685 ? 9.989 7.103 13.891 1.00 96.06 685 GLU A CA 1
ATOM 5720 C C . GLU A 1 685 ? 10.973 7.106 15.063 1.00 96.06 685 GLU A C 1
ATOM 5722 O O . GLU A 1 685 ? 10.827 6.300 15.985 1.00 96.06 685 GLU A O 1
ATOM 5727 N N . ARG A 1 686 ? 11.964 8.013 15.062 1.00 95.81 686 ARG A N 1
ATOM 5728 C CA . ARG A 1 686 ? 12.890 8.176 16.194 1.00 95.81 686 ARG A CA 1
ATOM 5729 C C . ARG A 1 686 ? 12.142 8.597 17.450 1.00 95.81 686 ARG A C 1
ATOM 5731 O O . ARG A 1 686 ? 12.358 7.990 18.495 1.00 95.81 686 ARG A O 1
ATOM 5738 N N . ILE A 1 687 ? 11.306 9.634 17.358 1.00 97.38 687 ILE A N 1
ATOM 5739 C CA . ILE A 1 687 ? 10.563 10.186 18.504 1.00 97.38 687 ILE A CA 1
ATOM 5740 C C . ILE A 1 687 ? 9.644 9.114 19.096 1.00 97.38 687 ILE A C 1
ATOM 5742 O O . ILE A 1 687 ? 9.637 8.889 20.306 1.00 97.38 687 ILE A O 1
ATOM 5746 N N . PHE A 1 688 ? 8.938 8.384 18.232 1.00 97.50 688 PHE A N 1
ATOM 5747 C CA . PHE A 1 688 ? 8.099 7.264 18.628 1.00 97.50 688 PHE A CA 1
ATOM 5748 C C . PHE A 1 688 ? 8.882 6.183 19.370 1.00 97.50 688 PHE A C 1
ATOM 5750 O O . PHE A 1 688 ? 8.471 5.738 20.446 1.00 97.50 688 PHE A O 1
ATOM 5757 N N . LEU A 1 689 ? 10.005 5.745 18.800 1.00 95.25 689 LEU A N 1
ATOM 5758 C CA . LEU A 1 689 ? 10.836 4.699 19.380 1.00 95.25 689 LEU A CA 1
ATOM 5759 C C . LEU A 1 689 ? 11.416 5.110 20.733 1.00 95.25 689 LEU A C 1
ATOM 5761 O O . LEU A 1 689 ? 11.349 4.316 21.667 1.00 95.25 689 LEU A O 1
ATOM 5765 N N . ASP A 1 690 ? 11.950 6.327 20.840 1.00 94.81 690 ASP A N 1
ATOM 5766 C CA . ASP A 1 690 ? 12.515 6.854 22.084 1.00 94.81 690 ASP A CA 1
ATOM 5767 C C . ASP A 1 690 ? 11.447 6.894 23.184 1.00 94.81 690 ASP A C 1
ATOM 5769 O O . ASP A 1 690 ? 11.594 6.262 24.230 1.00 94.81 690 ASP A O 1
ATOM 5773 N N . HIS A 1 691 ? 10.300 7.518 22.904 1.00 97.06 691 HIS A N 1
ATOM 5774 C CA . HIS A 1 691 ? 9.199 7.600 23.858 1.00 97.06 691 HIS A CA 1
ATOM 5775 C C . HIS A 1 691 ? 8.704 6.215 24.309 1.00 97.06 691 HIS A C 1
ATOM 5777 O O . HIS A 1 691 ? 8.648 5.916 25.502 1.00 97.06 691 HIS A O 1
ATOM 5783 N N . THR A 1 692 ? 8.374 5.337 23.359 1.00 96.19 692 THR A N 1
ATOM 5784 C CA . THR A 1 692 ? 7.804 4.020 23.683 1.00 96.19 692 THR A CA 1
ATOM 5785 C C . THR A 1 692 ? 8.795 3.116 24.411 1.00 96.19 692 THR A C 1
ATOM 5787 O O . THR A 1 692 ? 8.395 2.402 25.333 1.00 96.19 692 THR A O 1
ATOM 5790 N N . LYS A 1 693 ? 10.086 3.154 24.059 1.00 93.50 693 LYS A N 1
ATOM 5791 C CA . LYS A 1 693 ? 11.109 2.380 24.773 1.00 93.50 693 LYS A CA 1
ATOM 5792 C C . LYS A 1 693 ? 11.383 2.918 26.171 1.00 93.50 693 LYS A C 1
ATOM 5794 O O . LYS A 1 693 ? 11.562 2.106 27.076 1.00 93.50 693 LYS A O 1
ATOM 5799 N N . ASN A 1 694 ? 11.346 4.235 26.377 1.00 95.19 694 ASN A N 1
ATOM 5800 C CA . ASN A 1 694 ? 11.478 4.833 27.710 1.00 95.19 694 ASN A CA 1
ATOM 5801 C C . ASN A 1 694 ? 10.318 4.429 28.638 1.00 95.19 694 ASN A C 1
ATOM 5803 O O . ASN A 1 694 ? 10.512 4.277 29.841 1.00 95.19 694 ASN A O 1
ATOM 5807 N N . LEU A 1 695 ? 9.138 4.149 28.076 1.00 95.69 695 LEU A N 1
ATOM 5808 C CA . LEU A 1 695 ? 8.003 3.556 28.796 1.00 95.69 695 LEU A CA 1
ATOM 5809 C C . LEU A 1 695 ? 8.086 2.023 28.955 1.00 95.69 695 LEU A C 1
ATOM 5811 O O . LEU A 1 695 ? 7.164 1.410 29.496 1.00 95.69 695 LEU A O 1
ATOM 5815 N N . GLY A 1 696 ? 9.151 1.381 28.466 1.00 94.88 696 GLY A N 1
ATOM 5816 C CA . GLY A 1 696 ? 9.345 -0.071 28.515 1.00 94.88 696 GLY A CA 1
ATOM 5817 C C . GLY A 1 696 ? 8.500 -0.869 27.514 1.00 94.88 696 GLY A C 1
ATOM 5818 O O . GLY A 1 696 ? 8.387 -2.089 27.642 1.00 94.88 696 GLY A O 1
ATOM 5819 N N . CYS A 1 697 ? 7.887 -0.219 26.522 1.00 94.94 697 CYS A N 1
ATOM 5820 C CA . CYS A 1 697 ? 7.058 -0.903 25.531 1.00 94.94 697 CYS A CA 1
ATOM 5821 C C . CYS A 1 697 ? 7.907 -1.695 24.522 1.00 94.94 697 CYS A C 1
ATOM 5823 O O . CYS A 1 697 ? 9.014 -1.305 24.149 1.00 94.94 697 CYS A O 1
ATOM 5825 N N . ASP A 1 698 ? 7.348 -2.796 24.013 1.00 92.69 698 ASP A N 1
ATOM 5826 C CA . ASP A 1 698 ? 7.949 -3.585 22.935 1.00 92.69 698 ASP A CA 1
ATOM 5827 C C . ASP A 1 698 ? 7.622 -2.929 21.575 1.00 92.69 698 ASP A C 1
ATOM 5829 O O . ASP A 1 698 ? 6.656 -3.313 20.905 1.00 92.69 698 ASP A O 1
ATOM 5833 N N . SER A 1 699 ? 8.408 -1.921 21.183 1.00 93.62 699 SER A N 1
ATOM 5834 C CA . SER A 1 699 ? 8.234 -1.148 19.945 1.00 93.62 699 SER A CA 1
ATOM 5835 C C . SER A 1 699 ? 9.304 -1.431 18.886 1.00 93.62 699 SER A C 1
ATOM 5837 O O . SER A 1 699 ? 10.437 -1.815 19.187 1.00 93.62 699 SER A O 1
ATOM 5839 N N . TYR A 1 700 ? 8.930 -1.259 17.619 1.00 92.50 700 TYR A N 1
ATOM 5840 C CA . TYR A 1 700 ? 9.721 -1.617 16.448 1.00 92.50 700 TYR A CA 1
ATOM 5841 C C . TYR A 1 700 ? 9.513 -0.617 15.301 1.00 92.50 700 TYR A C 1
ATOM 5843 O O . TYR A 1 700 ? 8.486 0.057 15.224 1.00 92.50 700 TYR A O 1
ATOM 5851 N N . ARG A 1 701 ? 10.497 -0.542 14.402 1.00 91.06 701 ARG A N 1
ATOM 5852 C CA . ARG A 1 701 ? 10.531 0.326 13.215 1.00 91.06 701 ARG A CA 1
ATOM 5853 C C . ARG A 1 701 ? 10.566 -0.518 11.945 1.00 91.06 701 ARG A C 1
ATOM 5855 O O . ARG A 1 701 ? 11.203 -1.573 11.956 1.00 91.06 701 ARG A O 1
ATOM 5862 N N . GLU A 1 702 ? 9.898 -0.048 10.891 1.00 85.38 702 GLU A N 1
ATOM 5863 C CA . GLU A 1 702 ? 9.898 -0.632 9.536 1.00 85.38 702 GLU A CA 1
ATOM 5864 C C . GLU A 1 702 ? 9.640 -2.150 9.517 1.00 85.38 702 GLU A C 1
ATOM 5866 O O . GLU A 1 702 ? 10.249 -2.927 8.772 1.00 85.38 702 GLU A O 1
ATOM 5871 N N . ILE A 1 703 ? 8.719 -2.599 10.368 1.00 81.19 703 ILE A N 1
ATOM 5872 C CA . ILE A 1 703 ? 8.346 -4.007 10.454 1.00 81.19 703 ILE A CA 1
ATOM 5873 C C . ILE A 1 703 ? 7.503 -4.383 9.247 1.00 81.19 703 ILE A C 1
ATOM 5875 O O . ILE A 1 703 ? 6.608 -3.643 8.848 1.00 81.19 703 ILE A O 1
ATOM 5879 N N . TYR A 1 704 ? 7.741 -5.579 8.709 1.00 80.38 704 TYR A N 1
ATOM 5880 C CA . TYR A 1 704 ? 6.796 -6.225 7.809 1.00 80.38 704 TYR A CA 1
ATOM 5881 C C . TYR A 1 704 ? 5.668 -6.828 8.642 1.00 80.38 704 TYR A C 1
ATOM 5883 O O . TYR A 1 704 ? 5.884 -7.854 9.307 1.00 80.38 704 TYR A O 1
ATOM 5891 N N . PRO A 1 705 ? 4.451 -6.259 8.599 1.00 67.31 705 PRO A N 1
ATOM 5892 C CA . PRO A 1 705 ? 3.346 -6.794 9.374 1.00 67.31 705 PRO A CA 1
ATOM 5893 C C . PRO A 1 705 ? 2.907 -8.162 8.843 1.00 67.31 705 PRO A C 1
ATOM 5895 O O . PRO A 1 705 ? 2.229 -8.892 9.563 1.00 67.31 705 PRO A O 1
ATOM 5898 N N . THR A 1 706 ? 3.299 -8.556 7.621 1.00 66.62 706 THR A N 1
ATOM 5899 C CA . THR A 1 706 ? 3.117 -9.919 7.101 1.00 66.62 706 THR A CA 1
ATOM 5900 C C . THR A 1 706 ? 4.384 -10.453 6.411 1.00 66.62 706 THR A C 1
ATOM 5902 O O . THR A 1 706 ? 4.955 -9.798 5.546 1.00 66.62 706 THR A O 1
ATOM 5905 N N . ILE A 1 707 ? 4.816 -11.674 6.763 1.00 55.72 707 ILE A N 1
ATOM 5906 C CA . ILE A 1 707 ? 6.043 -12.341 6.268 1.00 55.72 707 ILE A CA 1
ATOM 5907 C C . ILE A 1 707 ? 6.019 -12.600 4.757 1.00 55.72 707 ILE A C 1
ATOM 5909 O O . ILE A 1 707 ? 7.072 -12.696 4.135 1.00 55.72 707 ILE A O 1
ATOM 5913 N N . ARG A 1 708 ? 4.834 -12.786 4.160 1.00 52.12 708 ARG A N 1
ATOM 5914 C CA . ARG A 1 708 ? 4.726 -13.243 2.765 1.00 52.12 708 ARG A CA 1
ATOM 5915 C C . ARG A 1 708 ? 4.766 -12.130 1.730 1.00 52.12 708 ARG A C 1
ATOM 5917 O O . ARG A 1 708 ? 5.117 -12.431 0.593 1.00 52.12 708 ARG A O 1
ATOM 5924 N N . ASP A 1 709 ? 4.432 -10.896 2.099 1.00 50.94 709 ASP A N 1
ATOM 5925 C CA . ASP A 1 709 ? 4.320 -9.844 1.097 1.00 50.94 709 ASP A CA 1
ATOM 5926 C C . ASP A 1 709 ? 5.638 -9.108 0.879 1.00 50.94 709 ASP A C 1
ATOM 5928 O O . ASP A 1 709 ? 5.844 -8.702 -0.247 1.00 50.94 709 ASP A O 1
ATOM 5932 N N . ASN A 1 710 ? 6.547 -8.976 1.861 1.00 54.91 710 ASN A N 1
ATOM 5933 C CA . ASN A 1 710 ? 7.870 -8.316 1.735 1.00 54.91 710 ASN A CA 1
ATOM 5934 C C . ASN A 1 710 ? 7.899 -6.965 0.971 1.00 54.91 710 ASN A C 1
ATOM 5936 O O . ASN A 1 710 ? 8.972 -6.480 0.619 1.00 54.91 710 ASN A O 1
ATOM 5940 N N . LEU A 1 711 ? 6.744 -6.359 0.691 1.00 60.22 711 LEU A N 1
ATOM 5941 C CA . LEU A 1 711 ? 6.622 -5.228 -0.226 1.00 60.22 711 LEU A CA 1
ATOM 5942 C C . LEU A 1 711 ? 6.415 -3.917 0.528 1.00 60.22 711 LEU A C 1
ATOM 5944 O O . LEU A 1 711 ? 6.897 -2.893 0.064 1.00 60.22 711 LEU A O 1
ATOM 5948 N N . ASN A 1 712 ? 5.742 -3.953 1.683 1.00 79.00 712 ASN A N 1
ATOM 5949 C CA . ASN A 1 712 ? 5.386 -2.763 2.450 1.00 79.00 712 ASN A CA 1
ATOM 5950 C C . ASN A 1 712 ? 5.666 -2.958 3.945 1.00 79.00 712 ASN A C 1
ATOM 5952 O O . ASN A 1 712 ? 5.344 -4.006 4.514 1.00 79.00 712 ASN A O 1
ATOM 5956 N N . HIS A 1 713 ? 6.233 -1.928 4.563 1.00 86.12 713 HIS A N 1
ATOM 5957 C CA . HIS A 1 713 ? 6.574 -1.866 5.980 1.00 86.12 713 HIS A CA 1
ATOM 5958 C C . HIS A 1 713 ? 5.697 -0.824 6.661 1.00 86.12 713 HIS A C 1
ATOM 5960 O O . HIS A 1 713 ? 5.537 0.267 6.118 1.00 86.12 713 HIS A O 1
ATOM 5966 N N . SER A 1 714 ? 5.166 -1.128 7.843 1.00 90.69 714 SER A N 1
ATOM 5967 C CA . SER A 1 714 ? 4.634 -0.068 8.704 1.00 90.69 714 SER A CA 1
ATOM 5968 C C . SER A 1 714 ? 5.800 0.729 9.282 1.00 90.69 714 SER A C 1
ATOM 5970 O O . SER A 1 714 ? 6.766 0.107 9.739 1.00 90.69 714 SER A O 1
ATOM 5972 N N . ASP A 1 715 ? 5.685 2.052 9.328 1.00 93.88 715 ASP A N 1
ATOM 5973 C CA . ASP A 1 715 ? 6.731 2.945 9.846 1.00 93.88 715 ASP A CA 1
ATOM 5974 C C . ASP A 1 715 ? 7.113 2.553 11.277 1.00 93.88 715 ASP A C 1
ATOM 5976 O O . ASP A 1 715 ? 8.272 2.250 11.581 1.00 93.88 715 ASP A O 1
ATOM 5980 N N . ASN A 1 716 ? 6.100 2.410 12.137 1.00 95.50 716 ASN A N 1
ATOM 5981 C CA . ASN A 1 716 ? 6.263 1.905 13.491 1.00 95.50 716 ASN A CA 1
ATOM 5982 C C . ASN A 1 716 ? 5.250 0.817 13.849 1.00 95.50 716 ASN A C 1
ATOM 5984 O O . ASN A 1 716 ? 4.158 0.712 13.295 1.00 95.50 716 ASN A O 1
ATOM 5988 N N . CYS A 1 717 ? 5.629 -0.009 14.818 1.00 95.19 717 CYS A N 1
ATOM 5989 C CA . CYS A 1 717 ? 4.824 -1.110 15.326 1.00 95.19 717 CYS A CA 1
ATOM 5990 C C . CYS A 1 717 ? 5.053 -1.269 16.831 1.00 95.19 717 CYS A C 1
ATOM 5992 O O . CYS A 1 717 ? 6.190 -1.207 17.294 1.00 95.19 717 CYS A O 1
ATOM 5994 N N . VAL A 1 718 ? 3.999 -1.555 17.593 1.00 95.31 718 VAL A N 1
ATOM 5995 C CA . VAL A 1 718 ? 4.080 -1.931 19.013 1.00 95.31 718 VAL A CA 1
ATOM 5996 C C . VAL A 1 718 ? 3.352 -3.246 19.262 1.00 95.31 718 VAL A C 1
ATOM 5998 O O . VAL A 1 718 ? 2.255 -3.477 18.747 1.00 95.31 718 VAL A O 1
ATOM 6001 N N . ILE A 1 719 ? 3.958 -4.110 20.081 1.00 93.94 719 ILE A N 1
ATOM 6002 C CA . ILE A 1 719 ? 3.254 -5.246 20.679 1.00 93.94 719 ILE A CA 1
ATOM 6003 C C . ILE A 1 719 ? 2.431 -4.720 21.850 1.00 93.94 719 ILE A C 1
ATOM 6005 O O . ILE A 1 719 ? 2.972 -4.180 22.814 1.00 93.94 719 ILE A O 1
ATOM 6009 N N . ARG A 1 720 ? 1.119 -4.933 21.784 1.00 95.19 720 ARG A N 1
ATOM 6010 C CA . ARG A 1 720 ? 0.192 -4.575 22.853 1.00 95.19 720 ARG A CA 1
ATOM 6011 C C . ARG A 1 720 ? 0.353 -5.546 24.025 1.00 95.19 720 ARG A C 1
ATOM 6013 O O . ARG A 1 720 ? -0.231 -6.632 24.035 1.00 95.19 720 ARG A O 1
ATOM 6020 N N . ASN A 1 721 ? 1.206 -5.164 24.965 1.00 92.56 721 ASN A N 1
ATOM 6021 C CA . ASN A 1 721 ? 1.478 -5.856 26.221 1.00 92.56 721 ASN A CA 1
ATOM 6022 C C . ASN A 1 721 ? 0.958 -5.021 27.410 1.00 92.56 721 ASN A C 1
ATOM 6024 O O . ASN A 1 721 ? 0.483 -3.904 27.225 1.00 92.56 721 ASN A O 1
ATOM 6028 N N . GLU A 1 722 ? 1.067 -5.545 28.632 1.00 95.56 722 GLU A N 1
ATOM 6029 C CA . GLU A 1 722 ? 0.579 -4.862 29.844 1.00 95.56 722 GLU A CA 1
ATOM 6030 C C . GLU A 1 722 ? 1.220 -3.480 30.062 1.00 95.56 722 GLU A C 1
ATOM 6032 O O . GLU A 1 722 ? 0.570 -2.571 30.573 1.00 95.56 722 GLU A O 1
ATOM 6037 N N . LEU A 1 723 ? 2.480 -3.298 29.648 1.00 96.31 723 LEU A N 1
ATOM 6038 C CA . LEU A 1 723 ? 3.174 -2.014 29.763 1.00 96.31 723 LEU A CA 1
ATOM 6039 C C . LEU A 1 723 ? 2.583 -0.973 28.812 1.00 96.31 723 LEU A C 1
ATOM 6041 O O . LEU A 1 723 ? 2.326 0.146 29.240 1.00 96.31 723 LEU A O 1
ATOM 6045 N N . PHE A 1 724 ? 2.304 -1.338 27.558 1.00 96.75 724 PHE A N 1
ATOM 6046 C CA . PHE A 1 724 ? 1.605 -0.448 26.630 1.00 96.75 724 PHE A CA 1
ATOM 6047 C C . PHE A 1 724 ? 0.197 -0.115 27.133 1.00 96.75 724 PHE A C 1
ATOM 6049 O O . PHE A 1 724 ? -0.204 1.049 27.123 1.00 96.75 724 PHE A O 1
ATOM 6056 N N . GLU A 1 725 ? -0.534 -1.126 27.614 1.00 96.44 725 GLU A N 1
ATOM 6057 C CA . GLU A 1 725 ? -1.892 -0.938 28.126 1.00 96.44 725 GLU A CA 1
ATOM 6058 C C . GLU A 1 725 ? -1.920 0.040 29.308 1.00 96.44 725 GLU A C 1
ATOM 6060 O O . GLU A 1 725 ? -2.755 0.936 29.339 1.00 96.44 725 GLU A O 1
ATOM 6065 N N . LYS A 1 726 ? -0.982 -0.089 30.252 1.00 96.94 726 LYS A N 1
ATOM 6066 C CA . LYS A 1 726 ? -0.901 0.760 31.450 1.00 96.94 726 LYS A CA 1
ATOM 6067 C C . LYS A 1 726 ? -0.326 2.154 31.180 1.00 96.94 726 LYS A C 1
ATOM 6069 O O . LYS A 1 726 ? -0.712 3.125 31.831 1.00 96.94 726 LYS A O 1
ATOM 6074 N N . SER A 1 727 ? 0.669 2.252 30.303 1.00 95.75 727 SER A N 1
ATOM 6075 C CA . SER A 1 727 ? 1.422 3.496 30.122 1.00 95.75 727 SER A CA 1
ATOM 6076 C C . SER A 1 727 ? 0.800 4.425 29.085 1.00 95.75 727 SER A C 1
ATOM 6078 O O . SER A 1 727 ? 0.979 5.634 29.218 1.00 95.75 727 SER A O 1
ATOM 6080 N N . ILE A 1 728 ? 0.089 3.873 28.092 1.00 95.56 728 ILE A N 1
ATOM 6081 C CA . ILE A 1 728 ? -0.458 4.607 26.943 1.00 95.56 728 ILE A CA 1
ATOM 6082 C C . ILE A 1 728 ? -1.979 4.408 26.857 1.00 95.56 728 ILE A C 1
ATOM 6084 O O . ILE A 1 728 ? -2.731 5.358 27.050 1.00 95.56 728 ILE A O 1
ATOM 6088 N N . GLU A 1 729 ? -2.456 3.175 26.639 1.00 94.81 729 GLU A N 1
ATOM 6089 C CA . GLU A 1 729 ? -3.884 2.920 26.356 1.00 94.81 729 GLU A CA 1
ATOM 6090 C C . GLU A 1 729 ? -4.811 3.375 27.490 1.00 94.81 729 GLU A C 1
ATOM 6092 O O . GLU A 1 729 ? -5.817 4.023 27.232 1.00 94.81 729 GLU A O 1
ATOM 6097 N N . SER A 1 730 ? -4.477 3.085 28.751 1.00 92.62 730 SER A N 1
ATOM 6098 C CA . SER A 1 730 ? -5.331 3.423 29.897 1.00 92.62 730 SER A CA 1
ATOM 6099 C C . SER A 1 730 ? -5.368 4.912 30.234 1.00 92.62 730 SER A C 1
ATOM 6101 O O . SER A 1 730 ? -6.120 5.303 31.122 1.00 92.62 730 SER A O 1
ATOM 6103 N N . LYS A 1 731 ? -4.516 5.725 29.602 1.00 90.88 731 LYS A N 1
ATOM 6104 C CA . LYS A 1 731 ? -4.452 7.174 29.823 1.00 90.88 731 LYS A CA 1
ATOM 6105 C C . LYS A 1 731 ? -5.193 7.970 28.751 1.00 90.88 731 LYS A C 1
ATOM 6107 O O . LYS A 1 731 ? -5.302 9.183 28.886 1.00 90.88 731 LYS A O 1
ATOM 6112 N N . SER A 1 732 ? -5.678 7.314 27.697 1.00 88.19 732 SER A N 1
ATOM 6113 C CA . SER A 1 732 ? -6.334 7.981 26.579 1.00 88.19 732 SER A CA 1
ATOM 6114 C C . SER A 1 732 ? -7.731 7.426 26.342 1.00 88.19 732 SER A C 1
ATOM 6116 O O . SER A 1 732 ? -7.906 6.252 26.022 1.00 88.19 732 SER A O 1
ATOM 6118 N N . ASP A 1 733 ? -8.726 8.307 26.400 1.00 89.50 733 ASP A N 1
ATOM 6119 C CA . ASP A 1 733 ? -10.110 7.977 26.048 1.00 89.50 733 ASP A CA 1
ATOM 6120 C C . ASP A 1 733 ? -10.392 8.118 24.538 1.00 89.50 733 ASP A C 1
ATOM 6122 O O . ASP A 1 733 ? -11.498 7.819 24.079 1.00 89.50 733 ASP A O 1
ATOM 6126 N N . LEU A 1 734 ? -9.397 8.545 23.745 1.00 90.19 734 LEU A N 1
ATOM 6127 C CA . LEU A 1 734 ? -9.560 8.857 22.318 1.00 90.19 734 LEU A CA 1
ATOM 6128 C C . LEU A 1 734 ? -9.895 7.624 21.477 1.00 90.19 734 LEU A C 1
ATOM 6130 O O . LEU A 1 734 ? -10.745 7.674 20.584 1.00 90.19 734 LEU A O 1
ATOM 6134 N N . ILE A 1 735 ? -9.229 6.496 21.742 1.00 92.31 735 ILE A N 1
ATOM 6135 C CA . ILE A 1 735 ? -9.456 5.259 20.996 1.00 92.31 735 ILE A CA 1
ATOM 6136 C C . ILE A 1 735 ? -9.688 4.079 21.928 1.00 92.31 735 ILE A C 1
ATOM 6138 O O . ILE A 1 735 ? -8.917 3.787 22.831 1.00 92.31 735 ILE A O 1
ATOM 6142 N N . THR A 1 736 ? -10.739 3.314 21.644 1.00 92.38 736 THR A N 1
ATOM 6143 C CA . THR A 1 736 ? -10.924 1.998 22.257 1.00 92.38 736 THR A CA 1
ATOM 6144 C C . THR A 1 736 ? -10.226 0.941 21.410 1.00 92.38 736 THR A C 1
ATOM 6146 O O . THR A 1 736 ? -10.633 0.694 20.270 1.00 92.38 736 THR A O 1
ATOM 6149 N N . ILE A 1 737 ? -9.211 0.284 21.972 1.00 95.50 737 ILE A N 1
ATOM 6150 C CA . ILE A 1 737 ? -8.492 -0.804 21.305 1.00 95.50 737 ILE A CA 1
ATOM 6151 C C . ILE A 1 737 ? -9.181 -2.141 21.628 1.00 95.50 737 ILE A C 1
ATOM 6153 O O . ILE A 1 737 ? -9.291 -2.526 22.794 1.00 95.50 737 ILE A O 1
ATOM 6157 N N . PRO A 1 738 ? -9.669 -2.901 20.628 1.00 94.94 738 PRO A N 1
ATOM 6158 C CA . PRO A 1 738 ? -10.311 -4.186 20.894 1.00 94.94 738 PRO A CA 1
ATOM 6159 C C . PRO A 1 738 ? -9.368 -5.174 21.604 1.00 94.94 738 PRO A C 1
ATOM 6161 O O . PRO A 1 738 ? -8.207 -5.326 21.231 1.00 94.94 738 PRO A O 1
ATOM 6164 N N . ARG A 1 739 ? -9.866 -5.923 22.599 1.00 93.94 739 ARG A N 1
ATOM 6165 C CA . ARG A 1 739 ? -9.070 -6.874 23.422 1.00 93.94 739 ARG A CA 1
ATOM 6166 C C . ARG A 1 739 ? -8.312 -7.948 22.622 1.00 93.94 739 ARG A C 1
ATOM 6168 O O . ARG A 1 739 ? -7.316 -8.499 23.091 1.00 93.94 739 ARG A O 1
ATOM 6175 N N . ASN A 1 740 ? -8.797 -8.282 21.430 1.00 94.06 740 ASN A N 1
ATOM 6176 C CA . ASN A 1 740 ? -8.158 -9.231 20.518 1.00 94.06 740 ASN A CA 1
ATOM 6177 C C . ASN A 1 740 ? -6.943 -8.649 19.783 1.00 94.06 740 ASN A C 1
ATOM 6179 O O . ASN A 1 740 ? -6.159 -9.426 19.252 1.00 94.06 740 ASN A O 1
ATOM 6183 N N . ILE A 1 741 ? -6.765 -7.327 19.737 1.00 96.12 741 ILE A N 1
ATOM 6184 C CA . ILE A 1 741 ? -5.591 -6.714 19.111 1.00 96.12 741 ILE A CA 1
ATOM 6185 C C . ILE A 1 741 ? -4.347 -7.034 19.936 1.00 96.12 741 ILE A C 1
ATOM 6187 O O . ILE A 1 741 ? -4.347 -6.867 21.156 1.00 96.12 741 ILE A O 1
ATOM 6191 N N . LYS A 1 742 ? -3.303 -7.506 19.252 1.00 94.12 742 LYS A N 1
ATOM 6192 C CA . LYS A 1 742 ? -1.983 -7.836 19.810 1.00 94.12 742 LYS A CA 1
ATOM 6193 C C . LYS A 1 742 ? -0.865 -6.993 19.212 1.00 94.12 742 LYS A C 1
ATOM 6195 O O . LYS A 1 742 ? 0.171 -6.836 19.847 1.00 94.12 742 LYS A O 1
ATOM 6200 N N . ILE A 1 743 ? -1.073 -6.457 18.013 1.00 93.62 743 ILE A N 1
ATOM 6201 C CA . ILE A 1 743 ? -0.113 -5.604 17.315 1.00 93.62 743 ILE A CA 1
ATOM 6202 C C . ILE A 1 743 ? -0.820 -4.326 16.877 1.00 93.62 743 ILE A C 1
ATOM 6204 O O . ILE A 1 743 ? -1.919 -4.388 16.323 1.00 93.62 743 ILE A O 1
ATOM 6208 N N . ILE A 1 744 ? -0.181 -3.186 17.105 1.00 96.75 744 ILE A N 1
ATOM 6209 C CA . ILE A 1 744 ? -0.641 -1.882 16.632 1.00 96.75 744 ILE A CA 1
ATOM 6210 C C . ILE A 1 744 ? 0.433 -1.339 15.694 1.00 96.75 744 ILE A C 1
ATOM 6212 O O . ILE A 1 744 ? 1.584 -1.183 16.097 1.00 96.75 744 ILE A O 1
ATOM 6216 N N . ASN A 1 745 ? 0.054 -1.098 14.446 1.00 96.44 745 ASN A N 1
ATOM 6217 C CA . ASN A 1 745 ? 0.893 -0.499 13.420 1.00 96.44 745 ASN A CA 1
ATOM 6218 C C . ASN A 1 745 ? 0.544 0.982 13.298 1.00 96.44 745 ASN A C 1
ATOM 6220 O O . ASN A 1 745 ? -0.633 1.342 13.326 1.00 96.44 745 ASN A O 1
ATOM 6224 N N . PHE A 1 746 ? 1.562 1.811 13.132 1.00 97.38 746 PHE A N 1
ATOM 6225 C CA . PHE A 1 746 ? 1.452 3.252 12.967 1.00 97.38 746 PHE A CA 1
ATOM 6226 C C . PHE A 1 746 ? 2.032 3.614 11.605 1.00 97.38 746 PHE A C 1
ATOM 6228 O O . PHE A 1 746 ? 3.100 3.116 11.239 1.00 97.38 746 PHE A O 1
ATOM 6235 N N . ASP A 1 747 ? 1.310 4.435 10.853 1.00 97.00 747 ASP A N 1
ATOM 6236 C CA . ASP A 1 747 ? 1.741 4.900 9.539 1.00 97.00 747 ASP A CA 1
ATOM 6237 C C . ASP A 1 747 ? 1.464 6.406 9.410 1.00 97.00 747 ASP A C 1
ATOM 6239 O O . ASP A 1 747 ? 0.339 6.875 9.611 1.00 97.00 747 ASP A O 1
ATOM 6243 N N . TYR A 1 748 ? 2.516 7.163 9.114 1.00 97.12 748 TYR A N 1
ATOM 6244 C CA . TYR A 1 748 ? 2.466 8.601 8.910 1.00 97.12 748 TYR A CA 1
ATOM 6245 C C . TYR A 1 748 ? 2.207 8.912 7.431 1.00 97.12 748 TYR A C 1
ATOM 6247 O O . TYR A 1 748 ? 2.664 8.222 6.511 1.00 97.12 748 TYR A O 1
ATOM 6255 N N . THR A 1 749 ? 1.454 9.972 7.153 1.00 95.81 749 THR A N 1
ATOM 6256 C CA . THR A 1 749 ? 1.166 10.347 5.767 1.00 95.81 749 THR A CA 1
ATOM 6257 C C . THR A 1 749 ? 1.044 11.850 5.589 1.00 95.81 749 THR A C 1
ATOM 6259 O O . THR A 1 749 ? 0.489 12.546 6.428 1.00 95.81 749 THR A O 1
ATOM 6262 N N . MET A 1 750 ? 1.554 12.361 4.469 1.00 93.81 750 MET A N 1
ATOM 6263 C CA . MET A 1 750 ? 1.410 13.771 4.091 1.00 93.81 750 MET A CA 1
ATOM 6264 C C . MET A 1 750 ? 0.041 14.075 3.459 1.00 93.81 750 MET A C 1
ATOM 6266 O O . MET A 1 750 ? -0.305 15.242 3.324 1.00 93.81 750 MET A O 1
ATOM 6270 N N . GLY A 1 751 ? -0.735 13.062 3.060 1.00 90.62 751 GLY A N 1
ATOM 6271 C CA . GLY A 1 751 ? -2.082 13.229 2.497 1.00 90.62 751 GLY A CA 1
ATOM 6272 C C . GLY A 1 751 ? -3.170 12.694 3.426 1.00 90.62 751 GLY A C 1
ATOM 6273 O O . GLY A 1 751 ? -2.962 11.685 4.100 1.00 90.62 751 GLY A O 1
ATOM 6274 N N . PHE A 1 752 ? -4.322 13.364 3.447 1.00 93.12 752 PHE A N 1
ATOM 6275 C CA . PHE A 1 752 ? -5.498 12.992 4.248 1.00 93.12 752 PHE A CA 1
ATOM 6276 C C . PHE A 1 752 ? -6.736 12.675 3.400 1.00 93.12 752 PHE A C 1
ATOM 6278 O O . PHE A 1 752 ? -7.784 12.332 3.942 1.00 93.12 752 PHE A O 1
ATOM 6285 N N . ASP A 1 753 ? -6.621 12.767 2.076 1.00 91.88 753 ASP A N 1
ATOM 6286 C CA . ASP A 1 753 ? -7.695 12.421 1.159 1.00 91.88 753 ASP A CA 1
ATOM 6287 C C . ASP A 1 753 ? -8.012 10.913 1.200 1.00 91.88 753 ASP A C 1
ATOM 6289 O O . ASP A 1 753 ? -7.187 10.071 1.578 1.00 91.88 753 ASP A O 1
ATOM 6293 N N . ASN A 1 754 ? -9.234 10.564 0.791 1.00 89.06 754 ASN A N 1
ATOM 6294 C CA . ASN A 1 754 ? -9.726 9.189 0.846 1.00 89.06 754 ASN A CA 1
ATOM 6295 C C . ASN A 1 754 ? -8.862 8.203 0.049 1.00 89.06 754 ASN A C 1
ATOM 6297 O O . ASN A 1 754 ? -8.762 7.050 0.463 1.00 89.06 754 ASN A O 1
ATOM 6301 N N . GLU A 1 755 ? -8.255 8.622 -1.066 1.00 90.44 755 GLU A N 1
ATOM 6302 C CA . GLU A 1 755 ? -7.412 7.758 -1.897 1.00 90.44 755 GLU A CA 1
ATOM 6303 C C . GLU A 1 755 ? -6.105 7.427 -1.171 1.00 90.44 755 GLU A C 1
ATOM 6305 O O . GLU A 1 755 ? -5.740 6.255 -1.058 1.00 90.44 755 GLU A O 1
ATOM 6310 N N . THR A 1 756 ? -5.460 8.429 -0.571 1.00 90.88 756 THR A N 1
ATOM 6311 C CA . THR A 1 756 ? -4.273 8.239 0.268 1.00 90.88 756 THR A CA 1
ATOM 6312 C C . THR A 1 756 ? -4.567 7.315 1.453 1.00 90.88 756 THR A C 1
ATOM 6314 O O . THR A 1 756 ? -3.849 6.332 1.667 1.00 90.88 756 THR A O 1
ATOM 6317 N N . ILE A 1 757 ? -5.634 7.583 2.215 1.00 92.56 757 ILE A N 1
ATOM 6318 C CA . ILE A 1 757 ? -6.037 6.763 3.371 1.00 92.56 757 ILE A CA 1
ATOM 6319 C C . ILE A 1 757 ? -6.345 5.323 2.948 1.00 92.56 757 ILE A C 1
ATOM 6321 O O . ILE A 1 757 ? -5.899 4.365 3.592 1.00 92.56 757 ILE A O 1
ATOM 6325 N N . TYR A 1 758 ? -7.082 5.161 1.850 1.00 91.12 758 TYR A N 1
ATOM 6326 C CA . TYR A 1 758 ? -7.397 3.859 1.282 1.00 91.12 758 TYR A CA 1
ATOM 6327 C C . TYR A 1 758 ? -6.124 3.098 0.894 1.00 91.12 758 TYR A C 1
ATOM 6329 O O . TYR A 1 758 ? -5.925 1.968 1.347 1.00 91.12 758 TYR A O 1
ATOM 6337 N N . GLY A 1 759 ? -5.203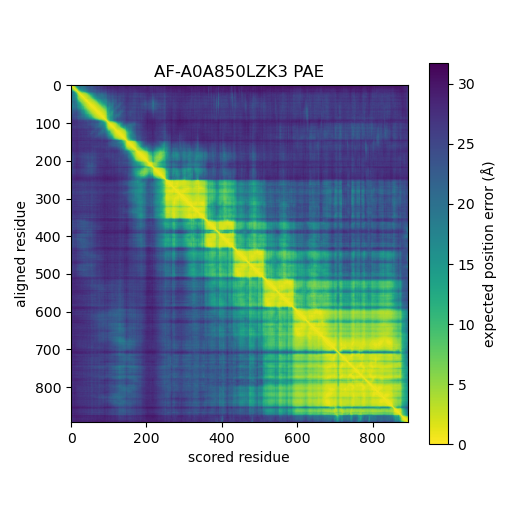 3.752 0.181 1.00 89.56 759 GLY A N 1
ATOM 6338 C CA . GLY A 1 759 ? -3.918 3.180 -0.214 1.00 89.56 759 GLY A CA 1
ATOM 6339 C C . GLY A 1 759 ? -3.051 2.746 0.972 1.00 89.56 759 GLY A C 1
ATOM 6340 O O . GLY A 1 759 ? -2.313 1.768 0.863 1.00 89.56 759 GLY A O 1
ATOM 6341 N N . LYS A 1 760 ? -3.153 3.402 2.139 1.00 91.00 760 LYS A N 1
ATOM 6342 C CA . LYS A 1 760 ? -2.496 2.929 3.375 1.00 91.00 760 LYS A CA 1
ATOM 6343 C C . LYS A 1 760 ? -3.152 1.661 3.927 1.00 91.00 760 LYS A C 1
ATOM 6345 O O . LYS A 1 760 ? -2.452 0.728 4.317 1.00 91.00 760 LYS A O 1
ATOM 6350 N N . CYS A 1 761 ? -4.479 1.583 3.917 1.00 89.81 761 CYS A N 1
ATOM 6351 C CA . CYS A 1 761 ? -5.216 0.408 4.386 1.00 89.81 761 CYS A CA 1
ATOM 6352 C C . CYS A 1 761 ? -5.043 -0.830 3.493 1.00 89.81 761 CYS A C 1
ATOM 6354 O O . CYS A 1 761 ? -5.127 -1.956 3.987 1.00 89.81 761 CYS A O 1
ATOM 6356 N N . GLU A 1 762 ? -4.767 -0.667 2.201 1.00 87.06 762 GLU A N 1
ATOM 6357 C CA . GLU A 1 762 ? -4.509 -1.796 1.295 1.00 87.06 762 GLU A CA 1
ATOM 6358 C C . GLU A 1 762 ? -3.170 -2.502 1.550 1.00 87.06 762 GLU A C 1
ATOM 6360 O O . GLU A 1 762 ? -2.973 -3.643 1.128 1.00 87.06 762 GLU A O 1
ATOM 6365 N N . LYS A 1 763 ? -2.259 -1.886 2.314 1.00 86.38 763 LYS A N 1
ATOM 6366 C CA . LYS A 1 763 ? -0.939 -2.463 2.615 1.00 86.38 763 LYS A CA 1
ATOM 6367 C C . LYS A 1 763 ? -0.983 -3.639 3.600 1.00 86.38 763 LYS A C 1
ATOM 6369 O O . LYS A 1 763 ? 0.045 -4.273 3.839 1.00 86.38 763 LYS A O 1
ATOM 6374 N N . GLY A 1 764 ? -2.154 -3.958 4.160 1.00 84.81 764 GLY A N 1
ATOM 6375 C CA . GLY A 1 764 ? -2.355 -5.121 5.032 1.00 84.81 764 GLY A CA 1
ATOM 6376 C C . GLY A 1 764 ? -1.825 -4.933 6.456 1.00 84.81 764 GLY A C 1
ATOM 6377 O O . GLY A 1 764 ? -1.383 -5.896 7.088 1.00 84.81 764 GLY A O 1
ATOM 6378 N N . TYR A 1 765 ? -1.834 -3.697 6.955 1.00 90.94 765 TYR A N 1
ATOM 6379 C CA . TYR A 1 765 ? -1.349 -3.362 8.296 1.00 90.94 765 TYR A CA 1
ATOM 6380 C C . TYR A 1 765 ? -2.363 -3.724 9.391 1.00 90.94 765 TYR A C 1
ATOM 6382 O O . TYR A 1 765 ? -1.990 -4.028 10.521 1.00 90.94 765 TYR A O 1
ATOM 6390 N N . GLN A 1 766 ? -3.647 -3.765 9.057 1.00 93.31 766 GLN A N 1
ATOM 6391 C CA . GLN A 1 766 ? -4.741 -4.183 9.926 1.00 93.31 766 GLN A CA 1
ATOM 6392 C C . GLN A 1 766 ? -5.158 -5.637 9.658 1.00 93.31 766 GLN A C 1
ATOM 6394 O O . GLN A 1 766 ? -4.985 -6.177 8.566 1.00 93.31 766 GLN A O 1
ATOM 6399 N N . GLY A 1 767 ? -5.720 -6.296 10.669 1.00 91.00 767 GLY A N 1
ATOM 6400 C CA . GLY A 1 767 ? -6.060 -7.717 10.615 1.00 91.00 767 GLY A CA 1
ATOM 6401 C C . GLY A 1 767 ? -6.816 -8.171 11.856 1.00 91.00 767 GLY A C 1
ATOM 6402 O O . GLY A 1 767 ? -7.056 -7.383 12.762 1.00 91.00 767 GLY A O 1
ATOM 6403 N N . LYS A 1 768 ? -7.160 -9.458 11.962 1.00 90.19 768 LYS A N 1
ATOM 6404 C CA . LYS A 1 768 ? -7.928 -9.985 13.110 1.00 90.19 768 LYS A CA 1
ATOM 6405 C C . LYS A 1 768 ? -7.325 -9.639 14.482 1.00 90.19 768 LYS A C 1
ATOM 6407 O O . LYS A 1 768 ? -8.072 -9.393 15.422 1.00 90.19 768 LYS A O 1
ATOM 6412 N N . GLU A 1 769 ? -6.001 -9.625 14.599 1.00 93.56 769 GLU A N 1
ATOM 6413 C CA . GLU A 1 769 ? -5.270 -9.290 15.834 1.00 93.56 769 GLU A CA 1
ATOM 6414 C C . GLU A 1 769 ? -4.329 -8.089 15.637 1.00 93.56 769 GLU A C 1
ATOM 6416 O O . GLU A 1 769 ? -3.406 -7.882 16.427 1.00 93.56 769 GLU A O 1
ATOM 6421 N N . LYS A 1 770 ? -4.550 -7.302 14.575 1.00 93.62 770 LYS A N 1
ATOM 6422 C CA . LYS A 1 770 ? -3.711 -6.158 14.203 1.00 93.62 770 LYS A CA 1
ATOM 6423 C C . LYS A 1 770 ? -4.560 -4.923 13.982 1.00 93.62 770 LYS A C 1
ATOM 6425 O O . LYS A 1 770 ? -5.591 -4.999 13.315 1.00 93.62 770 LYS A O 1
ATOM 6430 N N . MET A 1 771 ? -4.095 -3.806 14.505 1.00 96.12 771 MET A N 1
ATOM 6431 C CA . MET A 1 771 ? -4.718 -2.505 14.334 1.00 96.12 771 MET A CA 1
ATOM 6432 C C . MET A 1 771 ? -3.786 -1.592 13.544 1.00 96.12 771 MET A C 1
ATOM 6434 O O . MET A 1 771 ? -2.573 -1.690 13.698 1.00 96.12 771 MET A O 1
ATOM 6438 N N . LEU A 1 772 ? -4.352 -0.730 12.705 1.00 96.56 772 LEU A N 1
ATOM 6439 C CA . LEU A 1 772 ? -3.639 0.338 12.014 1.00 96.56 772 LEU A CA 1
ATOM 6440 C C . LEU A 1 772 ? -4.096 1.687 12.574 1.00 96.56 772 LEU A C 1
ATOM 6442 O O . LEU A 1 772 ? -5.296 1.952 12.638 1.00 96.56 772 LEU A O 1
ATOM 6446 N N . ILE A 1 773 ? -3.144 2.534 12.942 1.00 97.81 773 ILE A N 1
ATOM 6447 C CA . ILE A 1 773 ? -3.353 3.946 13.249 1.00 97.81 773 ILE A CA 1
ATOM 6448 C C . ILE A 1 773 ? -2.660 4.755 12.150 1.00 97.81 773 ILE A C 1
ATOM 6450 O O . ILE A 1 773 ? -1.456 4.617 11.951 1.00 97.81 773 ILE A O 1
ATOM 6454 N N . ILE A 1 774 ? -3.429 5.557 11.416 1.00 97.56 774 ILE A N 1
ATOM 6455 C CA . ILE A 1 774 ? -2.932 6.444 10.360 1.00 97.56 774 ILE A CA 1
ATOM 6456 C C . ILE A 1 774 ? -2.864 7.863 10.916 1.00 97.56 774 ILE A C 1
ATOM 6458 O O . ILE A 1 774 ? -3.838 8.331 11.504 1.00 97.56 774 ILE A O 1
ATOM 6462 N N . ILE A 1 775 ? -1.739 8.542 10.700 1.00 97.94 775 ILE A N 1
ATOM 6463 C CA . ILE A 1 775 ? -1.501 9.899 11.188 1.00 97.94 775 ILE A CA 1
ATOM 6464 C C . ILE A 1 775 ? -1.289 10.841 9.994 1.00 97.94 775 ILE A C 1
ATOM 6466 O O . ILE A 1 775 ? -0.165 10.946 9.486 1.00 97.94 775 ILE A O 1
ATOM 6470 N N . PRO A 1 776 ? -2.345 11.516 9.501 1.00 96.94 776 PRO A N 1
ATOM 6471 C CA . PRO A 1 776 ? -2.210 12.508 8.451 1.00 96.94 776 PRO A CA 1
ATOM 6472 C C . PRO A 1 776 ? -1.613 13.804 8.998 1.00 96.94 776 PRO A C 1
ATOM 6474 O O . PRO A 1 776 ? -2.197 14.497 9.823 1.00 96.94 776 PRO A O 1
ATOM 6477 N N . LEU A 1 777 ? -0.425 14.149 8.519 1.00 96.00 777 LEU A N 1
ATOM 6478 C CA . LEU A 1 777 ? 0.400 15.213 9.082 1.00 96.00 777 LEU A CA 1
ATOM 6479 C C . LEU A 1 777 ? -0.003 16.607 8.609 1.00 96.00 777 LEU A C 1
ATOM 6481 O O . LEU A 1 777 ? 0.325 17.590 9.265 1.00 96.00 777 LEU A O 1
ATOM 6485 N N . THR A 1 778 ? -0.722 16.719 7.495 1.00 92.00 778 THR A N 1
ATOM 6486 C CA . THR A 1 778 ? -1.081 18.001 6.864 1.00 92.00 778 THR A CA 1
ATOM 6487 C C . THR A 1 778 ? -2.445 18.541 7.273 1.00 92.00 778 THR A C 1
ATOM 6489 O O . THR A 1 778 ? -2.769 19.665 6.906 1.00 92.00 778 THR A O 1
ATOM 6492 N N . THR A 1 779 ? -3.218 17.792 8.061 1.00 92.19 779 THR A N 1
ATOM 6493 C CA . THR A 1 779 ? -4.554 18.201 8.506 1.00 92.19 779 THR A CA 1
ATOM 6494 C C . THR A 1 779 ? -4.641 18.295 10.028 1.00 92.19 779 THR A C 1
ATOM 6496 O O . THR A 1 779 ? -3.915 17.611 10.752 1.00 92.19 779 THR A O 1
ATOM 6499 N N . ASN A 1 780 ? -5.525 19.173 10.496 1.00 91.19 780 ASN A N 1
ATOM 6500 C CA . ASN A 1 780 ? -5.978 19.253 11.886 1.00 91.19 780 ASN A CA 1
ATOM 6501 C C . ASN A 1 780 ? -7.439 18.796 12.020 1.00 91.19 780 ASN A C 1
ATOM 6503 O O . ASN A 1 780 ? -8.019 18.940 13.089 1.00 91.19 780 ASN A O 1
ATOM 6507 N N . GLU A 1 781 ? -8.049 18.302 10.939 1.00 88.75 781 GLU A N 1
ATOM 6508 C CA . GLU A 1 781 ? -9.425 17.819 10.972 1.00 88.75 781 GLU A CA 1
ATOM 6509 C C . GLU A 1 781 ? -9.542 16.649 11.953 1.00 88.75 781 GLU A C 1
ATOM 6511 O O . GLU A 1 781 ? -8.742 15.707 11.936 1.00 88.75 781 GLU A O 1
ATOM 6516 N N . ASN A 1 782 ? -10.537 16.730 12.831 1.00 84.44 782 ASN A N 1
ATOM 6517 C CA . ASN A 1 782 ? -10.934 15.631 13.702 1.00 84.44 782 ASN A CA 1
ATOM 6518 C C . ASN A 1 782 ? -11.854 14.673 12.925 1.00 84.44 782 ASN A C 1
ATOM 6520 O O . ASN A 1 782 ? -12.397 15.015 11.875 1.00 84.44 782 ASN A O 1
ATOM 6524 N N . ASN A 1 783 ? -12.089 13.476 13.466 1.00 78.00 783 ASN A N 1
ATOM 6525 C CA . ASN A 1 783 ? -13.130 12.554 12.982 1.00 78.00 783 ASN A CA 1
ATOM 6526 C C . ASN A 1 783 ? -12.997 12.079 11.519 1.00 78.00 783 ASN A C 1
ATOM 6528 O O . ASN A 1 783 ? -13.997 11.718 10.892 1.00 78.00 783 ASN A O 1
ATOM 6532 N N . ILE A 1 784 ? -11.777 11.997 10.978 1.00 84.94 784 ILE A N 1
ATOM 6533 C CA . ILE A 1 784 ? -11.549 11.485 9.618 1.00 84.94 784 ILE A CA 1
ATOM 6534 C C . ILE A 1 784 ? -12.083 10.046 9.510 1.00 84.94 784 ILE A C 1
ATOM 6536 O O . ILE A 1 784 ? -11.638 9.119 10.196 1.00 84.94 784 ILE A O 1
ATOM 6540 N N . ILE A 1 785 ? -13.079 9.851 8.642 1.00 84.50 785 ILE A N 1
ATOM 6541 C CA . ILE A 1 785 ? -13.835 8.600 8.568 1.00 84.50 785 ILE A CA 1
ATOM 6542 C C . ILE A 1 785 ? -13.063 7.568 7.749 1.00 84.50 785 ILE A C 1
ATOM 6544 O O . ILE A 1 785 ? -12.787 7.753 6.568 1.00 84.50 785 ILE A O 1
ATOM 6548 N N . THR A 1 786 ? -12.810 6.398 8.336 1.00 87.00 786 THR A N 1
ATOM 6549 C CA . THR A 1 786 ? -12.281 5.256 7.582 1.00 87.00 786 THR A CA 1
ATOM 6550 C C . THR A 1 786 ? -13.271 4.823 6.487 1.00 87.00 786 THR A C 1
ATOM 6552 O O . THR A 1 786 ? -14.433 4.536 6.826 1.00 87.00 786 THR A O 1
ATOM 6555 N N . PRO A 1 787 ? -12.841 4.682 5.216 1.00 83.19 787 PRO A N 1
ATOM 6556 C CA . PRO A 1 787 ? -13.708 4.251 4.120 1.00 83.19 787 PRO A CA 1
ATOM 6557 C C . PRO A 1 787 ? -14.480 2.948 4.411 1.00 83.19 787 PRO A C 1
ATOM 6559 O O . PRO A 1 787 ? -13.966 2.008 5.022 1.00 83.19 787 PRO A O 1
ATOM 6562 N N . LEU A 1 788 ? -15.745 2.883 3.971 1.00 81.62 788 LEU A N 1
ATOM 6563 C CA . LEU A 1 788 ? -16.702 1.825 4.353 1.00 81.62 788 LEU A CA 1
ATOM 6564 C C . LEU A 1 788 ? -16.308 0.407 3.908 1.00 81.62 788 LEU A C 1
ATOM 6566 O O . LEU A 1 788 ? -16.724 -0.568 4.529 1.00 81.62 788 LEU A O 1
ATOM 6570 N N . HIS A 1 789 ? -15.540 0.286 2.830 1.00 84.69 789 HIS A N 1
ATOM 6571 C CA . HIS A 1 789 ? -15.234 -0.982 2.164 1.00 84.69 789 HIS A CA 1
ATOM 6572 C C . HIS A 1 789 ? -13.912 -1.616 2.628 1.00 84.69 789 HIS A C 1
ATOM 6574 O O . HIS A 1 789 ? -13.499 -2.643 2.093 1.00 84.69 789 HIS A O 1
ATOM 6580 N N . ILE A 1 790 ? -13.258 -1.041 3.641 1.00 83.56 790 ILE A N 1
ATOM 6581 C CA . ILE A 1 790 ? -11.966 -1.521 4.135 1.00 83.56 790 ILE A CA 1
ATOM 6582 C C . ILE A 1 790 ? -12.146 -2.767 5.007 1.00 83.56 790 ILE A C 1
ATOM 6584 O O . ILE A 1 790 ? -12.930 -2.795 5.962 1.00 83.56 790 ILE A O 1
ATOM 6588 N N . GLN A 1 791 ? -11.385 -3.820 4.701 1.00 83.31 791 GLN A N 1
ATOM 6589 C CA . GLN A 1 791 ? -11.354 -5.024 5.525 1.00 83.31 791 GLN A CA 1
ATOM 6590 C C . GLN A 1 791 ? -10.809 -4.690 6.919 1.00 83.31 791 GLN A C 1
ATOM 6592 O O . GLN A 1 791 ? -9.793 -4.011 7.054 1.00 83.31 791 GLN A O 1
ATOM 6597 N N . TYR A 1 792 ? -11.483 -5.191 7.959 1.00 90.12 792 TYR A N 1
ATOM 6598 C CA . TYR A 1 792 ? -11.181 -4.857 9.354 1.00 90.12 792 TYR A CA 1
ATOM 6599 C C . TYR A 1 792 ? -11.249 -3.349 9.643 1.00 90.12 792 TYR A C 1
ATOM 6601 O O . TYR A 1 792 ? -10.488 -2.858 10.467 1.00 90.12 792 TYR A O 1
ATOM 6609 N N . ARG A 1 793 ? -12.184 -2.617 9.019 1.00 92.75 793 ARG A N 1
ATOM 6610 C CA . ARG A 1 793 ? -12.426 -1.181 9.262 1.00 92.75 793 ARG A CA 1
ATOM 6611 C C . ARG A 1 793 ? -12.410 -0.785 10.744 1.00 92.75 793 ARG A C 1
ATOM 6613 O O . ARG A 1 793 ? -11.821 0.221 11.102 1.00 92.75 793 ARG A O 1
ATOM 6620 N N . ASN A 1 794 ? -13.008 -1.597 11.618 1.00 93.25 794 ASN A N 1
ATOM 6621 C CA . ASN A 1 794 ? -13.057 -1.327 13.063 1.00 93.25 794 ASN A CA 1
ATOM 6622 C C . ASN A 1 794 ? -11.687 -1.419 13.763 1.00 93.25 794 ASN A C 1
ATOM 6624 O O . ASN A 1 794 ? -11.570 -1.060 14.930 1.00 93.25 794 ASN A O 1
ATOM 6628 N N . HIS A 1 795 ? -10.670 -1.939 13.076 1.00 95.81 795 HIS A N 1
ATOM 6629 C CA . HIS A 1 795 ? -9.278 -2.008 13.514 1.00 95.81 795 HIS A CA 1
ATOM 6630 C C . HIS A 1 795 ? -8.411 -0.967 12.788 1.00 95.81 795 HIS A C 1
ATOM 6632 O O . HIS A 1 795 ? -7.189 -1.088 12.779 1.00 95.81 795 HIS A O 1
ATOM 6638 N N . VAL A 1 796 ? -9.026 0.032 12.157 1.00 96.38 796 VAL A N 1
ATOM 6639 C CA . VAL A 1 796 ? -8.341 1.199 11.605 1.00 96.38 796 VAL A CA 1
ATOM 6640 C C . VAL A 1 796 ? -8.794 2.424 12.388 1.00 96.38 796 VAL A C 1
ATOM 6642 O O . VAL A 1 796 ? -9.985 2.594 12.660 1.00 96.38 796 VAL A O 1
ATOM 6645 N N . LYS A 1 797 ? -7.840 3.268 12.772 1.00 96.69 797 LYS A N 1
ATOM 6646 C CA . LYS A 1 797 ? -8.087 4.598 13.328 1.00 96.69 797 LYS A CA 1
ATOM 6647 C C . LYS A 1 797 ? -7.264 5.615 12.567 1.00 96.69 797 LYS A C 1
ATOM 6649 O O . LYS A 1 797 ? -6.159 5.312 12.131 1.00 96.69 797 LYS A O 1
ATOM 6654 N N . ILE A 1 798 ? -7.829 6.797 12.396 1.00 96.94 798 ILE A N 1
ATOM 6655 C CA . ILE A 1 798 ? -7.160 7.930 11.775 1.00 96.94 798 ILE A CA 1
ATOM 6656 C C . ILE A 1 798 ? -7.158 9.004 12.848 1.00 96.94 798 ILE A C 1
ATOM 6658 O O . ILE A 1 798 ? -8.230 9.345 13.340 1.00 96.94 798 ILE A O 1
ATOM 6662 N N . LEU A 1 799 ? -5.969 9.421 13.267 1.00 96.69 799 LEU A N 1
ATOM 6663 C CA . LEU A 1 799 ? -5.775 10.409 14.322 1.00 96.69 799 LEU A CA 1
ATOM 6664 C C . LEU A 1 799 ? -4.975 11.555 13.735 1.00 96.69 799 LEU A C 1
ATOM 6666 O O . LEU A 1 799 ? -3.890 11.316 13.203 1.00 96.69 799 LEU A O 1
ATOM 6670 N N . ASN A 1 800 ? -5.469 12.783 13.834 1.00 96.75 800 ASN A N 1
ATOM 6671 C CA . ASN A 1 800 ? -4.646 13.926 13.457 1.00 96.75 800 ASN A CA 1
ATOM 6672 C C . ASN A 1 800 ? -3.430 14.056 14.404 1.00 96.75 800 ASN A C 1
ATOM 6674 O O . ASN A 1 800 ? -3.343 13.352 15.417 1.00 96.75 800 ASN A O 1
ATOM 6678 N N . PRO A 1 801 ? -2.452 14.930 14.106 1.00 97.56 801 PRO A N 1
ATOM 6679 C CA . PRO A 1 801 ? -1.222 14.988 14.888 1.00 97.56 801 PRO A CA 1
ATOM 6680 C C . PRO A 1 801 ? -1.438 15.291 16.377 1.00 97.56 801 PRO A C 1
ATOM 6682 O O . PRO A 1 801 ? -0.729 14.732 17.211 1.00 97.56 801 PRO A O 1
ATOM 6685 N N . TYR A 1 802 ? -2.430 16.113 16.726 1.00 96.88 802 TYR A N 1
ATOM 6686 C CA . TYR A 1 802 ? -2.732 16.454 18.119 1.00 96.88 802 TYR A CA 1
ATOM 6687 C C . TYR A 1 802 ? -3.386 15.285 18.857 1.00 96.88 802 TYR A C 1
ATOM 6689 O O . TYR A 1 802 ? -2.949 14.926 19.950 1.00 96.88 802 TYR A O 1
ATOM 6697 N N . GLU A 1 803 ? -4.382 14.642 18.241 1.00 96.69 803 GLU A N 1
ATOM 6698 C CA . GLU A 1 803 ? -5.014 13.432 18.778 1.00 96.69 803 GLU A CA 1
ATOM 6699 C C . GLU A 1 803 ? -3.989 12.312 18.962 1.00 96.69 803 GLU A C 1
ATOM 6701 O O . GLU A 1 803 ? -3.996 11.620 19.977 1.00 96.69 803 GLU A O 1
ATOM 6706 N N . PHE A 1 804 ? -3.073 12.144 18.005 1.00 97.81 804 PHE A N 1
ATOM 6707 C CA . PHE A 1 804 ? -2.011 11.152 18.098 1.00 97.81 804 PHE A CA 1
ATOM 6708 C C . PHE A 1 804 ? -1.024 11.465 19.228 1.00 97.81 804 PHE A C 1
ATOM 6710 O O . PHE A 1 804 ? -0.707 10.570 20.011 1.00 97.81 804 PHE A O 1
ATOM 6717 N N . ALA A 1 805 ? -0.560 12.713 19.347 1.00 97.88 805 ALA A N 1
ATOM 6718 C CA . ALA A 1 805 ? 0.342 13.118 20.424 1.00 97.88 805 ALA A CA 1
ATOM 6719 C C . ALA A 1 805 ? -0.300 12.921 21.808 1.00 97.88 805 ALA A C 1
ATOM 6721 O O . ALA A 1 805 ? 0.348 12.393 22.714 1.00 97.88 805 ALA A O 1
ATOM 6722 N N . ASN A 1 806 ? -1.586 13.263 21.943 1.00 96.56 806 ASN A N 1
ATOM 6723 C CA . ASN A 1 806 ? -2.362 13.028 23.158 1.00 96.56 806 ASN A CA 1
ATOM 6724 C C . ASN A 1 806 ? -2.554 11.526 23.432 1.00 96.56 806 ASN A C 1
ATOM 6726 O O . ASN A 1 806 ? -2.303 11.060 24.539 1.00 96.56 806 ASN A O 1
ATOM 6730 N N . PHE A 1 807 ? -2.922 10.736 22.417 1.00 97.25 807 PHE A N 1
ATOM 6731 C CA . PHE A 1 807 ? -3.050 9.280 22.538 1.00 97.25 807 PHE A CA 1
ATOM 6732 C C . PHE A 1 807 ? -1.752 8.625 23.009 1.00 97.25 807 PHE A C 1
ATOM 6734 O O . PHE A 1 807 ? -1.782 7.759 23.879 1.00 97.25 807 PHE A O 1
ATOM 6741 N N . MET A 1 808 ? -0.617 9.049 22.455 1.00 97.75 808 MET A N 1
ATOM 6742 C CA . MET A 1 808 ? 0.691 8.534 22.843 1.00 97.75 808 MET A CA 1
ATOM 6743 C C . MET A 1 808 ? 1.146 9.026 24.221 1.00 97.75 808 MET A C 1
ATOM 6745 O O . MET A 1 808 ? 2.084 8.452 24.760 1.00 97.75 808 MET A O 1
ATOM 6749 N N . GLY A 1 809 ? 0.510 10.050 24.802 1.00 96.38 809 GLY A N 1
ATOM 6750 C CA . GLY A 1 809 ? 0.963 10.674 26.045 1.00 96.38 809 GLY A CA 1
ATOM 6751 C C . GLY A 1 809 ? 2.304 11.390 25.874 1.00 96.38 809 GLY A C 1
ATOM 6752 O O . GLY A 1 809 ? 3.184 11.289 26.730 1.00 96.38 809 GLY A O 1
ATOM 6753 N N . TYR A 1 810 ? 2.510 12.050 24.730 1.00 97.69 810 TYR A N 1
ATOM 6754 C CA . TYR A 1 810 ? 3.705 12.859 24.517 1.00 97.69 810 TYR A CA 1
ATOM 6755 C C . TYR A 1 810 ? 3.672 14.105 25.398 1.00 97.69 810 TYR A C 1
ATOM 6757 O O . TYR A 1 810 ? 2.737 14.896 25.351 1.00 97.69 810 TYR A O 1
ATOM 6765 N N . GLU A 1 811 ? 4.756 14.308 26.141 1.00 95.25 811 GLU A N 1
ATOM 6766 C CA . GLU A 1 811 ? 4.962 15.456 27.021 1.00 95.25 811 GLU A CA 1
ATOM 6767 C C . GLU A 1 811 ? 6.385 16.009 26.841 1.00 95.25 811 GLU A C 1
ATOM 6769 O O . GLU A 1 811 ? 7.284 15.326 26.322 1.00 95.25 811 GLU A O 1
ATOM 6774 N N . GLY A 1 812 ? 6.590 17.260 27.263 1.00 96.00 812 GLY A N 1
ATOM 6775 C CA . GLY A 1 812 ? 7.890 17.932 27.268 1.00 96.00 812 GLY A CA 1
ATOM 6776 C C . GLY A 1 812 ? 8.620 17.846 25.925 1.00 96.00 812 GLY A C 1
ATOM 6777 O O . GLY A 1 812 ? 8.071 18.168 24.871 1.00 96.00 812 GLY A O 1
ATOM 6778 N N . LYS A 1 813 ? 9.870 17.369 25.956 1.00 95.44 813 LYS A N 1
ATOM 6779 C CA . LYS A 1 813 ? 10.727 17.276 24.766 1.00 95.44 813 LYS A CA 1
ATOM 6780 C C . LYS A 1 813 ? 10.108 16.444 23.636 1.00 95.44 813 LYS A C 1
ATOM 6782 O O . LYS A 1 813 ? 10.215 16.840 22.484 1.00 95.44 813 LYS A O 1
ATOM 6787 N N . ASN A 1 814 ? 9.455 15.320 23.941 1.00 95.81 814 ASN A N 1
ATOM 6788 C CA . ASN A 1 814 ? 8.882 14.455 22.901 1.00 95.81 814 ASN A CA 1
ATOM 6789 C C . ASN A 1 814 ? 7.714 15.131 22.179 1.00 95.81 814 ASN A C 1
ATOM 6791 O O . ASN A 1 814 ? 7.619 15.034 20.957 1.00 95.81 814 ASN A O 1
ATOM 6795 N N . LEU A 1 815 ? 6.864 15.846 22.922 1.00 97.50 815 LEU A N 1
ATOM 6796 C CA . LEU A 1 815 ? 5.773 16.627 22.343 1.00 97.50 815 LEU A CA 1
ATOM 6797 C C . LEU A 1 815 ? 6.314 17.756 21.462 1.00 97.50 815 LEU A C 1
ATOM 6799 O O . LEU A 1 815 ? 5.874 17.910 20.324 1.00 97.50 815 LEU A O 1
ATOM 6803 N N . ASN A 1 816 ? 7.306 18.496 21.960 1.00 97.38 816 ASN A N 1
ATOM 6804 C CA . ASN A 1 816 ? 7.919 19.606 21.232 1.00 97.38 816 ASN A CA 1
ATOM 6805 C C . ASN A 1 816 ? 8.613 19.130 19.948 1.00 97.38 816 ASN A C 1
ATOM 6807 O O . ASN A 1 816 ? 8.362 19.686 18.879 1.00 97.38 816 ASN A O 1
ATOM 6811 N N . ASP A 1 817 ? 9.423 18.069 20.023 1.00 97.50 817 ASP A N 1
ATOM 6812 C CA . ASP A 1 817 ? 10.085 17.467 18.860 1.00 97.50 817 ASP A CA 1
ATOM 6813 C C . ASP A 1 817 ? 9.047 16.984 17.829 1.00 97.50 817 ASP A C 1
ATOM 6815 O O . ASP A 1 817 ? 9.199 17.232 16.627 1.00 97.50 817 ASP A O 1
ATOM 6819 N N . PHE A 1 818 ? 7.974 16.324 18.285 1.00 98.12 818 PHE A N 1
ATOM 6820 C CA . PHE A 1 818 ? 6.905 15.823 17.420 1.00 98.12 818 PHE A CA 1
ATOM 6821 C C . PHE A 1 818 ? 6.177 16.970 16.711 1.00 98.12 818 PHE A C 1
ATOM 6823 O O . PHE A 1 818 ? 6.118 16.997 15.480 1.00 98.12 818 PHE A O 1
ATOM 6830 N N . MET A 1 819 ? 5.682 17.956 17.462 1.00 98.00 819 MET A N 1
ATOM 6831 C CA . MET A 1 819 ? 4.924 19.078 16.905 1.00 98.00 819 MET A CA 1
ATOM 6832 C C . MET A 1 819 ? 5.787 19.985 16.023 1.00 98.00 819 MET A C 1
ATOM 6834 O O . MET A 1 819 ? 5.314 20.443 14.982 1.00 98.00 819 MET A O 1
ATOM 6838 N N . ASN A 1 820 ? 7.064 20.191 16.364 1.00 97.81 820 ASN A N 1
ATOM 6839 C CA . ASN A 1 820 ? 7.993 20.911 15.494 1.00 97.81 820 ASN A CA 1
ATOM 6840 C C . ASN A 1 820 ? 8.213 20.163 14.171 1.00 97.81 820 ASN A C 1
ATOM 6842 O O . ASN A 1 820 ? 8.216 20.782 13.112 1.00 97.81 820 ASN A O 1
ATOM 6846 N N . THR A 1 821 ? 8.324 18.832 14.206 1.00 97.94 821 THR A N 1
ATOM 6847 C CA . THR A 1 821 ? 8.447 18.019 12.985 1.00 97.94 821 THR A CA 1
ATOM 6848 C C . THR A 1 821 ? 7.194 18.118 12.116 1.00 97.94 821 THR A C 1
ATOM 6850 O O . THR A 1 821 ? 7.307 18.299 10.906 1.00 97.94 821 THR A O 1
ATOM 6853 N N . VAL A 1 822 ? 6.000 18.058 12.717 1.00 97.38 822 VAL A N 1
ATOM 6854 C CA . VAL A 1 822 ? 4.717 18.239 12.012 1.00 97.38 822 VAL A CA 1
ATOM 6855 C C . VAL A 1 822 ? 4.637 19.625 11.367 1.00 97.38 822 VAL A C 1
ATOM 6857 O O . VAL A 1 822 ? 4.257 19.743 10.201 1.00 97.38 822 VAL A O 1
ATOM 6860 N N . ARG A 1 823 ? 5.033 20.676 12.093 1.00 97.25 823 ARG A N 1
ATOM 6861 C CA . ARG A 1 823 ? 5.092 22.049 11.576 1.00 97.25 823 ARG A CA 1
ATOM 6862 C C . ARG A 1 823 ? 6.046 22.155 10.383 1.00 97.25 823 ARG A C 1
ATOM 6864 O O . ARG A 1 823 ? 5.639 22.617 9.319 1.00 97.25 823 ARG A O 1
ATOM 6871 N N . LEU A 1 824 ? 7.279 21.667 10.532 1.00 96.81 824 LEU A N 1
ATOM 6872 C CA . LEU A 1 824 ? 8.280 21.668 9.464 1.00 96.81 824 LEU A CA 1
ATOM 6873 C C . LEU A 1 824 ? 7.804 20.886 8.236 1.00 96.81 824 LEU A C 1
ATOM 6875 O O . LEU A 1 824 ? 7.995 21.353 7.121 1.00 96.81 824 LEU A O 1
ATOM 6879 N N . ALA A 1 825 ? 7.134 19.746 8.418 1.00 94.81 825 ALA A N 1
ATOM 6880 C CA . ALA A 1 825 ? 6.568 18.962 7.321 1.00 94.81 825 ALA A CA 1
ATOM 6881 C C . ALA A 1 825 ? 5.571 19.769 6.473 1.00 94.81 825 ALA A C 1
ATOM 6883 O O . ALA A 1 825 ? 5.599 19.698 5.243 1.00 94.81 825 ALA A O 1
ATOM 6884 N N . ARG A 1 826 ? 4.696 20.542 7.128 1.00 94.25 826 ARG A N 1
ATOM 6885 C CA . ARG A 1 826 ? 3.694 21.393 6.465 1.00 94.25 826 ARG A CA 1
ATOM 6886 C C . ARG A 1 826 ? 4.344 22.551 5.718 1.00 94.25 826 ARG A C 1
ATOM 6888 O O . ARG A 1 826 ? 3.972 22.835 4.582 1.00 94.25 826 ARG A O 1
ATOM 6895 N N . GLU A 1 827 ? 5.321 23.197 6.345 1.00 95.25 827 GLU A N 1
ATOM 6896 C CA . GLU A 1 827 ? 6.010 24.355 5.775 1.00 95.25 827 GLU A CA 1
ATOM 6897 C C . GLU A 1 827 ? 6.981 23.974 4.652 1.00 95.25 827 GLU A C 1
ATOM 6899 O O . GLU A 1 827 ? 7.081 24.702 3.667 1.00 95.25 827 GLU A O 1
ATOM 6904 N N . ALA A 1 828 ? 7.663 22.829 4.753 1.00 94.38 828 ALA A N 1
ATOM 6905 C CA . ALA A 1 828 ? 8.719 22.406 3.829 1.00 94.38 828 ALA A CA 1
ATOM 6906 C C . ALA A 1 828 ? 8.260 22.289 2.368 1.00 94.38 828 ALA A C 1
ATOM 6908 O O . ALA A 1 828 ? 9.084 22.391 1.461 1.00 94.38 828 ALA A O 1
ATOM 6909 N N . ILE A 1 829 ? 6.956 22.108 2.126 1.00 86.81 829 ILE A N 1
ATOM 6910 C CA . ILE A 1 829 ? 6.382 22.058 0.773 1.00 86.81 829 ILE A CA 1
ATOM 6911 C C . ILE A 1 829 ? 6.583 23.395 0.040 1.00 86.81 829 ILE A C 1
ATOM 6913 O O . ILE A 1 829 ? 6.793 23.405 -1.172 1.00 86.81 829 ILE A O 1
ATOM 6917 N N . TYR A 1 830 ? 6.545 24.513 0.770 1.00 89.62 830 TYR A N 1
ATOM 6918 C CA . TYR A 1 830 ? 6.566 25.865 0.202 1.00 89.62 830 TYR A CA 1
ATOM 6919 C C . TYR A 1 830 ? 7.743 26.717 0.700 1.00 89.62 830 TYR A C 1
ATOM 6921 O O . TYR A 1 830 ? 8.053 27.738 0.092 1.00 89.62 830 TYR A O 1
ATOM 6929 N N . ASN A 1 831 ? 8.412 26.307 1.783 1.00 90.94 831 ASN A N 1
ATOM 6930 C CA . ASN A 1 831 ? 9.515 27.028 2.408 1.00 90.94 831 ASN A CA 1
ATOM 6931 C C . ASN A 1 831 ? 10.823 26.208 2.352 1.00 90.94 831 ASN A C 1
ATOM 6933 O O . ASN A 1 831 ? 10.974 25.240 3.107 1.00 90.94 831 ASN A O 1
ATOM 6937 N N . PRO A 1 832 ? 11.807 26.619 1.527 1.00 88.00 832 PRO A N 1
ATOM 6938 C CA . PRO A 1 832 ? 13.104 25.950 1.432 1.00 88.00 832 PRO A CA 1
ATOM 6939 C C . PRO A 1 832 ? 13.871 25.864 2.759 1.00 88.00 832 PRO A C 1
ATOM 6941 O O . PRO A 1 832 ? 14.541 24.864 3.001 1.00 88.00 832 PRO A O 1
ATOM 6944 N N . LEU A 1 833 ? 13.752 26.868 3.638 1.00 91.44 833 LEU A N 1
ATOM 6945 C CA . LEU A 1 833 ? 14.432 26.867 4.940 1.00 91.44 833 LEU A CA 1
ATOM 6946 C C . LEU A 1 833 ? 13.849 25.802 5.874 1.00 91.44 833 LEU A C 1
ATOM 6948 O O . LEU A 1 833 ? 14.596 25.091 6.543 1.00 91.44 833 LEU A O 1
ATOM 6952 N N . ALA A 1 834 ? 12.522 25.647 5.879 1.00 95.06 834 ALA A N 1
ATOM 6953 C CA . ALA A 1 834 ? 11.862 24.592 6.645 1.00 95.06 834 ALA A CA 1
ATOM 6954 C C . ALA A 1 834 ? 12.231 23.197 6.116 1.00 95.06 834 ALA A C 1
ATOM 6956 O O . ALA A 1 834 ? 12.445 22.278 6.905 1.00 95.06 834 ALA A O 1
ATOM 6957 N N . ASN A 1 835 ? 12.356 23.043 4.792 1.00 93.25 835 ASN A N 1
ATOM 6958 C CA . ASN A 1 835 ? 12.809 21.791 4.187 1.00 93.25 835 ASN A CA 1
ATOM 6959 C C . ASN A 1 835 ? 14.259 21.453 4.575 1.00 93.25 835 ASN A C 1
ATOM 6961 O O . ASN A 1 835 ? 14.542 20.313 4.942 1.00 93.25 835 ASN A O 1
ATOM 6965 N N . GLU A 1 836 ? 15.170 22.430 4.550 1.00 90.50 836 GLU A N 1
ATOM 6966 C CA . GLU A 1 836 ? 16.564 22.210 4.956 1.00 90.50 836 GLU A CA 1
ATOM 6967 C C . GLU A 1 836 ? 16.676 21.862 6.447 1.00 90.50 836 GLU A C 1
ATOM 6969 O O . GLU A 1 836 ? 17.402 20.935 6.810 1.00 90.50 836 GLU A O 1
ATOM 6974 N N . GLU A 1 837 ? 15.910 22.527 7.314 1.00 95.75 837 GLU A N 1
ATOM 6975 C CA . GLU A 1 837 ? 15.895 22.203 8.743 1.00 95.75 837 GLU A CA 1
ATOM 6976 C C . GLU A 1 837 ? 15.345 20.793 9.001 1.00 95.75 837 GLU A C 1
ATOM 6978 O O . GLU A 1 837 ? 15.928 20.012 9.756 1.00 95.75 837 GLU A O 1
ATOM 6983 N N . LEU A 1 838 ? 14.265 20.413 8.315 1.00 96.50 838 LEU A N 1
ATOM 6984 C CA . LEU A 1 838 ? 13.716 19.062 8.374 1.00 96.50 838 LEU A CA 1
ATOM 6985 C C . LEU A 1 838 ? 14.719 18.007 7.873 1.00 96.50 838 LEU A C 1
ATOM 6987 O O . LEU A 1 838 ? 14.855 16.944 8.483 1.00 96.50 838 LEU A O 1
ATOM 6991 N N . ARG A 1 839 ? 15.450 18.300 6.790 1.00 94.06 839 ARG A N 1
ATOM 6992 C CA . ARG A 1 839 ? 16.527 17.453 6.251 1.00 94.06 839 ARG A CA 1
ATOM 6993 C C . ARG A 1 839 ? 17.643 17.272 7.283 1.00 94.06 839 ARG A C 1
ATOM 6995 O O . ARG A 1 839 ? 18.044 16.140 7.554 1.00 94.06 839 ARG A O 1
ATOM 7002 N N . ARG A 1 840 ? 18.089 18.357 7.924 1.00 94.88 840 ARG A N 1
ATOM 7003 C CA . ARG A 1 840 ? 19.100 18.329 8.995 1.00 94.88 840 ARG A CA 1
ATOM 7004 C C . ARG A 1 840 ? 18.645 17.481 10.185 1.00 94.88 840 ARG A C 1
ATOM 7006 O O . ARG A 1 840 ? 19.413 16.648 10.672 1.00 94.88 840 ARG A O 1
ATOM 7013 N N . LEU A 1 841 ? 17.399 17.649 10.632 1.00 96.19 841 LEU A N 1
ATOM 7014 C CA . LEU A 1 841 ? 16.814 16.832 11.700 1.00 96.19 841 LEU A CA 1
ATOM 7015 C C . LEU A 1 841 ? 16.783 15.350 11.315 1.00 96.19 841 LEU A C 1
ATOM 7017 O O . LEU A 1 841 ? 17.221 14.506 12.099 1.00 96.19 841 LEU A O 1
ATOM 7021 N N . ALA A 1 842 ? 16.341 15.027 10.099 1.00 95.69 842 ALA A N 1
ATOM 7022 C CA . ALA A 1 842 ? 16.322 13.657 9.601 1.00 95.69 842 ALA A CA 1
ATOM 7023 C C . ALA A 1 842 ? 17.727 13.034 9.562 1.00 95.69 842 ALA A C 1
ATOM 7025 O O . ALA A 1 842 ? 17.898 11.895 9.991 1.00 95.69 842 ALA A O 1
ATOM 7026 N N . GLU A 1 843 ? 18.756 13.768 9.126 1.00 92.31 843 GLU A N 1
ATOM 7027 C CA . GLU A 1 843 ? 20.145 13.287 9.126 1.00 92.31 843 GLU A CA 1
ATOM 7028 C C . GLU A 1 843 ? 20.660 12.968 10.541 1.00 92.31 843 GLU A C 1
ATOM 7030 O O . GLU A 1 843 ? 21.301 11.932 10.752 1.00 92.31 843 GLU A O 1
ATOM 7035 N N . ILE A 1 844 ? 20.361 13.826 11.523 1.00 94.31 844 ILE A N 1
ATOM 7036 C CA . ILE A 1 844 ? 20.708 13.599 12.936 1.00 94.31 844 ILE A CA 1
ATOM 7037 C C . ILE A 1 844 ? 19.985 12.354 13.466 1.00 94.31 844 ILE A C 1
ATOM 7039 O O . ILE A 1 844 ? 20.604 11.471 14.066 1.00 94.31 844 ILE A O 1
ATOM 7043 N N . ASN A 1 845 ? 18.682 12.254 13.204 1.00 94.19 845 ASN A N 1
ATOM 7044 C CA . ASN A 1 845 ? 17.837 11.161 13.680 1.00 94.19 845 ASN A CA 1
ATOM 7045 C C . ASN A 1 845 ? 18.195 9.823 13.037 1.00 94.19 845 ASN A C 1
ATOM 7047 O O . ASN A 1 845 ? 18.202 8.802 13.721 1.00 94.19 845 ASN A O 1
ATOM 7051 N N . LYS A 1 846 ? 18.575 9.821 11.758 1.00 91.56 846 LYS A N 1
ATOM 7052 C CA . LYS A 1 846 ? 19.059 8.630 11.059 1.00 91.56 846 LYS A CA 1
ATOM 7053 C C . LYS A 1 846 ? 20.304 8.059 11.734 1.00 91.56 846 LYS A C 1
ATOM 7055 O O . LYS A 1 846 ? 20.317 6.879 12.074 1.00 91.56 846 LYS A O 1
ATOM 7060 N N . LYS A 1 847 ? 21.306 8.901 12.015 1.00 91.06 847 LYS A N 1
ATOM 7061 C CA . LYS A 1 847 ? 22.517 8.483 12.746 1.00 91.06 847 LYS A CA 1
ATOM 7062 C C . LYS A 1 847 ? 22.174 7.947 14.135 1.00 91.06 847 LYS A C 1
ATOM 7064 O O . LYS A 1 847 ? 22.734 6.946 14.569 1.00 91.06 847 LYS A O 1
ATOM 7069 N N . TYR A 1 848 ? 21.231 8.586 14.830 1.00 90.50 848 TYR A N 1
ATOM 7070 C CA . TYR A 1 848 ? 20.765 8.114 16.132 1.00 90.50 848 TYR A CA 1
ATOM 7071 C C . TYR A 1 848 ? 20.110 6.724 16.044 1.00 90.50 848 TYR A C 1
ATOM 7073 O O . TYR A 1 848 ? 20.432 5.844 16.842 1.00 90.50 848 TYR A O 1
ATOM 7081 N N . ILE A 1 849 ? 19.229 6.504 15.062 1.00 89.25 849 ILE A N 1
ATOM 7082 C CA . ILE A 1 849 ? 18.569 5.214 14.805 1.00 89.25 849 ILE A CA 1
ATOM 7083 C C . ILE A 1 849 ? 19.609 4.125 14.503 1.00 89.25 849 ILE A C 1
ATOM 7085 O O . ILE A 1 849 ? 19.543 3.033 15.073 1.00 89.25 849 ILE A O 1
ATOM 7089 N N . GLU A 1 850 ? 20.581 4.428 13.639 1.00 85.88 850 GLU A N 1
ATOM 7090 C CA . GLU A 1 850 ? 21.667 3.518 13.254 1.00 85.88 850 GLU A CA 1
ATOM 7091 C C . GLU A 1 850 ? 22.548 3.130 14.454 1.00 85.88 850 GLU A C 1
ATOM 7093 O O . GLU A 1 850 ? 22.850 1.949 14.629 1.00 85.88 850 GLU A O 1
ATOM 7098 N N . ASN A 1 851 ? 22.887 4.090 15.321 1.00 85.19 851 ASN A N 1
ATOM 7099 C CA . ASN A 1 851 ? 23.768 3.874 16.474 1.00 85.19 851 ASN A CA 1
ATOM 7100 C C . ASN A 1 851 ? 23.104 3.137 17.650 1.00 85.19 851 ASN A C 1
ATOM 7102 O O . ASN A 1 851 ? 23.796 2.489 18.429 1.00 85.19 851 ASN A O 1
ATOM 7106 N N . ASN A 1 852 ? 21.779 3.214 17.797 1.00 80.06 852 ASN A N 1
ATOM 7107 C CA . ASN A 1 852 ? 21.046 2.622 18.927 1.00 80.06 852 ASN A CA 1
ATOM 7108 C C . ASN A 1 852 ? 20.381 1.269 18.579 1.00 80.06 852 ASN A C 1
ATOM 7110 O O . ASN A 1 852 ? 19.377 0.874 19.177 1.00 80.06 852 ASN A O 1
ATOM 7114 N N . GLU A 1 853 ? 20.924 0.557 17.584 1.00 69.06 853 GLU A N 1
ATOM 7115 C CA . GLU A 1 853 ? 20.457 -0.752 17.098 1.00 69.06 853 GLU A CA 1
ATOM 7116 C C . GLU A 1 853 ? 18.957 -0.836 16.740 1.00 69.06 853 GLU A C 1
ATOM 7118 O O . GLU A 1 853 ? 18.330 -1.903 16.842 1.00 69.06 853 GLU A O 1
ATOM 7123 N N . TYR A 1 854 ? 18.359 0.268 16.292 1.00 73.19 854 TYR A N 1
ATOM 7124 C CA . TYR A 1 854 ? 16.977 0.282 15.801 1.00 73.19 854 TYR A CA 1
ATOM 7125 C C . TYR A 1 854 ? 16.845 -0.260 14.363 1.00 73.19 854 TYR A C 1
ATOM 7127 O O . TYR A 1 854 ? 15.746 -0.304 13.815 1.00 73.19 854 TYR A O 1
ATOM 7135 N N . THR A 1 855 ? 17.943 -0.698 13.743 1.00 59.72 855 THR A N 1
ATOM 7136 C CA . THR A 1 855 ? 18.037 -1.086 12.324 1.00 59.72 855 THR A CA 1
ATOM 7137 C C . THR A 1 855 ? 17.738 -2.563 12.032 1.00 59.72 855 THR A C 1
ATOM 7139 O O . THR A 1 855 ? 17.391 -2.892 10.903 1.00 59.72 855 THR A O 1
ATOM 7142 N N . SER A 1 856 ? 17.791 -3.470 13.020 1.00 61.97 856 SER A N 1
ATOM 7143 C CA . SER A 1 856 ? 17.505 -4.913 12.831 1.00 61.97 856 SER A CA 1
ATOM 7144 C C . SER A 1 856 ? 16.274 -5.390 13.617 1.00 61.97 856 SER A C 1
ATOM 7146 O O . SER A 1 856 ? 16.299 -6.403 14.327 1.00 61.97 856 SER A O 1
ATOM 7148 N N . MET A 1 857 ? 15.171 -4.648 13.507 1.00 74.88 857 MET A N 1
ATOM 7149 C CA . MET A 1 857 ? 13.989 -4.847 14.353 1.00 74.88 857 MET A CA 1
ATOM 7150 C C . MET A 1 857 ? 13.100 -6.020 13.915 1.00 74.88 857 MET A C 1
ATOM 7152 O O . MET A 1 857 ? 12.476 -6.641 14.774 1.00 74.88 857 MET A O 1
ATOM 7156 N N . GLN A 1 858 ? 13.105 -6.414 12.633 1.00 77.75 858 GLN A N 1
ATOM 7157 C CA . GLN A 1 858 ? 12.300 -7.552 12.159 1.00 77.75 858 GLN A CA 1
ATOM 7158 C C . GLN A 1 858 ? 12.708 -8.875 12.815 1.00 77.75 858 GLN A C 1
ATOM 7160 O O . GLN A 1 858 ? 11.847 -9.662 13.209 1.00 77.75 858 GLN A O 1
ATOM 7165 N N . GLU A 1 859 ? 14.010 -9.140 12.940 1.00 78.94 859 GLU A N 1
ATOM 7166 C CA . GLU A 1 859 ? 14.489 -10.384 13.546 1.00 78.94 859 GLU A CA 1
ATOM 7167 C C . GLU A 1 859 ? 14.268 -10.379 15.064 1.00 78.94 859 GLU A C 1
ATOM 7169 O O . GLU A 1 859 ? 13.808 -11.377 15.618 1.00 78.94 859 GLU A O 1
ATOM 7174 N N . LYS A 1 860 ? 14.470 -9.228 15.726 1.00 79.56 860 LYS A N 1
ATOM 7175 C CA . LYS A 1 860 ? 14.133 -9.042 17.149 1.00 79.56 860 LYS A CA 1
ATOM 7176 C C . LYS A 1 860 ? 12.634 -9.291 17.398 1.00 79.56 860 LYS A C 1
ATOM 7178 O O . LYS A 1 860 ? 12.286 -10.042 18.311 1.00 79.56 860 LYS A O 1
ATOM 7183 N N . LEU A 1 861 ? 11.750 -8.768 16.540 1.00 77.94 861 LEU A N 1
ATOM 7184 C CA . LEU A 1 861 ? 10.307 -9.022 16.606 1.00 77.94 861 LEU A CA 1
ATOM 7185 C C . LEU A 1 861 ? 9.978 -10.504 16.401 1.00 77.94 861 LEU A C 1
ATOM 7187 O O . LEU A 1 861 ? 9.247 -11.087 17.200 1.00 77.94 861 LEU A O 1
ATOM 7191 N N . LYS A 1 862 ? 10.533 -11.140 15.361 1.00 81.25 862 LYS A N 1
ATOM 7192 C CA . LYS A 1 862 ? 10.344 -12.578 15.107 1.00 81.25 862 LYS A CA 1
ATOM 7193 C C . LYS A 1 862 ? 10.774 -13.418 16.303 1.00 81.25 862 LYS A C 1
ATOM 7195 O O . LYS A 1 862 ? 10.048 -14.328 16.692 1.00 81.25 862 LYS A O 1
ATOM 7200 N N . GLN A 1 863 ? 11.921 -13.114 16.909 1.00 83.38 863 GLN A N 1
ATOM 7201 C CA . GLN A 1 863 ? 12.402 -13.808 18.102 1.00 83.38 863 GLN A CA 1
ATOM 7202 C C . GLN A 1 863 ? 11.458 -13.611 19.293 1.00 83.38 863 GLN A C 1
ATOM 7204 O O . GLN A 1 863 ? 11.146 -14.585 19.982 1.00 83.38 863 GLN A O 1
ATOM 7209 N N . LYS A 1 864 ? 10.963 -12.387 19.521 1.00 81.31 864 LYS A N 1
ATOM 7210 C CA . LYS A 1 864 ? 9.987 -12.096 20.582 1.00 81.31 864 LYS A CA 1
ATOM 7211 C C . LYS A 1 864 ? 8.684 -12.870 20.363 1.00 81.31 864 LYS A C 1
ATOM 7213 O O . LYS A 1 864 ? 8.247 -13.591 21.256 1.00 81.31 864 LYS A O 1
ATOM 7218 N N . LEU A 1 865 ? 8.117 -12.811 19.160 1.00 79.75 865 LEU A N 1
ATOM 7219 C CA . LEU A 1 865 ? 6.891 -13.530 18.809 1.00 79.75 865 LEU A CA 1
ATOM 7220 C C . LEU A 1 865 ? 7.073 -15.048 18.864 1.00 79.75 865 LEU A C 1
ATOM 7222 O O . LEU A 1 865 ? 6.189 -15.753 19.343 1.00 79.75 865 LEU A O 1
ATOM 7226 N N . LYS A 1 866 ? 8.240 -15.563 18.468 1.00 85.06 866 LYS A N 1
ATOM 7227 C CA . LYS A 1 866 ? 8.597 -16.976 18.637 1.00 85.06 866 LYS A CA 1
ATOM 7228 C C . LYS A 1 866 ? 8.603 -17.387 20.108 1.00 85.06 866 LYS A C 1
ATOM 7230 O O . LYS A 1 866 ? 8.023 -18.418 20.430 1.00 85.06 866 LYS A O 1
ATOM 7235 N N . LYS A 1 867 ? 9.192 -16.582 21.001 1.00 84.38 867 LYS A N 1
ATOM 7236 C CA . LYS A 1 867 ? 9.163 -16.831 22.457 1.00 84.38 867 LYS A CA 1
ATOM 7237 C C . LYS A 1 867 ? 7.741 -16.813 23.025 1.00 84.38 867 LYS A C 1
ATOM 7239 O O . LYS A 1 867 ? 7.455 -17.560 23.949 1.00 84.38 867 LYS A O 1
ATOM 7244 N N . MET A 1 868 ? 6.848 -16.012 22.446 1.00 79.62 868 MET A N 1
ATOM 7245 C CA . MET A 1 868 ? 5.427 -15.982 22.811 1.00 79.62 868 MET A CA 1
ATOM 7246 C C . MET A 1 868 ? 4.621 -17.156 22.227 1.00 79.62 868 MET A C 1
ATOM 7248 O O . MET A 1 868 ? 3.439 -17.281 22.530 1.00 79.62 868 MET A O 1
ATOM 7252 N N . GLY A 1 869 ? 5.211 -17.989 21.359 1.00 83.62 869 GLY A N 1
ATOM 7253 C CA . GLY A 1 869 ? 4.474 -19.001 20.595 1.00 83.62 869 GLY A CA 1
ATOM 7254 C C . GLY A 1 869 ? 3.514 -18.393 19.566 1.00 83.62 869 GLY A C 1
ATOM 7255 O O . GLY A 1 869 ? 2.545 -19.038 19.182 1.00 83.62 869 GLY A O 1
ATOM 7256 N N . ARG A 1 870 ? 3.765 -17.144 19.146 1.00 81.25 870 ARG A N 1
ATOM 7257 C CA . ARG A 1 870 ? 2.874 -16.321 18.318 1.00 81.25 870 ARG A CA 1
ATOM 7258 C C . ARG A 1 870 ? 3.476 -15.890 16.976 1.00 81.25 870 ARG A C 1
ATOM 7260 O O . ARG A 1 870 ? 3.242 -14.779 16.503 1.00 81.25 870 ARG A O 1
ATOM 7267 N N . LEU A 1 871 ? 4.288 -16.746 16.351 1.00 81.06 871 LEU A N 1
ATOM 7268 C CA . LEU A 1 871 ? 4.794 -16.484 14.991 1.00 81.06 871 LEU A CA 1
ATOM 7269 C C . LEU A 1 871 ? 3.659 -16.360 13.961 1.00 81.06 871 LEU A C 1
ATOM 7271 O O . LEU A 1 871 ? 3.824 -15.650 12.970 1.00 81.06 871 LEU A O 1
ATOM 7275 N N . ASP A 1 872 ? 2.500 -16.966 14.242 1.00 75.56 872 ASP A N 1
ATOM 7276 C CA . ASP A 1 872 ? 1.262 -16.835 13.468 1.00 75.56 872 ASP A CA 1
ATOM 7277 C C . ASP A 1 872 ? 0.842 -15.373 13.270 1.00 75.56 872 ASP A C 1
ATOM 7279 O O . ASP A 1 872 ? 0.269 -15.041 12.238 1.00 75.56 872 ASP A O 1
ATOM 7283 N N . LEU A 1 873 ? 1.185 -14.475 14.203 1.00 72.44 873 LEU A N 1
ATOM 7284 C CA . LEU A 1 873 ? 0.890 -13.049 14.074 1.00 72.44 873 LEU A CA 1
ATOM 7285 C C . LEU A 1 873 ? 1.636 -12.387 12.913 1.00 72.44 873 LEU A C 1
ATOM 7287 O O . LEU A 1 873 ? 1.173 -11.371 12.407 1.00 72.44 873 LEU A O 1
ATOM 7291 N N . LEU A 1 874 ? 2.759 -12.934 12.454 1.00 70.00 874 LEU A N 1
ATOM 7292 C CA . LEU A 1 874 ? 3.453 -12.434 11.266 1.00 70.00 874 LEU A CA 1
ATOM 7293 C C . LEU A 1 874 ? 3.044 -13.179 9.991 1.00 70.00 874 LEU A C 1
ATOM 7295 O O . LEU A 1 874 ? 3.380 -12.750 8.887 1.00 70.00 874 LEU A O 1
ATOM 7299 N N . GLU A 1 875 ? 2.306 -14.275 10.104 1.00 62.81 875 GLU A N 1
ATOM 7300 C CA . GLU A 1 875 ? 1.792 -15.023 8.966 1.00 62.81 875 GLU A CA 1
ATOM 7301 C C . GLU A 1 875 ? 0.399 -14.491 8.596 1.00 62.81 875 GLU A C 1
ATOM 7303 O O . GLU A 1 875 ? -0.378 -14.058 9.446 1.00 62.81 875 GLU A O 1
ATOM 7308 N N . LYS A 1 876 ? 0.052 -14.456 7.303 1.00 54.19 876 LYS A N 1
ATOM 7309 C CA . LYS A 1 876 ? -1.344 -14.177 6.938 1.00 54.19 876 LYS A CA 1
ATOM 7310 C C . LYS A 1 876 ? -2.193 -15.352 7.394 1.00 54.19 876 LYS A C 1
ATOM 7312 O O . LYS A 1 876 ? -1.853 -16.496 7.083 1.00 54.19 876 LYS A O 1
ATOM 7317 N N . SER A 1 877 ? -3.329 -15.080 8.039 1.00 52.25 877 SER A N 1
ATOM 7318 C CA . SER A 1 877 ? -4.298 -16.147 8.259 1.00 52.25 877 SER A CA 1
ATOM 7319 C C . SER A 1 877 ? -4.709 -16.722 6.892 1.00 52.25 877 SER A C 1
ATOM 7321 O O . SER A 1 877 ? -4.795 -15.973 5.910 1.00 52.25 877 SER A O 1
ATOM 7323 N N . PRO A 1 878 ? -4.988 -18.031 6.775 1.00 45.44 878 PRO A N 1
ATOM 7324 C CA . PRO A 1 878 ? -5.454 -18.622 5.520 1.00 45.44 878 PRO A CA 1
ATOM 7325 C C . PRO A 1 878 ? -6.657 -17.883 4.899 1.00 45.44 878 PRO A C 1
ATOM 7327 O O . PRO A 1 878 ? -6.797 -17.848 3.676 1.00 45.44 878 PRO A O 1
ATOM 7330 N N . SER A 1 879 ? -7.495 -17.238 5.722 1.00 48.78 879 SER A N 1
ATOM 7331 C CA . SER A 1 879 ? -8.592 -16.370 5.274 1.00 48.78 879 SER A CA 1
ATOM 7332 C C . SER A 1 879 ? -8.134 -15.051 4.641 1.00 48.78 879 SER A C 1
ATOM 7334 O O . SER A 1 879 ? -8.743 -14.614 3.664 1.00 48.78 879 SER A O 1
ATOM 7336 N N . ASP A 1 880 ? -7.054 -14.439 5.127 1.00 47.44 880 ASP A N 1
ATOM 7337 C CA . ASP A 1 880 ? -6.515 -13.191 4.566 1.00 47.44 880 ASP A CA 1
ATOM 7338 C C . ASP A 1 880 ? -5.770 -13.448 3.247 1.00 47.44 880 ASP A C 1
ATOM 7340 O O . ASP A 1 880 ? -5.850 -12.646 2.322 1.00 47.44 880 ASP A O 1
ATOM 7344 N N . ILE A 1 881 ? -5.110 -14.609 3.113 1.00 44.22 881 ILE A N 1
ATOM 7345 C CA . ILE A 1 881 ? -4.495 -15.049 1.846 1.00 44.22 881 ILE A CA 1
ATOM 7346 C C . ILE A 1 881 ? -5.565 -15.224 0.775 1.00 44.22 881 ILE A C 1
ATOM 7348 O O . ILE A 1 881 ? -5.397 -14.753 -0.344 1.00 44.22 881 ILE A O 1
ATOM 7352 N N . LYS A 1 882 ? -6.671 -15.885 1.122 1.00 45.78 882 LYS A N 1
ATOM 7353 C CA . LYS A 1 882 ? -7.783 -16.086 0.197 1.00 45.78 882 LYS A CA 1
ATOM 7354 C C . LYS A 1 882 ? -8.370 -14.748 -0.262 1.00 45.78 882 LYS A C 1
ATOM 7356 O O . LYS A 1 882 ? -8.540 -14.551 -1.455 1.00 45.78 882 LYS A O 1
ATOM 7361 N N . THR A 1 883 ? -8.571 -13.815 0.667 1.00 48.84 883 THR A N 1
ATOM 7362 C CA . THR A 1 883 ? -9.134 -12.487 0.376 1.00 48.84 883 THR A CA 1
ATOM 7363 C C . THR A 1 883 ? -8.198 -11.632 -0.489 1.00 48.84 883 THR A C 1
ATOM 7365 O O . THR A 1 883 ? -8.655 -11.023 -1.450 1.00 48.84 883 THR A O 1
ATOM 7368 N N . LEU A 1 884 ? -6.884 -11.637 -0.223 1.00 41.34 884 LEU A N 1
ATOM 7369 C CA . LEU A 1 884 ? -5.906 -10.920 -1.051 1.00 41.34 884 LEU A CA 1
ATOM 7370 C C . LEU A 1 884 ? -5.744 -11.554 -2.441 1.00 41.34 884 LEU A C 1
ATOM 7372 O O . LEU A 1 884 ? -5.656 -10.839 -3.433 1.00 41.34 884 LEU A O 1
ATOM 7376 N N . VAL A 1 885 ? -5.707 -12.887 -2.537 1.00 44.75 885 VAL A N 1
ATOM 7377 C CA . VAL A 1 885 ? -5.677 -13.583 -3.834 1.00 44.75 885 VAL A CA 1
ATOM 7378 C C . VAL A 1 885 ? -6.927 -13.229 -4.636 1.00 44.75 885 VAL A C 1
ATOM 7380 O O . VAL A 1 885 ? -6.816 -12.888 -5.810 1.00 44.75 885 VAL A O 1
ATOM 7383 N N . ASP A 1 886 ? -8.092 -13.213 -3.989 1.00 46.53 886 ASP A N 1
ATOM 7384 C CA . ASP A 1 886 ? -9.348 -12.800 -4.608 1.00 46.53 886 ASP A CA 1
ATOM 7385 C C . ASP A 1 886 ? -9.333 -11.312 -5.021 1.00 46.53 886 ASP A C 1
ATOM 7387 O O . ASP A 1 886 ? -9.975 -10.972 -6.011 1.00 46.53 886 ASP A O 1
ATOM 7391 N N . PHE A 1 887 ? -8.599 -10.435 -4.322 1.00 43.81 887 PHE A N 1
ATOM 7392 C CA . PHE A 1 887 ? -8.428 -9.010 -4.652 1.00 43.81 887 PHE A CA 1
ATOM 7393 C C . PHE A 1 887 ? -7.439 -8.769 -5.810 1.00 43.81 887 PHE A C 1
ATOM 7395 O O . PHE A 1 887 ? -7.800 -8.139 -6.799 1.00 43.81 887 PHE A O 1
ATOM 7402 N N . ILE A 1 888 ? -6.232 -9.346 -5.762 1.00 38.94 888 ILE A N 1
ATOM 7403 C CA . ILE A 1 888 ? -5.208 -9.226 -6.823 1.00 38.94 888 ILE A CA 1
ATOM 7404 C C . ILE A 1 888 ? -5.709 -9.811 -8.152 1.00 38.94 888 ILE A C 1
ATOM 7406 O O . ILE A 1 888 ? -5.372 -9.318 -9.230 1.00 38.94 888 ILE A O 1
ATOM 7410 N N . LEU A 1 889 ? -6.525 -10.867 -8.095 1.00 41.62 889 LEU A N 1
ATOM 7411 C CA . LEU A 1 889 ? -7.171 -11.432 -9.280 1.00 41.62 889 LEU A CA 1
ATOM 7412 C C . LEU A 1 889 ? -8.265 -10.519 -9.870 1.00 41.62 889 LEU A C 1
ATOM 7414 O O . LEU A 1 889 ? -8.682 -10.773 -10.999 1.00 41.62 889 LEU A O 1
ATOM 7418 N N . ASN A 1 890 ? -8.704 -9.476 -9.152 1.00 42.22 890 ASN A N 1
ATOM 7419 C CA . ASN A 1 890 ? -9.672 -8.485 -9.636 1.00 42.22 890 ASN A CA 1
ATOM 7420 C C . ASN A 1 890 ? -9.030 -7.247 -10.253 1.00 42.22 890 ASN A C 1
ATOM 7422 O O . ASN A 1 890 ? -9.599 -6.743 -11.203 1.00 42.22 890 ASN A O 1
ATOM 7426 N N . GLU A 1 891 ? -7.881 -6.770 -9.764 1.00 31.88 891 GLU A N 1
ATOM 7427 C CA . GLU A 1 891 ? -7.196 -5.617 -10.385 1.00 31.88 891 GLU A CA 1
ATOM 7428 C C . GLU A 1 891 ? -6.502 -5.958 -11.713 1.00 31.88 891 GLU A C 1
ATOM 7430 O O . GLU A 1 891 ? -6.220 -5.081 -12.521 1.00 31.88 891 GLU A O 1
ATOM 7435 N N . LYS A 1 892 ? -6.188 -7.239 -11.949 1.00 31.28 892 LYS A N 1
ATOM 7436 C CA . LYS A 1 892 ? -5.572 -7.707 -13.206 1.00 31.28 892 LYS A CA 1
ATOM 7437 C C . LYS A 1 892 ? -6.578 -8.134 -14.282 1.00 31.28 892 LYS A C 1
ATOM 7439 O O . LYS A 1 892 ? -6.143 -8.593 -15.344 1.00 31.28 892 LYS A O 1
ATOM 7444 N N . LYS A 1 893 ? -7.876 -8.058 -13.992 1.00 34.75 893 LYS A N 1
ATOM 7445 C CA . LYS A 1 893 ? -8.971 -8.209 -14.957 1.00 34.75 893 LYS A CA 1
ATOM 7446 C C . LYS A 1 893 ? -9.453 -6.819 -15.334 1.00 34.75 893 LYS A C 1
ATOM 7448 O O . LYS A 1 893 ? -9.715 -6.641 -16.539 1.00 34.75 893 LYS A O 1
#

Foldseek 3Di:
DPPPDDDDDDDDDDDDDDDDPPVVVVVVVVVVVVVVVVVVVVVVVVVVVVVVVVVVVVVVVVVVVVVVVVVVVVVVVVVVVVVVVVVVVVVPPDDDPPPPVVVVVVVVVVVVVVVVVVVVVVVVVVVVVVVVVVVVVVVVVVVVVDDDPVVVVVVVVVVVVVVVVVVVVVVVVVVVVVVVVVVVVVVLVVVVVVLVVVVVVVVPQPPVNVVVVVVVPPPPVVVVVVVSVVVVVVSVVVVVVVVVVVVVCVCPVVVLVLQVVCCVVPVDFQDDALAGDVVSLVCLVPDPVADPVRSVVSSVVRVVSHVVSVLLVQLVCCLPPVVDDLVRSQVVCVNSRDHHDSVSSVVSCVVVVSPPVVVLLPDDLVNLLVCQQPPQQVQLCVVDPVVVADPQRDDDLLSSCVSPNVVSVVSCVVVVNDPCSSQVVNVGHDLDDPPPLPPDDLVNLLVCCVPPQFVQLCVVCVVVVHHQPPQGTDDLVSSVVRSNVVSVVSCVVVVHDPCSSQVVNVHHDLDDVPPLVVPDLVNLLVCCLPPQFVQLQVVCVVVVHHAPPQGGDDPVSSVVSSCVVSVVSCVVVVNDPQSSSVVNVGHRLDDVPPLVPPDLVNLLVCCVPPQQVQLQVSCVVVVHHADDLGGDAPVSSCVSSCVVSSVSCVVVVNQPCSSSVVNVGHHDLVSLLVLLQLLLLLLLLLLLCVLCVVLVWAKAAQAQQAPPPVPGGQGMKTFDDPSCCVVFVVQDPLDDDDPLAGMEGEHEACDLDLVRLVVVLVSPQDDRRGAYEYEHLQDPDPDSQNDPPRDPSVRYHYAYQVRVCSSRVPDDPSNVSSVLSSVLSNCSSPDVVSSVVSNVSSVVSVVVCVVVVSPPRHVVVCVVCVVVVRNVSNHDDPVNVSVVVVVVVVVVD

Sequence (893 aa):
MKWLSEFKETKIEKKDGINEKEEFKEENKEITEHLSSKEKEKNNNELDKETDKHAEKLKEEKETENKNELDDLDRELGKRSEKLKNAEETENKFESDDLNKETDKYAEKLKEEKETENKNELDDLNKELDKRFEKLKDAEETENKLESDDLNKELDKRFEKLKDAEETENKLESDDLNKEIDEHIEKLKELEKAVDKLLNIKYKIPTETLNSLKESNEKPIEKQIEKIEHSKTHLDKLRENEDRTIKEIEISRDLLKLMKNYYRETGKWANRGLKITKTFENWIENNEKISNEKKIEHIKRCDRINENKEIEKTIVYRLKNFNDSQIRVKDDLQNMGFRVAEGVISKVARKYDLNIRDKWDKLTLETAVKDFKNRIIPDIRRKLKEKDLKKDGVPRKEEIKKYGYGKWMWALERKGINYNDVVKTAGYKPNYEFGKWENLTLKKAVNYFQKEVLPDIIEKLKENGINLGEYNVPKRNEIRKYGHCDWLSAIERNGIKYTDVVKTAGYKPNYEFGKWEDLTLNKATTYFQKEILPDVSGKLKNKGRILGKNDVPSMDEVRKNGYSDWLSAIKNKGIKYNDIIEKAGYKPNYERGKWEDLTLDKAVKYFKDEIFPNVSEILKEKGRILGIKEVPPKRVVKENGYSDWISAIERKNISYNKIIEKAGLKPNELDVKTEIGNNVHITLERIFLDHTKNLGCDSYREIYPTIRDNLNHSDNCVIRNELFEKSIESKSDLITIPRNIKIINFDYTMGFDNETIYGKCEKGYQGKEKMLIIIPLTTNENNIITPLHIQYRNHVKILNPYEFANFMGYEGKNLNDFMNTVRLAREAIYNPLANEELRRLAEINKKYIENNEYTSMQEKLKQKLKKMGRLDLLEKSPSDIKTLVDFILNEKK

pLDDT: mean 78.08, std 17.84, range [28.69, 98.12]

Solvent-accessible surface area (backbone atoms only — not comparable to full-atom values): 50436 Å² total; per-residue (Å²): 144,90,85,86,86,85,88,82,88,80,91,82,80,90,82,86,88,84,90,82,76,64,67,72,56,51,58,55,48,53,56,54,54,55,51,57,49,52,54,51,54,53,54,49,57,52,50,52,53,54,51,49,54,53,51,51,53,56,48,53,54,50,55,52,52,55,49,54,55,49,56,53,50,53,54,52,50,50,56,50,54,53,54,49,51,56,52,54,63,66,68,74,75,80,89,68,94,76,55,64,72,58,51,54,56,50,51,53,50,52,48,53,51,48,55,51,49,53,49,50,53,50,53,51,51,50,54,51,48,53,55,50,51,52,53,51,52,53,47,55,59,49,62,76,67,61,69,74,66,63,60,52,55,54,47,56,58,50,51,55,58,50,52,59,48,53,59,51,50,59,52,50,60,53,52,56,52,52,48,53,51,53,54,51,53,50,56,49,53,52,50,48,54,52,51,52,52,54,48,53,54,60,74,69,50,54,70,68,58,56,51,54,50,64,72,65,70,51,64,70,57,58,53,50,52,52,49,50,55,50,50,48,55,49,48,54,51,47,46,57,48,43,62,44,47,54,59,64,49,61,63,40,66,65,56,40,50,48,29,47,48,46,27,72,77,68,75,43,58,33,28,64,55,63,32,65,34,68,72,43,48,53,47,48,71,67,36,85,93,51,55,73,69,54,34,55,53,52,42,55,46,46,51,47,40,44,76,70,33,44,60,53,52,50,53,53,48,42,42,70,75,67,66,48,51,64,67,56,55,34,52,54,38,43,75,62,35,33,52,45,53,59,72,54,53,52,49,54,26,54,76,70,74,58,42,67,66,65,64,46,77,67,56,43,65,69,58,46,23,51,47,40,64,74,45,50,50,55,53,50,50,71,73,38,62,75,84,78,44,54,100,75,54,63,78,50,76,65,52,40,38,70,75,71,38,40,67,59,53,51,36,29,59,76,64,70,43,54,66,54,56,33,34,44,76,55,75,39,69,51,94,61,70,88,68,81,57,63,89,52,44,66,69,54,48,23,52,45,36,67,73,48,53,48,54,58,45,52,54,57,32,45,77,70,74,41,78,69,53,100,56,54,65,80,52,73,67,51,39,40,73,71,72,42,42,64,58,54,53,32,37,50,75,58,72,41,54,70,50,56,33,35,47,74,62,75,36,55,55,93,59,63,90,69,79,55,74,83,60,42,66,68,53,48,21,49,45,38,66,73,50,47,47,57,54,44,50,53,56,33,42,78,68,76,43,77,72,57,101,53,54,68,79,50,74,66,51,41,35,75,67,72,41,48,64,58,55,50,39,35,54,76,64,70,44,53,71,50,63,28,33,45,75,61,75,33,58,45,91,64,64,86,65,77,54,74,82,58,44,69,69,55,48,27,47,46,37,64,74,52,48,48,56,54,51,47,51,58,32,43,78,70,72,44,80,72,56,94,55,51,51,78,44,70,66,55,44,35,74,68,74,38,43,64,58,55,53,36,34,54,76,64,73,42,56,68,53,59,34,32,47,76,60,76,34,47,59,34,67,70,57,50,54,51,49,51,51,55,27,45,48,42,36,52,45,44,52,52,49,54,55,38,46,77,61,65,30,60,61,42,42,59,33,55,57,36,71,84,68,84,77,62,56,35,51,29,37,34,49,61,44,72,49,35,42,65,71,25,54,74,75,27,89,88,62,88,78,63,90,65,45,42,36,41,27,34,40,78,33,78,54,77,50,71,66,54,52,48,59,58,60,72,63,52,51,40,43,93,41,21,23,27,38,37,31,25,51,67,48,82,63,75,85,60,74,79,63,90,86,47,80,54,46,93,33,51,46,56,32,26,56,66,56,41,37,54,43,62,63,52,54,71,69,57,34,51,54,50,53,51,48,40,50,29,61,57,41,29,80,83,31,70,68,36,34,52,52,40,46,52,48,15,56,54,31,46,54,50,40,60,73,68,66,52,76,62,32,56,61,55,48,51,52,53,28,48,75,69,74,40,53,64,69,34,43,70,51,75,69,53,49,51,52,49,52,60,47,58,62,54,78,77,102

Nearest PDB structures (foldseek):
  6yvu-assembly1_B  TM=8.616E-02  e=2.177E+00  Saccharomyces cerevisiae S288C

Secondary structure (DSSP, 8-state):
--SSS---------------SSHHHHHHHHHHHHHHHHHHHHHHHHHHHHHHHHHHHHHHHHHHHHHHHHHHHHHHHHHHHHHHHHHHHHHSS---TTSHHHHHHHHHHHHHHHHHHHHHHHHHHHHHHHHHHHHHHHHHHHHTTS-THHHHHHHHHHHHHHHHHHHHHHHHHHHHHHHHHHHHHHHHHHHHHHHHHHHHHHHHS-HHHHHHHHHTT-HHHHHHHHHHHHHHHHHHHHHHHHHHHHHHHTS-HHHHHHHHHHHHHHS--SEETTEE-HHHHHHHHH-TTS-HHHHHHHHHHHHHHHHTTHHHHHHHHHHHHH---HHHHHHHHHHTT----HHHHHHHHHHTT--HHHHHHT--HHHHHHHIIIIIHHHHHHHS-TTTS-TTPPPPHHHHIIIIIHHHHHHHHHTT--HHHHHHHTT---S--TTTTTT--HHHHHHHIIIIIHHHHHHHHHHTT----TTBPPPHHHHHHTT-HHHHHHHHHTT--HHHHHHHTT-B-SS-TTTTTT--HHHHHHHIIIIIHHHHHHHHHTTT-PPPTT----HHHHHHTT-HHHHHHHHHTT--HHHHHHHTTS--SS-TTTTTT--HHHHHHHIIIIIHHHHHHHHHHTT-PPPTTB---HHHHIIIIIHHHHHHHHHTT--HHHHHHHTT-BPPHHHHHHHHHHHHHHHHHHHHHHHHHHTT--EEEEE-SSTTT-S--EEEEEE--HHHHHHTGGG-SS-PPPTT--EEEEEEES--SHHHHHHHHTTS--BTTEEEEEEETT---S-PPPPTT-TTGGGEEE--HHHHHHHHT--HHHHHHHHHHHHHHHHTTT-HHHHHHHHHHHHHHHHHHHHTTTT-HHHHHHHHHHHTT-GGGGSPPHHHHHHHHHHHHHHT-

Mean predicted aligned error: 19.53 Å

Radius of gyration: 38.91 Å; Cα contacts (8 Å, |Δi|>4): 769; chains: 1; bounding box: 107×108×84 Å